Protein 5LUG (pdb70)

Organism: Homo sapiens (NCBI:txid9606)

Radius of gyration: 32.94 Å; Cα contacts (8 Å, |Δi|>4): 1977; chains: 8; bounding box: 82×52×96 Å

Foldseek 3Di:
DDDDQALFKKKWWFDDDPPDIGIWIWHWQDQQPLHRLWTWIDTPPDWFIFIDSQVPDPRTGDMDTDDPDRQADAAPDVVVVVVQAQFWKFAWDADPVGDIHGFTKHFFAQTGRHRCKTWMATPVGQWTTIDSCVVCVVVVRIGTDPQADPPQAFPKKWFADPVGDTFIWGFRDAGPSQRQKTWIDTPPGTTTGIDRNVDPVCVRMDD/DDDDQALFKKKWWFDDDPPDIDIWIWHWQDQQPLHRLWTWIDTPPDWFIFIDSQVPDPRTGDMDTDDPDRQADAAPDVVVVVVQAQFWKFAWDADPVGDIHGFTKHFFAQTGRHRCKTWMATPVGQWTTIDSCVVCVVVVRIGTDPQADPPQAFDKKWFQDPVGHIWIWGWRAAGPSQRQKTWIDTPPGTTTGIDRNVDPVCVRMDD/DVADQALFKKKWWFDDDDDPIDIWIWHWQDQQPLHRLWTWTDTPPDWFIFIDSQVPDPRTHPMDTPGHHDDAPDVVVVVVQAQFWKWAWDADPPRDTDTFIWHWFAQTGNHRCKTWIATPVGQWTTIDSCVVCVVVVRIGTDPQADPPQAFWKKWFQDPVRDIFIWGWGDAGPSQRQKTWIDTPPDTTTGIDRNVDPVNVRMDTD/DDDQAQFKKKWWFDDDPDDIDMWIWHWFDQQPLHRLWTWTDTPPDFFIFIDSQVPDPRTHDMDTPGDHDDAPDVPVVVVQAQFWKWAWDADPPRHTDTFTWHWFAQTGSNRLKTWIATPVGQWTTIDSCVVCVVVVRIGTDPQADPPQAQWKKWFQDPVGDIFIWGFGAAGPSQRQKTWIDTPPDTTTGIDRRVDPVCVRMDTD/DDDDDD/DDDDDD/DDDDDD/DDDDDD

Sequence (847 aa):
PRRNIVGCRISHGWKEGDEPITQWKGTVLDQVPINPSSLYLVKYDGIDCVYGLELHRDERVLSLKILSDRVASSHISDANLANTIIGKAVEHMFEGEHGSKDEWRGMMVLAQAPIMKAWFYITYEKDPVLYMYQLLDDYKEGDLRIMPGVVDGLIGKHVEYTKEDGSKRIGMVIHQVEAKPSVYFIKFDDDFHIYVYDLVKKSAENLYFPRRNIVGCRISHGWKEGDEPITQWKGTVLDQVPINPSSLYLVKYDGIDCVYGLELHRDERVLSLKILSDRVASSHISDANLANTIIGKAVEHMFEGEHGSKDEWRGMMVLAQAPIMKAWFYITYEKDPVLYMYQLLDDYKEGDLRIMPGVVDGLIGKHVEYTKEDGSKRIGMVIHQVEAKPSVYFIKFDDDFHIYVYDLVKKSAENLYFPRRNIVGCRISHGWKEGDEPITQWKGTVLDQVPINPSLYLVKYDGIDCVYGLELHRDERVLSLKILSDRVASSDANLANTIIGKAVEHMFEGEHGSKDEWRGMVLAQAPIMKAWFYITYEKDPVLYMYQLLDDYKEGDLRIMPGVVDGLIGKHVEYTKEDGSKRIGMVIHQVEAKPSVYFIKFDDDFHIYVYDLVKKSAENLYFQRRNIVGCRISHGWKEGDEPITQWKGTVLDQVPINPSLYLVKYDGIDCVYGLELHRDERVLSLKILSDRVAISDANLANTIIGKAVEHMFEGEHGSKDEWRGMVLAQAPIMKAWFYITYEKDPVLYMYQLLDDYKEGDLRIMPGVVDGLIGKHVEYTKEDGSKRIGMVIHQVEAKPSVYFIKFDDDFHIYVYDLVKKSAENLYFQARTQTAARTQTAARTQTAARTQTA

B-factor: mean 23.92, std 13.35, range [10.2, 111.32]

Secondary structure (DSSP, 8-state):
-----TT-EEEEEE--TTSPPEEEEEEEEEE-TTSTT-EEEEETT--BPEEE-TTT-TTEEEEEEE-SS---B--S-HHHHHHHTT-EEEEEEE-BTBSEEEEEEEEEEEPSSBTTSEEEEETTEEEEEEE-HHHHHHTT-EEE-----TT-TT-EEEEE-TTSSEEEEEEEEE-TTSTTEEEEEETT-SBPEEEETTSGGGTTEE-/-----TT-EEEEEE--TTSPPEEEEEEEEEE-TTSTT-EEEEETT--BPEEE-TTT-TTEEEEEE--SS---B--S-HHHHHHHTT-EEEEEEE-BTBSEEEEEEEEEEEPSSBTTSEEEEETTEEEEEEE-HHHHHHTT-EEE-----TT-TT-EEEEE-TTSPEEEEEEEEE-TTSTTEEEEEETT-SSEEEEETTSGGGTT-B-/--S--TT-EEEEEE--TTSPPEEEEEEEEEE-TTSTT-EEEEETT--BPEEE-TTT-TTEEEEEEEE-------HHHHHHHTT-EEEEEEE-GGG-EEEEEEEEEEEPSS-TT-EEEEETTEEEEEEE-HHHHHHHT-EEEP----TT-TT-EEEEE-TTSSEEEEEEEEE-SSSTTEEEEEETT-SBPEEEETTSGGGTT-EE-/----TT-EEEEEE--TTSPPEEEEEEEEEE-TTSTT-EEEEETT--BPEEE-TTT-TTEEEEEEEE-------HHHHHHHTT-EEEEEEE-GGG-EEEEEEEEEEEPSS-TT-EEEEETTEEEEEEE-HHHHHHTT-EEE-----TT-TT-EEEEE-TTSSEEEEEEEEE-SSSTTEEEEEETT-SSPEEEETTSGGGTT-EE-/-B----/-B----/-B----/-B----

InterPro domains:
  IPR003671 Spindlin/spermiogenesis-specific protein [PF02513] (50-99)
  IPR003671 Spindlin/spermiogenesis-specific protein [PF02513] (129-178)
  IPR003671 Spindlin/spermiogenesis-specific protein [PF02513] (210-255)
  IPR003671 Spindlin/spermiogenesis-specific protein [PTHR10405] (19-258)
  IPR042567 Spindlin/spermiogenesis-specific domain superfamily [G3DSA:2.80.10.70] (43-258)

GO terms:
  GO:0140002 histone H3K4me3 reader activity (F, IDA)
  GO:0005515 protein binding (F, IPI)

Structure (mmCIF, N/CA/C/O backbone):
data_5LUG
#
_entry.id   5LUG
#
_cell.length_a   66.533
_cell.length_b   81.225
_cell.length_c   93.967
_cell.angle_alpha   90.000
_cell.angle_beta   99.860
_cell.angle_gamma   90.000
#
_symmetry.space_group_name_H-M   'P 1 21 1'
#
loop_
_entity.id
_entity.type
_entity.pdbx_description
1 polymer 'Spindlin-like protein 2, isoform CRA_a'
2 polymer ALA-ARG-THR-M3L-GLN-THR-ALA-2MR-LYS-SER
3 non-polymer 1,2-ETHANEDIOL
4 non-polymer 'N3, N4-DIMETHYLARGININE'
5 water water
#
loop_
_atom_site.group_PDB
_atom_site.id
_atom_site.type_symbol
_atom_site.label_atom_id
_atom_site.label_alt_id
_atom_site.label_comp_id
_atom_site.label_asym_id
_atom_site.label_entity_id
_atom_site.label_seq_id
_atom_site.pdbx_PDB_ins_code
_atom_site.Cartn_x
_atom_site.Cartn_y
_atom_site.Cartn_z
_atom_site.occupancy
_atom_site.B_iso_or_equiv
_atom_site.auth_seq_id
_atom_site.auth_comp_id
_atom_site.auth_asym_id
_atom_site.auth_atom_id
_atom_site.pdbx_PDB_model_num
ATOM 1 N N . PRO A 1 2 ? 27.435 -21.036 9.726 1.00 24.16 45 PRO A N 1
ATOM 2 C CA . PRO A 1 2 ? 26.951 -19.866 8.982 1.00 24.08 45 PRO A CA 1
ATOM 3 C C . PRO A 1 2 ? 25.554 -20.080 8.395 1.00 21.55 45 PRO A C 1
ATOM 4 O O . PRO A 1 2 ? 25.031 -21.191 8.400 1.00 22.67 45 PRO A O 1
ATOM 8 N N . ARG A 1 3 ? 24.967 -19.013 7.876 1.00 19.88 46 ARG A N 1
ATOM 9 C CA . ARG A 1 3 ? 23.724 -19.117 7.127 1.00 19.22 46 ARG A CA 1
ATOM 10 C C . ARG A 1 3 ? 23.778 -18.207 5.912 1.00 20.27 46 ARG A C 1
ATOM 11 O O . ARG A 1 3 ? 24.490 -17.197 5.914 1.00 21.64 46 ARG A O 1
ATOM 19 N N . ARG A 1 4 ? 23.043 -18.578 4.866 1.00 19.00 47 ARG A N 1
ATOM 20 C CA . ARG A 1 4 ? 23.045 -17.800 3.631 1.00 16.15 47 ARG A CA 1
ATOM 21 C C . ARG A 1 4 ? 22.387 -16.451 3.830 1.00 16.26 47 ARG A C 1
ATOM 22 O O . ARG A 1 4 ? 21.403 -16.332 4.568 1.00 20.83 47 ARG A O 1
ATOM 30 N N . ASN A 1 5 ? 22.937 -15.434 3.177 1.00 13.08 48 ASN A N 1
ATOM 31 C CA . ASN A 1 5 ? 22.257 -14.143 3.119 1.00 16.64 48 ASN A CA 1
ATOM 32 C C . ASN A 1 5 ? 20.891 -14.272 2.453 1.00 17.85 48 ASN A C 1
ATOM 33 O O . ASN A 1 5 ? 20.706 -15.054 1.512 1.00 19.32 48 ASN A O 1
ATOM 38 N N . ILE A 1 6 ? 19.926 -13.504 2.942 1.00 13.19 49 ILE A N 1
ATOM 39 C CA . ILE A 1 6 ? 18.624 -13.457 2.302 1.00 13.93 49 ILE A CA 1
ATOM 40 C C . ILE A 1 6 ? 18.247 -12.014 1.997 1.00 13.13 49 ILE A C 1
ATOM 41 O O . ILE A 1 6 ? 17.217 -11.776 1.370 1.00 13.22 49 ILE A O 1
ATOM 46 N N . VAL A 1 7 ? 19.058 -11.055 2.455 1.00 11.48 50 VAL A N 1
ATOM 47 C CA . VAL A 1 7 ? 18.726 -9.642 2.177 1.00 11.36 50 VAL A CA 1
ATOM 48 C C . VAL A 1 7 ? 18.840 -9.397 0.674 1.00 11.90 50 VAL A C 1
ATOM 49 O O . VAL A 1 7 ? 19.813 -9.795 0.037 1.00 13.76 50 VAL A O 1
ATOM 53 N N . GLY A 1 8 ? 17.818 -8.763 0.104 1.00 11.15 51 GLY A N 1
ATOM 54 C CA . GLY A 1 8 ? 17.802 -8.519 -1.320 1.00 12.92 51 GLY A CA 1
ATOM 55 C C . GLY A 1 8 ? 17.280 -9.701 -2.123 1.00 16.88 51 GLY A C 1
ATOM 56 O O . GLY A 1 8 ? 17.218 -9.627 -3.353 1.00 18.47 51 GLY A O 1
ATOM 57 N N . CYS A 1 9 ? 16.922 -10.788 -1.439 1.00 12.75 52 CYS A N 1
ATOM 58 C CA . CYS A 1 9 ? 16.327 -11.944 -2.108 1.00 11.86 52 CYS A CA 1
ATOM 59 C C . CYS A 1 9 ? 14.809 -11.928 -2.073 1.00 13.91 52 CYS A C 1
ATOM 60 O O . CYS A 1 9 ? 14.196 -11.371 -1.152 1.00 13.24 52 CYS A O 1
ATOM 63 N N . ARG A 1 10 ? 14.207 -12.566 -3.076 1.00 12.61 53 ARG A N 1
ATOM 64 C CA . ARG A 1 10 ? 12.782 -12.929 -3.025 1.00 13.20 53 ARG A CA 1
ATOM 65 C C . ARG A 1 10 ? 12.659 -14.155 -2.137 1.00 16.34 53 ARG A C 1
ATOM 66 O O . ARG A 1 10 ? 13.530 -15.041 -2.166 1.00 15.62 53 ARG A O 1
ATOM 74 N N . ILE A 1 11 ? 11.609 -14.201 -1.328 1.00 12.87 54 ILE A N 1
ATOM 75 C CA . ILE A 1 11 ? 11.423 -15.333 -0.434 1.00 11.54 54 ILE A CA 1
ATOM 76 C C . ILE A 1 11 ? 10.002 -15.848 -0.458 1.00 13.63 54 ILE A C 1
ATOM 77 O O . ILE A 1 11 ? 9.065 -15.152 -0.876 1.00 12.75 54 ILE A O 1
ATOM 82 N N . SER A 1 12 ? 9.845 -17.086 -0.010 1.00 11.73 55 SER A N 1
ATOM 83 C CA . SER A 1 12 ? 8.501 -17.607 0.172 1.00 13.38 55 SER A CA 1
ATOM 84 C C . SER A 1 12 ? 8.471 -18.450 1.424 1.00 12.65 55 SER A C 1
ATOM 85 O O . SER A 1 12 ? 9.468 -19.094 1.781 1.00 12.03 55 SER A O 1
ATOM 88 N N . HIS A 1 13 ? 7.335 -18.427 2.107 1.00 12.02 56 HIS A N 1
ATOM 89 C CA . HIS A 1 13 ? 7.149 -19.274 3.284 1.00 12.18 56 HIS A CA 1
ATOM 90 C C . HIS A 1 13 ? 5.681 -19.383 3.630 1.00 12.25 56 HIS A C 1
ATOM 91 O O . HIS A 1 13 ? 4.895 -18.509 3.306 1.00 12.17 56 HIS A O 1
ATOM 98 N N . GLY A 1 14 ? 5.323 -20.462 4.313 1.00 12.44 57 GLY A N 1
ATOM 99 C CA . GLY A 1 14 ? 3.988 -20.601 4.847 1.00 12.50 57 GLY A CA 1
ATOM 100 C C . GLY A 1 14 ? 3.849 -19.716 6.068 1.00 12.50 57 GLY A C 1
ATOM 101 O O . GLY A 1 14 ? 4.849 -19.218 6.597 1.00 12.45 57 GLY A O 1
ATOM 102 N N . TRP A 1 15 ? 2.611 -19.503 6.500 1.00 12.55 58 TRP A N 1
ATOM 103 C CA . TRP A 1 15 ? 2.326 -18.673 7.674 1.00 14.84 58 TRP A CA 1
ATOM 104 C C . TRP A 1 15 ? 1.202 -19.281 8.496 1.00 15.76 58 TRP A C 1
ATOM 105 O O . TRP A 1 15 ? 0.054 -19.353 8.043 1.00 15.11 58 TRP A O 1
ATOM 116 N N . LYS A 1 16 ? 1.533 -19.690 9.713 1.00 13.12 59 LYS A N 1
ATOM 117 C CA . LYS A 1 16 ? 0.556 -20.281 10.619 1.00 15.68 59 LYS A CA 1
ATOM 118 C C . LYS A 1 16 ? 0.466 -19.449 11.896 1.00 16.98 59 LYS A C 1
ATOM 119 O O . LYS A 1 16 ? 1.389 -19.436 12.708 1.00 18.71 59 LYS A O 1
ATOM 125 N N . GLU A 1 17 ? -0.640 -18.723 12.036 1.00 19.11 60 GLU A N 1
ATOM 126 C CA . GLU A 1 17 ? -0.898 -17.938 13.239 1.00 23.23 60 GLU A CA 1
ATOM 127 C C . GLU A 1 17 ? -2.258 -18.235 13.844 1.00 23.90 60 GLU A C 1
ATOM 128 O O . GLU A 1 17 ? -3.264 -18.138 13.149 1.00 22.69 60 GLU A O 1
ATOM 134 N N . GLY A 1 18 ? -2.280 -18.574 15.133 1.00 26.29 61 GLY A N 1
ATOM 135 C CA . GLY A 1 18 ? -3.527 -18.871 15.810 1.00 31.59 61 GLY A CA 1
ATOM 136 C C . GLY A 1 18 ? -4.339 -19.874 15.017 1.00 35.16 61 GLY A C 1
ATOM 137 O O . GLY A 1 18 ? -3.830 -20.927 14.614 1.00 35.36 61 GLY A O 1
ATOM 138 N N . ASP A 1 19 ? -5.599 -19.524 14.778 1.00 37.34 62 ASP A N 1
ATOM 139 C CA . ASP A 1 19 ? -6.500 -20.355 13.995 1.00 41.04 62 ASP A CA 1
ATOM 140 C C . ASP A 1 19 ? -6.764 -19.727 12.632 1.00 35.67 62 ASP A C 1
ATOM 141 O O . ASP A 1 19 ? -7.727 -20.085 11.961 1.00 37.43 62 ASP A O 1
ATOM 146 N N . GLU A 1 20 ? -5.916 -18.789 12.221 1.00 30.11 63 GLU A N 1
ATOM 147 C CA . GLU A 1 20 ? -6.089 -18.139 10.929 1.00 27.89 63 GLU A CA 1
ATOM 148 C C . GLU A 1 20 ? -5.761 -19.152 9.837 1.00 25.35 63 GLU A C 1
ATOM 149 O O . GLU A 1 20 ? -4.962 -20.074 10.074 1.00 23.62 63 GLU A O 1
ATOM 155 N N . PRO A 1 21 ? -6.375 -18.994 8.649 1.00 26.74 64 PRO A N 1
ATOM 156 C CA . PRO A 1 21 ? -6.092 -19.916 7.547 1.00 22.77 64 PRO A CA 1
ATOM 157 C C . PRO A 1 21 ? -4.610 -19.940 7.232 1.00 17.32 64 PRO A C 1
ATOM 158 O O . PRO A 1 21 ? -3.979 -18.890 7.183 1.00 19.15 64 PRO A O 1
ATOM 162 N N . ILE A 1 22 ? -4.057 -21.131 7.052 1.00 15.81 65 ILE A N 1
ATOM 163 C CA . ILE A 1 22 ? -2.625 -21.240 6.790 1.00 13.90 65 ILE A CA 1
ATOM 164 C C . ILE A 1 22 ? -2.364 -20.984 5.308 1.00 14.64 65 ILE A C 1
ATOM 165 O O . ILE A 1 22 ? -2.866 -21.709 4.446 1.00 12.97 65 ILE A O 1
ATOM 170 N N . THR A 1 23 ? -1.558 -19.968 5.015 1.00 13.39 66 THR A N 1
ATOM 171 C CA . THR A 1 23 ? -1.333 -19.548 3.638 1.00 12.60 66 THR A CA 1
ATOM 172 C C . THR A 1 23 ? 0.137 -19.494 3.253 1.00 13.83 66 THR A C 1
ATOM 173 O O . THR A 1 23 ? 1.016 -19.518 4.119 1.00 15.21 66 THR A O 1
ATOM 177 N N . GLN A 1 24 ? 0.393 -19.420 1.952 1.00 14.35 67 GLN A N 1
ATOM 178 C CA . GLN A 1 24 ? 1.760 -19.306 1.470 1.00 12.29 67 GLN A CA 1
ATOM 179 C C . GLN A 1 24 ? 1.990 -17.858 1.087 1.00 16.12 67 GLN A C 1
ATOM 180 O O . GLN A 1 24 ? 1.221 -17.296 0.298 1.00 15.07 67 GLN A O 1
ATOM 186 N N . TRP A 1 25 ? 3.048 -17.269 1.644 1.00 12.59 68 TRP A N 1
ATOM 187 C CA . TRP A 1 25 ? 3.398 -15.864 1.402 1.00 15.53 68 TRP A CA 1
ATOM 188 C C . TRP A 1 25 ? 4.615 -15.739 0.500 1.00 15.74 68 TRP A C 1
ATOM 189 O O . TRP A 1 25 ? 5.514 -16.584 0.539 1.00 14.16 68 TRP A O 1
ATOM 200 N N . LYS A 1 26 ? 4.652 -14.678 -0.302 1.00 13.54 69 LYS A N 1
ATOM 201 C CA . LYS A 1 26 ? 5.835 -14.362 -1.112 1.00 11.55 69 LYS A CA 1
ATOM 202 C C . LYS A 1 26 ? 6.238 -12.922 -0.872 1.00 11.45 69 LYS A C 1
ATOM 203 O O . LYS A 1 26 ? 5.379 -12.060 -0.734 1.00 13.20 69 LYS A O 1
ATOM 209 N N . GLY A 1 27 ? 7.531 -12.644 -0.827 1.00 12.56 70 GLY A N 1
ATOM 210 C CA . GLY A 1 27 ? 7.936 -11.267 -0.616 1.00 12.91 70 GLY A CA 1
ATOM 211 C C . GLY A 1 27 ? 9.399 -11.040 -0.902 1.00 11.87 70 GLY A C 1
ATOM 212 O O . GLY A 1 27 ? 10.083 -11.906 -1.461 1.00 12.50 70 GLY A O 1
ATOM 213 N N . THR A 1 28 ? 9.864 -9.852 -0.522 1.00 11.17 71 THR A N 1
ATOM 214 C CA . THR A 1 28 ? 11.244 -9.442 -0.729 1.00 11.12 71 THR A CA 1
ATOM 215 C C . THR A 1 28 ? 11.884 -8.972 0.573 1.00 11.16 71 THR A C 1
ATOM 216 O O . THR A 1 28 ? 11.324 -8.140 1.264 1.00 11.17 71 THR A O 1
ATOM 220 N N . VAL A 1 29 ? 13.059 -9.498 0.911 1.00 11.83 72 VAL A N 1
ATOM 221 C CA . VAL A 1 29 ? 13.714 -9.065 2.148 1.00 11.26 72 VAL A CA 1
ATOM 222 C C . VAL A 1 29 ? 14.475 -7.769 1.889 1.00 11.18 72 VAL A C 1
ATOM 223 O O . VAL A 1 29 ? 15.329 -7.708 1.004 1.00 12.43 72 VAL A O 1
ATOM 227 N N . LEU A 1 30 ? 14.122 -6.734 2.647 1.00 11.19 73 LEU A N 1
ATOM 228 C CA . LEU A 1 30 ? 14.674 -5.394 2.450 1.00 11.13 73 LEU A CA 1
ATOM 229 C C . LEU A 1 30 ? 15.935 -5.117 3.245 1.00 11.19 73 LEU A C 1
ATOM 230 O O . LEU A 1 30 ? 16.785 -4.347 2.820 1.00 11.45 73 LEU A O 1
ATOM 235 N N . ASP A 1 31 ? 16.047 -5.734 4.418 1.00 11.30 74 ASP A N 1
ATOM 236 C CA . ASP A 1 31 ? 16.953 -5.230 5.450 1.00 12.81 74 ASP A CA 1
ATOM 237 C C . ASP A 1 31 ? 17.157 -6.289 6.517 1.00 15.05 74 ASP A C 1
ATOM 238 O O . ASP A 1 31 ? 16.195 -6.919 6.958 1.00 14.26 74 ASP A O 1
ATOM 243 N N . GLN A 1 32 ? 18.402 -6.481 6.923 1.00 13.18 75 GLN A N 1
ATOM 244 C CA . GLN A 1 32 ? 18.716 -7.222 8.140 1.00 11.72 75 GLN A CA 1
ATOM 245 C C . GLN A 1 32 ? 19.177 -6.156 9.093 1.00 11.78 75 GLN A C 1
ATOM 246 O O . GLN A 1 32 ? 20.192 -5.502 8.838 1.00 12.98 75 GLN A O 1
ATOM 252 N N . VAL A 1 33 ? 18.410 -5.946 10.150 1.00 12.23 76 VAL A N 1
ATOM 253 C CA . VAL A 1 33 ? 18.626 -4.809 11.040 1.00 14.59 76 VAL A CA 1
ATOM 254 C C . VAL A 1 33 ? 19.957 -4.945 11.752 1.00 13.89 76 VAL A C 1
ATOM 255 O O . VAL A 1 33 ? 20.153 -5.873 12.519 1.00 13.79 76 VAL A O 1
ATOM 259 N N . PRO A 1 34 ? 20.889 -4.015 11.498 1.00 13.18 77 PRO A N 1
ATOM 260 C CA . PRO A 1 34 ? 22.240 -4.165 12.055 1.00 15.01 77 PRO A CA 1
ATOM 261 C C . PRO A 1 34 ? 22.247 -4.288 13.584 1.00 16.03 77 PRO A C 1
ATOM 262 O O . PRO A 1 34 ? 22.958 -5.128 14.137 1.00 15.16 77 PRO A O 1
ATOM 266 N N . ILE A 1 35 ? 21.420 -3.509 14.272 1.00 13.64 78 ILE A N 1
ATOM 267 C CA . ILE A 1 35 ? 21.451 -3.535 15.728 1.00 15.22 78 ILE A CA 1
ATOM 268 C C . ILE A 1 35 ? 20.747 -4.765 16.340 1.00 16.12 78 ILE A C 1
ATOM 269 O O . ILE A 1 35 ? 20.921 -5.058 17.523 1.00 19.42 78 ILE A O 1
ATOM 274 N N . ASN A 1 36 ? 19.978 -5.496 15.532 1.00 15.10 79 ASN A N 1
ATOM 275 C CA . ASN A 1 36 ? 19.334 -6.732 15.981 1.00 16.49 79 ASN A CA 1
ATOM 276 C C . ASN A 1 36 ? 19.170 -7.650 14.773 1.00 12.42 79 ASN A C 1
ATOM 277 O O . ASN A 1 36 ? 18.095 -7.691 14.166 1.00 13.15 79 ASN A O 1
ATOM 282 N N . PRO A 1 37 ? 20.247 -8.379 14.418 1.00 13.07 80 PRO A N 1
ATOM 283 C CA . PRO A 1 37 ? 20.340 -9.078 13.129 1.00 12.36 80 PRO A CA 1
ATOM 284 C C . PRO A 1 37 ? 19.408 -10.286 12.994 1.00 13.10 80 PRO A C 1
ATOM 285 O O . PRO A 1 37 ? 19.282 -10.808 11.890 1.00 13.74 80 PRO A O 1
ATOM 289 N N . SER A 1 38 ? 18.751 -10.696 14.074 1.00 13.94 81 SER A N 1
ATOM 290 C CA A SER A 1 38 ? 17.691 -11.694 13.980 0.50 15.91 81 SER A CA 1
ATOM 291 C CA B SER A 1 38 ? 17.695 -11.700 13.971 0.50 15.90 81 SER A CA 1
ATOM 292 C C . SER A 1 38 ? 16.457 -11.102 13.307 1.00 14.83 81 SER A C 1
ATOM 293 O O . SER A 1 38 ? 15.581 -11.832 12.833 1.00 12.33 81 SER A O 1
ATOM 298 N N . LEU A 1 39 ? 16.396 -9.773 13.259 1.00 12.27 82 LEU A N 1
ATOM 299 C CA . LEU A 1 39 ? 15.210 -9.084 12.725 1.00 12.16 82 LEU A CA 1
ATOM 300 C C . LEU A 1 39 ? 15.395 -8.681 11.266 1.00 12.16 82 LEU A C 1
ATOM 301 O O . LEU A 1 39 ? 16.376 -8.017 10.925 1.00 13.86 82 LEU A O 1
ATOM 306 N N . TYR A 1 40 ? 14.446 -9.076 10.415 1.00 11.93 83 TYR A N 1
ATOM 307 C CA . TYR A 1 40 ? 14.470 -8.703 9.002 1.00 11.78 83 TYR A CA 1
ATOM 308 C C . TYR A 1 40 ? 13.233 -7.884 8.664 1.00 12.68 83 TYR A C 1
ATOM 309 O O . TYR A 1 40 ? 12.142 -8.141 9.194 1.00 11.76 83 TYR A O 1
ATOM 318 N N . LEU A 1 41 ? 13.401 -6.898 7.787 1.00 11.59 84 LEU A N 1
ATOM 319 C CA . LEU A 1 41 ? 12.263 -6.149 7.249 1.00 11.52 84 LEU A CA 1
ATOM 320 C C . LEU A 1 41 ? 11.926 -6.707 5.882 1.00 13.03 84 LEU A C 1
ATOM 321 O O . LEU A 1 41 ? 12.816 -6.930 5.044 1.00 11.37 84 LEU A O 1
ATOM 326 N N . VAL A 1 42 ? 10.633 -6.949 5.664 1.00 11.44 85 VAL A N 1
ATOM 327 C CA . VAL A 1 42 ? 10.182 -7.635 4.480 1.00 11.38 85 VAL A CA 1
ATOM 328 C C . VAL A 1 42 ? 9.036 -6.861 3.866 1.00 11.33 85 VAL A C 1
ATOM 329 O O . VAL A 1 42 ? 8.164 -6.384 4.602 1.00 11.39 85 VAL A O 1
ATOM 333 N N . LYS A 1 43 ? 9.047 -6.748 2.540 1.00 11.24 86 LYS A N 1
ATOM 334 C CA . LYS A 1 43 ? 7.903 -6.247 1.778 1.00 11.20 86 LYS A CA 1
ATOM 335 C C . LYS A 1 43 ? 7.204 -7.439 1.158 1.00 11.23 86 LYS A C 1
ATOM 336 O O . LYS A 1 43 ? 7.760 -8.069 0.262 1.00 11.18 86 LYS A O 1
ATOM 342 N N . TYR A 1 44 ? 5.998 -7.764 1.618 1.00 12.19 87 TYR A N 1
ATOM 343 C CA . TYR A 1 44 ? 5.289 -8.894 1.020 1.00 12.27 87 TYR A CA 1
ATOM 344 C C . TYR A 1 44 ? 4.487 -8.458 -0.197 1.00 12.25 87 TYR A C 1
ATOM 345 O O . TYR A 1 44 ? 3.968 -7.345 -0.244 1.00 11.90 87 TYR A O 1
ATOM 354 N N . ASP A 1 45 ? 4.428 -9.334 -1.202 1.00 11.30 88 ASP A N 1
ATOM 355 C CA . ASP A 1 45 ? 3.671 -9.064 -2.427 1.00 15.35 88 ASP A CA 1
ATOM 356 C C . ASP A 1 45 ? 2.223 -8.719 -2.090 1.00 17.39 88 ASP A C 1
ATOM 357 O O . ASP A 1 45 ? 1.548 -9.469 -1.375 1.00 18.26 88 ASP A O 1
ATOM 362 N N . GLY A 1 46 ? 1.760 -7.574 -2.586 1.00 17.28 89 GLY A N 1
ATOM 363 C CA . GLY A 1 46 ? 0.369 -7.181 -2.427 1.00 20.72 89 GLY A CA 1
ATOM 364 C C . GLY A 1 46 ? -0.033 -6.698 -1.042 1.00 24.01 89 GLY A C 1
ATOM 365 O O . GLY A 1 46 ? -1.211 -6.459 -0.786 1.00 23.67 89 GLY A O 1
ATOM 366 N N . ILE A 1 47 ? 0.941 -6.536 -0.151 1.00 16.96 90 ILE A N 1
ATOM 367 C CA . ILE A 1 47 ? 0.675 -6.067 1.204 1.00 15.70 90 ILE A CA 1
ATOM 368 C C . ILE A 1 47 ? 1.421 -4.762 1.437 1.00 13.13 90 ILE A C 1
ATOM 369 O O . ILE A 1 47 ? 2.641 -4.724 1.316 1.00 11.82 90 ILE A O 1
ATOM 374 N N . ASP A 1 48 ? 0.689 -3.698 1.767 1.00 12.82 91 ASP A N 1
ATOM 375 C CA . ASP A 1 48 ? 1.273 -2.356 1.831 1.00 14.15 91 ASP A CA 1
ATOM 376 C C . ASP A 1 48 ? 2.213 -2.088 3.009 1.00 13.78 91 ASP A C 1
ATOM 377 O O . ASP A 1 48 ? 3.200 -1.354 2.865 1.00 11.39 91 ASP A O 1
ATOM 382 N N . CYS A 1 49 ? 1.923 -2.651 4.178 1.00 14.20 92 CYS A N 1
ATOM 383 C CA . CYS A 1 49 ? 2.743 -2.336 5.350 1.00 11.59 92 CYS A CA 1
ATOM 384 C C . CYS A 1 49 ? 3.983 -3.219 5.402 1.00 11.54 92 CYS A C 1
ATOM 385 O O . CYS A 1 49 ? 3.918 -4.398 5.085 1.00 13.80 92 CYS A O 1
ATOM 388 N N . VAL A 1 50 ? 5.109 -2.642 5.792 1.00 12.14 93 VAL A N 1
ATOM 389 C CA . VAL A 1 50 ? 6.347 -3.407 5.933 1.00 11.48 93 VAL A CA 1
ATOM 390 C C . VAL A 1 50 ? 6.261 -4.314 7.156 1.00 11.59 93 VAL A C 1
ATOM 391 O O . VAL A 1 50 ? 5.734 -3.921 8.189 1.00 12.44 93 VAL A O 1
ATOM 395 N N . TYR A 1 51 ? 6.766 -5.538 7.033 1.00 11.60 94 TYR A N 1
ATOM 396 C CA . TYR A 1 51 ? 6.815 -6.466 8.150 1.00 11.70 94 TYR A CA 1
ATOM 397 C C . TYR A 1 51 ? 8.213 -6.525 8.751 1.00 11.71 94 TYR A C 1
ATOM 398 O O . TYR A 1 51 ? 9.195 -6.577 8.011 1.00 11.88 94 TYR A O 1
ATOM 407 N N . GLY A 1 52 ? 8.295 -6.517 10.077 1.00 11.83 95 GLY A N 1
ATOM 408 C CA . GLY A 1 52 ? 9.522 -6.867 10.781 1.00 11.88 95 GLY A CA 1
ATOM 409 C C . GLY A 1 52 ? 9.338 -8.240 11.412 1.00 11.99 95 GLY A C 1
ATOM 410 O O . GLY A 1 52 ? 8.492 -8.419 12.294 1.00 12.09 95 GLY A O 1
ATOM 411 N N . LEU A 1 53 ? 10.116 -9.216 10.950 1.00 11.98 96 LEU A N 1
ATOM 412 C CA . LEU A 1 53 ? 9.994 -10.592 11.435 1.00 12.09 96 LEU A CA 1
ATOM 413 C C . LEU A 1 53 ? 11.355 -11.195 11.738 1.00 12.14 96 LEU A C 1
ATOM 414 O O . LEU A 1 53 ? 12.298 -10.957 11.005 1.00 12.06 96 LEU A O 1
ATOM 419 N N . GLU A 1 54 ? 11.445 -11.991 12.801 1.00 12.29 97 GLU A N 1
ATOM 420 C CA . GLU A 1 54 ? 12.639 -12.803 13.021 1.00 12.36 97 GLU A CA 1
ATOM 421 C C . GLU A 1 54 ? 12.456 -14.070 12.197 1.00 12.37 97 GLU A C 1
ATOM 422 O O . GLU A 1 54 ? 12.007 -15.099 12.706 1.00 13.67 97 GLU A O 1
ATOM 428 N N . LEU A 1 55 ? 12.793 -13.974 10.917 1.00 12.25 98 LEU A N 1
ATOM 429 C CA . LEU A 1 55 ? 12.429 -15.005 9.951 1.00 15.14 98 LEU A CA 1
ATOM 430 C C . LEU A 1 55 ? 12.972 -16.385 10.291 1.00 15.34 98 LEU A C 1
ATOM 431 O O . LEU A 1 55 ? 12.358 -17.379 9.920 1.00 15.04 98 LEU A O 1
ATOM 436 N N . HIS A 1 56 ? 14.110 -16.455 10.976 1.00 12.47 99 HIS A N 1
ATOM 437 C CA . HIS A 1 56 ? 14.695 -17.758 11.284 1.00 12.62 99 HIS A CA 1
ATOM 438 C C . HIS A 1 56 ? 14.307 -18.289 12.664 1.00 16.83 99 HIS A C 1
ATOM 439 O O . HIS A 1 56 ? 14.698 -19.396 13.032 1.00 20.93 99 HIS A O 1
ATOM 446 N N . ARG A 1 57 ? 13.548 -17.504 13.429 1.00 12.78 100 ARG A N 1
ATOM 447 C CA . ARG A 1 57 ? 13.194 -17.889 14.795 1.00 12.94 100 ARG A CA 1
ATOM 448 C C . ARG A 1 57 ? 11.683 -17.979 15.036 1.00 12.95 100 ARG A C 1
ATOM 449 O O . ARG A 1 57 ? 11.224 -18.715 15.921 1.00 16.86 100 ARG A O 1
ATOM 457 N N . ASP A 1 58 ? 10.923 -17.211 14.264 1.00 12.81 101 ASP A N 1
ATOM 458 C CA . ASP A 1 58 ? 9.480 -17.082 14.435 1.00 14.96 101 ASP A CA 1
ATOM 459 C C . ASP A 1 58 ? 8.777 -18.373 14.037 1.00 12.89 101 ASP A C 1
ATOM 460 O O . ASP A 1 58 ? 8.867 -18.800 12.883 1.00 13.12 101 ASP A O 1
ATOM 465 N N . GLU A 1 59 ? 8.062 -18.981 14.983 1.00 13.04 102 GLU A N 1
ATOM 466 C CA . GLU A 1 59 ? 7.408 -20.260 14.726 1.00 15.03 102 GLU A CA 1
ATOM 467 C C . GLU A 1 59 ? 6.257 -20.162 13.720 1.00 15.46 102 GLU A C 1
ATOM 468 O O . GLU A 1 59 ? 5.820 -21.177 13.172 1.00 14.45 102 GLU A O 1
ATOM 474 N N . ARG A 1 60 ? 5.767 -18.954 13.452 1.00 12.93 103 ARG A N 1
ATOM 475 C CA . ARG A 1 60 ? 4.720 -18.781 12.444 1.00 13.18 103 ARG A CA 1
ATOM 476 C C . ARG A 1 60 ? 5.243 -18.938 11.010 1.00 12.74 103 ARG A C 1
ATOM 477 O O . ARG A 1 60 ? 4.477 -19.176 10.086 1.00 13.79 103 ARG A O 1
ATOM 485 N N . VAL A 1 61 ? 6.556 -18.800 10.831 1.00 12.68 104 VAL A N 1
ATOM 486 C CA . VAL A 1 61 ? 7.169 -18.903 9.513 1.00 12.57 104 VAL A CA 1
ATOM 487 C C . VAL A 1 61 ? 7.391 -20.366 9.150 1.00 12.68 104 VAL A C 1
ATOM 488 O O . VAL A 1 61 ? 8.060 -21.073 9.896 1.00 12.81 104 VAL A O 1
ATOM 492 N N . LEU A 1 62 ? 6.816 -20.823 8.034 1.00 12.66 105 LEU A N 1
ATOM 493 C CA . LEU A 1 62 ? 6.940 -22.232 7.656 1.00 12.78 105 LEU A CA 1
ATOM 494 C C . LEU A 1 62 ? 7.850 -22.413 6.447 1.00 12.71 105 LEU A C 1
ATOM 495 O O . LEU A 1 62 ? 7.514 -22.015 5.331 1.00 13.16 105 LEU A O 1
ATOM 500 N N . SER A 1 63 ? 9.000 -23.047 6.671 1.00 12.78 106 SER A N 1
ATOM 501 C CA . SER A 1 63 ? 9.877 -23.450 5.580 1.00 12.75 106 SER A CA 1
ATOM 502 C C . SER A 1 63 ? 10.332 -22.296 4.691 1.00 12.55 106 SER A C 1
ATOM 503 O O . SER A 1 63 ? 9.991 -22.267 3.518 1.00 12.48 106 SER A O 1
ATOM 506 N N . LEU A 1 64 ? 11.085 -21.345 5.237 1.00 12.48 107 LEU A N 1
ATOM 507 C CA . LEU A 1 64 ? 11.601 -20.233 4.434 1.00 12.30 107 LEU A CA 1
ATOM 508 C C . LEU A 1 64 ? 12.404 -20.714 3.214 1.00 12.28 107 LEU A C 1
ATOM 509 O O . LEU A 1 64 ? 13.344 -21.507 3.339 1.00 14.09 107 LEU A O 1
ATOM 514 N N . LYS A 1 65 ? 12.045 -20.208 2.041 1.00 12.15 108 LYS A N 1
ATOM 515 C CA . LYS A 1 65 ? 12.738 -20.533 0.801 1.00 12.78 108 LYS A CA 1
ATOM 516 C C . LYS A 1 65 ? 13.191 -19.267 0.090 1.00 13.95 108 LYS A C 1
ATOM 517 O O . LYS A 1 65 ? 12.496 -18.255 0.121 1.00 12.75 108 LYS A O 1
ATOM 523 N N . ILE A 1 66 ? 14.368 -19.320 -0.522 1.00 14.09 109 ILE A N 1
ATOM 524 C CA . ILE A 1 66 ? 14.766 -18.267 -1.450 1.00 16.01 109 ILE A CA 1
ATOM 525 C C . ILE A 1 66 ? 14.189 -18.555 -2.842 1.00 20.53 109 ILE A C 1
ATOM 526 O O . ILE A 1 66 ? 14.324 -19.663 -3.364 1.00 21.12 109 ILE A O 1
ATOM 531 N N . LEU A 1 67 ? 13.493 -17.573 -3.407 1.00 18.71 110 LEU A N 1
ATOM 532 C CA . LEU A 1 67 ? 12.907 -17.692 -4.743 1.00 19.44 110 LEU A CA 1
ATOM 533 C C . LEU A 1 67 ? 13.826 -17.148 -5.832 1.00 27.75 110 LEU A C 1
ATOM 534 O O . LEU A 1 67 ? 14.777 -16.419 -5.550 1.00 28.23 110 LEU A O 1
ATOM 539 N N . SER A 1 68 ? 13.501 -17.466 -7.080 1.00 28.61 111 SER A N 1
ATOM 540 C CA . SER A 1 68 ? 14.187 -16.883 -8.232 1.00 35.69 111 SER A CA 1
ATOM 541 C C . SER A 1 68 ? 13.175 -16.652 -9.353 1.00 38.99 111 SER A C 1
ATOM 542 O O . SER A 1 68 ? 13.422 -16.974 -10.517 1.00 42.55 111 SER A O 1
ATOM 545 N N . ASP A 1 69 ? 12.022 -16.111 -8.972 1.00 35.54 112 ASP A N 1
ATOM 546 C CA . ASP A 1 69 ? 10.906 -15.900 -9.893 1.00 35.64 112 ASP A CA 1
ATOM 547 C C . ASP A 1 69 ? 10.959 -14.563 -10.645 1.00 38.22 112 ASP A C 1
ATOM 548 O O . ASP A 1 69 ? 10.439 -14.452 -11.760 1.00 40.96 112 ASP A O 1
ATOM 553 N N . ARG A 1 70 ? 11.567 -13.554 -10.024 1.00 34.75 113 ARG A N 1
ATOM 554 C CA . ARG A 1 70 ? 11.680 -12.204 -10.601 1.00 38.52 113 ARG A CA 1
ATOM 555 C C . ARG A 1 70 ? 12.874 -11.500 -10.002 1.00 37.74 113 ARG A C 1
ATOM 556 O O . ARG A 1 70 ? 13.344 -11.884 -8.931 1.00 33.08 113 ARG A O 1
ATOM 564 N N . VAL A 1 71 ? 13.384 -10.489 -10.700 1.00 37.50 114 VAL A N 1
ATOM 565 C CA . VAL A 1 71 ? 14.445 -9.671 -10.134 1.00 37.33 114 VAL A CA 1
ATOM 566 C C . VAL A 1 71 ? 13.853 -8.975 -8.914 1.00 32.75 114 VAL A C 1
ATOM 567 O O . VAL A 1 71 ? 12.719 -8.510 -8.958 1.00 32.96 114 VAL A O 1
ATOM 571 N N . ALA A 1 72 ? 14.620 -8.904 -7.831 1.00 28.97 115 ALA A N 1
ATOM 572 C CA . ALA A 1 72 ? 14.106 -8.383 -6.564 1.00 29.61 115 ALA A CA 1
ATOM 573 C C . ALA A 1 72 ? 14.176 -6.870 -6.522 1.00 29.84 115 ALA A C 1
ATOM 574 O O . ALA A 1 72 ? 13.247 -6.198 -6.062 1.00 25.44 115 ALA A O 1
ATOM 576 N N . SER A 1 73 ? 15.299 -6.344 -7.001 1.00 26.47 116 SER A N 1
ATOM 577 C CA . SER A 1 73 ? 15.604 -4.921 -6.894 1.00 27.09 116 SER A CA 1
ATOM 578 C C . SER A 1 73 ? 14.937 -4.046 -7.956 1.00 26.70 116 SER A C 1
ATOM 579 O O . SER A 1 73 ? 14.490 -4.530 -8.996 1.00 26.76 116 SER A O 1
ATOM 582 N N . SER A 1 74 ? 14.869 -2.746 -7.678 1.00 22.93 117 SER A N 1
ATOM 583 C CA . SER A 1 74 ? 14.420 -1.769 -8.666 1.00 27.60 117 SER A CA 1
ATOM 584 C C . SER A 1 74 ? 15.173 -0.468 -8.417 1.00 28.20 117 SER A C 1
ATOM 585 O O . SER A 1 74 ? 15.819 -0.331 -7.385 1.00 24.44 117 SER A O 1
ATOM 588 N N . HIS A 1 75 ? 15.107 0.481 -9.347 1.00 29.82 118 HIS A N 1
ATOM 589 C CA . HIS A 1 75 ? 15.755 1.778 -9.131 1.00 33.27 118 HIS A CA 1
ATOM 590 C C . HIS A 1 75 ? 14.840 2.922 -9.550 1.00 35.14 118 HIS A C 1
ATOM 591 O O . HIS A 1 75 ? 13.871 2.727 -10.287 1.00 31.30 118 HIS A O 1
ATOM 598 N N . ILE A 1 76 ? 15.149 4.118 -9.072 1.00 35.40 119 ILE A N 1
ATOM 599 C CA . ILE A 1 76 ? 14.266 5.242 -9.303 1.00 39.88 119 ILE A CA 1
ATOM 600 C C . ILE A 1 76 ? 14.518 5.849 -10.685 1.00 40.25 119 ILE A C 1
ATOM 601 O O . ILE A 1 76 ? 15.654 5.936 -11.154 1.00 34.30 119 ILE A O 1
ATOM 606 N N . SER A 1 77 ? 13.435 6.243 -11.343 1.00 46.35 120 SER A N 1
ATOM 607 C CA . SER A 1 77 ? 13.513 6.851 -12.663 1.00 48.39 120 SER A CA 1
ATOM 608 C C . SER A 1 77 ? 14.209 8.208 -12.612 1.00 47.72 120 SER A C 1
ATOM 609 O O . SER A 1 77 ? 15.179 8.463 -13.329 1.00 51.47 120 SER A O 1
ATOM 612 N N . ASP A 1 78 ? 13.709 9.061 -11.727 1.00 41.41 121 ASP A N 1
ATOM 613 C CA . ASP A 1 78 ? 14.163 10.435 -11.601 1.00 35.61 121 ASP A CA 1
ATOM 614 C C . ASP A 1 78 ? 14.571 10.693 -10.153 1.00 28.59 121 ASP A C 1
ATOM 615 O O . ASP A 1 78 ? 13.723 10.964 -9.314 1.00 23.06 121 ASP A O 1
ATOM 620 N N . ALA A 1 79 ? 15.864 10.602 -9.853 1.00 24.28 122 ALA A N 1
ATOM 621 C CA . ALA A 1 79 ? 16.325 10.783 -8.478 1.00 19.60 122 ALA A CA 1
ATOM 622 C C . ALA A 1 79 ? 16.106 12.206 -7.999 1.00 18.72 122 ALA A C 1
ATOM 623 O O . ALA A 1 79 ? 15.859 12.441 -6.816 1.00 21.75 122 ALA A O 1
ATOM 625 N N . ASN A 1 80 ? 16.184 13.161 -8.916 1.00 19.27 123 ASN A N 1
ATOM 626 C CA . ASN A 1 80 ? 15.917 14.543 -8.555 1.00 23.09 123 ASN A CA 1
ATOM 627 C C . ASN A 1 80 ? 14.460 14.701 -8.110 1.00 21.96 123 ASN A C 1
ATOM 628 O O . ASN A 1 80 ? 14.172 15.353 -7.103 1.00 19.38 123 ASN A O 1
ATOM 633 N N . LEU A 1 81 ? 13.548 14.074 -8.839 1.00 21.43 124 LEU A N 1
ATOM 634 C CA . LEU A 1 81 ? 12.140 14.108 -8.460 1.00 23.57 124 LEU A CA 1
ATOM 635 C C . LEU A 1 81 ? 11.923 13.384 -7.126 1.00 19.53 124 LEU A C 1
ATOM 636 O O . LEU A 1 81 ? 11.177 13.854 -6.272 1.00 20.47 124 LEU A O 1
ATOM 641 N N . ALA A 1 82 ? 12.583 12.245 -6.949 1.00 18.60 125 ALA A N 1
ATOM 642 C CA . ALA A 1 82 ? 12.517 11.536 -5.674 1.00 18.81 125 ALA A CA 1
ATOM 643 C C . ALA A 1 82 ? 12.983 12.436 -4.533 1.00 17.58 125 ALA A C 1
ATOM 644 O O . ALA A 1 82 ? 12.390 12.443 -3.458 1.00 18.20 125 ALA A O 1
ATOM 646 N N . ASN A 1 83 ? 14.033 13.224 -4.763 1.00 19.61 126 ASN A N 1
ATOM 647 C CA . ASN A 1 83 ? 14.528 14.091 -3.700 1.00 21.25 126 ASN A CA 1
ATOM 648 C C . ASN A 1 83 ? 13.602 15.247 -3.364 1.00 23.18 126 ASN A C 1
ATOM 649 O O . ASN A 1 83 ? 13.717 15.833 -2.287 1.00 28.29 126 ASN A O 1
ATOM 654 N N . THR A 1 84 ? 12.684 15.583 -4.265 1.00 23.66 127 THR A N 1
ATOM 655 C CA . THR A 1 84 ? 11.742 16.647 -3.950 1.00 23.09 127 THR A CA 1
ATOM 656 C C . THR A 1 84 ? 10.647 16.154 -2.997 1.00 23.38 127 THR A C 1
ATOM 657 O O . THR A 1 84 ? 10.024 16.964 -2.312 1.00 21.70 127 THR A O 1
ATOM 661 N N . ILE A 1 85 ? 10.409 14.842 -2.928 1.00 18.97 128 ILE A N 1
ATOM 662 C CA . ILE A 1 85 ? 9.377 14.359 -2.012 1.00 15.03 128 ILE A CA 1
ATOM 663 C C . ILE A 1 85 ? 9.939 13.715 -0.747 1.00 12.65 128 ILE A C 1
ATOM 664 O O . ILE A 1 85 ? 9.272 13.712 0.286 1.00 15.09 128 ILE A O 1
ATOM 669 N N . ILE A 1 86 ? 11.171 13.216 -0.792 1.00 12.80 129 ILE A N 1
ATOM 670 C CA . ILE A 1 86 ? 11.753 12.617 0.406 1.00 13.15 129 ILE A CA 1
ATOM 671 C C . ILE A 1 86 ? 11.953 13.660 1.508 1.00 17.54 129 ILE A C 1
ATOM 672 O O . ILE A 1 86 ? 12.539 14.718 1.274 1.00 17.98 129 ILE A O 1
ATOM 677 N N . GLY A 1 87 ? 11.456 13.356 2.705 1.00 14.46 130 GLY A N 1
ATOM 678 C CA . GLY A 1 87 ? 11.537 14.268 3.835 1.00 15.07 130 GLY A CA 1
ATOM 679 C C . GLY A 1 87 ? 10.383 15.254 3.939 1.00 15.33 130 GLY A C 1
ATOM 680 O O . GLY A 1 87 ? 10.337 16.059 4.868 1.00 19.29 130 GLY A O 1
ATOM 681 N N . LYS A 1 88 ? 9.448 15.193 2.998 1.00 17.28 131 LYS A N 1
ATOM 682 C CA . LYS A 1 88 ? 8.332 16.146 2.965 1.00 14.92 131 LYS A CA 1
ATOM 683 C C . LYS A 1 88 ? 7.058 15.617 3.622 1.00 16.99 131 LYS A C 1
ATOM 684 O O . LYS A 1 88 ? 6.729 14.434 3.475 1.00 15.78 131 LYS A O 1
ATOM 690 N N . ALA A 1 89 ? 6.345 16.492 4.331 1.00 15.03 132 ALA A N 1
ATOM 691 C CA . ALA A 1 89 ? 4.960 16.209 4.714 1.00 13.19 132 ALA A CA 1
ATOM 692 C C . ALA A 1 89 ? 4.117 16.243 3.448 1.00 12.65 132 ALA A C 1
ATOM 693 O O . ALA A 1 89 ? 4.328 17.108 2.594 1.00 13.70 132 ALA A O 1
ATOM 695 N N . VAL A 1 90 ? 3.174 15.308 3.329 1.00 12.11 133 VAL A N 1
ATOM 696 C CA . VAL A 1 90 ? 2.364 15.163 2.121 1.00 12.59 133 VAL A CA 1
ATOM 697 C C . VAL A 1 90 ? 0.911 14.884 2.450 1.00 13.21 133 VAL A C 1
ATOM 698 O O . VAL A 1 90 ? 0.587 14.458 3.570 1.00 12.25 133 VAL A O 1
ATOM 702 N N . GLU A 1 91 ? 0.041 15.143 1.473 1.00 12.54 134 GLU A N 1
ATOM 703 C CA . GLU A 1 91 ? -1.296 14.568 1.462 1.00 12.28 134 GLU A CA 1
ATOM 704 C C . GLU A 1 91 ? -1.236 13.415 0.470 1.00 15.36 134 GLU A C 1
ATOM 705 O O . GLU A 1 91 ? -0.918 13.625 -0.703 1.00 12.03 134 GLU A O 1
ATOM 711 N N . HIS A 1 92 ? -1.492 12.199 0.946 1.00 12.08 135 HIS A N 1
ATOM 712 C CA . HIS A 1 92 ? -1.456 11.025 0.092 1.00 11.95 135 HIS A CA 1
ATOM 713 C C . HIS A 1 92 ? -2.907 10.590 -0.109 1.00 12.04 135 HIS A C 1
ATOM 714 O O . HIS A 1 92 ? -3.603 10.260 0.858 1.00 12.15 135 HIS A O 1
ATOM 721 N N . MET A 1 93 ? -3.364 10.606 -1.353 1.00 12.02 136 MET A N 1
ATOM 722 C CA . MET A 1 93 ? -4.775 10.330 -1.648 1.00 12.14 136 MET A CA 1
ATOM 723 C C . MET A 1 93 ? -5.071 8.836 -1.713 1.00 12.08 136 MET A C 1
ATOM 724 O O . MET A 1 93 ? -4.325 8.088 -2.333 1.00 14.43 136 MET A O 1
ATOM 729 N N . PHE A 1 94 ? -6.141 8.414 -1.042 1.00 12.91 137 PHE A N 1
ATOM 730 C CA . PHE A 1 94 ? -6.680 7.072 -1.215 1.00 12.20 137 PHE A CA 1
ATOM 731 C C . PHE A 1 94 ? -8.171 7.202 -1.498 1.00 12.37 137 PHE A C 1
ATOM 732 O O . PHE A 1 94 ? -8.790 8.174 -1.097 1.00 13.94 137 PHE A O 1
ATOM 740 N N . GLU A 1 95 ? -8.766 6.162 -2.061 1.00 12.37 138 GLU A N 1
ATOM 741 C CA . GLU A 1 95 ? -10.193 6.194 -2.360 1.00 13.36 138 GLU A CA 1
ATOM 742 C C . GLU A 1 95 ? -10.946 6.203 -1.034 1.00 13.41 138 GLU A C 1
ATOM 743 O O . GLU A 1 95 ? -10.491 5.582 -0.069 1.00 15.09 138 GLU A O 1
ATOM 749 N N . GLY A 1 96 ? -12.060 6.923 -0.947 1.00 14.80 139 GLY A N 1
ATOM 750 C CA . GLY A 1 96 ? -12.796 6.933 0.309 1.00 17.94 139 GLY A CA 1
ATOM 751 C C . GLY A 1 96 ? -13.718 5.736 0.434 1.00 15.03 139 GLY A C 1
ATOM 752 O O . GLY A 1 96 ? -14.073 5.118 -0.563 1.00 17.52 139 GLY A O 1
ATOM 753 N N . GLU A 1 97 ? -14.129 5.438 1.662 1.00 14.81 140 GLU A N 1
ATOM 754 C CA . GLU A 1 97 ? -15.004 4.299 1.933 1.00 14.87 140 GLU A CA 1
ATOM 755 C C . GLU A 1 97 ? -16.377 4.478 1.293 1.00 17.81 140 GLU A C 1
ATOM 756 O O . GLU A 1 97 ? -17.068 3.510 0.954 1.00 18.37 140 GLU A O 1
ATOM 762 N N . HIS A 1 98 ? -16.762 5.730 1.116 1.00 14.36 141 HIS A N 1
ATOM 763 C CA . HIS A 1 98 ? -18.108 6.034 0.646 1.00 13.88 141 HIS A CA 1
ATOM 764 C C . HIS A 1 98 ? -18.060 7.017 -0.520 1.00 15.91 141 HIS A C 1
ATOM 765 O O . HIS A 1 98 ? -18.949 7.855 -0.679 1.00 18.60 141 HIS A O 1
ATOM 772 N N . GLY A 1 99 ? -17.036 6.871 -1.354 1.00 16.37 142 GLY A N 1
ATOM 773 C CA . GLY A 1 99 ? -16.856 7.716 -2.523 1.00 16.52 142 GLY A CA 1
ATOM 774 C C . GLY A 1 99 ? -15.837 8.814 -2.259 1.00 18.51 142 GLY A C 1
ATOM 775 O O . GLY A 1 99 ? -15.354 8.961 -1.134 1.00 17.68 142 GLY A O 1
ATOM 776 N N . SER A 1 100 ? -15.528 9.578 -3.303 1.00 16.76 143 SER A N 1
ATOM 777 C CA . SER A 1 100 ? -14.490 10.616 -3.245 1.00 13.47 143 SER A CA 1
ATOM 778 C C . SER A 1 100 ? -13.159 10.004 -2.792 1.00 16.02 143 SER A C 1
ATOM 779 O O . SER A 1 100 ? -12.968 8.782 -2.838 1.00 15.29 143 SER A O 1
ATOM 782 N N . LYS A 1 101 ? -12.199 10.875 -2.529 1.00 15.69 144 LYS A N 1
ATOM 783 C CA . LYS A 1 101 ? -10.856 10.503 -2.082 1.00 12.89 144 LYS A CA 1
ATOM 784 C C . LYS A 1 101 ? -10.537 11.164 -0.737 1.00 17.00 144 LYS A C 1
ATOM 785 O O . LYS A 1 101 ? -10.907 12.314 -0.513 1.00 16.11 144 LYS A O 1
ATOM 791 N N . ASP A 1 102 ? -9.783 10.476 0.114 1.00 15.38 145 ASP A N 1
ATOM 792 C CA . ASP A 1 102 ? -9.348 11.029 1.400 1.00 14.61 145 ASP A CA 1
ATOM 793 C C . ASP A 1 102 ? -7.893 11.458 1.353 1.00 14.41 145 ASP A C 1
ATOM 794 O O . ASP A 1 102 ? -7.039 10.726 0.840 1.00 13.08 145 ASP A O 1
ATOM 799 N N . GLU A 1 103 ? -7.620 12.660 1.855 1.00 14.19 146 GLU A N 1
ATOM 800 C CA . GLU A 1 103 ? -6.234 13.090 2.015 1.00 13.50 146 GLU A CA 1
ATOM 801 C C . GLU A 1 103 ? -5.692 12.446 3.283 1.00 12.68 146 GLU A C 1
ATOM 802 O O . GLU A 1 103 ? -6.094 12.806 4.389 1.00 13.12 146 GLU A O 1
ATOM 808 N N . TRP A 1 104 ? -4.727 11.543 3.140 1.00 15.13 147 TRP A N 1
ATOM 809 C CA . TRP A 1 104 ? -4.103 10.969 4.323 1.00 12.47 147 TRP A CA 1
ATOM 810 C C . TRP A 1 104 ? -2.806 11.725 4.547 1.00 13.16 147 TRP A C 1
ATOM 811 O O . TRP A 1 104 ? -1.893 11.646 3.739 1.00 13.05 147 TRP A O 1
ATOM 822 N N . ARG A 1 105 ? -2.735 12.438 5.666 1.00 12.54 148 ARG A N 1
ATOM 823 C CA . ARG A 1 105 ? -1.561 13.213 5.997 1.00 12.52 148 ARG A CA 1
ATOM 824 C C . ARG A 1 105 ? -0.418 12.277 6.340 1.00 12.38 148 ARG A C 1
ATOM 825 O O . ARG A 1 105 ? -0.591 11.350 7.125 1.00 12.98 148 ARG A O 1
ATOM 833 N N . GLY A 1 106 ? 0.745 12.528 5.762 1.00 12.26 149 GLY A N 1
ATOM 834 C CA . GLY A 1 106 ? 1.857 11.625 5.981 1.00 12.13 149 GLY A CA 1
ATOM 835 C C . GLY A 1 106 ? 3.193 12.295 5.810 1.00 12.20 149 GLY A C 1
ATOM 836 O O . GLY A 1 106 ? 3.289 13.501 5.661 1.00 12.14 149 GLY A O 1
ATOM 837 N N . MET A 1 107 ? 4.230 11.474 5.820 1.00 11.95 150 MET A N 1
ATOM 838 C CA A MET A 1 107 ? 5.581 11.951 5.627 0.42 14.66 150 MET A CA 1
ATOM 839 C CA B MET A 1 107 ? 5.594 11.937 5.663 0.58 14.98 150 MET A CA 1
ATOM 840 C C . MET A 1 107 ? 6.344 10.932 4.806 1.00 11.72 150 MET A C 1
ATOM 841 O O . MET A 1 107 ? 6.390 9.763 5.150 1.00 11.68 150 MET A O 1
ATOM 850 N N . VAL A 1 108 ? 6.917 11.384 3.701 1.00 11.64 151 VAL A N 1
ATOM 851 C CA . VAL A 1 108 ? 7.748 10.509 2.887 1.00 11.48 151 VAL A CA 1
ATOM 852 C C . VAL A 1 108 ? 9.116 10.422 3.559 1.00 11.48 151 VAL A C 1
ATOM 853 O O . VAL A 1 108 ? 9.744 11.440 3.824 1.00 13.28 151 VAL A O 1
ATOM 857 N N . LEU A 1 109 ? 9.567 9.206 3.854 1.00 11.42 152 LEU A N 1
ATOM 858 C CA . LEU A 1 109 ? 10.725 9.035 4.731 1.00 13.88 152 LEU A CA 1
ATOM 859 C C . LEU A 1 109 ? 12.051 8.792 3.993 1.00 15.43 152 LEU A C 1
ATOM 860 O O . LEU A 1 109 ? 13.083 9.353 4.372 1.00 13.50 152 LEU A O 1
ATOM 865 N N . ALA A 1 110 ? 12.015 7.957 2.955 1.00 11.23 153 ALA A N 1
ATOM 866 C CA . ALA A 1 110 ? 13.215 7.486 2.256 1.00 11.88 153 ALA A CA 1
ATOM 867 C C . ALA A 1 110 ? 12.799 6.655 1.062 1.00 11.46 153 ALA A C 1
ATOM 868 O O . ALA A 1 110 ? 11.655 6.200 0.997 1.00 13.77 153 ALA A O 1
ATOM 870 N N . GLN A 1 111 ? 13.728 6.427 0.135 1.00 15.13 154 GLN A N 1
ATOM 871 C CA . GLN A 1 111 ? 13.574 5.318 -0.799 1.00 17.16 154 GLN A CA 1
ATOM 872 C C . GLN A 1 111 ? 13.836 4.062 0.004 1.00 16.23 154 GLN A C 1
ATOM 873 O O . GLN A 1 111 ? 14.729 4.056 0.858 1.00 15.02 154 GLN A O 1
ATOM 879 N N . ALA A 1 112 ? 13.067 3.009 -0.256 1.00 10.86 155 ALA A N 1
ATOM 880 C CA . ALA A 1 112 ? 13.294 1.737 0.402 1.00 11.93 155 ALA A CA 1
ATOM 881 C C . ALA A 1 112 ? 14.617 1.132 -0.046 1.00 13.19 155 ALA A C 1
ATOM 882 O O . ALA A 1 112 ? 15.036 1.363 -1.181 1.00 13.15 155 ALA A O 1
ATOM 884 N N . PRO A 1 113 ? 15.276 0.350 0.838 1.00 10.91 156 PRO A N 1
ATOM 885 C CA . PRO A 1 113 ? 16.402 -0.494 0.408 1.00 13.81 156 PRO A CA 1
ATOM 886 C C . PRO A 1 113 ? 15.923 -1.545 -0.579 1.00 13.83 156 PRO A C 1
ATOM 887 O O . PRO A 1 113 ? 14.758 -1.944 -0.470 1.00 13.36 156 PRO A O 1
ATOM 891 N N . ILE A 1 114 ? 16.808 -1.990 -1.476 1.00 12.24 157 ILE A N 1
ATOM 892 C CA . ILE A 1 114 ? 16.559 -3.072 -2.444 1.00 11.61 157 ILE A CA 1
ATOM 893 C C . ILE A 1 114 ? 15.513 -2.683 -3.494 1.00 12.90 157 ILE A C 1
ATOM 894 O O . ILE A 1 114 ? 15.817 -2.652 -4.697 1.00 15.36 157 ILE A O 1
ATOM 899 N N . MET A 1 115 ? 14.290 -2.403 -3.045 1.00 12.60 158 MET A N 1
ATOM 900 C CA . MET A 1 115 ? 13.215 -2.032 -3.952 1.00 10.65 158 MET A CA 1
ATOM 901 C C . MET A 1 115 ? 13.223 -0.514 -4.108 1.00 14.11 158 MET A C 1
ATOM 902 O O . MET A 1 115 ? 12.343 0.164 -3.596 1.00 13.68 158 MET A O 1
ATOM 907 N N . LYS A 1 116 ? 14.237 0.010 -4.799 1.00 13.14 159 LYS A N 1
ATOM 908 C CA . LYS A 1 116 ? 14.518 1.449 -4.769 1.00 14.08 159 LYS A CA 1
ATOM 909 C C . LYS A 1 116 ? 13.487 2.309 -5.500 1.00 16.67 159 LYS A C 1
ATOM 910 O O . LYS A 1 116 ? 13.533 3.530 -5.376 1.00 17.17 159 LYS A O 1
ATOM 916 N N . ALA A 1 117 ? 12.596 1.698 -6.288 1.00 15.83 160 ALA A N 1
ATOM 917 C CA . ALA A 1 117 ? 11.501 2.447 -6.903 1.00 19.12 160 ALA A CA 1
ATOM 918 C C . ALA A 1 117 ? 10.369 2.705 -5.903 1.00 13.84 160 ALA A C 1
ATOM 919 O O . ALA A 1 117 ? 9.423 3.459 -6.183 1.00 15.49 160 ALA A O 1
ATOM 921 N N . TRP A 1 118 ? 10.468 2.076 -4.739 1.00 11.41 161 TRP A N 1
ATOM 922 C CA . TRP A 1 118 ? 9.464 2.201 -3.692 1.00 11.39 161 TRP A CA 1
ATOM 923 C C . TRP A 1 118 ? 9.958 3.136 -2.606 1.00 10.78 161 TRP A C 1
ATOM 924 O O . TRP A 1 118 ? 11.156 3.213 -2.333 1.00 14.42 161 TRP A O 1
ATOM 935 N N . PHE A 1 119 ? 9.028 3.823 -1.960 1.00 10.86 162 PHE A N 1
ATOM 936 C CA . PHE A 1 119 ? 9.351 4.767 -0.910 1.00 11.02 162 PHE A CA 1
ATOM 937 C C . PHE A 1 119 ? 8.763 4.309 0.403 1.00 11.87 162 PHE A C 1
ATOM 938 O O . PHE A 1 119 ? 7.630 3.821 0.450 1.00 11.83 162 PHE A O 1
ATOM 946 N N . TYR A 1 120 ? 9.535 4.478 1.465 1.00 12.23 163 TYR A N 1
ATOM 947 C CA . TYR A 1 120 ? 9.036 4.376 2.826 1.00 11.19 163 TYR A CA 1
ATOM 948 C C . TYR A 1 120 ? 8.172 5.584 3.128 1.00 11.27 163 TYR A C 1
ATOM 949 O O . TYR A 1 120 ? 8.598 6.705 2.884 1.00 11.27 163 TYR A O 1
ATOM 958 N N . ILE A 1 121 ? 6.980 5.365 3.662 1.00 11.35 164 ILE A N 1
ATOM 959 C CA . ILE A 1 121 ? 6.105 6.469 4.069 1.00 11.46 164 ILE A CA 1
ATOM 960 C C . ILE A 1 121 ? 5.296 6.070 5.310 1.00 11.58 164 ILE A C 1
ATOM 961 O O . ILE A 1 121 ? 4.988 4.879 5.516 1.00 12.69 164 ILE A O 1
ATOM 966 N N . THR A 1 122 ? 4.999 7.041 6.170 1.00 11.70 165 THR A N 1
ATOM 967 C CA . THR A 1 122 ? 4.146 6.793 7.325 1.00 11.83 165 THR A CA 1
ATOM 968 C C . THR A 1 122 ? 3.069 7.870 7.411 1.00 11.95 165 THR A C 1
ATOM 969 O O . THR A 1 122 ? 3.127 8.864 6.673 1.00 12.90 165 THR A O 1
ATOM 973 N N . TYR A 1 123 ? 2.095 7.676 8.300 1.00 12.07 166 TYR A N 1
ATOM 974 C CA . TYR A 1 123 ? 0.893 8.523 8.310 1.00 12.20 166 TYR A CA 1
ATOM 975 C C . TYR A 1 123 ? 0.532 9.004 9.717 1.00 15.64 166 TYR A C 1
ATOM 976 O O . TYR A 1 123 ? 0.658 8.252 10.682 1.00 14.76 166 TYR A O 1
ATOM 985 N N . GLU A 1 124 ? 0.053 10.244 9.832 1.00 12.50 167 GLU A N 1
ATOM 986 C CA . GLU A 1 124 ? -0.336 10.783 11.134 1.00 18.88 167 GLU A CA 1
ATOM 987 C C . GLU A 1 124 ? -1.365 9.902 11.820 1.00 17.75 167 GLU A C 1
ATOM 988 O O . GLU A 1 124 ? -1.270 9.656 13.021 1.00 18.25 167 GLU A O 1
ATOM 994 N N . LYS A 1 125 ? -2.337 9.411 11.051 1.00 14.59 168 LYS A N 1
ATOM 995 C CA . LYS A 1 125 ? -3.395 8.582 11.626 1.00 16.52 168 LYS A CA 1
ATOM 996 C C . LYS A 1 125 ? -3.065 7.094 11.666 1.00 19.50 168 LYS A C 1
ATOM 997 O O . LYS A 1 125 ? -3.860 6.286 12.162 1.00 21.02 168 LYS A O 1
ATOM 1003 N N . ASP A 1 126 ? -1.906 6.724 11.132 1.00 15.27 169 ASP A N 1
ATOM 1004 C CA . ASP A 1 126 ? -1.509 5.322 11.075 1.00 12.85 169 ASP A CA 1
ATOM 1005 C C . ASP A 1 126 ? 0.004 5.270 11.040 1.00 15.63 169 ASP A C 1
ATOM 1006 O O . ASP A 1 126 ? 0.606 5.075 9.978 1.00 13.82 169 ASP A O 1
ATOM 1011 N N . PRO A 1 127 ? 0.623 5.458 12.211 1.00 13.70 170 PRO A N 1
ATOM 1012 C CA . PRO A 1 127 ? 2.060 5.730 12.277 1.00 13.57 170 PRO A CA 1
ATOM 1013 C C . PRO A 1 127 ? 2.901 4.466 12.204 1.00 14.00 170 PRO A C 1
ATOM 1014 O O . PRO A 1 127 ? 3.775 4.245 13.047 1.00 16.07 170 PRO A O 1
ATOM 1018 N N . VAL A 1 128 ? 2.637 3.649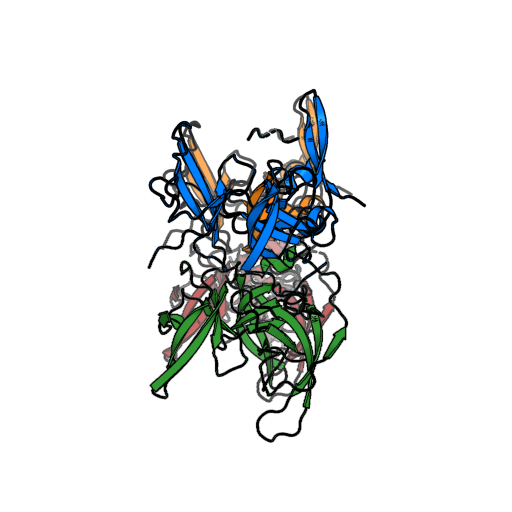 11.191 1.00 12.52 171 VAL A N 1
ATOM 1019 C CA . VAL A 1 128 ? 3.518 2.524 10.903 1.00 12.04 171 VAL A CA 1
ATOM 1020 C C . VAL A 1 128 ? 4.135 2.666 9.510 1.00 12.02 171 VAL A C 1
ATOM 1021 O O . VAL A 1 128 ? 3.820 3.591 8.738 1.00 12.05 171 VAL A O 1
ATOM 1025 N N . LEU A 1 129 ? 5.051 1.768 9.191 1.00 12.28 172 LEU A N 1
ATOM 1026 C CA . LEU A 1 129 ? 5.835 1.903 7.973 1.00 11.66 172 LEU A CA 1
ATOM 1027 C C . LEU A 1 129 ? 5.135 1.265 6.791 1.00 13.16 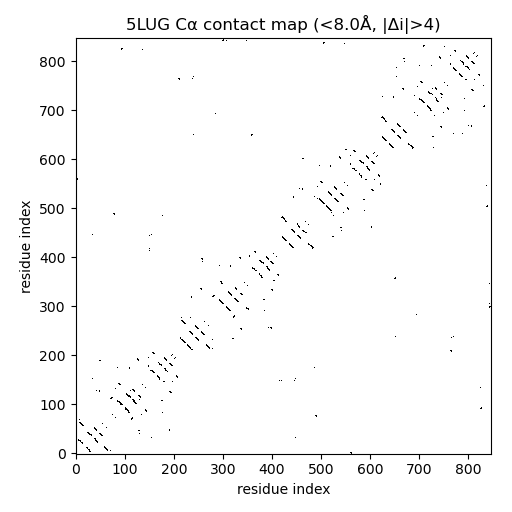172 LEU A C 1
ATOM 1028 O O . LEU A 1 129 ? 4.847 0.057 6.820 1.00 11.85 172 LEU A O 1
ATOM 1033 N N . TYR A 1 130 ? 4.862 2.073 5.763 1.00 11.53 173 TYR A N 1
ATOM 1034 C CA . TYR A 1 130 ? 4.300 1.599 4.503 1.00 11.46 173 TYR A CA 1
ATOM 1035 C C . TYR A 1 130 ? 5.274 1.778 3.331 1.00 12.55 173 TYR A C 1
ATOM 1036 O O . TYR A 1 130 ? 6.186 2.581 3.410 1.00 12.13 173 TYR A O 1
ATOM 1045 N N . MET A 1 131 ? 5.050 1.042 2.244 1.00 12.31 174 MET A N 1
ATOM 1046 C CA . MET A 1 131 ? 5.838 1.178 1.010 1.00 13.25 174 MET A CA 1
ATOM 1047 C C . MET A 1 131 ? 4.952 1.278 -0.228 1.00 11.11 174 MET A C 1
ATOM 1048 O O . MET A 1 131 ? 4.087 0.427 -0.434 1.00 11.51 174 MET A O 1
ATOM 1053 N N . TYR A 1 132 ? 5.163 2.319 -1.035 1.00 11.06 175 TYR A N 1
ATOM 1054 C CA . TYR A 1 132 ? 4.503 2.485 -2.329 1.00 13.44 175 TYR A CA 1
ATOM 1055 C C . TYR A 1 132 ? 5.472 3.030 -3.370 1.00 12.05 175 TYR A C 1
ATOM 1056 O O . TYR A 1 132 ? 6.425 3.726 -3.028 1.00 11.57 175 TYR A O 1
ATOM 1065 N N . GLN A 1 133 ? 5.187 2.759 -4.642 1.00 13.18 176 GLN A N 1
ATOM 1066 C CA . GLN A 1 133 ? 5.883 3.423 -5.744 1.00 12.64 176 GLN A CA 1
ATOM 1067 C C . GLN A 1 133 ? 5.304 4.822 -5.900 1.00 14.01 176 GLN A C 1
ATOM 1068 O O . GLN A 1 133 ? 4.491 5.075 -6.788 1.00 13.23 176 GLN A O 1
ATOM 1074 N N . LEU A 1 134 ? 5.728 5.726 -5.021 1.00 11.85 177 LEU A N 1
ATOM 1075 C CA . LEU A 1 134 ? 5.055 7.017 -4.873 1.00 10.98 177 LEU A CA 1
ATOM 1076 C C . LEU A 1 134 ? 5.197 7.952 -6.063 1.00 12.69 177 LEU A C 1
ATOM 1077 O O . LEU A 1 134 ? 4.438 8.912 -6.169 1.00 15.01 177 LEU A O 1
ATOM 1082 N N . LEU A 1 135 ? 6.159 7.709 -6.947 1.00 14.06 178 LEU A N 1
ATOM 1083 C CA . LEU A 1 135 ? 6.277 8.591 -8.111 1.00 14.81 178 LEU A CA 1
ATOM 1084 C C . LEU A 1 135 ? 5.108 8.342 -9.058 1.00 14.22 178 LEU A C 1
ATOM 1085 O O . LEU A 1 135 ? 4.744 9.219 -9.843 1.00 15.44 178 LEU A O 1
ATOM 1090 N N . ASP A 1 136 ? 4.526 7.144 -8.985 1.00 14.21 179 ASP A N 1
ATOM 1091 C CA . ASP A 1 136 ? 3.309 6.845 -9.735 1.00 14.62 179 ASP A CA 1
ATOM 1092 C C . ASP A 1 136 ? 2.166 7.677 -9.171 1.00 15.98 179 ASP A C 1
ATOM 1093 O O . ASP A 1 136 ? 1.427 8.333 -9.925 1.00 16.95 179 ASP A O 1
ATOM 1098 N N . ASP A 1 137 ? 2.007 7.666 -7.847 1.00 12.84 180 ASP A N 1
ATOM 1099 C CA . ASP A 1 137 ? 0.969 8.505 -7.218 1.00 12.04 180 ASP A CA 1
ATOM 1100 C C . ASP A 1 137 ? 1.159 9.960 -7.609 1.00 13.28 180 ASP A C 1
ATOM 1101 O O . ASP A 1 137 ? 0.208 10.662 -7.952 1.00 12.29 180 ASP A O 1
ATOM 1106 N N . TYR A 1 138 ? 2.409 10.400 -7.552 1.00 11.89 181 TYR A N 1
ATOM 1107 C CA . TYR A 1 138 ? 2.746 11.789 -7.826 1.00 12.49 181 TYR A CA 1
ATOM 1108 C C . TYR A 1 138 ? 2.338 12.195 -9.243 1.00 12.91 181 TYR A C 1
ATOM 1109 O O . TYR A 1 138 ? 1.715 13.236 -9.445 1.00 13.70 181 TYR A O 1
ATOM 1118 N N . LYS A 1 139 ? 2.676 11.363 -10.221 1.00 17.06 182 LYS A N 1
ATOM 1119 C CA . LYS A 1 139 ? 2.331 11.635 -11.613 1.00 16.11 182 LYS A CA 1
ATOM 1120 C C . LYS A 1 139 ? 0.813 11.721 -11.809 1.00 13.89 182 LYS A C 1
ATOM 1121 O O . LYS A 1 139 ? 0.330 12.484 -12.646 1.00 17.83 182 LYS A O 1
ATOM 1127 N N . GLU A 1 140 ? 0.061 10.966 -11.015 1.00 14.01 183 GLU A N 1
ATOM 1128 C CA . GLU A 1 140 ? -1.396 10.921 -11.193 1.00 13.04 183 GLU A CA 1
ATOM 1129 C C . GLU A 1 140 ? -2.136 11.989 -10.405 1.00 12.99 183 GLU A C 1
ATOM 1130 O O . GLU A 1 140 ? -3.356 12.065 -10.475 1.00 14.94 183 GLU A O 1
ATOM 1136 N N . GLY A 1 141 ? -1.405 12.802 -9.658 1.00 12.15 184 GLY A N 1
ATOM 1137 C CA . GLY A 1 141 ? -2.023 13.842 -8.853 1.00 11.78 184 GLY A CA 1
ATOM 1138 C C . GLY A 1 141 ? -2.449 13.364 -7.466 1.00 11.84 184 GLY A C 1
ATOM 1139 O O . GLY A 1 141 ? -3.143 14.077 -6.749 1.00 14.70 184 GLY A O 1
ATOM 1140 N N . ASP A 1 142 ? -2.021 12.162 -7.079 1.00 11.72 185 ASP A N 1
ATOM 1141 C CA . ASP A 1 142 ? -2.430 11.561 -5.817 1.00 15.29 185 ASP A CA 1
ATOM 1142 C C . ASP A 1 142 ? -1.450 11.807 -4.668 1.00 14.82 185 ASP A C 1
ATOM 1143 O O . ASP A 1 142 ? -1.604 11.230 -3.584 1.00 12.38 185 ASP A O 1
ATOM 1148 N N . LEU A 1 143 ? -0.447 12.643 -4.895 1.00 11.70 186 LEU A N 1
ATOM 1149 C CA . LEU A 1 143 ? 0.507 12.949 -3.830 1.00 11.68 186 LEU A CA 1
ATOM 1150 C C . LEU A 1 143 ? 0.867 14.421 -3.856 1.00 13.53 186 LEU A C 1
ATOM 1151 O O . LEU A 1 143 ? 1.481 14.893 -4.815 1.00 15.03 186 LEU A O 1
ATOM 1156 N N . ARG A 1 144 ? 0.465 15.142 -2.816 1.00 12.23 187 ARG A N 1
ATOM 1157 C CA . ARG A 1 144 ? 0.670 16.585 -2.783 1.00 12.02 187 ARG A CA 1
ATOM 1158 C C . ARG A 1 144 ? 1.581 16.986 -1.636 1.00 13.83 187 ARG A C 1
ATOM 1159 O O . ARG A 1 144 ? 1.390 16.550 -0.511 1.00 13.44 187 ARG A O 1
ATOM 1167 N N . ILE A 1 145 ? 2.583 17.808 -1.931 1.00 13.71 188 ILE A N 1
ATOM 1168 C CA . ILE A 1 145 ? 3.495 18.316 -0.919 1.00 14.91 188 ILE A CA 1
ATOM 1169 C C . ILE A 1 145 ? 2.843 19.433 -0.110 1.00 17.21 188 ILE A C 1
ATOM 1170 O O . ILE A 1 145 ? 2.213 20.335 -0.673 1.00 16.75 188 ILE A O 1
ATOM 1175 N N . MET A 1 146 ? 2.949 19.347 1.216 1.00 15.93 189 MET A N 1
ATOM 1176 C CA . MET A 1 146 ? 2.440 20.407 2.090 1.00 17.71 189 MET A CA 1
ATOM 1177 C C . MET A 1 146 ? 3.409 21.589 2.048 1.00 21.26 189 MET A C 1
ATOM 1178 O O . MET A 1 146 ? 4.623 21.400 2.129 1.00 22.29 189 MET A O 1
ATOM 1183 N N . PRO A 1 147 ? 2.878 22.811 1.928 1.00 29.29 190 PRO A N 1
ATOM 1184 C CA . PRO A 1 147 ? 3.720 24.016 1.938 1.00 33.16 190 PRO A CA 1
ATOM 1185 C C . PRO A 1 147 ? 4.335 24.285 3.309 1.00 33.78 190 PRO A C 1
ATOM 1186 O O . PRO A 1 147 ? 3.902 23.674 4.288 1.00 31.89 190 PRO A O 1
ATOM 1190 N N . GLY A 1 161 ? 14.505 17.813 17.740 1.00 35.69 204 GLY A N 1
ATOM 1191 C CA . GLY A 1 161 ? 14.231 16.598 18.482 1.00 29.89 204 GLY A CA 1
ATOM 1192 C C . GLY A 1 161 ? 15.151 15.454 18.087 1.00 24.60 204 GLY A C 1
ATOM 1193 O O . GLY A 1 161 ? 14.872 14.291 18.369 1.00 25.15 204 GLY A O 1
ATOM 1194 N N . VAL A 1 162 ? 16.255 15.787 17.432 1.00 25.51 205 VAL A N 1
ATOM 1195 C CA . VAL A 1 162 ? 17.255 14.784 17.094 1.00 19.83 205 VAL A CA 1
ATOM 1196 C C . VAL A 1 162 ? 17.986 14.344 18.349 1.00 19.20 205 VAL A C 1
ATOM 1197 O O . VAL A 1 162 ? 18.414 15.178 19.151 1.00 18.49 205 VAL A O 1
ATOM 1201 N N . VAL A 1 163 ? 18.103 13.035 18.540 1.00 17.34 206 VAL A N 1
ATOM 1202 C CA . VAL A 1 163 ? 18.865 12.518 19.667 1.00 20.53 206 VAL A CA 1
ATOM 1203 C C . VAL A 1 163 ? 19.925 11.532 19.168 1.00 18.76 206 VAL A C 1
ATOM 1204 O O . VAL A 1 163 ? 19.607 10.538 18.526 1.00 21.04 206 VAL A O 1
ATOM 1208 N N . ASP A 1 164 ? 21.188 11.822 19.444 1.00 17.57 207 ASP A N 1
ATOM 1209 C CA . ASP A 1 164 ? 22.280 10.905 19.109 1.00 16.01 207 ASP A CA 1
ATOM 1210 C C . ASP A 1 164 ? 22.238 9.619 19.949 1.00 17.03 207 ASP A C 1
ATOM 1211 O O . ASP A 1 164 ? 21.780 9.629 21.091 1.00 17.43 207 ASP A O 1
ATOM 1216 N N . GLY A 1 165 ? 22.702 8.511 19.369 1.00 17.28 208 GLY A N 1
ATOM 1217 C CA . GLY A 1 165 ? 22.935 7.282 20.118 1.00 18.35 208 GLY A CA 1
ATOM 1218 C C . GLY A 1 165 ? 21.707 6.472 20.501 1.00 19.34 208 GLY A C 1
ATOM 1219 O O . GLY A 1 165 ? 21.739 5.665 21.433 1.00 18.92 208 GLY A O 1
ATOM 1220 N N . LEU A 1 166 ? 20.623 6.664 19.769 1.00 15.05 209 LEU A N 1
ATOM 1221 C CA . LEU A 1 166 ? 19.371 6.008 20.112 1.00 14.06 209 LEU A CA 1
ATO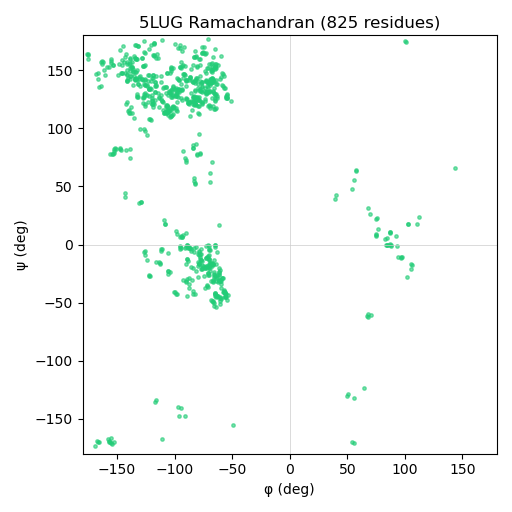M 1222 C C . LEU A 1 166 ? 19.236 4.596 19.544 1.00 16.83 209 LEU A C 1
ATOM 1223 O O . LEU A 1 166 ? 18.398 3.820 20.010 1.00 15.45 209 LEU A O 1
ATOM 1228 N N . ILE A 1 167 ? 20.023 4.265 18.521 1.00 19.21 210 ILE A N 1
ATOM 1229 C CA . ILE A 1 167 ? 19.828 2.978 17.841 1.00 13.76 210 ILE A CA 1
ATOM 1230 C C . ILE A 1 167 ? 20.127 1.833 18.809 1.00 13.20 210 ILE A C 1
ATOM 1231 O O . ILE A 1 167 ? 21.194 1.765 19.404 1.00 16.04 210 ILE A O 1
ATOM 1236 N N . GLY A 1 168 ? 19.152 0.946 18.979 1.00 13.95 211 GLY A N 1
ATOM 1237 C CA . GLY A 1 168 ? 19.303 -0.165 19.900 1.00 15.86 211 GLY A CA 1
ATOM 1238 C C . GLY A 1 168 ? 18.706 0.079 21.271 1.00 16.03 211 GLY A C 1
ATOM 1239 O O . GLY A 1 168 ? 18.588 -0.847 22.065 1.00 19.14 211 GLY A O 1
ATOM 1240 N N . LYS A 1 169 ? 18.324 1.320 21.553 1.00 14.82 212 LYS A N 1
ATOM 1241 C CA . LYS A 1 169 ? 17.756 1.658 22.853 1.00 14.52 212 LYS A CA 1
ATOM 1242 C C . LYS A 1 169 ? 16.397 1.019 23.062 1.00 18.53 212 LYS A C 1
ATOM 1243 O O . LYS A 1 169 ? 15.576 0.959 22.145 1.00 19.37 212 LYS A O 1
ATOM 1249 N N . HIS A 1 170 ? 16.157 0.544 24.277 1.00 19.15 213 HIS A N 1
ATOM 1250 C CA . HIS A 1 170 ? 14.853 -0.002 24.607 1.00 20.23 213 HIS A CA 1
ATOM 1251 C C . HIS A 1 170 ? 13.878 1.117 24.935 1.00 21.52 213 HIS A C 1
ATOM 1252 O O . HIS A 1 170 ? 14.226 2.130 25.543 1.00 22.31 213 HIS A O 1
ATOM 1259 N N . VAL A 1 171 ? 12.638 0.925 24.520 1.00 17.05 214 VAL A N 1
ATOM 1260 C CA . VAL A 1 171 ? 11.639 1.969 24.652 1.00 16.87 214 VAL A CA 1
ATOM 1261 C C . VAL A 1 171 ? 10.361 1.316 25.141 1.00 21.19 214 VAL A C 1
ATOM 1262 O O . VAL A 1 171 ? 10.143 0.124 24.919 1.00 23.69 214 VAL A O 1
ATOM 1266 N N . GLU A 1 172 ? 9.534 2.072 25.847 1.00 19.29 215 GLU A N 1
ATOM 1267 C CA . GLU A 1 172 ? 8.225 1.549 26.191 1.00 26.42 215 GLU A CA 1
ATOM 1268 C C . GLU A 1 172 ? 7.195 2.614 25.870 1.00 27.25 215 GLU A C 1
ATOM 1269 O O . GLU A 1 172 ? 7.461 3.810 25.967 1.00 26.82 215 GLU A O 1
ATOM 1275 N N . TYR A 1 173 ? 6.001 2.150 25.529 1.00 29.77 216 TYR A N 1
ATOM 1276 C CA . TYR A 1 173 ? 4.921 3.015 25.101 1.00 40.62 216 TYR A CA 1
ATOM 1277 C C . TYR A 1 173 ? 3.736 2.750 26.002 1.00 48.50 216 TYR A C 1
ATOM 1278 O O . TYR A 1 173 ? 3.427 1.598 26.310 1.00 50.25 216 TYR A O 1
ATOM 1287 N N . THR A 1 174 ? 3.083 3.820 26.441 1.00 55.17 217 THR A N 1
ATOM 1288 C CA . THR A 1 174 ? 1.973 3.688 27.379 1.00 63.50 217 THR A CA 1
ATOM 1289 C C . THR A 1 174 ? 0.677 3.251 26.702 1.00 73.61 217 THR A C 1
ATOM 1290 O O . THR A 1 174 ? 0.159 3.941 25.823 1.00 71.66 217 THR A O 1
ATOM 1294 N N . LYS A 1 175 ? 0.158 2.100 27.116 1.00 87.12 218 LYS A N 1
ATOM 1295 C CA . LYS A 1 175 ? -1.101 1.599 26.585 1.00 92.81 218 LYS A CA 1
ATOM 1296 C C . LYS A 1 175 ? -2.294 2.209 27.316 1.00 94.91 218 LYS A C 1
ATOM 1297 O O . LYS A 1 175 ? -2.185 2.611 28.480 1.00 96.84 218 LYS A O 1
ATOM 1299 N N . GLU A 1 176 ? -3.434 2.263 26.632 1.00 90.77 219 GLU A N 1
ATOM 1300 C CA . GLU A 1 176 ? -4.670 2.749 27.232 1.00 86.43 219 GLU A CA 1
ATOM 1301 C C . GLU A 1 176 ? -5.112 1.800 28.341 1.00 85.14 219 GLU A C 1
ATOM 1302 O O . GLU A 1 176 ? -5.841 2.187 29.253 1.00 82.34 219 GLU A O 1
ATOM 1304 N N . ASP A 1 177 ? -4.653 0.552 28.253 1.00 88.60 220 ASP A N 1
ATOM 1305 C CA . ASP A 1 177 ? -4.961 -0.463 29.254 1.00 91.57 220 ASP A CA 1
ATOM 1306 C C . ASP A 1 177 ? -4.105 -0.289 30.511 1.00 95.54 220 ASP A C 1
ATOM 1307 O O . ASP A 1 177 ? -4.360 -0.920 31.539 1.00 96.03 220 ASP A O 1
ATOM 1309 N N . GLY A 1 178 ? -3.095 0.573 30.421 1.00 98.40 221 GLY A N 1
ATOM 1310 C CA . GLY A 1 178 ? -2.301 0.970 31.573 1.00 100.32 221 GLY A CA 1
ATOM 1311 C C . GLY A 1 178 ? -0.901 0.404 31.730 1.00 101.07 221 GLY A C 1
ATOM 1312 O O . GLY A 1 178 ? -0.073 0.992 32.427 1.00 101.72 221 GLY A O 1
ATOM 1313 N N . SER A 1 179 ? -0.622 -0.723 31.084 1.00 100.35 222 SER A N 1
ATOM 1314 C CA . SER A 1 179 ? 0.701 -1.328 31.180 1.00 99.24 222 SER A CA 1
ATOM 1315 C C . SER A 1 179 ? 1.512 -0.956 29.934 1.00 96.63 222 SER A C 1
ATOM 1316 O O . SER A 1 179 ? 0.980 -0.365 28.991 1.00 96.45 222 SER A O 1
ATOM 1319 N N . LYS A 1 180 ? 2.794 -1.304 29.931 1.00 92.22 223 LYS A N 1
ATOM 1320 C CA . LYS A 1 180 ? 3.722 -0.808 28.918 1.00 86.14 223 LYS A CA 1
ATOM 1321 C C . LYS A 1 180 ? 3.908 -1.738 27.717 1.00 79.52 223 LYS A C 1
ATOM 1322 O O . LYS A 1 180 ? 4.009 -2.957 27.861 1.00 82.30 223 LYS A O 1
ATOM 1324 N N . ARG A 1 181 ? 3.941 -1.132 26.533 1.00 58.54 224 ARG A N 1
ATOM 1325 C CA . ARG A 1 181 ? 4.310 -1.811 25.297 1.00 40.67 224 ARG A CA 1
ATOM 1326 C C . ARG A 1 181 ? 5.817 -1.686 25.109 1.00 31.07 224 ARG A C 1
ATOM 1327 O O . ARG A 1 181 ? 6.341 -0.584 25.105 1.00 30.96 224 ARG A O 1
ATOM 1335 N N . ILE A 1 182 ? 6.504 -2.809 24.931 1.00 24.89 225 ILE A N 1
ATOM 1336 C CA . ILE A 1 182 ? 7.967 -2.828 24.973 1.00 26.44 225 ILE A CA 1
ATOM 1337 C C . ILE A 1 182 ? 8.596 -3.013 23.592 1.00 20.72 225 ILE A C 1
ATOM 1338 O O . ILE A 1 182 ? 8.158 -3.847 22.799 1.00 18.16 225 ILE A O 1
ATOM 1343 N N . GLY A 1 183 ? 9.621 -2.222 23.297 1.00 21.03 226 GLY A N 1
ATOM 1344 C CA . GLY A 1 183 ? 10.227 -2.286 21.985 1.00 18.94 226 GLY A CA 1
ATOM 1345 C C . GLY A 1 183 ? 11.656 -1.794 21.932 1.00 17.76 226 GLY A C 1
ATOM 1346 O O . GLY A 1 183 ? 12.304 -1.568 22.970 1.00 17.46 226 GLY A O 1
ATOM 1347 N N . MET A 1 184 ? 12.147 -1.634 20.708 1.00 14.58 227 MET A N 1
ATOM 1348 C CA . MET A 1 184 ? 13.522 -1.204 20.473 1.00 15.24 227 MET A CA 1
ATOM 1349 C C . MET A 1 184 ? 13.600 -0.245 19.296 1.00 14.91 227 MET A C 1
ATOM 1350 O O . MET A 1 184 ? 12.913 -0.430 18.294 1.00 12.74 227 MET A O 1
ATOM 1355 N N . VAL A 1 185 ? 14.444 0.774 19.427 1.00 12.72 228 VAL A N 1
ATOM 1356 C CA . VAL A 1 185 ? 14.733 1.656 18.306 1.00 14.68 228 VAL A CA 1
ATOM 1357 C C . VAL A 1 185 ? 15.676 0.942 17.340 1.00 12.48 228 VAL A C 1
ATOM 1358 O O . VAL A 1 185 ? 16.761 0.510 17.738 1.00 14.61 228 VAL A O 1
ATOM 1362 N N . ILE A 1 186 ? 15.266 0.798 16.082 1.00 13.85 229 ILE A N 1
ATOM 1363 C CA . ILE A 1 186 ? 16.091 0.051 15.127 1.00 12.73 229 ILE A CA 1
ATOM 1364 C C . ILE A 1 186 ? 16.700 0.882 14.004 1.00 13.41 229 ILE A C 1
ATOM 1365 O O . ILE A 1 186 ? 17.608 0.418 13.332 1.00 15.47 229 ILE A O 1
ATOM 1370 N N . HIS A 1 187 ? 16.205 2.096 13.780 1.00 12.42 230 HIS A N 1
ATOM 1371 C CA . HIS A 1 187 ? 16.727 2.927 12.687 1.00 11.99 230 HIS A CA 1
ATOM 1372 C C . HIS A 1 187 ? 16.415 4.377 12.943 1.00 12.04 230 HIS A C 1
ATOM 1373 O O . HIS A 1 187 ? 15.422 4.705 13.593 1.00 14.02 230 HIS A O 1
ATOM 1380 N N . GLN A 1 188 ? 17.270 5.234 12.397 1.00 12.78 231 GLN A N 1
ATOM 1381 C CA . GLN A 1 188 ? 17.049 6.674 12.373 1.00 13.93 231 GLN A CA 1
ATOM 1382 C C . GLN A 1 188 ? 16.930 7.114 10.911 1.00 13.78 231 GLN A C 1
ATOM 1383 O O . GLN A 1 188 ? 17.710 6.679 10.062 1.00 13.72 231 GLN A O 1
ATOM 1389 N N . VAL A 1 189 ? 15.963 7.974 10.603 1.00 11.91 232 VAL A N 1
ATOM 1390 C CA . VAL A 1 189 ? 15.715 8.354 9.218 1.00 13.35 232 VAL A CA 1
ATOM 1391 C C . VAL A 1 189 ? 16.691 9.447 8.778 1.00 15.91 232 VAL A C 1
ATOM 1392 O O . VAL A 1 189 ? 16.763 10.488 9.410 1.00 20.31 232 VAL A O 1
ATOM 1396 N N . GLU A 1 190 ? 17.429 9.216 7.697 1.00 14.62 233 GLU A N 1
ATOM 1397 C CA . GLU A 1 190 ? 18.477 10.161 7.308 1.00 15.52 233 GLU A CA 1
ATOM 1398 C C . GLU A 1 190 ? 17.931 11.545 6.985 1.00 18.01 233 GLU A C 1
ATOM 1399 O O . GLU A 1 190 ? 18.459 12.562 7.446 1.00 18.20 233 GLU A O 1
ATOM 1405 N N . ALA A 1 191 ? 16.853 11.574 6.209 1.00 17.82 234 ALA A N 1
ATOM 1406 C CA . ALA A 1 191 ? 16.287 12.830 5.720 1.00 20.54 234 ALA A CA 1
ATOM 1407 C C . ALA A 1 191 ? 15.581 13.635 6.811 1.00 20.34 234 ALA A C 1
ATOM 1408 O O . ALA A 1 191 ? 15.329 14.821 6.643 1.00 19.49 234 ALA A O 1
ATOM 1410 N N . LYS A 1 192 ? 15.236 12.978 7.914 1.00 16.63 235 LYS A N 1
ATOM 1411 C CA . LYS A 1 192 ? 14.562 13.627 9.035 1.00 19.97 235 LYS A CA 1
ATOM 1412 C C . LYS A 1 192 ? 15.022 12.928 10.306 1.00 18.78 235 LYS A C 1
ATOM 1413 O O . LYS A 1 192 ? 14.379 11.995 10.780 1.00 16.11 235 LYS A O 1
ATOM 1419 N N . PRO A 1 193 ? 16.183 13.339 10.826 1.00 14.65 236 PRO A N 1
ATOM 1420 C CA . PRO A 1 193 ? 16.864 12.593 11.894 1.00 16.09 236 PRO A CA 1
ATOM 1421 C C . PRO A 1 193 ? 16.181 12.655 13.260 1.00 13.13 236 PRO A C 1
ATOM 1422 O O . PRO A 1 193 ? 16.717 12.064 14.205 1.00 16.03 236 PRO A O 1
ATOM 1426 N N . SER A 1 194 ? 15.060 13.371 13.384 1.00 13.17 237 SER A N 1
ATOM 1427 C CA . SER A 1 194 ? 14.254 13.291 14.601 1.00 13.01 237 SER A CA 1
ATOM 1428 C C . SER A 1 194 ? 13.241 12.151 14.509 1.00 12.56 237 SER A C 1
ATOM 1429 O O . SER A 1 194 ? 12.510 11.896 15.463 1.00 14.72 237 SER A O 1
ATOM 1432 N N . VAL A 1 195 ? 13.214 11.471 13.362 1.00 12.39 238 VAL A N 1
ATOM 1433 C CA . VAL A 1 195 ? 12.281 10.377 13.123 1.00 12.30 238 VAL A CA 1
ATOM 1434 C C . VAL A 1 195 ? 12.989 9.027 13.235 1.00 12.24 238 VAL A C 1
ATOM 1435 O O . VAL A 1 195 ? 14.054 8.817 12.650 1.00 13.38 238 VAL A O 1
ATOM 1439 N N . TYR A 1 196 ? 12.392 8.120 14.003 1.00 13.17 239 TYR A N 1
ATOM 1440 C CA . TYR A 1 196 ? 12.987 6.801 14.230 1.00 13.34 239 TYR A CA 1
ATOM 1441 C C . TYR A 1 196 ? 12.001 5.691 13.931 1.00 12.18 239 TYR A C 1
ATOM 1442 O O . TYR A 1 196 ? 10.807 5.904 14.009 1.00 12.21 239 TYR A O 1
ATOM 1451 N N . PHE A 1 197 ? 12.531 4.523 13.580 1.00 12.41 240 PHE A N 1
ATOM 1452 C CA . PHE A 1 197 ? 11.751 3.291 13.475 1.00 12.06 240 PHE A CA 1
ATOM 1453 C C . PHE A 1 197 ? 11.826 2.515 14.788 1.00 12.19 240 PHE A C 1
ATOM 1454 O O . PHE A 1 197 ? 12.916 2.303 15.325 1.00 12.24 240 PHE A O 1
ATOM 1462 N N . ILE A 1 198 ? 10.686 2.045 15.265 1.00 12.24 241 ILE A N 1
ATOM 1463 C CA . ILE A 1 198 ? 10.640 1.232 16.465 1.00 12.37 241 ILE A CA 1
ATOM 1464 C C . ILE A 1 198 ? 9.998 -0.116 16.173 1.00 12.33 241 ILE A C 1
ATOM 1465 O O . ILE A 1 198 ? 8.969 -0.193 15.516 1.00 14.18 241 ILE A O 1
ATOM 1470 N N . LYS A 1 199 ? 10.621 -1.186 16.663 1.00 12.37 242 LYS A N 1
ATOM 1471 C CA . LYS A 1 199 ? 9.998 -2.508 16.615 1.00 12.38 242 LYS A CA 1
ATOM 1472 C C . LYS A 1 199 ? 9.530 -2.901 18.013 1.00 17.10 242 LYS A C 1
ATOM 1473 O O . LYS A 1 199 ? 10.346 -2.976 18.936 1.00 14.12 242 LYS A O 1
ATOM 1479 N N . PHE A 1 200 ? 8.223 -3.136 18.167 1.00 14.91 243 PHE A N 1
ATOM 1480 C CA . PHE A 1 200 ? 7.666 -3.612 19.442 1.00 12.74 243 PHE A CA 1
ATOM 1481 C C . PHE A 1 200 ? 7.607 -5.139 19.476 1.00 17.15 243 PHE A C 1
ATOM 1482 O O . PHE A 1 200 ? 7.378 -5.788 18.448 1.00 18.31 243 PHE A O 1
ATOM 1490 N N . ASP A 1 201 ? 7.795 -5.708 20.661 1.00 18.28 244 ASP A N 1
ATOM 1491 C CA . ASP A 1 201 ? 7.851 -7.160 20.811 1.00 23.90 244 ASP A CA 1
ATOM 1492 C C . ASP A 1 201 ? 6.574 -7.866 20.364 1.00 25.30 244 ASP A C 1
ATOM 1493 O O . ASP A 1 201 ? 6.620 -9.003 19.887 1.00 26.89 244 ASP A O 1
ATOM 1498 N N . ASP A 1 202 ? 5.436 -7.202 20.513 1.00 21.91 245 ASP A N 1
ATOM 1499 C CA . ASP A 1 202 ? 4.166 -7.887 20.309 1.00 29.19 245 ASP A CA 1
ATOM 1500 C C . ASP A 1 202 ? 3.581 -7.774 18.900 1.00 25.91 245 ASP A C 1
ATOM 1501 O O . ASP A 1 202 ? 2.462 -8.217 18.664 1.00 23.56 245 ASP A O 1
ATOM 1506 N N . ASP A 1 203 ? 4.321 -7.187 17.964 1.00 21.68 246 ASP A N 1
ATOM 1507 C CA . ASP A 1 203 ? 3.734 -6.898 16.662 1.00 18.59 246 ASP A CA 1
ATOM 1508 C C . ASP A 1 203 ? 4.771 -6.847 15.541 1.00 16.85 246 ASP A C 1
ATOM 1509 O O . ASP A 1 203 ? 5.943 -6.546 15.769 1.00 19.76 246 ASP A O 1
ATOM 1514 N N . PHE A 1 204 ? 4.315 -7.123 14.325 1.00 15.82 247 PHE A N 1
ATOM 1515 C CA . PHE A 1 204 ? 5.199 -7.169 13.168 1.00 13.89 247 PHE A CA 1
ATOM 1516 C C . PHE A 1 204 ? 5.340 -5.813 12.480 1.00 13.96 247 PHE A C 1
ATOM 1517 O O . PHE A 1 204 ? 6.167 -5.674 11.590 1.00 14.95 247 PHE A O 1
ATOM 1525 N N . HIS A 1 205 ? 4.493 -4.841 12.820 1.00 15.03 248 HIS A N 1
ATOM 1526 C CA . HIS A 1 205 ? 4.600 -3.542 12.153 1.00 15.48 248 HIS A CA 1
ATOM 1527 C C . HIS A 1 205 ? 5.885 -2.845 12.570 1.00 16.00 248 HIS A C 1
ATOM 1528 O O . HIS A 1 205 ? 6.439 -3.133 13.633 1.00 13.28 248 HIS A O 1
ATOM 1535 N N . ILE A 1 206 ? 6.374 -1.945 11.719 1.00 11.95 249 ILE A N 1
ATOM 1536 C CA . ILE A 1 206 ? 7.460 -1.047 12.117 1.00 11.95 249 ILE A CA 1
ATOM 1537 C C . ILE A 1 206 ? 6.816 0.294 12.419 1.00 12.43 249 ILE A C 1
ATOM 1538 O O . ILE A 1 206 ? 6.195 0.899 11.544 1.00 11.95 249 ILE A O 1
ATOM 1543 N N . TYR A 1 207 ? 6.941 0.736 13.665 1.00 12.13 250 TYR A N 1
ATOM 1544 C CA . TYR A 1 207 ? 6.317 1.974 14.105 1.00 12.22 250 TYR A CA 1
ATOM 1545 C C . TYR A 1 207 ? 7.266 3.137 13.882 1.00 14.23 250 TYR A C 1
ATOM 1546 O O . TYR A 1 207 ? 8.471 3.007 14.047 1.00 13.97 250 TYR A O 1
ATOM 1555 N N . VAL A 1 208 ? 6.714 4.268 13.473 1.00 12.20 251 VAL A N 1
ATOM 1556 C CA . VAL A 1 208 ? 7.528 5.422 13.128 1.00 12.17 251 VAL A CA 1
ATOM 1557 C C . VAL A 1 208 ? 7.159 6.590 14.038 1.00 15.09 251 VAL A C 1
ATOM 1558 O O . VAL A 1 208 ? 5.995 6.971 14.111 1.00 18.43 251 VAL A O 1
ATOM 1562 N N . TYR A 1 209 ? 8.147 7.139 14.747 1.00 12.40 252 TYR A N 1
ATOM 1563 C CA . TYR A 1 209 ? 7.909 8.225 15.700 1.00 13.58 252 TYR A CA 1
ATOM 1564 C C . TYR A 1 209 ? 8.795 9.407 15.389 1.00 12.97 252 TYR A C 1
ATOM 1565 O O . TYR A 1 209 ? 9.978 9.237 15.114 1.00 12.74 252 TYR A O 1
ATOM 1574 N N . ASP A 1 210 ? 8.217 10.607 15.451 1.00 13.29 253 ASP A N 1
ATOM 1575 C CA . ASP A 1 210 ? 8.974 11.836 15.263 1.00 14.88 253 ASP A CA 1
ATOM 1576 C C . ASP A 1 210 ? 9.110 12.496 16.626 1.00 15.94 253 ASP A C 1
ATOM 1577 O O . ASP A 1 210 ? 8.117 12.904 17.211 1.00 18.40 253 ASP A O 1
ATOM 1582 N N . LEU A 1 211 ? 10.331 12.561 17.151 1.00 14.24 254 LEU A N 1
ATOM 1583 C CA . LEU A 1 211 ? 10.513 12.974 18.547 1.00 18.07 254 LEU A CA 1
ATOM 1584 C C . LEU A 1 211 ? 10.256 14.461 18.754 1.00 22.94 254 LEU A C 1
ATOM 1585 O O . LEU A 1 211 ? 10.150 14.923 19.891 1.00 25.78 254 LEU A O 1
ATOM 1590 N N . VAL A 1 212 ? 10.134 15.207 17.660 1.00 22.38 255 VAL A N 1
ATOM 1591 C CA . VAL A 1 212 ? 9.787 16.623 17.756 1.00 24.11 255 VAL A CA 1
ATOM 1592 C C . VAL A 1 212 ? 8.288 16.815 17.996 1.00 25.65 255 VAL A C 1
ATOM 1593 O O . VAL A 1 212 ? 7.866 17.896 18.414 1.00 31.52 255 VAL A O 1
ATOM 1597 N N . LYS A 1 213 ? 7.490 15.776 17.740 1.00 21.24 256 LYS A N 1
ATOM 1598 C CA . LYS A 1 213 ? 6.026 15.868 17.812 1.00 25.11 256 LYS A CA 1
ATOM 1599 C C . LYS A 1 213 ? 5.431 15.441 19.164 1.00 27.38 256 LYS A C 1
ATOM 1600 O O . LYS A 1 213 ? 5.986 14.584 19.859 1.00 26.01 256 LYS A O 1
ATOM 1606 N N . LYS A 1 214 ? 4.273 16.003 19.515 1.00 29.29 257 LYS A N 1
ATOM 1607 C CA . LYS A 1 214 ? 3.632 15.667 20.783 1.00 32.09 257 LYS A CA 1
ATOM 1608 C C . LYS A 1 214 ? 3.197 14.200 20.752 1.00 33.59 257 LYS A C 1
ATOM 1609 O O . LYS A 1 214 ? 3.126 13.540 21.782 1.00 37.06 257 LYS A O 1
ATOM 1615 N N . SER A 1 215 ? 2.961 13.672 19.555 1.00 36.66 258 SER A N 1
ATOM 1616 C CA . SER A 1 215 ? 2.585 12.268 19.402 1.00 39.46 258 SER A CA 1
ATOM 1617 C C . SER A 1 215 ? 3.693 11.298 19.839 1.00 42.24 258 SER A C 1
ATOM 1618 O O . SER A 1 215 ? 3.522 10.080 19.744 1.00 47.39 258 SER A O 1
ATOM 1621 N N . ALA A 1 216 ? 4.830 11.831 20.287 1.00 35.35 259 ALA A N 1
ATOM 1622 C CA . ALA A 1 216 ? 5.936 11.003 20.764 1.00 32.53 259 ALA A CA 1
ATOM 1623 C C . ALA A 1 216 ? 6.155 11.141 22.276 1.00 32.37 259 ALA A C 1
ATOM 1624 O O . ALA A 1 216 ? 6.966 10.420 22.846 1.00 28.93 259 ALA A O 1
ATOM 1626 N N . GLU A 1 217 ? 5.420 12.046 22.928 1.00 36.41 260 GLU A N 1
ATOM 1627 C CA . GLU A 1 217 ? 5.620 12.322 24.361 1.00 40.50 260 GLU A CA 1
ATOM 1628 C C . GLU A 1 217 ? 5.344 11.063 25.183 1.00 37.77 260 GLU A C 1
ATOM 1629 O O . GLU A 1 217 ? 5.750 10.936 26.328 1.00 40.21 260 GLU A O 1
ATOM 1635 N N . ASN A 1 218 ? 4.610 10.155 24.569 1.00 39.60 261 ASN A N 1
ATOM 1636 C CA . ASN A 1 218 ? 4.216 8.889 25.146 1.00 44.24 261 ASN A CA 1
ATOM 1637 C C . ASN A 1 218 ? 5.315 7.817 25.115 1.00 41.46 261 ASN A C 1
ATOM 1638 O O . ASN A 1 218 ? 5.146 6.729 25.667 1.00 42.48 261 ASN A O 1
ATOM 1643 N N . LEU A 1 219 ? 6.436 8.130 24.465 1.00 37.60 262 LEU A N 1
ATOM 1644 C CA . LEU A 1 219 ? 7.580 7.214 24.376 1.00 33.51 262 LEU A CA 1
ATOM 1645 C C . LEU A 1 219 ? 8.540 7.391 25.539 1.00 31.21 262 LEU A C 1
ATOM 1646 O O . LEU A 1 219 ? 9.046 8.484 25.766 1.00 32.78 262 LEU A O 1
ATOM 1651 N N . TYR A 1 220 ? 8.826 6.311 26.249 1.00 28.49 263 TYR A N 1
ATOM 1652 C CA . TYR A 1 220 ? 9.754 6.395 27.361 1.00 27.57 263 TYR A CA 1
ATOM 1653 C C . TYR A 1 220 ? 11.010 5.582 27.039 1.00 26.91 263 TYR A C 1
ATOM 1654 O O . TYR A 1 220 ? 10.921 4.412 26.667 1.00 27.58 263 TYR A O 1
ATOM 1663 N N . PHE A 1 221 ? 12.179 6.206 27.155 1.00 27.16 264 PHE A N 1
ATOM 1664 C CA . PHE A 1 221 ? 13.438 5.525 26.852 1.00 32.18 264 PHE A CA 1
ATOM 1665 C C . PHE A 1 221 ? 14.150 5.039 28.112 1.00 37.51 264 PHE A C 1
ATOM 1666 O O . PHE A 1 221 ? 14.136 5.710 29.142 1.00 39.61 264 PHE A O 1
ATOM 1674 N N . PRO B 1 2 ? 35.412 -17.786 -36.558 1.00 24.53 45 PRO B N 1
ATOM 1675 C CA . PRO B 1 2 ? 34.955 -16.592 -37.277 1.00 23.29 45 PRO B CA 1
ATOM 1676 C C . PRO B 1 2 ? 33.543 -16.773 -37.817 1.00 19.45 45 PRO B C 1
ATOM 1677 O O . PRO B 1 2 ? 33.003 -17.877 -37.761 1.00 21.03 45 PRO B O 1
ATOM 1681 N N . ARG B 1 3 ? 32.956 -15.703 -38.343 1.00 17.20 46 ARG B N 1
ATOM 1682 C CA . ARG B 1 3 ? 31.698 -15.828 -39.081 1.00 16.19 46 ARG B CA 1
ATOM 1683 C C . ARG B 1 3 ? 31.757 -14.953 -40.324 1.00 19.73 46 ARG B C 1
ATOM 1684 O O . ARG B 1 3 ? 32.500 -13.973 -40.367 1.00 21.08 46 ARG B O 1
ATOM 1692 N N . ARG B 1 4 ? 31.003 -15.333 -41.354 1.00 19.67 47 ARG B N 1
ATOM 1693 C CA . ARG B 1 4 ? 31.002 -14.583 -42.608 1.00 18.43 47 ARG B CA 1
ATOM 1694 C C . ARG B 1 4 ? 30.394 -13.215 -42.452 1.00 18.93 47 ARG B C 1
ATOM 1695 O O . ARG B 1 4 ? 29.435 -13.034 -41.700 1.00 20.62 47 ARG B O 1
ATOM 1703 N N . ASN B 1 5 ? 30.967 -12.245 -43.151 1.00 15.55 48 ASN B N 1
ATOM 1704 C CA . ASN B 1 5 ? 30.324 -10.948 -43.242 1.00 18.16 48 ASN B CA 1
ATOM 1705 C C . ASN B 1 5 ? 28.958 -11.070 -43.888 1.00 17.63 48 ASN B C 1
ATOM 1706 O O . ASN B 1 5 ? 28.776 -11.816 -44.850 1.00 19.26 48 ASN B O 1
ATOM 1711 N N . ILE B 1 6 ? 28.002 -10.295 -43.390 1.00 13.51 49 ILE B N 1
ATOM 1712 C CA . ILE B 1 6 ? 26.700 -10.232 -44.020 1.00 12.47 49 ILE B CA 1
ATOM 1713 C C . ILE B 1 6 ? 26.330 -8.788 -44.330 1.00 12.42 49 ILE B C 1
ATOM 1714 O O . ILE B 1 6 ? 25.285 -8.543 -44.930 1.00 15.01 49 ILE B O 1
ATOM 1719 N N . VAL B 1 7 ? 27.151 -7.830 -43.895 1.00 11.35 50 VAL B N 1
ATOM 1720 C CA . VAL B 1 7 ? 26.827 -6.421 -44.194 1.00 11.07 50 VAL B CA 1
ATOM 1721 C C . VAL B 1 7 ? 26.924 -6.177 -45.703 1.00 11.41 50 VAL B C 1
ATOM 1722 O O . VAL B 1 7 ? 27.900 -6.569 -46.354 1.00 12.70 50 VAL B O 1
ATOM 1726 N N . GLY B 1 8 ? 25.901 -5.542 -46.269 1.00 12.15 51 GLY B N 1
ATOM 1727 C CA . GLY B 1 8 ? 25.889 -5.290 -47.694 1.00 13.83 51 GLY B CA 1
ATOM 1728 C C . GLY B 1 8 ? 25.370 -6.476 -48.491 1.00 17.15 51 GLY B C 1
ATOM 1729 O O . GLY B 1 8 ? 25.328 -6.425 -49.720 1.00 20.04 51 GLY B O 1
ATOM 1730 N N . CYS B 1 9 ? 25.011 -7.553 -47.798 1.00 11.36 52 CYS B N 1
ATOM 1731 C CA . CYS B 1 9 ? 24.416 -8.715 -48.457 1.00 11.50 52 CYS B CA 1
ATOM 1732 C C . CYS B 1 9 ? 22.899 -8.695 -48.424 1.00 13.25 52 CYS B C 1
ATOM 1733 O O . CYS B 1 9 ? 22.293 -8.122 -47.511 1.00 13.57 52 CYS B O 1
ATOM 1736 N N . ARG B 1 10 ? 22.304 -9.350 -49.422 1.00 13.28 53 ARG B N 1
ATOM 1737 C CA . ARG B 1 10 ? 20.885 -9.725 -49.375 1.00 13.73 53 ARG B CA 1
ATOM 1738 C C . ARG B 1 10 ? 20.733 -10.932 -48.451 1.00 14.54 53 ARG B C 1
ATOM 1739 O O . ARG B 1 10 ? 21.581 -11.831 -48.464 1.00 15.21 53 ARG B O 1
ATOM 1747 N N . ILE B 1 11 ? 19.680 -10.956 -47.643 1.00 12.75 54 ILE B N 1
ATOM 1748 C CA . ILE B 1 11 ? 19.476 -12.080 -46.736 1.00 11.67 54 ILE B CA 1
ATOM 1749 C C . ILE B 1 11 ? 18.047 -12.568 -46.781 1.00 13.04 54 ILE B C 1
ATOM 1750 O O . ILE B 1 11 ? 17.139 -11.855 -47.219 1.00 12.98 54 ILE B O 1
ATOM 1755 N N . SER B 1 12 ? 17.862 -13.798 -46.333 1.00 11.84 55 SER B N 1
ATOM 1756 C CA . SER B 1 12 ? 16.516 -14.333 -46.171 1.00 11.91 55 SER B CA 1
ATOM 1757 C C . SER B 1 12 ? 16.483 -15.176 -44.911 1.00 13.00 55 SER B C 1
ATOM 1758 O O . SER B 1 12 ? 17.486 -15.815 -44.548 1.00 12.46 55 SER B O 1
ATOM 1761 N N . HIS B 1 13 ? 15.346 -15.159 -44.231 1.00 11.88 56 HIS B N 1
ATOM 1762 C CA . HIS B 1 13 ? 15.146 -16.002 -43.048 1.00 12.59 56 HIS B CA 1
ATOM 1763 C C . HIS B 1 13 ? 13.676 -16.087 -42.692 1.00 12.73 56 HIS B C 1
ATOM 1764 O O . HIS B 1 13 ? 12.890 -15.214 -43.054 1.00 11.87 56 HIS B O 1
ATOM 1771 N N . GLY B 1 14 ? 13.305 -17.148 -41.981 1.00 12.64 57 GLY B N 1
ATOM 1772 C CA . GLY B 1 14 ? 11.971 -17.253 -41.433 1.00 13.28 57 GLY B CA 1
ATOM 1773 C C . GLY B 1 14 ? 11.845 -16.363 -40.215 1.00 12.25 57 GLY B C 1
ATOM 1774 O O . GLY B 1 14 ? 12.845 -15.900 -39.662 1.00 11.72 57 GLY B O 1
ATOM 1775 N N . TRP B 1 15 ? 10.608 -16.126 -39.798 1.00 11.96 58 TRP B N 1
ATOM 1776 C CA . TRP B 1 15 ? 10.335 -15.302 -38.626 1.00 12.92 58 TRP B CA 1
ATOM 1777 C C . TRP B 1 15 ? 9.211 -15.904 -37.807 1.00 16.69 58 TRP B C 1
ATOM 1778 O O . TRP B 1 15 ? 8.076 -15.995 -38.264 1.00 17.74 58 TRP B O 1
ATOM 1789 N N . LYS B 1 16 ? 9.541 -16.307 -36.590 1.00 15.69 59 LYS B N 1
ATOM 1790 C CA . LYS B 1 16 ? 8.563 -16.897 -35.690 1.00 17.64 59 LYS B CA 1
ATOM 1791 C C . LYS B 1 16 ? 8.480 -16.082 -34.413 1.00 18.68 59 LYS B C 1
ATOM 1792 O O . LYS B 1 16 ? 9.396 -16.097 -33.601 1.00 20.32 59 LYS B O 1
ATOM 1798 N N . GLU B 1 17 ? 7.383 -15.351 -34.252 1.00 19.12 60 GLU B N 1
ATOM 1799 C CA . GLU B 1 17 ? 7.170 -14.584 -33.029 1.00 23.92 60 GLU B CA 1
ATOM 1800 C C . GLU B 1 17 ? 5.835 -14.902 -32.406 1.00 23.57 60 GLU B C 1
ATOM 1801 O O . GLU B 1 17 ? 4.818 -14.819 -33.084 1.00 20.53 60 GLU B O 1
ATOM 1807 N N . GLY B 1 18 ? 5.850 -15.263 -31.124 1.00 26.77 61 GLY B N 1
ATOM 1808 C CA . GLY B 1 18 ? 4.628 -15.607 -30.423 1.00 32.65 61 GLY B CA 1
ATOM 1809 C C . GLY B 1 18 ? 3.845 -16.603 -31.248 1.00 34.91 61 GLY B C 1
ATOM 1810 O O . GLY B 1 18 ? 4.391 -17.600 -31.723 1.00 33.57 61 GLY B O 1
ATOM 1811 N N . ASP B 1 19 ? 2.566 -16.307 -31.441 1.00 37.64 62 ASP B N 1
ATOM 1812 C CA . ASP B 1 19 ? 1.704 -17.145 -32.262 1.00 41.55 62 ASP B CA 1
ATOM 1813 C C . ASP B 1 19 ? 1.325 -16.464 -33.583 1.00 35.64 62 ASP B C 1
ATOM 1814 O O . ASP B 1 19 ? 0.345 -16.840 -34.225 1.00 34.93 62 ASP B O 1
ATOM 1819 N N . GLU B 1 20 ? 2.122 -15.474 -33.988 1.00 30.31 63 GLU B N 1
ATOM 1820 C CA . GLU B 1 20 ? 1.932 -14.793 -35.268 1.00 25.89 63 GLU B CA 1
ATOM 1821 C C . GLU B 1 20 ? 2.229 -15.784 -36.392 1.00 23.78 63 GLU B C 1
ATOM 1822 O O . GLU B 1 20 ? 3.019 -16.715 -36.193 1.00 23.96 63 GLU B O 1
ATOM 1828 N N . PRO B 1 21 ? 1.608 -15.594 -37.571 1.00 25.77 64 PRO B N 1
ATOM 1829 C CA . PRO B 1 21 ? 1.887 -16.497 -38.696 1.00 23.52 64 PRO B CA 1
ATOM 1830 C C . PRO B 1 21 ? 3.377 -16.535 -39.027 1.00 18.34 64 PRO B C 1
ATOM 1831 O O . PRO B 1 21 ? 4.018 -15.491 -39.061 1.00 17.49 64 PRO B O 1
ATOM 1835 N N . ILE B 1 22 ? 3.919 -17.729 -39.236 1.00 16.07 65 ILE B N 1
ATOM 1836 C CA . ILE B 1 22 ? 5.346 -17.861 -39.516 1.00 13.65 65 ILE B CA 1
ATOM 1837 C C . ILE B 1 22 ? 5.616 -17.616 -41.001 1.00 15.24 65 ILE B C 1
ATOM 1838 O O . ILE B 1 22 ? 5.106 -18.344 -41.860 1.00 12.83 65 ILE B O 1
ATOM 1843 N N . THR B 1 23 ? 6.441 -16.613 -41.298 1.00 16.12 66 THR B N 1
ATOM 1844 C CA . THR B 1 23 ? 6.678 -16.198 -42.682 1.00 13.77 66 THR B CA 1
ATOM 1845 C C . THR B 1 23 ? 8.155 -16.162 -43.058 1.00 14.74 66 THR B C 1
ATOM 1846 O O . THR B 1 23 ? 9.027 -16.214 -42.190 1.00 17.41 66 THR B O 1
ATOM 1850 N N . GLN B 1 24 ? 8.422 -16.079 -44.355 1.00 16.10 67 GLN B N 1
ATOM 1851 C CA . GLN B 1 24 ? 9.796 -15.984 -44.830 1.00 13.89 67 GLN B CA 1
ATOM 1852 C C . GLN B 1 24 ? 10.044 -14.534 -45.219 1.00 15.79 67 GLN B C 1
ATOM 1853 O O . GLN B 1 24 ? 9.278 -13.963 -46.006 1.00 15.18 67 GLN B O 1
ATOM 1859 N N . TRP B 1 25 ? 11.106 -13.949 -44.666 1.00 14.36 68 TRP B N 1
ATOM 1860 C CA . TRP B 1 25 ? 11.468 -12.549 -44.916 1.00 17.31 68 TRP B CA 1
ATOM 1861 C C . TRP B 1 25 ? 12.683 -12.429 -45.829 1.00 17.27 68 TRP B C 1
ATOM 1862 O O . TRP B 1 25 ? 13.577 -13.278 -45.793 1.00 14.84 68 TRP B O 1
ATOM 1873 N N . LYS B 1 26 ? 12.721 -11.377 -46.643 1.00 12.49 69 LYS B N 1
ATOM 1874 C CA . LYS B 1 26 ? 13.906 -11.085 -47.460 1.00 11.76 69 LYS B CA 1
ATOM 1875 C C . LYS B 1 26 ? 14.315 -9.654 -47.225 1.00 11.60 69 LYS B C 1
ATOM 1876 O O . LYS B 1 26 ? 13.456 -8.792 -47.124 1.00 13.41 69 LYS B O 1
ATOM 1882 N N . GLY B 1 27 ? 15.613 -9.383 -47.161 1.00 11.53 70 GLY B N 1
ATOM 1883 C CA . GLY B 1 27 ? 16.033 -8.003 -46.969 1.00 12.97 70 GLY B CA 1
ATOM 1884 C C . GLY B 1 27 ? 17.505 -7.767 -47.263 1.00 12.65 70 GLY B C 1
ATOM 1885 O O . GLY B 1 27 ? 18.192 -8.633 -47.813 1.00 13.75 70 GLY B O 1
ATOM 1886 N N . THR B 1 28 ? 17.974 -6.569 -46.905 1.00 12.40 71 THR B N 1
ATOM 1887 C CA . THR B 1 28 ? 19.352 -6.156 -47.123 1.00 12.19 71 THR B CA 1
ATOM 1888 C C . THR B 1 28 ? 19.993 -5.685 -45.827 1.00 12.27 71 THR B C 1
ATOM 1889 O O . THR B 1 28 ? 19.433 -4.841 -45.130 1.00 12.44 71 THR B O 1
ATOM 1893 N N . VAL B 1 29 ? 21.168 -6.223 -45.497 1.00 11.08 72 VAL B N 1
ATOM 1894 C CA . VAL B 1 29 ? 21.842 -5.797 -44.273 1.00 10.97 72 VAL B CA 1
ATOM 1895 C C . VAL B 1 29 ? 22.617 -4.501 -44.529 1.00 10.90 72 VAL B C 1
ATOM 1896 O O . VAL B 1 29 ? 23.459 -4.433 -45.425 1.00 12.90 72 VAL B O 1
ATOM 1900 N N . LEU B 1 30 ? 22.268 -3.471 -43.767 1.00 10.80 73 LEU B N 1
ATOM 1901 C CA . LEU B 1 30 ? 22.822 -2.128 -43.938 1.00 10.74 73 LEU B CA 1
ATOM 1902 C C . LEU B 1 30 ? 24.072 -1.856 -43.133 1.00 10.69 73 LEU B C 1
ATOM 1903 O O . LEU B 1 30 ? 24.935 -1.080 -43.540 1.00 10.68 73 LEU B O 1
ATOM 1908 N N . ASP B 1 31 ? 24.167 -2.482 -41.966 1.00 11.45 74 ASP B N 1
ATOM 1909 C CA . ASP B 1 31 ? 25.082 -1.991 -40.941 1.00 11.77 74 ASP B CA 1
ATOM 1910 C C . ASP B 1 31 ? 25.303 -3.054 -39.894 1.00 13.51 74 ASP B C 1
ATOM 1911 O O . ASP B 1 31 ? 24.360 -3.726 -39.487 1.00 14.16 74 ASP B O 1
ATOM 1916 N N . GLN B 1 32 ? 26.553 -3.232 -39.492 1.00 12.19 75 GLN B N 1
ATOM 1917 C CA . GLN B 1 32 ? 26.856 -3.971 -38.272 1.00 11.82 75 GLN B CA 1
ATOM 1918 C C . GLN B 1 32 ? 27.307 -2.904 -37.299 1.00 11.21 75 GLN B C 1
ATOM 1919 O O . GLN B 1 32 ? 28.329 -2.252 -37.537 1.00 12.22 75 GLN B O 1
ATOM 1925 N N . VAL B 1 33 ? 26.536 -2.692 -36.238 1.00 10.95 76 VAL B N 1
ATOM 1926 C CA . VAL B 1 33 ? 26.785 -1.568 -35.341 1.00 12.93 76 VAL B CA 1
ATOM 1927 C C . VAL B 1 33 ? 28.128 -1.711 -34.626 1.00 13.47 76 VAL B C 1
ATOM 1928 O O . VAL B 1 33 ? 28.326 -2.640 -33.855 1.00 13.50 76 VAL B O 1
ATOM 1932 N N . PRO B 1 34 ? 29.059 -0.781 -34.879 1.00 13.76 77 PRO B N 1
ATOM 1933 C CA . PRO B 1 34 ? 30.406 -0.941 -34.313 1.00 15.48 77 PRO B CA 1
ATOM 1934 C C . PRO B 1 34 ? 30.405 -1.051 -32.791 1.00 13.98 77 PRO B C 1
ATOM 1935 O O . PRO B 1 34 ? 31.119 -1.884 -32.235 1.00 17.62 77 PRO B O 1
ATOM 1939 N N . ILE B 1 35 ? 29.584 -0.255 -32.113 1.00 12.22 78 ILE B N 1
ATOM 1940 C CA . ILE B 1 35 ? 29.631 -0.269 -30.660 1.00 17.38 78 ILE B CA 1
ATOM 1941 C C . ILE B 1 35 ? 28.944 -1.505 -30.057 1.00 19.63 78 ILE B C 1
ATOM 1942 O O . ILE B 1 35 ? 29.149 -1.813 -28.886 1.00 21.18 78 ILE B O 1
ATOM 1947 N N . ASN B 1 36 ? 28.168 -2.232 -30.867 1.00 16.64 79 ASN B N 1
ATOM 1948 C CA . ASN B 1 36 ? 27.524 -3.477 -30.431 1.00 17.25 79 ASN B CA 1
ATOM 1949 C C . ASN B 1 36 ? 27.337 -4.398 -31.636 1.00 10.47 79 ASN B C 1
ATOM 1950 O O . ASN B 1 36 ? 26.245 -4.444 -32.228 1.00 13.46 79 ASN B O 1
ATOM 1955 N N . PRO B 1 37 ? 28.402 -5.149 -31.990 1.00 13.63 80 PRO B N 1
ATOM 1956 C CA . PRO B 1 37 ? 28.496 -5.865 -33.271 1.00 12.00 80 PRO B CA 1
ATOM 1957 C C . PRO B 1 37 ? 27.535 -7.059 -33.404 1.00 14.01 80 PRO B C 1
ATOM 1958 O O . PRO B 1 37 ? 27.388 -7.600 -34.489 1.00 12.68 80 PRO B O 1
ATOM 1962 N N A SER B 1 38 ? 26.863 -7.419 -32.318 0.55 13.39 81 SER B N 1
ATOM 1963 N N B SER B 1 38 ? 26.873 -7.448 -32.320 0.45 13.46 81 SER B N 1
ATOM 1964 C CA A SER B 1 38 ? 25.808 -8.422 -32.388 0.55 14.57 81 SER B CA 1
ATOM 1965 C CA B SER B 1 38 ? 25.815 -8.447 -32.435 0.45 14.33 81 SER B CA 1
ATOM 1966 C C A SER B 1 38 ? 24.568 -7.835 -33.053 0.55 14.52 81 SER B C 1
ATOM 1967 C C B SER B 1 38 ? 24.566 -7.836 -33.069 0.45 14.37 81 SER B C 1
ATOM 1968 O O A SER B 1 38 ? 23.679 -8.569 -33.491 0.55 12.19 81 SER B O 1
ATOM 1969 O O B SER B 1 38 ? 23.666 -8.559 -33.501 0.45 12.49 81 SER B O 1
ATOM 1974 N N . LEU B 1 39 ? 24.520 -6.508 -33.127 1.00 13.16 82 LEU B N 1
ATOM 1975 C CA . LEU B 1 39 ? 23.346 -5.794 -33.653 1.00 10.88 82 LEU B CA 1
ATOM 1976 C C . LEU B 1 39 ? 23.522 -5.397 -35.126 1.00 11.00 82 LEU B C 1
ATOM 1977 O O . LEU B 1 39 ? 24.502 -4.758 -35.486 1.00 12.19 82 LEU B O 1
ATOM 1982 N N . TYR B 1 40 ? 22.556 -5.773 -35.960 1.00 10.89 83 TYR B N 1
ATOM 1983 C CA . TYR B 1 40 ? 22.570 -5.414 -37.373 1.00 10.59 83 TYR B CA 1
ATOM 1984 C C . TYR B 1 40 ? 21.333 -4.596 -37.722 1.00 11.64 83 TYR B C 1
ATOM 1985 O O . TYR B 1 40 ? 20.248 -4.857 -37.193 1.00 10.54 83 TYR B O 1
ATOM 1994 N N . LEU B 1 41 ? 21.498 -3.614 -38.607 1.00 10.53 84 LEU B N 1
ATOM 1995 C CA . LEU B 1 41 ? 20.365 -2.874 -39.163 1.00 10.52 84 LEU B CA 1
ATOM 1996 C C . LEU B 1 41 ? 20.046 -3.442 -40.541 1.00 13.50 84 LEU B C 1
ATOM 1997 O O . LEU B 1 41 ? 20.946 -3.669 -41.377 1.00 10.67 84 LEU B O 1
ATOM 2002 N N . VAL B 1 42 ? 18.757 -3.677 -40.769 1.00 10.66 85 VAL B N 1
ATOM 2003 C CA . VAL B 1 42 ? 18.286 -4.369 -41.959 1.00 10.77 85 VAL B CA 1
ATOM 2004 C C . VAL B 1 42 ? 17.145 -3.593 -42.567 1.00 10.78 85 VAL B C 1
ATOM 2005 O O . VAL B 1 42 ? 16.284 -3.088 -41.831 1.00 11.09 85 VAL B O 1
ATOM 2009 N N . LYS B 1 43 ? 17.160 -3.485 -43.890 1.00 10.86 86 LYS B N 1
ATOM 2010 C CA . LYS B 1 43 ? 16.026 -2.976 -44.652 1.00 10.92 86 LYS B CA 1
ATOM 2011 C C . LYS B 1 43 ? 15.341 -4.171 -45.272 1.00 11.04 86 LYS B C 1
ATOM 2012 O O . LYS B 1 43 ? 15.902 -4.804 -46.169 1.00 11.57 86 LYS B O 1
ATOM 2018 N N . TYR B 1 44 ? 14.141 -4.501 -44.803 1.00 13.53 87 TYR B N 1
ATOM 2019 C CA . TYR B 1 44 ? 13.427 -5.622 -45.385 1.00 12.23 87 TYR B CA 1
ATOM 2020 C C . TYR B 1 44 ? 12.618 -5.168 -46.596 1.00 15.49 87 TYR B C 1
ATOM 2021 O O . TYR B 1 44 ? 12.097 -4.048 -46.630 1.00 13.82 87 TYR B O 1
ATOM 2030 N N . ASP B 1 45 ? 12.555 -6.036 -47.602 1.00 11.44 88 ASP B N 1
ATOM 2031 C CA . ASP B 1 45 ? 11.802 -5.760 -48.826 1.00 13.06 88 ASP B CA 1
ATOM 2032 C C . ASP B 1 45 ? 10.352 -5.398 -48.496 1.00 15.79 88 ASP B C 1
ATOM 2033 O O . ASP B 1 45 ? 9.674 -6.149 -47.792 1.00 18.34 88 ASP B O 1
ATOM 2038 N N . GLY B 1 46 ? 9.891 -4.252 -48.993 1.00 16.79 89 GLY B N 1
ATOM 2039 C CA . GLY B 1 46 ? 8.496 -3.857 -48.838 1.00 20.21 89 GLY B CA 1
ATOM 2040 C C . GLY B 1 46 ? 8.098 -3.366 -47.453 1.00 24.06 89 GLY B C 1
ATOM 2041 O O . GLY B 1 46 ? 6.913 -3.141 -47.182 1.00 23.80 89 GLY B O 1
ATOM 2042 N N . ILE B 1 47 ? 9.080 -3.190 -46.572 1.00 18.14 90 ILE B N 1
ATOM 2043 C CA . ILE B 1 47 ? 8.813 -2.724 -45.216 1.00 14.60 90 ILE B CA 1
ATOM 2044 C C . ILE B 1 47 ? 9.555 -1.411 -44.980 1.00 12.56 90 ILE B C 1
ATOM 2045 O O . ILE B 1 47 ? 10.774 -1.358 -45.105 1.00 12.06 90 ILE B O 1
ATOM 2050 N N . ASP B 1 48 ? 8.821 -0.343 -44.659 1.00 12.27 91 ASP B N 1
ATOM 2051 C CA . ASP B 1 48 ? 9.419 0.992 -44.595 1.00 12.27 91 ASP B CA 1
ATOM 2052 C C . ASP B 1 48 ? 10.362 1.245 -43.407 1.00 11.13 91 ASP B C 1
ATOM 2053 O O . ASP B 1 48 ? 11.338 2.000 -43.520 1.00 10.89 91 ASP B O 1
ATOM 2058 N N . CYS B 1 49 ? 10.066 0.671 -42.252 1.00 12.09 92 CYS B N 1
ATOM 2059 C CA . CYS B 1 49 ? 10.896 0.963 -41.086 1.00 11.13 92 CYS B CA 1
ATOM 2060 C C . CYS B 1 49 ? 12.147 0.076 -41.027 1.00 11.61 92 CYS B C 1
ATOM 2061 O O . CYS B 1 49 ? 12.100 -1.114 -41.325 1.00 14.06 92 CYS B O 1
ATOM 2064 N N . VAL B 1 50 ? 13.264 0.669 -40.641 1.00 11.83 93 VAL B N 1
ATOM 2065 C CA . VAL B 1 50 ? 14.509 -0.081 -40.500 1.00 10.60 93 VAL B CA 1
ATOM 2066 C C . VAL B 1 50 ? 14.416 -1.000 -39.282 1.00 12.52 93 VAL B C 1
ATOM 2067 O O . VAL B 1 50 ? 13.890 -0.610 -38.251 1.00 11.78 93 VAL B O 1
ATOM 2071 N N . TYR B 1 51 ? 14.920 -2.227 -39.408 1.00 11.16 94 TYR B N 1
ATOM 2072 C CA . TYR B 1 51 ? 14.952 -3.159 -38.295 1.00 10.59 94 TYR B CA 1
ATOM 2073 C C . TYR B 1 51 ? 16.331 -3.224 -37.671 1.00 14.78 94 TYR B C 1
ATOM 2074 O O . TYR B 1 51 ? 17.318 -3.299 -38.392 1.00 11.88 94 TYR B O 1
ATOM 2083 N N . GLY B 1 52 ? 16.390 -3.206 -36.344 1.00 10.46 95 GLY B N 1
ATOM 2084 C CA . GLY B 1 52 ? 17.605 -3.551 -35.614 1.00 10.43 95 GLY B CA 1
ATOM 2085 C C . GLY B 1 52 ? 17.421 -4.928 -34.994 1.00 14.55 95 GLY B C 1
ATOM 2086 O O . GLY B 1 52 ? 16.553 -5.112 -34.144 1.00 11.46 95 GLY B O 1
ATOM 2087 N N . LEU B 1 53 ? 18.213 -5.901 -35.436 1.00 12.75 96 LEU B N 1
ATOM 2088 C CA . LEU B 1 53 ? 18.094 -7.271 -34.938 1.00 10.61 96 LEU B CA 1
ATOM 2089 C C . LEU B 1 53 ? 19.442 -7.875 -34.616 1.00 10.63 96 LEU B C 1
ATOM 2090 O O . LEU B 1 53 ? 20.399 -7.652 -35.345 1.00 12.43 96 LEU B O 1
ATOM 2095 N N . GLU B 1 54 ? 19.505 -8.669 -33.544 1.00 11.55 97 GLU B N 1
ATOM 2096 C CA . GLU B 1 54 ? 20.686 -9.485 -33.315 1.00 12.64 97 GLU B CA 1
ATOM 2097 C C . GLU B 1 54 ? 20.508 -10.760 -34.125 1.00 13.57 97 GLU B C 1
ATOM 2098 O O . GLU B 1 54 ? 20.071 -11.788 -33.606 1.00 15.42 97 GLU B O 1
ATOM 2104 N N . LEU B 1 55 ? 20.848 -10.673 -35.403 1.00 10.88 98 LEU B N 1
ATOM 2105 C CA . LEU B 1 55 ? 20.485 -11.702 -36.371 1.00 12.95 98 LEU B CA 1
ATOM 2106 C C . LEU B 1 55 ? 21.014 -13.089 -36.016 1.00 15.01 98 LEU B C 1
ATOM 2107 O O . LEU B 1 55 ? 20.391 -14.082 -36.372 1.00 15.20 98 LEU B O 1
ATOM 2112 N N . HIS B 1 56 ? 22.144 -13.159 -35.318 1.00 13.96 99 HIS B N 1
ATOM 2113 C CA . HIS B 1 56 ? 22.713 -14.456 -34.978 1.00 13.95 99 HIS B CA 1
ATOM 2114 C C . HIS B 1 56 ? 22.323 -14.972 -33.587 1.00 14.59 99 HIS B C 1
ATOM 2115 O O . HIS B 1 56 ? 22.750 -16.056 -33.195 1.00 20.16 99 HIS B O 1
ATOM 2122 N N . ARG B 1 57 ? 21.558 -14.188 -32.829 1.00 12.25 100 ARG B N 1
ATOM 2123 C CA . ARG B 1 57 ? 21.202 -14.567 -31.461 1.00 11.89 100 ARG B CA 1
ATOM 2124 C C . ARG B 1 57 ? 19.690 -14.645 -31.236 1.00 16.10 100 ARG B C 1
ATOM 2125 O O . ARG B 1 57 ? 19.211 -15.377 -30.359 1.00 17.20 100 ARG B O 1
ATOM 2133 N N . ASP B 1 58 ? 18.950 -13.876 -32.027 1.00 14.02 101 ASP B N 1
ATOM 2134 C CA . ASP B 1 58 ? 17.508 -13.740 -31.876 1.00 15.49 101 ASP B CA 1
ATOM 2135 C C . ASP B 1 58 ? 16.798 -15.030 -32.262 1.00 14.03 101 ASP B C 1
ATOM 2136 O O . ASP B 1 58 ? 16.885 -15.473 -33.411 1.00 15.21 101 ASP B O 1
ATOM 2141 N N . GLU B 1 59 ? 16.073 -15.623 -31.312 1.00 13.69 102 GLU B N 1
ATOM 2142 C CA . GLU B 1 59 ? 15.411 -16.904 -31.572 1.00 14.16 102 GLU B CA 1
ATOM 2143 C C . GLU B 1 59 ? 14.257 -16.804 -32.584 1.00 15.27 102 GLU B C 1
ATOM 2144 O O . GLU B 1 59 ? 13.834 -17.815 -33.145 1.00 14.67 102 GLU B O 1
ATOM 2150 N N . ARG B 1 60 ? 13.766 -15.596 -32.857 1.00 12.91 103 ARG B N 1
ATOM 2151 C CA . ARG B 1 60 ? 12.711 -15.435 -33.862 1.00 12.45 103 ARG B CA 1
ATOM 2152 C C . ARG B 1 60 ? 13.229 -15.606 -35.297 1.00 13.91 103 ARG B C 1
ATOM 2153 O O . ARG B 1 60 ? 12.465 -15.872 -36.220 1.00 14.92 103 ARG B O 1
ATOM 2161 N N . VAL B 1 61 ? 14.542 -15.459 -35.473 1.00 11.43 104 VAL B N 1
ATOM 2162 C CA . VAL B 1 61 ? 15.165 -15.570 -36.787 1.00 11.46 104 VAL B CA 1
ATOM 2163 C C . VAL B 1 61 ? 15.395 -17.029 -37.147 1.00 11.64 104 VAL B C 1
ATOM 2164 O O . VAL B 1 61 ? 16.073 -17.734 -36.402 1.00 14.76 104 VAL B O 1
ATOM 2168 N N . LEU B 1 62 ? 14.819 -17.488 -38.264 1.00 11.77 105 LEU B N 1
ATOM 2169 C CA . LEU B 1 62 ? 14.943 -18.897 -38.635 1.00 11.97 105 LEU B CA 1
ATOM 2170 C C . LEU B 1 62 ? 15.845 -19.103 -39.854 1.00 12.30 105 LEU B C 1
ATOM 2171 O O . LEU B 1 62 ? 15.511 -18.705 -40.975 1.00 13.30 105 LEU B O 1
ATOM 2176 N N . SER B 1 63 ? 16.990 -19.748 -39.627 1.00 12.97 106 SER B N 1
ATOM 2177 C CA . SER B 1 63 ? 17.874 -20.184 -40.710 1.00 12.43 106 SER B CA 1
ATOM 2178 C C . SER B 1 63 ? 18.331 -19.040 -41.613 1.00 12.13 106 SER B C 1
ATOM 2179 O O . SER B 1 63 ? 17.979 -19.007 -42.788 1.00 12.99 106 SER B O 1
ATOM 2182 N N . LEU B 1 64 ? 19.076 -18.089 -41.068 1.00 11.97 107 LEU B N 1
ATOM 2183 C CA . LEU B 1 64 ? 19.602 -16.990 -41.874 1.00 11.88 107 LEU B CA 1
ATOM 2184 C C . LEU B 1 64 ? 20.406 -17.489 -43.085 1.00 15.81 107 LEU B C 1
ATOM 2185 O O . LEU B 1 64 ? 21.337 -18.303 -42.939 1.00 16.65 107 LEU B O 1
ATOM 2190 N N . LYS B 1 65 ? 20.061 -16.982 -44.267 1.00 12.04 108 LYS B N 1
ATOM 2191 C CA . LYS B 1 65 ? 20.764 -17.299 -45.508 1.00 16.06 108 LYS B CA 1
ATOM 2192 C C . LYS B 1 65 ? 21.226 -16.031 -46.223 1.00 14.60 108 LYS B C 1
ATOM 2193 O O . LYS B 1 65 ? 20.526 -15.021 -46.228 1.00 12.75 108 LYS B O 1
ATOM 2199 N N . ILE B 1 66 ? 22.409 -16.078 -46.818 1.00 15.56 109 ILE B N 1
ATOM 2200 C CA . ILE B 1 66 ? 22.814 -15.011 -47.728 1.00 14.64 109 ILE B CA 1
ATOM 2201 C C . ILE B 1 66 ? 22.247 -15.296 -49.123 1.00 19.52 109 ILE B C 1
ATOM 2202 O O . ILE B 1 66 ? 22.435 -16.385 -49.662 1.00 23.76 109 ILE B O 1
ATOM 2207 N N . LEU B 1 67 ? 21.535 -14.329 -49.696 1.00 20.37 110 LEU B N 1
ATOM 2208 C CA . LEU B 1 67 ? 20.963 -14.479 -51.034 1.00 22.91 110 LEU B CA 1
ATOM 2209 C C . LEU B 1 67 ? 21.889 -13.965 -52.131 1.00 32.51 110 LEU B C 1
ATOM 2210 O O . LEU B 1 67 ? 22.883 -13.285 -51.863 1.00 35.26 110 LEU B O 1
ATOM 2215 N N . SER B 1 68 ? 21.519 -14.258 -53.373 1.00 33.21 111 SER B N 1
ATOM 2216 C CA . SER B 1 68 ? 22.210 -13.728 -54.543 1.00 38.59 111 SER B CA 1
ATOM 2217 C C . SER B 1 68 ? 21.200 -13.421 -55.643 1.00 42.67 111 SER B C 1
ATOM 2218 O O . SER B 1 68 ? 21.454 -13.674 -56.820 1.00 43.46 111 SER B O 1
ATOM 2221 N N . ASP B 1 69 ? 20.056 -12.866 -55.254 1.00 42.75 112 ASP B N 1
ATOM 2222 C CA . ASP B 1 69 ? 18.963 -12.633 -56.194 1.00 41.95 112 ASP B CA 1
ATOM 2223 C C . ASP B 1 69 ? 19.120 -11.330 -56.980 1.00 45.63 112 ASP B C 1
ATOM 2224 O O . ASP B 1 69 ? 18.824 -11.276 -58.176 1.00 47.41 112 ASP B O 1
ATOM 2229 N N . ARG B 1 70 ? 19.577 -10.283 -56.302 1.00 44.73 113 ARG B N 1
ATOM 2230 C CA . ARG B 1 70 ? 19.733 -8.967 -56.912 1.00 48.66 113 ARG B CA 1
ATOM 2231 C C . ARG B 1 70 ? 20.952 -8.290 -56.301 1.00 49.09 113 ARG B C 1
ATOM 2232 O O . ARG B 1 70 ? 21.392 -8.679 -55.217 1.00 45.89 113 ARG B O 1
ATOM 2240 N N . VAL B 1 71 ? 21.522 -7.306 -56.991 1.00 48.13 114 VAL B N 1
ATOM 2241 C CA . VAL B 1 71 ? 22.621 -6.561 -56.397 1.00 47.52 114 VAL B CA 1
ATOM 2242 C C . VAL B 1 71 ? 22.031 -5.791 -55.218 1.00 41.65 114 VAL B C 1
ATOM 2243 O O . VAL B 1 71 ? 20.919 -5.272 -55.302 1.00 38.97 114 VAL B O 1
ATOM 2247 N N . ALA B 1 72 ? 22.773 -5.729 -54.117 1.00 36.61 115 ALA B N 1
ATOM 2248 C CA . ALA B 1 72 ? 22.248 -5.159 -52.877 1.00 36.37 115 ALA B CA 1
ATOM 2249 C C . ALA B 1 72 ? 22.345 -3.641 -52.851 1.00 35.28 115 ALA B C 1
ATOM 2250 O O . ALA B 1 72 ? 21.417 -2.955 -52.421 1.00 35.48 115 ALA B O 1
ATOM 2252 N N . SER B 1 73 ? 23.478 -3.123 -53.312 1.00 30.76 116 SER B N 1
ATOM 2253 C CA . SER B 1 73 ? 23.778 -1.700 -53.196 1.00 32.11 116 SER B CA 1
ATOM 2254 C C . SER B 1 73 ? 23.111 -0.846 -54.271 1.00 33.19 116 SER B C 1
ATOM 2255 O O . SER B 1 73 ? 22.659 -1.355 -55.295 1.00 35.42 116 SER B O 1
ATOM 2258 N N . SER B 1 74 ? 23.043 0.457 -54.019 1.00 29.82 117 SER B N 1
ATOM 2259 C CA . SER B 1 74 ? 22.591 1.415 -55.022 1.00 29.30 117 SER B CA 1
ATOM 2260 C C . SER B 1 74 ? 23.394 2.694 -54.827 1.00 30.68 117 SER B C 1
ATOM 2261 O O . SER B 1 74 ? 24.137 2.803 -53.858 1.00 28.99 117 SER B O 1
ATOM 2264 N N . HIS B 1 75 ? 23.283 3.638 -55.757 1.00 30.06 118 HIS B N 1
ATOM 2265 C CA . HIS B 1 75 ? 23.961 4.926 -55.617 1.00 32.44 118 HIS B CA 1
ATOM 2266 C C . HIS B 1 75 ? 22.979 6.051 -55.934 1.00 27.75 118 HIS B C 1
ATOM 2267 O O . HIS B 1 75 ? 21.982 5.831 -56.623 1.00 28.19 118 HIS B O 1
ATOM 2274 N N . ILE B 1 76 ? 23.276 7.258 -55.461 1.00 24.35 119 ILE B N 1
ATOM 2275 C CA . ILE B 1 76 ? 22.325 8.359 -55.583 1.00 24.26 119 ILE B CA 1
ATOM 2276 C C . ILE B 1 76 ? 22.405 9.000 -56.970 1.00 27.42 119 ILE B C 1
ATOM 2277 O O . ILE B 1 76 ? 23.479 9.127 -57.551 1.00 26.59 119 ILE B O 1
ATOM 2282 N N . SER B 1 77 ? 21.249 9.373 -57.511 1.00 25.61 120 SER B N 1
ATOM 2283 C CA . SER B 1 77 ? 21.189 9.972 -58.840 1.00 27.77 120 SER B CA 1
ATOM 2284 C C . SER B 1 77 ? 21.868 11.340 -58.879 1.00 30.08 120 SER B C 1
ATOM 2285 O O . SER B 1 77 ? 22.659 11.625 -59.781 1.00 34.81 120 SER B O 1
ATOM 2288 N N . ASP B 1 78 ? 21.495 12.204 -57.942 1.00 22.88 121 ASP B N 1
ATOM 2289 C CA . ASP B 1 78 ? 22.015 13.570 -57.872 1.00 23.70 121 ASP B CA 1
ATOM 2290 C C . ASP B 1 78 ? 22.500 13.863 -56.456 1.00 20.45 121 ASP B C 1
ATOM 2291 O O . ASP B 1 78 ? 21.694 14.172 -55.581 1.00 17.84 121 ASP B O 1
ATOM 2296 N N . ALA B 1 79 ? 23.807 13.762 -56.218 1.00 16.56 122 ALA B N 1
ATOM 2297 C CA . ALA B 1 79 ? 24.349 13.975 -54.877 1.00 14.67 122 ALA B CA 1
ATOM 2298 C C . ALA B 1 79 ? 24.199 15.420 -54.400 1.00 14.80 122 ALA B C 1
ATOM 2299 O O . ALA B 1 79 ? 24.056 15.675 -53.203 1.00 18.91 122 ALA B O 1
ATOM 2301 N N . ASN B 1 80 ? 24.249 16.373 -55.322 1.00 16.71 123 ASN B N 1
ATOM 2302 C CA . ASN B 1 80 ? 24.032 17.758 -54.935 1.00 21.34 123 ASN B CA 1
ATOM 2303 C C . ASN B 1 80 ? 22.601 17.963 -54.430 1.00 20.88 123 ASN B C 1
ATOM 2304 O O . ASN B 1 80 ? 22.374 18.635 -53.413 1.00 18.07 123 ASN B O 1
ATOM 2309 N N . LEU B 1 81 ? 21.645 17.367 -55.135 1.00 20.44 124 LEU B N 1
ATOM 2310 C CA . LEU B 1 81 ? 20.241 17.453 -54.744 1.00 20.23 124 LEU B CA 1
ATOM 2311 C C . LEU B 1 81 ? 20.019 16.745 -53.403 1.00 18.48 124 LEU B C 1
ATOM 2312 O O . LEU B 1 81 ? 19.321 17.255 -52.531 1.00 19.33 124 LEU B O 1
ATOM 2317 N N . ALA B 1 82 ? 20.640 15.581 -53.230 1.00 15.37 125 ALA B N 1
ATOM 2318 C CA . ALA B 1 82 ? 20.557 14.884 -51.952 1.00 19.15 125 ALA B CA 1
ATOM 2319 C C . ALA B 1 82 ? 21.065 15.770 -50.810 1.00 18.19 125 ALA B C 1
ATOM 2320 O O . ALA B 1 82 ? 20.489 15.782 -49.730 1.00 17.76 125 ALA B O 1
ATOM 2322 N N . ASN B 1 83 ? 22.131 16.536 -51.049 1.00 17.65 126 ASN B N 1
ATOM 2323 C CA . ASN B 1 83 ? 22.662 17.380 -49.989 1.00 18.95 126 ASN B CA 1
ATOM 2324 C C . ASN B 1 83 ? 21.758 18.553 -49.648 1.00 19.33 126 ASN B C 1
ATOM 2325 O O . ASN B 1 83 ? 21.864 19.114 -48.555 1.00 23.43 126 ASN B O 1
ATOM 2330 N N . THR B 1 84 ? 20.853 18.913 -50.552 1.00 18.68 127 THR B N 1
ATOM 2331 C CA . THR B 1 84 ? 19.943 20.004 -50.247 1.00 19.55 127 THR B CA 1
ATOM 2332 C C . THR B 1 84 ? 18.846 19.537 -49.291 1.00 21.06 127 THR B C 1
ATOM 2333 O O . THR B 1 84 ? 18.246 20.358 -48.600 1.00 21.22 127 THR B O 1
ATOM 2337 N N . ILE B 1 85 ? 18.589 18.231 -49.220 1.00 18.69 128 ILE B N 1
ATOM 2338 C CA . ILE B 1 85 ? 17.545 17.764 -48.309 1.00 15.51 128 ILE B CA 1
ATOM 2339 C C . ILE B 1 85 ? 18.087 17.091 -47.047 1.00 13.07 128 ILE B C 1
ATOM 2340 O O . ILE B 1 85 ? 17.409 17.057 -46.020 1.00 16.18 128 ILE B O 1
ATOM 2345 N N . ILE B 1 86 ? 19.317 16.585 -47.088 1.00 12.47 129 ILE B N 1
ATOM 2346 C CA . ILE B 1 86 ? 19.882 15.960 -45.904 1.00 13.11 129 ILE B CA 1
ATOM 2347 C C . ILE B 1 86 ? 20.077 16.981 -44.777 1.00 15.33 129 ILE B C 1
ATOM 2348 O O . ILE B 1 86 ? 20.664 18.036 -44.991 1.00 15.10 129 ILE B O 1
ATOM 2353 N N . GLY B 1 87 ? 19.576 16.653 -43.587 1.00 14.60 130 GLY B N 1
ATOM 2354 C CA . GLY B 1 87 ? 19.653 17.542 -42.438 1.00 16.29 130 GLY B CA 1
ATOM 2355 C C . GLY B 1 87 ? 18.503 18.525 -42.330 1.00 18.30 130 GLY B C 1
ATOM 2356 O O . GLY B 1 87 ? 18.442 19.310 -41.374 1.00 18.50 130 GLY B O 1
ATOM 2357 N N . LYS B 1 88 ? 17.580 18.487 -43.291 1.00 16.14 131 LYS B N 1
ATOM 2358 C CA . LYS B 1 88 ? 16.473 19.450 -43.325 1.00 14.88 131 LYS B CA 1
ATOM 2359 C C . LYS B 1 88 ? 15.190 18.927 -42.690 1.00 17.87 131 LYS B C 1
ATOM 2360 O O . LYS B 1 88 ? 14.851 17.752 -42.845 1.00 13.92 131 LYS B O 1
ATOM 2366 N N . ALA B 1 89 ? 14.476 19.801 -41.982 1.00 13.90 132 ALA B N 1
ATOM 2367 C CA . ALA B 1 89 ? 13.096 19.519 -41.589 1.00 14.83 132 ALA B CA 1
ATOM 2368 C C . ALA B 1 89 ? 12.252 19.557 -42.850 1.00 13.99 132 ALA B C 1
ATOM 2369 O O . ALA B 1 89 ? 12.465 20.413 -43.707 1.00 13.83 132 ALA B O 1
ATOM 2371 N N . VAL B 1 90 ? 11.308 18.622 -42.972 1.00 11.30 133 VAL B N 1
ATOM 2372 C CA . VAL B 1 90 ? 10.512 18.479 -44.177 1.00 11.41 133 VAL B CA 1
ATOM 2373 C C . VAL B 1 90 ? 9.062 18.194 -43.860 1.00 12.23 133 VAL B C 1
ATOM 2374 O O . VAL B 1 90 ? 8.742 17.744 -42.753 1.00 11.94 133 VAL B O 1
ATOM 2378 N N . GLU B 1 91 ? 8.197 18.462 -44.837 1.00 11.63 134 GLU B N 1
ATOM 2379 C CA . GLU B 1 91 ? 6.870 17.875 -44.860 1.00 11.71 134 GLU B CA 1
ATOM 2380 C C . GLU B 1 91 ? 6.940 16.728 -45.864 1.00 13.32 134 GLU B C 1
ATOM 2381 O O . GLU B 1 91 ? 7.224 16.953 -47.044 1.00 12.63 134 GLU B O 1
ATOM 2387 N N . HIS B 1 92 ? 6.694 15.507 -45.398 1.00 11.94 135 HIS B N 1
ATOM 2388 C CA . HIS B 1 92 ? 6.720 14.345 -46.273 1.00 11.61 135 HIS B CA 1
ATOM 2389 C C . HIS B 1 92 ? 5.267 13.907 -46.489 1.00 11.74 135 HIS B C 1
ATOM 2390 O O . HIS B 1 92 ? 4.580 13.582 -45.522 1.00 14.74 135 HIS B O 1
ATOM 2397 N N . MET B 1 93 ? 4.800 13.924 -47.734 1.00 11.88 136 MET B N 1
ATOM 2398 C CA . MET B 1 93 ? 3.387 13.644 -48.015 1.00 12.04 136 MET B CA 1
ATOM 2399 C C . MET B 1 93 ? 3.087 12.153 -48.082 1.00 14.24 136 MET B C 1
ATOM 2400 O O . MET B 1 93 ? 3.818 11.394 -48.727 1.00 13.00 136 MET B O 1
ATOM 2405 N N . PHE B 1 94 ? 2.025 11.738 -47.395 1.00 13.39 137 PHE B N 1
ATOM 2406 C CA . PHE B 1 94 ? 1.483 10.393 -47.567 1.00 12.09 137 PHE B CA 1
ATOM 2407 C C . PHE B 1 94 ? -0.006 10.508 -47.847 1.00 12.81 137 PHE B C 1
ATOM 2408 O O . PHE B 1 94 ? -0.643 11.474 -47.433 1.00 14.86 137 PHE B O 1
ATOM 2416 N N . GLU B 1 95 ? -0.587 9.464 -48.419 1.00 12.39 138 GLU B N 1
ATOM 2417 C CA . GLU B 1 95 ? -2.011 9.490 -48.741 1.00 13.57 138 GLU B CA 1
ATOM 2418 C C . GLU B 1 95 ? -2.803 9.496 -47.430 1.00 13.52 138 GLU B C 1
ATOM 2419 O O . GLU B 1 95 ? -2.388 8.876 -46.460 1.00 15.86 138 GLU B O 1
ATOM 2425 N N . GLY B 1 96 ? -3.921 10.220 -47.360 1.00 15.12 139 GLY B N 1
ATOM 2426 C CA . GLY B 1 96 ? -4.647 10.218 -46.098 1.00 14.88 139 GLY B CA 1
ATOM 2427 C C . GLY B 1 96 ? -5.560 9.012 -45.954 1.00 13.49 139 GLY B C 1
ATOM 2428 O O . GLY B 1 96 ? -5.909 8.381 -46.941 1.00 17.30 139 GLY B O 1
ATOM 2429 N N . GLU B 1 97 ? -5.967 8.715 -44.727 1.00 15.53 140 GLU B N 1
ATOM 2430 C CA . GLU B 1 97 ? -6.834 7.564 -44.483 1.00 18.47 140 GLU B CA 1
ATOM 2431 C C . GLU B 1 97 ? -8.203 7.764 -45.115 1.00 21.11 140 GLU B C 1
ATOM 2432 O O . GLU B 1 97 ? -8.898 6.808 -45.479 1.00 20.61 140 GLU B O 1
ATOM 2438 N N . HIS B 1 98 ? -8.586 9.021 -45.265 1.00 15.31 141 HIS B N 1
ATOM 2439 C CA . HIS B 1 98 ? -9.921 9.316 -45.749 1.00 14.43 141 HIS B CA 1
ATOM 2440 C C . HIS B 1 98 ? -9.885 10.290 -46.917 1.00 16.94 141 HIS B C 1
ATOM 2441 O O . HIS B 1 98 ? -10.793 11.103 -47.083 1.00 19.31 141 HIS B O 1
ATOM 2448 N N . GLY B 1 99 ? -8.867 10.152 -47.762 1.00 18.70 142 GLY B N 1
ATOM 2449 C CA . GLY B 1 99 ? -8.706 11.018 -48.920 1.00 17.56 142 GLY B CA 1
ATOM 2450 C C . GLY B 1 99 ? -7.667 12.102 -48.661 1.00 16.77 142 GLY B C 1
ATOM 2451 O O . GLY B 1 99 ? -7.156 12.238 -47.545 1.00 16.86 142 GLY B O 1
ATOM 2452 N N . SER B 1 100 ? -7.360 12.868 -49.705 1.00 18.61 143 SER B N 1
ATOM 2453 C CA . SER B 1 100 ? -6.309 13.888 -49.645 1.00 14.84 143 SER B CA 1
ATOM 2454 C C . SER B 1 100 ? -4.996 13.279 -49.159 1.00 16.83 143 SER B C 1
ATOM 2455 O O . SER B 1 100 ? -4.803 12.061 -49.182 1.00 15.69 143 SER B O 1
ATOM 2458 N N . LYS B 1 101 ? -4.051 14.158 -48.878 1.00 16.58 144 LYS B N 1
ATOM 2459 C CA . LYS B 1 101 ? -2.724 13.795 -48.410 1.00 14.65 144 LYS B CA 1
ATOM 2460 C C . LYS B 1 101 ? -2.421 14.463 -47.065 1.00 16.39 144 LYS B C 1
ATOM 2461 O O . LYS B 1 101 ? -2.812 15.608 -46.836 1.00 15.68 144 LYS B O 1
ATOM 2467 N N . ASP B 1 102 ? -1.673 13.773 -46.217 1.00 12.53 145 ASP B N 1
ATOM 2468 C CA . ASP B 1 102 ? -1.219 14.297 -44.924 1.00 15.67 145 ASP B CA 1
ATOM 2469 C C . ASP B 1 102 ? 0.235 14.738 -44.963 1.00 15.22 145 ASP B C 1
ATOM 2470 O O . ASP B 1 102 ? 1.101 14.005 -45.460 1.00 12.30 145 ASP B O 1
ATOM 2475 N N . GLU B 1 103 ? 0.504 15.941 -44.457 1.00 14.49 146 GLU B N 1
ATOM 2476 C CA . GLU B 1 103 ? 1.886 16.379 -44.295 1.00 13.99 146 GLU B CA 1
ATOM 2477 C C . GLU B 1 103 ? 2.457 15.734 -43.041 1.00 12.11 146 GLU B C 1
ATOM 2478 O O . GLU B 1 103 ? 2.070 16.085 -41.925 1.00 14.25 146 GLU B O 1
ATOM 2484 N N . TRP B 1 104 ? 3.427 14.830 -43.194 1.00 13.62 147 TRP B N 1
ATOM 2485 C CA . TRP B 1 104 ? 4.055 14.249 -42.018 1.00 11.59 147 TRP B CA 1
ATOM 2486 C C . TRP B 1 104 ? 5.350 14.999 -41.778 1.00 12.78 147 TRP B C 1
ATOM 2487 O O . TRP B 1 104 ? 6.285 14.923 -42.578 1.00 13.34 147 TRP B O 1
ATOM 2498 N N . ARG B 1 105 ? 5.403 15.700 -40.653 1.00 11.46 148 ARG B N 1
ATOM 2499 C CA . ARG B 1 105 ? 6.577 16.485 -40.306 1.00 12.50 148 ARG B CA 1
ATOM 2500 C C . ARG B 1 105 ? 7.724 15.559 -39.955 1.00 11.69 148 ARG B C 1
ATOM 2501 O O . ARG B 1 105 ? 7.559 14.640 -39.152 1.00 13.13 148 ARG B O 1
ATOM 2509 N N . GLY B 1 106 ? 8.883 15.818 -40.538 1.00 11.17 149 GLY B N 1
ATOM 2510 C CA . GLY B 1 106 ? 10.011 14.937 -40.315 1.00 11.67 149 GLY B CA 1
ATOM 2511 C C . GLY B 1 106 ? 11.346 15.597 -40.511 1.00 13.60 149 GLY B C 1
ATOM 2512 O O . GLY B 1 106 ? 11.447 16.803 -40.684 1.00 12.36 149 GLY B O 1
ATOM 2513 N N . MET B 1 107 ? 12.375 14.762 -40.502 1.00 11.15 150 MET B N 1
ATOM 2514 C CA A MET B 1 107 ? 13.747 15.220 -40.646 0.50 13.24 150 MET B CA 1
ATOM 2515 C CA B MET B 1 107 ? 13.728 15.240 -40.697 0.50 12.91 150 MET B CA 1
ATOM 2516 C C . MET B 1 107 ? 14.513 14.223 -41.502 1.00 10.77 150 MET B C 1
ATOM 2517 O O . MET B 1 107 ? 14.586 13.056 -41.154 1.00 12.41 150 MET B O 1
ATOM 2526 N N . VAL B 1 108 ? 15.077 14.681 -42.605 1.00 13.48 151 VAL B N 1
ATOM 2527 C CA . VAL B 1 108 ? 15.914 13.826 -43.425 1.00 12.16 151 VAL B CA 1
ATOM 2528 C C . VAL B 1 108 ? 17.261 13.750 -42.742 1.00 12.32 151 VAL B C 1
ATOM 2529 O O . VAL B 1 108 ? 17.884 14.778 -42.486 1.00 11.89 151 VAL B O 1
ATOM 2533 N N . LEU B 1 109 ? 17.712 12.535 -42.448 1.00 11.74 152 LEU B N 1
ATOM 2534 C CA . LEU B 1 109 ? 18.863 12.354 -41.571 1.00 14.22 152 LEU B CA 1
ATOM 2535 C C . LEU B 1 109 ? 20.188 12.124 -42.302 1.00 14.61 152 LEU B C 1
ATOM 2536 O O . LEU B 1 109 ? 21.226 12.682 -41.901 1.00 10.97 152 LEU B O 1
ATOM 2541 N N . ALA B 1 110 ? 20.150 11.303 -43.353 1.00 14.60 153 ALA B N 1
ATOM 2542 C CA . ALA B 1 110 ? 21.351 10.836 -44.049 1.00 11.83 153 ALA B CA 1
ATOM 2543 C C . ALA B 1 110 ? 20.956 10.006 -45.252 1.00 11.49 153 ALA B C 1
ATOM 2544 O O . ALA B 1 110 ? 19.817 9.547 -45.342 1.00 11.96 153 ALA B O 1
ATOM 2546 N N . GLN B 1 111 ? 21.899 9.785 -46.163 1.00 13.64 154 GLN B N 1
ATOM 2547 C CA . GLN B 1 111 ? 21.765 8.671 -47.098 1.00 16.02 154 GLN B CA 1
ATOM 2548 C C . GLN B 1 111 ? 22.019 7.404 -46.311 1.00 15.42 154 GLN B C 1
ATOM 2549 O O . GLN B 1 111 ? 22.866 7.386 -45.419 1.00 13.75 154 GLN B O 1
ATOM 2555 N N . ALA B 1 112 ? 21.266 6.354 -46.619 1.00 10.69 155 ALA B N 1
ATOM 2556 C CA . ALA B 1 112 ? 21.491 5.068 -45.992 1.00 11.63 155 ALA B CA 1
ATOM 2557 C C . ALA B 1 112 ? 22.826 4.463 -46.430 1.00 11.85 155 ALA B C 1
ATOM 2558 O O . ALA B 1 112 ? 23.295 4.735 -47.534 1.00 15.36 155 ALA B O 1
ATOM 2560 N N . PRO B 1 113 ? 23.457 3.656 -45.553 1.00 10.64 156 PRO B N 1
ATOM 2561 C CA . PRO B 1 113 ? 24.578 2.802 -45.969 1.00 14.39 156 PRO B CA 1
ATOM 2562 C C . PRO B 1 113 ? 24.088 1.767 -46.956 1.00 14.32 156 PRO B C 1
ATOM 2563 O O . PRO B 1 113 ? 22.924 1.388 -46.835 1.00 12.54 156 PRO B O 1
ATOM 2567 N N . ILE B 1 114 ? 24.968 1.297 -47.843 1.00 13.48 157 ILE B N 1
ATOM 2568 C CA . ILE B 1 114 ? 24.715 0.213 -48.806 1.00 11.93 157 ILE B CA 1
ATOM 2569 C C . ILE B 1 114 ? 23.701 0.606 -49.881 1.00 11.56 157 ILE B C 1
ATOM 2570 O O . ILE B 1 114 ? 24.027 0.636 -51.078 1.00 13.42 157 ILE B O 1
ATOM 2575 N N . MET B 1 115 ? 22.477 0.903 -49.456 1.00 12.45 158 MET B N 1
ATOM 2576 C CA . MET B 1 115 ? 21.425 1.283 -50.373 1.00 12.67 158 MET B CA 1
ATOM 2577 C C . MET B 1 115 ? 21.448 2.796 -50.544 1.00 13.81 158 MET B C 1
ATOM 2578 O O . MET B 1 115 ? 20.589 3.482 -50.005 1.00 13.85 158 MET B O 1
ATOM 2583 N N . LYS B 1 116 ? 22.453 3.311 -51.259 1.00 13.24 159 LYS B N 1
ATOM 2584 C CA . LYS B 1 116 ? 22.747 4.750 -51.252 1.00 12.98 159 LYS B CA 1
ATOM 2585 C C . LYS B 1 116 ? 21.707 5.631 -51.967 1.00 14.45 159 LYS B C 1
ATOM 2586 O O . LYS B 1 116 ? 21.728 6.851 -51.801 1.00 15.31 159 LYS B O 1
ATOM 2592 N N . ALA B 1 117 ? 20.815 5.027 -52.747 1.00 12.84 160 ALA B N 1
ATOM 2593 C CA . ALA B 1 117 ? 19.706 5.768 -53.348 1.00 16.06 160 ALA B CA 1
ATOM 2594 C C . ALA B 1 117 ? 18.594 6.019 -52.322 1.00 11.95 160 ALA B C 1
ATOM 2595 O O . ALA B 1 117 ? 17.652 6.764 -52.592 1.00 15.20 160 ALA B O 1
ATOM 2597 N N . TRP B 1 118 ? 18.714 5.401 -51.154 1.00 13.06 161 TRP B N 1
ATOM 2598 C CA . TRP B 1 118 ? 17.717 5.533 -50.091 1.00 12.84 161 TRP B CA 1
ATOM 2599 C C . TRP B 1 118 ? 18.187 6.466 -48.989 1.00 10.92 161 TRP B C 1
ATOM 2600 O O . TRP B 1 118 ? 19.386 6.591 -48.734 1.00 13.54 161 TRP B O 1
ATOM 2611 N N . PHE B 1 119 ? 17.231 7.105 -48.327 1.00 11.72 162 PHE B N 1
ATOM 2612 C CA . PHE B 1 119 ? 17.522 8.043 -47.256 1.00 11.78 162 PHE B CA 1
ATOM 2613 C C . PHE B 1 119 ? 16.955 7.584 -45.936 1.00 12.28 162 PHE B C 1
ATOM 2614 O O . PHE B 1 119 ? 15.832 7.081 -45.876 1.00 12.37 162 PHE B O 1
ATOM 2622 N N . TYR B 1 120 ? 17.730 7.782 -44.877 1.00 12.91 163 TYR B N 1
ATOM 2623 C CA . TYR B 1 120 ? 17.223 7.698 -43.518 1.00 10.60 163 TYR B CA 1
ATOM 2624 C C . TYR B 1 120 ? 16.349 8.913 -43.232 1.00 10.62 163 TYR B C 1
ATOM 2625 O O . TYR B 1 120 ? 16.768 10.032 -43.498 1.00 12.18 163 TYR B O 1
ATOM 2634 N N . ILE B 1 121 ? 15.152 8.694 -42.705 1.00 10.64 164 ILE B N 1
ATOM 2635 C CA . ILE B 1 121 ? 14.279 9.806 -42.310 1.00 13.91 164 ILE B CA 1
ATOM 2636 C C . ILE B 1 121 ? 13.474 9.406 -41.072 1.00 12.06 164 ILE B C 1
ATOM 2637 O O . ILE B 1 121 ? 13.170 8.222 -40.869 1.00 12.46 164 ILE B O 1
ATOM 2642 N N . THR B 1 122 ? 13.168 10.373 -40.210 1.00 10.64 165 THR B N 1
ATOM 2643 C CA . THR B 1 122 ? 12.309 10.117 -39.054 1.00 13.65 165 THR B CA 1
ATOM 2644 C C . THR B 1 122 ? 11.237 11.195 -38.968 1.00 12.00 165 THR B C 1
ATOM 2645 O O . THR B 1 122 ? 11.297 12.181 -39.710 1.00 10.99 165 THR B O 1
ATOM 2649 N N . TYR B 1 123 ? 10.259 11.000 -38.086 1.00 10.73 166 TYR B N 1
ATOM 2650 C CA . TYR B 1 123 ? 9.051 11.847 -38.061 1.00 10.84 166 TYR B CA 1
ATOM 2651 C C . TYR B 1 123 ? 8.688 12.314 -36.650 1.00 13.81 166 TYR B C 1
ATOM 2652 O O . TYR B 1 123 ? 8.819 11.561 -35.688 1.00 13.93 166 TYR B O 1
ATOM 2661 N N . GLU B 1 124 ? 8.193 13.547 -36.533 1.00 13.57 167 GLU B N 1
ATOM 2662 C CA . GLU B 1 124 ? 7.794 14.075 -35.235 1.00 16.59 167 GLU B CA 1
ATOM 2663 C C . GLU B 1 124 ? 6.781 13.183 -34.537 1.00 15.49 167 GLU B C 1
ATOM 2664 O O . GLU B 1 124 ? 6.917 12.909 -33.347 1.00 18.60 167 GLU B O 1
ATOM 2670 N N . LYS B 1 125 ? 5.800 12.691 -35.296 1.00 12.40 168 LYS B N 1
ATOM 2671 C CA . LYS B 1 125 ? 4.745 11.855 -34.738 1.00 15.46 168 LYS B CA 1
ATOM 2672 C C . LYS B 1 125 ? 5.089 10.368 -34.696 1.00 18.29 168 LYS B C 1
ATOM 2673 O O . LYS B 1 125 ? 4.305 9.556 -34.211 1.00 20.23 168 LYS B O 1
ATOM 2679 N N . ASP B 1 126 ? 6.257 10.006 -35.212 1.00 17.40 169 ASP B N 1
ATOM 2680 C CA . ASP B 1 126 ? 6.659 8.606 -35.256 1.00 13.76 169 ASP B CA 1
ATOM 2681 C C . ASP B 1 126 ? 8.176 8.550 -35.310 1.00 14.54 169 ASP B C 1
ATOM 2682 O O . ASP B 1 126 ? 8.747 8.345 -36.386 1.00 12.89 169 ASP B O 1
ATOM 2687 N N . PRO B 1 127 ? 8.829 8.762 -34.154 1.00 13.63 170 PRO B N 1
ATOM 2688 C CA . PRO B 1 127 ? 10.271 9.022 -34.104 1.00 14.20 170 PRO B CA 1
ATOM 2689 C C . PRO B 1 127 ? 11.114 7.750 -34.147 1.00 15.40 170 PRO B C 1
ATOM 2690 O O . PRO B 1 127 ? 11.987 7.532 -33.294 1.00 16.95 170 PRO B O 1
ATOM 2694 N N . VAL B 1 128 ? 10.846 6.920 -35.150 1.00 14.05 171 VAL B N 1
ATOM 2695 C CA . VAL B 1 128 ? 11.712 5.785 -35.446 1.00 11.42 171 VAL B CA 1
ATOM 2696 C C . VAL B 1 128 ? 12.298 5.946 -36.848 1.00 12.87 171 VAL B C 1
ATOM 2697 O O . VAL B 1 128 ? 11.951 6.874 -37.602 1.00 11.26 171 VAL B O 1
ATOM 2701 N N . LEU B 1 129 ? 13.206 5.047 -37.193 1.00 10.58 172 LEU B N 1
ATOM 2702 C CA . LEU B 1 129 ? 13.985 5.173 -38.414 1.00 10.66 172 LEU B CA 1
ATOM 2703 C C . LEU B 1 129 ? 13.297 4.545 -39.610 1.00 12.24 172 LEU B C 1
ATOM 2704 O O . LEU B 1 129 ? 12.966 3.366 -39.580 1.00 11.16 172 LEU B O 1
ATOM 2709 N N . TYR B 1 130 ? 13.052 5.349 -40.642 1.00 11.62 173 TYR B N 1
ATOM 2710 C CA . TYR B 1 130 ? 12.474 4.897 -41.906 1.00 10.93 173 TYR B CA 1
ATOM 2711 C C . TYR B 1 130 ? 13.453 5.084 -43.058 1.00 13.28 173 TYR B C 1
ATOM 2712 O O . TYR B 1 130 ? 14.402 5.856 -42.954 1.00 15.18 173 TYR B O 1
ATOM 2721 N N . MET B 1 131 ? 13.217 4.368 -44.154 1.00 13.25 174 MET B N 1
ATOM 2722 C CA . MET B 1 131 ? 14.020 4.497 -45.371 1.00 14.17 174 MET B CA 1
ATOM 2723 C C . MET B 1 131 ? 13.154 4.614 -46.619 1.00 10.96 174 MET B C 1
ATOM 2724 O O . MET B 1 131 ? 12.287 3.774 -46.845 1.00 11.44 174 MET B O 1
ATOM 2729 N N . TYR B 1 132 ? 13.388 5.653 -47.419 1.00 11.00 175 TYR B N 1
ATOM 2730 C CA . TYR B 1 132 ? 12.729 5.832 -48.712 1.00 11.96 175 TYR B CA 1
ATOM 2731 C C . TYR B 1 132 ? 13.693 6.391 -49.751 1.00 11.43 175 TYR B C 1
ATOM 2732 O O . TYR B 1 132 ? 14.647 7.096 -49.395 1.00 11.50 175 TYR B O 1
ATOM 2741 N N . GLN B 1 133 ? 13.402 6.133 -51.026 1.00 11.35 176 GLN B N 1
ATOM 2742 C CA . GLN B 1 133 ? 14.084 6.806 -52.133 1.00 12.61 176 GLN B CA 1
ATOM 2743 C C . GLN B 1 133 ? 13.495 8.200 -52.286 1.00 13.61 176 GLN B C 1
ATOM 2744 O O . GLN B 1 133 ? 12.651 8.439 -53.159 1.00 12.92 176 GLN B O 1
ATOM 2750 N N . LEU B 1 134 ? 13.931 9.107 -51.412 1.00 11.30 177 LEU B N 1
ATOM 2751 C CA . LEU B 1 134 ? 13.252 10.388 -51.252 1.00 11.35 177 LEU B CA 1
ATOM 2752 C C . LEU B 1 134 ? 13.392 11.318 -52.451 1.00 12.09 177 LEU B C 1
ATOM 2753 O O . LEU B 1 134 ? 12.648 12.282 -52.552 1.00 12.92 177 LEU B O 1
ATOM 2758 N N . LEU B 1 135 ? 14.346 11.064 -53.343 1.00 13.87 178 LEU B N 1
ATOM 2759 C CA . LEU B 1 135 ? 14.458 11.931 -54.519 1.00 15.26 178 LEU B CA 1
ATOM 2760 C C . LEU B 1 135 ? 13.290 11.669 -55.453 1.00 13.93 178 LEU B C 1
ATOM 2761 O O . LEU B 1 135 ? 12.901 12.543 -56.242 1.00 18.30 178 LEU B O 1
ATOM 2766 N N . ASP B 1 136 ? 12.716 10.470 -55.365 1.00 14.11 179 ASP B N 1
ATOM 2767 C CA . ASP B 1 136 ? 11.489 10.175 -56.099 1.00 15.09 179 ASP B CA 1
ATOM 2768 C C . ASP B 1 136 ? 10.345 11.023 -55.537 1.00 14.96 179 ASP B C 1
ATOM 2769 O O . ASP B 1 136 ? 9.631 11.695 -56.292 1.00 15.21 179 ASP B O 1
ATOM 2774 N N . ASP B 1 137 ? 10.178 11.017 -54.214 1.00 11.84 180 ASP B N 1
ATOM 2775 C CA . ASP B 1 137 ? 9.158 11.862 -53.586 1.00 12.18 180 ASP B CA 1
ATOM 2776 C C . ASP B 1 137 ? 9.359 13.320 -53.964 1.00 13.91 180 ASP B C 1
ATOM 2777 O O . ASP B 1 137 ? 8.404 14.029 -54.301 1.00 13.95 180 ASP B O 1
ATOM 2782 N N . TYR B 1 138 ? 10.610 13.759 -53.893 1.00 12.24 181 TYR B N 1
ATOM 2783 C CA . TYR B 1 138 ? 10.930 15.156 -54.150 1.00 14.56 181 TYR B CA 1
ATOM 2784 C C . TYR B 1 138 ? 10.511 15.565 -55.562 1.00 15.53 181 TYR B C 1
ATOM 2785 O O . TYR B 1 138 ? 9.899 16.613 -55.760 1.00 14.18 181 TYR B O 1
ATOM 2794 N N . LYS B 1 139 ? 10.841 14.729 -56.540 1.00 19.69 182 LYS B N 1
ATOM 2795 C CA . LYS B 1 139 ? 10.513 14.990 -57.936 1.00 18.25 182 LYS B CA 1
ATOM 2796 C C . LYS B 1 139 ? 9.000 15.085 -58.163 1.00 16.13 182 LYS B C 1
ATOM 2797 O O . LYS B 1 139 ? 8.534 15.830 -59.027 1.00 17.37 182 LYS B O 1
ATOM 2803 N N . GLU B 1 140 ? 8.237 14.337 -57.374 1.00 15.02 183 GLU B N 1
ATOM 2804 C CA . GLU B 1 140 ? 6.786 14.286 -57.547 1.00 15.41 183 GLU B CA 1
ATOM 2805 C C . GLU B 1 140 ? 6.038 15.357 -56.755 1.00 13.41 183 GLU B C 1
ATOM 2806 O O . GLU B 1 140 ? 4.810 15.420 -56.816 1.00 16.52 183 GLU B O 1
ATOM 2812 N N . GLY B 1 141 ? 6.762 16.179 -56.010 1.00 12.52 184 GLY B N 1
ATOM 2813 C CA . GLY B 1 141 ? 6.125 17.208 -55.200 1.00 12.56 184 GLY B CA 1
ATOM 2814 C C . GLY B 1 141 ? 5.712 16.708 -53.818 1.00 13.69 184 GLY B C 1
ATOM 2815 O O . GLY B 1 141 ? 5.015 17.404 -53.078 1.00 13.96 184 GLY B O 1
ATOM 2816 N N . ASP B 1 142 ? 6.161 15.509 -53.446 1.00 12.83 185 ASP B N 1
ATOM 2817 C CA . ASP B 1 142 ? 5.742 14.910 -52.189 1.00 13.81 185 ASP B CA 1
ATOM 2818 C C . ASP B 1 142 ? 6.699 15.142 -51.015 1.00 12.64 185 ASP B C 1
ATOM 2819 O O . ASP B 1 142 ? 6.494 14.577 -49.924 1.00 12.38 185 ASP B O 1
ATOM 2824 N N . LEU B 1 143 ? 7.729 15.963 -51.216 1.00 11.98 186 LEU B N 1
ATOM 2825 C CA . LEU B 1 143 ? 8.671 16.259 -50.141 1.00 11.83 186 LEU B CA 1
ATOM 2826 C C . LEU B 1 143 ? 9.020 17.733 -50.150 1.00 12.53 186 LEU B C 1
ATOM 2827 O O . LEU B 1 143 ? 9.613 18.210 -51.115 1.00 14.37 186 LEU B O 1
ATOM 2832 N N . ARG B 1 144 ? 8.611 18.459 -49.109 1.00 13.30 187 ARG B N 1
ATOM 2833 C CA . ARG B 1 144 ? 8.811 19.909 -49.085 1.00 12.86 187 ARG B CA 1
ATOM 2834 C C . ARG B 1 144 ? 9.724 20.334 -47.952 1.00 13.18 187 ARG B C 1
ATOM 2835 O O . ARG B 1 144 ? 9.532 19.923 -46.815 1.00 13.03 187 ARG B O 1
ATOM 2843 N N . ILE B 1 145 ? 10.720 21.158 -48.262 1.00 13.53 188 ILE B N 1
ATOM 2844 C CA . ILE B 1 145 ? 11.626 21.665 -47.250 1.00 16.63 188 ILE B CA 1
ATOM 2845 C C . ILE B 1 145 ? 10.957 22.764 -46.429 1.00 17.35 188 ILE B C 1
ATOM 2846 O O . ILE B 1 145 ? 10.353 23.681 -46.987 1.00 17.53 188 ILE B O 1
ATOM 2851 N N . MET B 1 146 ? 11.046 22.649 -45.106 1.00 15.34 189 MET B N 1
ATOM 2852 C CA . MET B 1 146 ? 10.524 23.677 -44.201 1.00 17.09 189 MET B CA 1
ATOM 2853 C C . MET B 1 146 ? 11.454 24.888 -44.164 1.00 24.84 189 MET B C 1
ATOM 2854 O O . MET B 1 146 ? 12.678 24.744 -44.144 1.00 23.29 189 MET B O 1
ATOM 2859 N N . PRO B 1 147 ? 10.871 26.091 -44.212 1.00 29.75 190 PRO B N 1
ATOM 2860 C CA . PRO B 1 147 ? 11.636 27.332 -44.050 1.00 35.90 190 PRO B CA 1
ATOM 2861 C C . PRO B 1 147 ? 12.139 27.484 -42.615 1.00 40.80 190 PRO B C 1
ATOM 2862 O O . PRO B 1 147 ? 13.257 27.963 -42.409 1.00 48.23 190 PRO B O 1
ATOM 2866 N N . GLY B 1 161 ? 22.690 20.886 -28.369 1.00 29.59 204 GLY B N 1
ATOM 2867 C CA . GLY B 1 161 ? 22.423 19.639 -27.677 1.00 26.70 204 GLY B CA 1
ATOM 2868 C C . GLY B 1 161 ? 23.359 18.532 -28.116 1.00 24.86 204 GLY B C 1
ATOM 2869 O O . GLY B 1 161 ? 23.087 17.349 -27.901 1.00 28.90 204 GLY B O 1
ATOM 2870 N N . VAL B 1 162 ? 24.461 18.913 -28.747 1.00 21.33 205 VAL B N 1
ATOM 2871 C CA . VAL B 1 162 ? 25.482 17.939 -29.108 1.00 20.04 205 VAL B CA 1
ATOM 2872 C C . VAL B 1 162 ? 26.230 17.480 -27.868 1.00 20.20 205 VAL B C 1
ATOM 2873 O O . VAL B 1 162 ? 26.656 18.301 -27.053 1.00 19.91 205 VAL B O 1
ATOM 2877 N N . VAL B 1 163 ? 26.369 16.168 -27.717 1.00 18.21 206 VAL B N 1
ATOM 2878 C CA . VAL B 1 163 ? 27.136 15.610 -26.616 1.00 22.97 206 VAL B CA 1
ATOM 2879 C C . VAL B 1 163 ? 28.201 14.658 -27.160 1.00 21.72 206 VAL B C 1
ATOM 2880 O O . VAL B 1 163 ? 27.880 13.656 -27.787 1.00 21.68 206 VAL B O 1
ATOM 2884 N N . ASP B 1 164 ? 29.467 14.966 -26.909 1.00 16.68 207 ASP B N 1
ATOM 2885 C CA . ASP B 1 164 ? 30.564 14.083 -27.300 1.00 16.10 207 ASP B CA 1
ATOM 2886 C C . ASP B 1 164 ? 30.533 12.796 -26.484 1.00 17.75 207 ASP B C 1
ATOM 2887 O O . ASP B 1 164 ? 30.095 12.788 -25.336 1.00 19.32 207 ASP B O 1
ATOM 2892 N N . GLY B 1 165 ? 30.980 11.702 -27.087 1.00 17.43 208 GLY B N 1
ATOM 2893 C CA . GLY B 1 165 ? 31.203 10.469 -26.350 1.00 19.89 208 GLY B CA 1
ATOM 2894 C C . GLY B 1 165 ? 29.971 9.672 -25.947 1.00 18.64 208 GLY B C 1
ATOM 2895 O O . GLY B 1 165 ? 30.042 8.853 -25.042 1.00 17.30 208 GLY B O 1
ATOM 2896 N N . LEU B 1 166 ? 28.856 9.872 -26.646 1.00 15.78 209 LEU B N 1
ATOM 2897 C CA . LEU B 1 166 ? 27.597 9.223 -26.291 1.00 16.80 209 LEU B CA 1
ATOM 2898 C C . LEU B 1 166 ? 27.424 7.814 -26.838 1.00 19.55 209 LEU B C 1
ATOM 2899 O O . LEU B 1 166 ? 26.572 7.061 -26.349 1.00 14.49 209 LEU B O 1
ATOM 2904 N N . ILE B 1 167 ? 28.188 7.470 -27.873 1.00 19.38 210 ILE B N 1
ATOM 2905 C CA . ILE B 1 167 ? 28.001 6.183 -28.547 1.00 16.32 210 ILE B CA 1
ATOM 2906 C C . ILE B 1 167 ? 28.328 5.041 -27.587 1.00 16.74 210 ILE B C 1
ATOM 2907 O O . ILE B 1 167 ? 29.425 4.969 -27.029 1.00 19.17 210 ILE B O 1
ATOM 2912 N N . GLY B 1 168 ? 27.363 4.147 -27.402 1.00 15.74 211 GLY B N 1
ATOM 2913 C CA . GLY B 1 168 ? 27.525 3.042 -26.476 1.00 15.98 211 GLY B CA 1
ATOM 2914 C C . GLY B 1 168 ? 26.912 3.302 -25.113 1.00 16.82 211 GLY B C 1
ATOM 2915 O O . GLY B 1 168 ? 26.795 2.384 -24.310 1.00 20.52 211 GLY B O 1
ATOM 2916 N N . LYS B 1 169 ? 26.511 4.541 -24.842 1.00 14.47 212 LYS B N 1
ATOM 2917 C CA . LYS B 1 169 ? 25.920 4.847 -23.540 1.00 17.40 212 LYS B CA 1
ATOM 2918 C C . LYS B 1 169 ? 24.567 4.182 -23.338 1.00 18.99 212 LYS B C 1
ATOM 2919 O O . LYS B 1 169 ? 23.732 4.131 -24.251 1.00 20.87 212 LYS B O 1
ATOM 2925 N N . HIS B 1 170 ? 24.346 3.680 -22.125 1.00 21.14 213 HIS B N 1
ATOM 2926 C CA . HIS B 1 170 ? 23.057 3.093 -21.777 1.00 19.73 213 HIS B CA 1
ATOM 2927 C C . HIS B 1 170 ? 22.062 4.186 -21.431 1.00 20.80 213 HIS B C 1
ATOM 2928 O O . HIS B 1 170 ? 22.413 5.203 -20.836 1.00 23.67 213 HIS B O 1
ATOM 2935 N N . VAL B 1 171 ? 20.811 3.975 -21.821 1.00 18.11 214 VAL B N 1
ATOM 2936 C CA . VAL B 1 171 ? 19.778 4.982 -21.660 1.00 17.39 214 VAL B CA 1
ATOM 2937 C C . VAL B 1 171 ? 18.518 4.322 -21.146 1.00 21.12 214 VAL B C 1
ATOM 2938 O O . VAL B 1 171 ? 18.298 3.135 -21.387 1.00 22.76 214 VAL B O 1
ATOM 2942 N N . GLU B 1 172 ? 17.732 5.072 -20.380 1.00 22.47 215 GLU B N 1
ATOM 2943 C CA . GLU B 1 172 ? 16.408 4.620 -19.971 1.00 23.12 215 GLU B CA 1
ATOM 2944 C C . GLU B 1 172 ? 15.414 5.773 -20.056 1.00 24.53 215 GLU B C 1
ATOM 2945 O O . GLU B 1 172 ? 15.805 6.924 -19.917 1.00 26.61 215 GLU B O 1
ATOM 2951 N N . TYR B 1 173 ? 14.151 5.482 -20.344 1.00 33.45 216 TYR B N 1
ATOM 2952 C CA . TYR B 1 173 ? 13.117 6.492 -20.129 1.00 45.78 216 TYR B CA 1
ATOM 2953 C C . TYR B 1 173 ? 11.894 5.804 -19.533 1.00 52.53 216 TYR B C 1
ATOM 2954 O O . TYR B 1 173 ? 11.569 4.673 -19.900 1.00 53.45 216 TYR B O 1
ATOM 2963 N N . THR B 1 174 ? 11.231 6.485 -18.604 1.00 55.21 217 THR B N 1
ATOM 2964 C CA . THR B 1 174 ? 10.075 5.926 -17.916 1.00 54.27 217 THR B CA 1
ATOM 2965 C C . THR B 1 174 ? 8.862 5.890 -18.841 1.00 53.56 217 THR B C 1
ATOM 2966 O O . THR B 1 174 ? 8.478 6.910 -19.418 1.00 51.83 217 THR B O 1
ATOM 2968 N N . LYS B 1 175 ? 8.276 4.706 -18.994 1.00 53.69 218 LYS B N 1
ATOM 2969 C CA . LYS B 1 175 ? 7.093 4.542 -19.832 1.00 56.47 218 LYS B CA 1
ATOM 2970 C C . LYS B 1 175 ? 5.840 5.020 -19.096 1.00 59.67 218 LYS B C 1
ATOM 2971 O O . LYS B 1 175 ? 5.827 5.114 -17.865 1.00 58.20 218 LYS B O 1
ATOM 2973 N N . GLU B 1 176 ? 4.792 5.320 -19.859 1.00 62.88 219 GLU B N 1
ATOM 2974 C CA . GLU B 1 176 ? 3.530 5.795 -19.297 1.00 66.21 219 GLU B CA 1
ATOM 2975 C C . GLU B 1 176 ? 2.917 4.773 -18.347 1.00 71.08 219 GLU B C 1
ATOM 2976 O O . GLU B 1 176 ? 2.116 5.121 -17.482 1.00 71.64 219 GLU B O 1
ATOM 2978 N N . ASP B 1 177 ? 3.312 3.514 -18.505 1.00 77.97 220 ASP B N 1
ATOM 2979 C CA . ASP B 1 177 ? 2.847 2.445 -17.631 1.00 78.15 220 ASP B CA 1
ATOM 2980 C C . ASP B 1 177 ? 3.578 2.479 -16.290 1.00 79.71 220 ASP B C 1
ATOM 2981 O O . ASP B 1 177 ? 3.220 1.756 -15.361 1.00 82.87 220 ASP B O 1
ATOM 2983 N N . GLY B 1 178 ? 4.604 3.319 -16.192 1.00 76.26 221 GLY B N 1
ATOM 2984 C CA . GLY B 1 178 ? 5.300 3.501 -14.934 1.00 72.13 221 GLY B CA 1
ATOM 2985 C C . GLY B 1 178 ? 6.650 2.811 -14.917 1.00 69.90 221 GLY B C 1
ATOM 2986 O O . GLY B 1 178 ? 7.491 3.102 -14.065 1.00 68.74 221 GLY B O 1
ATOM 2987 N N . SER B 1 179 ? 6.858 1.889 -15.854 1.00 68.95 222 SER B N 1
ATOM 2988 C CA . SER B 1 179 ? 8.102 1.123 -15.896 1.00 68.06 222 SER B CA 1
ATOM 2989 C C . SER B 1 179 ? 9.131 1.692 -16.875 1.00 65.67 222 SER B C 1
ATOM 2990 O O . SER B 1 179 ? 8.821 2.566 -17.690 1.00 64.69 222 SER B O 1
ATOM 2993 N N . LYS B 1 180 ? 10.355 1.176 -16.788 1.00 60.88 223 LYS B N 1
ATOM 2994 C CA . LYS B 1 180 ? 11.489 1.741 -17.514 1.00 54.03 223 LYS B CA 1
ATOM 2995 C C . LYS B 1 180 ? 11.783 1.006 -18.820 1.00 50.39 223 LYS B C 1
ATOM 2996 O O . LYS B 1 180 ? 11.828 -0.223 -18.859 1.00 53.25 223 LYS B O 1
ATOM 2998 N N . ARG B 1 181 ? 11.992 1.769 -19.887 1.00 41.27 224 ARG B N 1
ATOM 2999 C CA . ARG B 1 181 ? 12.463 1.215 -21.148 1.00 34.15 224 ARG B CA 1
ATOM 3000 C C . ARG B 1 181 ? 13.986 1.335 -21.232 1.00 26.79 224 ARG B C 1
ATOM 3001 O O . ARG B 1 181 ? 14.524 2.417 -21.040 1.00 28.31 224 ARG B O 1
ATOM 3009 N N . ILE B 1 182 ? 14.679 0.230 -21.486 1.00 24.51 225 ILE B N 1
ATOM 3010 C CA . ILE B 1 182 ? 16.144 0.215 -21.413 1.00 24.37 225 ILE B CA 1
ATOM 3011 C C . ILE B 1 182 ? 16.801 0.078 -22.794 1.00 21.80 225 ILE B C 1
ATOM 3012 O O . ILE B 1 182 ? 16.389 -0.758 -23.598 1.00 20.08 225 ILE B O 1
ATOM 3017 N N . GLY B 1 183 ? 17.829 0.881 -23.059 1.00 18.25 226 GLY B N 1
ATOM 3018 C CA . GLY B 1 183 ? 18.463 0.863 -24.364 1.00 18.60 226 GLY B CA 1
ATOM 3019 C C . GLY B 1 183 ? 19.887 1.373 -24.410 1.00 19.51 226 GLY B C 1
ATOM 3020 O O . GLY B 1 183 ? 20.525 1.598 -23.371 1.00 19.33 226 GLY B O 1
ATOM 3021 N N . MET B 1 184 ? 20.375 1.552 -25.636 1.00 14.05 227 MET B N 1
ATOM 3022 C CA . MET B 1 184 ? 21.740 1.990 -25.895 1.00 14.95 227 MET B CA 1
ATOM 3023 C C . MET B 1 184 ? 21.798 2.960 -27.074 1.00 13.28 227 MET B C 1
ATOM 3024 O O . MET B 1 184 ? 21.088 2.786 -28.064 1.00 13.71 227 MET B O 1
ATOM 3029 N N . VAL B 1 185 ? 22.641 3.981 -26.950 1.00 11.99 228 VAL B N 1
ATOM 3030 C CA . VAL B 1 185 ? 22.928 4.871 -28.062 1.00 14.27 228 VAL B CA 1
ATOM 3031 C C . VAL B 1 185 ? 23.866 4.177 -29.040 1.00 14.38 228 VAL B C 1
ATOM 3032 O O . VAL B 1 185 ? 24.979 3.788 -28.662 1.00 13.21 228 VAL B O 1
ATOM 3036 N N . ILE B 1 186 ? 23.445 4.044 -30.294 1.00 13.05 229 ILE B N 1
ATOM 3037 C CA . ILE B 1 186 ? 24.259 3.296 -31.252 1.00 11.97 229 ILE B CA 1
ATOM 3038 C C . ILE B 1 186 ? 24.860 4.133 -32.379 1.00 11.24 229 ILE B C 1
ATOM 3039 O O . ILE B 1 186 ? 25.781 3.686 -33.039 1.00 17.70 229 ILE B O 1
ATOM 3044 N N . HIS B 1 187 ? 24.345 5.341 -32.606 1.00 12.60 230 HIS B N 1
ATOM 3045 C CA . HIS B 1 187 ? 24.862 6.188 -33.695 1.00 10.92 230 HIS B CA 1
ATOM 3046 C C . HIS B 1 187 ? 24.563 7.635 -33.441 1.00 11.98 230 HIS B C 1
ATOM 3047 O O . HIS B 1 187 ? 23.575 7.967 -32.787 1.00 15.98 230 HIS B O 1
ATOM 3054 N N . GLN B 1 188 ? 25.419 8.488 -33.994 1.00 13.67 231 GLN B N 1
ATOM 3055 C CA . GLN B 1 188 ? 25.192 9.930 -34.011 1.00 12.23 231 GLN B CA 1
ATOM 3056 C C . GLN B 1 188 ? 25.055 10.383 -35.458 1.00 13.39 231 GLN B C 1
ATOM 3057 O O . GLN B 1 188 ? 25.807 9.936 -36.316 1.00 16.23 231 GLN B O 1
ATOM 3063 N N . VAL B 1 189 ? 24.091 11.249 -35.747 1.00 10.44 232 VAL B N 1
ATOM 3064 C CA . VAL B 1 189 ? 23.859 11.664 -37.123 1.00 13.98 232 VAL B CA 1
ATOM 3065 C C . VAL B 1 189 ? 24.828 12.770 -37.522 1.00 18.16 232 VAL B C 1
ATOM 3066 O O . VAL B 1 189 ? 24.892 13.808 -36.877 1.00 20.87 232 VAL B O 1
ATOM 3070 N N . GLU B 1 190 ? 25.570 12.541 -38.597 1.00 15.66 233 GLU B N 1
ATOM 3071 C CA . GLU B 1 190 ? 26.609 13.482 -39.007 1.00 17.61 233 GLU B CA 1
ATOM 3072 C C . GLU B 1 190 ? 26.040 14.858 -39.329 1.00 18.65 233 GLU B C 1
ATOM 3073 O O . GLU B 1 190 ? 26.582 15.884 -38.906 1.00 18.79 233 GLU B O 1
ATOM 3079 N N . ALA B 1 191 ? 24.942 14.887 -40.079 1.00 16.00 234 ALA B N 1
ATOM 3080 C CA . ALA B 1 191 ? 24.381 16.156 -40.532 1.00 17.83 234 ALA B CA 1
ATOM 3081 C C . ALA B 1 191 ? 23.702 16.944 -39.415 1.00 18.91 234 ALA B C 1
ATOM 3082 O O . ALA B 1 191 ? 23.481 18.142 -39.556 1.00 19.87 234 ALA B O 1
ATOM 3084 N N . LYS B 1 192 ? 23.359 16.273 -38.319 1.00 15.76 235 LYS B N 1
ATOM 3085 C CA . LYS B 1 192 ? 22.697 16.924 -37.190 1.00 18.06 235 LYS B CA 1
ATOM 3086 C C . LYS B 1 192 ? 23.167 16.223 -35.931 1.00 16.41 235 LYS B C 1
ATOM 3087 O O . LYS B 1 192 ? 22.504 15.322 -35.426 1.00 16.52 235 LYS B O 1
ATOM 3093 N N . PRO B 1 193 ? 24.348 16.609 -35.435 1.00 15.20 236 PRO B N 1
ATOM 3094 C CA . PRO B 1 193 ? 25.037 15.832 -34.397 1.00 15.92 236 PRO B CA 1
ATOM 3095 C C . PRO B 1 193 ? 24.384 15.869 -33.018 1.00 11.66 236 PRO B C 1
ATOM 3096 O O . PRO B 1 193 ? 24.912 15.235 -32.100 1.00 15.64 236 PRO B O 1
ATOM 3100 N N . SER B 1 194 ? 23.280 16.605 -32.866 1.00 14.72 237 SER B N 1
ATOM 3101 C CA . SER B 1 194 ? 22.487 16.523 -31.643 1.00 13.89 237 SER B CA 1
ATOM 3102 C C . SER B 1 194 ? 21.470 15.389 -31.748 1.00 13.34 237 SER B C 1
ATOM 3103 O O . SER B 1 194 ? 20.734 15.109 -30.799 1.00 14.71 237 SER B O 1
ATOM 3106 N N . VAL B 1 195 ? 21.436 14.741 -32.909 1.00 12.21 238 VAL B N 1
ATOM 3107 C CA . VAL B 1 195 ? 20.487 13.658 -33.144 1.00 10.87 238 VAL B CA 1
ATOM 3108 C C . VAL B 1 195 ? 21.181 12.308 -33.062 1.00 10.70 238 VAL B C 1
ATOM 3109 O O . VAL B 1 195 ? 22.217 12.091 -33.699 1.00 13.63 238 VAL B O 1
ATOM 3113 N N . TYR B 1 196 ? 20.598 11.394 -32.287 1.00 10.70 239 TYR B N 1
ATOM 3114 C CA . TYR B 1 196 ? 21.193 10.072 -32.082 1.00 11.60 239 TYR B CA 1
ATOM 3115 C C . TYR B 1 196 ? 20.208 8.967 -32.369 1.00 11.19 239 TYR B C 1
ATOM 3116 O O . TYR B 1 196 ? 18.992 9.171 -32.263 1.00 10.42 239 TYR B O 1
ATOM 3125 N N . PHE B 1 197 ? 20.738 7.805 -32.744 1.00 11.11 240 PHE B N 1
ATOM 3126 C CA . PHE B 1 197 ? 19.950 6.579 -32.853 1.00 13.70 240 PHE B CA 1
ATOM 3127 C C . PHE B 1 197 ? 20.024 5.788 -31.558 1.00 16.31 240 PHE B C 1
ATOM 3128 O O . PHE B 1 197 ? 21.115 5.561 -31.041 1.00 13.23 240 PHE B O 1
ATOM 3136 N N . ILE B 1 198 ? 18.877 5.333 -31.074 1.00 14.44 241 ILE B N 1
ATOM 3137 C CA . ILE B 1 198 ? 18.814 4.508 -29.871 1.00 13.80 241 ILE B CA 1
ATOM 3138 C C . ILE B 1 198 ? 18.150 3.177 -30.180 1.00 12.39 241 ILE B C 1
ATOM 3139 O O . ILE B 1 198 ? 17.141 3.130 -30.859 1.00 14.21 241 ILE B O 1
ATOM 3144 N N . LYS B 1 199 ? 18.757 2.087 -29.710 1.00 12.06 242 LYS B N 1
ATOM 3145 C CA . LYS B 1 199 ? 18.130 0.767 -29.783 1.00 12.34 242 LYS B CA 1
ATOM 3146 C C . LYS B 1 199 ? 17.670 0.339 -28.397 1.00 14.48 242 LYS B C 1
ATOM 3147 O O . LYS B 1 199 ? 18.497 0.224 -27.488 1.00 12.84 242 LYS B O 1
ATOM 3153 N N . PHE B 1 200 ? 16.366 0.100 -28.243 1.00 15.76 243 PHE B N 1
ATOM 3154 C CA . PHE B 1 200 ? 15.815 -0.399 -26.972 1.00 15.29 243 PHE B CA 1
ATOM 3155 C C . PHE B 1 200 ? 15.745 -1.920 -26.981 1.00 17.23 243 PHE B C 1
ATOM 3156 O O . PHE B 1 200 ? 15.511 -2.529 -28.028 1.00 18.91 243 PHE B O 1
ATOM 3164 N N . ASP B 1 201 ? 15.939 -2.524 -25.812 1.00 17.74 244 ASP B N 1
ATOM 3165 C CA . ASP B 1 201 ? 15.964 -3.981 -25.688 1.00 21.22 244 ASP B CA 1
ATOM 3166 C C . ASP B 1 201 ? 14.657 -4.645 -26.109 1.00 20.46 244 ASP B C 1
ATOM 3167 O O . ASP B 1 201 ? 14.664 -5.786 -26.567 1.00 24.39 244 ASP B O 1
ATOM 3172 N N . ASP B 1 202 ? 13.535 -3.961 -25.930 1.00 22.71 245 ASP B N 1
ATOM 3173 C CA . ASP B 1 202 ? 12.253 -4.633 -26.116 1.00 28.82 245 ASP B CA 1
ATOM 3174 C C . ASP B 1 202 ? 11.645 -4.497 -27.516 1.00 27.51 245 ASP B C 1
ATOM 3175 O O . ASP B 1 202 ? 10.517 -4.934 -27.738 1.00 26.48 245 ASP B O 1
ATOM 3180 N N . ASP B 1 203 ? 12.381 -3.905 -28.456 1.00 22.20 246 ASP B N 1
ATOM 3181 C CA . ASP B 1 203 ? 11.807 -3.601 -29.762 1.00 20.76 246 ASP B CA 1
ATOM 3182 C C . ASP B 1 203 ? 12.856 -3.541 -30.876 1.00 14.54 246 ASP B C 1
ATOM 3183 O O . ASP B 1 203 ? 14.034 -3.261 -30.632 1.00 17.14 246 ASP B O 1
ATOM 3188 N N . PHE B 1 204 ? 12.399 -3.794 -32.098 1.00 15.77 247 PHE B N 1
ATOM 3189 C CA . PHE B 1 204 ? 13.266 -3.849 -33.269 1.00 14.56 247 PHE B CA 1
ATOM 3190 C C . PHE B 1 204 ? 13.430 -2.501 -33.953 1.00 13.68 247 PHE B C 1
ATOM 3191 O O . PHE B 1 204 ? 14.235 -2.382 -34.865 1.00 12.50 247 PHE B O 1
ATOM 3199 N N . HIS B 1 205 ? 12.611 -1.516 -33.591 1.00 15.04 248 HIS B N 1
ATOM 3200 C CA . HIS B 1 205 ? 12.739 -0.211 -34.237 1.00 15.58 248 HIS B CA 1
ATOM 3201 C C . HIS B 1 205 ? 14.026 0.459 -33.795 1.00 15.26 248 HIS B C 1
ATOM 3202 O O . HIS B 1 205 ? 14.563 0.170 -32.715 1.00 12.66 248 HIS B O 1
ATOM 3209 N N . ILE B 1 206 ? 14.526 1.353 -34.641 1.00 11.51 249 ILE B N 1
ATOM 3210 C CA . ILE B 1 206 ? 15.615 2.242 -34.248 1.00 10.94 249 ILE B CA 1
ATOM 3211 C C . ILE B 1 206 ? 14.971 3.574 -33.936 1.00 13.46 249 ILE B C 1
ATOM 3212 O O . ILE B 1 206 ? 14.354 4.191 -34.807 1.00 12.37 249 ILE B O 1
ATOM 3217 N N . TYR B 1 207 ? 15.092 4.005 -32.687 1.00 12.56 250 TYR B N 1
ATOM 3218 C CA . TYR B 1 207 ? 14.463 5.246 -32.243 1.00 11.59 250 TYR B CA 1
ATOM 3219 C C . TYR B 1 207 ? 15.415 6.415 -32.464 1.00 11.68 250 TYR B C 1
ATOM 3220 O O . TYR B 1 207 ? 16.625 6.276 -32.321 1.00 13.92 250 TYR B O 1
ATOM 3229 N N . VAL B 1 208 ? 14.864 7.555 -32.869 1.00 10.23 251 VAL B N 1
ATOM 3230 C CA . VAL B 1 208 ? 15.673 8.703 -33.216 1.00 10.23 251 VAL B CA 1
ATOM 3231 C C . VAL B 1 208 ? 15.309 9.854 -32.292 1.00 14.64 251 VAL B C 1
ATOM 3232 O O . VAL B 1 208 ? 14.141 10.232 -32.204 1.00 16.95 251 VAL B O 1
ATOM 3236 N N . TYR B 1 209 ? 16.304 10.396 -31.597 1.00 11.71 252 TYR B N 1
ATOM 3237 C CA . TYR B 1 209 ? 16.093 11.476 -30.641 1.00 15.48 252 TYR B CA 1
ATOM 3238 C C . TYR B 1 209 ? 16.991 12.651 -30.951 1.00 15.53 252 TYR B C 1
ATOM 3239 O O . TYR B 1 209 ? 18.172 12.471 -31.260 1.00 14.69 252 TYR B O 1
ATOM 3248 N N . ASP B 1 210 ? 16.429 13.855 -30.867 1.00 14.50 253 ASP B N 1
ATOM 3249 C CA . ASP B 1 210 ? 17.199 15.075 -31.037 1.00 15.84 253 ASP B CA 1
ATOM 3250 C C . ASP B 1 210 ? 17.343 15.711 -29.661 1.00 18.97 253 ASP B C 1
ATOM 3251 O O . ASP B 1 210 ? 16.360 16.147 -29.083 1.00 19.82 253 ASP B O 1
ATOM 3256 N N . LEU B 1 211 ? 18.557 15.758 -29.126 1.00 17.43 254 LEU B N 1
ATOM 3257 C CA . LEU B 1 211 ? 18.729 16.159 -27.730 1.00 20.11 254 LEU B CA 1
ATOM 3258 C C . LEU B 1 211 ? 18.475 17.648 -27.497 1.00 23.53 254 LEU B C 1
ATOM 3259 O O . LEU B 1 211 ? 18.408 18.090 -26.349 1.00 25.11 254 LEU B O 1
ATOM 3264 N N . VAL B 1 212 ? 18.338 18.426 -28.567 1.00 22.15 255 VAL B N 1
ATOM 3265 C CA . VAL B 1 212 ? 17.978 19.837 -28.396 1.00 20.33 255 VAL B CA 1
ATOM 3266 C C . VAL B 1 212 ? 16.485 20.012 -28.129 1.00 24.85 255 VAL B C 1
ATOM 3267 O O . VAL B 1 212 ? 16.072 21.073 -27.661 1.00 29.08 255 VAL B O 1
ATOM 3271 N N . LYS B 1 213 ? 15.684 18.982 -28.417 1.00 22.08 256 LYS B N 1
ATOM 3272 C CA . LYS B 1 213 ? 14.221 19.071 -28.318 1.00 25.52 256 LYS B CA 1
ATOM 3273 C C . LYS B 1 213 ? 13.641 18.619 -26.977 1.00 27.89 256 LYS B C 1
ATOM 3274 O O . LYS B 1 213 ? 14.226 17.796 -26.275 1.00 26.16 256 LYS B O 1
ATOM 3280 N N . LYS B 1 214 ? 12.464 19.142 -26.635 1.00 32.64 257 LYS B N 1
ATOM 3281 C CA . LYS B 1 214 ? 11.812 18.773 -25.381 1.00 35.39 257 LYS B CA 1
ATOM 3282 C C . LYS B 1 214 ? 11.404 17.300 -25.374 1.00 36.37 257 LYS B C 1
ATOM 3283 O O . LYS B 1 214 ? 11.389 16.659 -24.329 1.00 35.85 257 LYS B O 1
ATOM 3289 N N . SER B 1 215 ? 11.135 16.744 -26.550 1.00 37.36 258 SER B N 1
ATOM 3290 C CA . SER B 1 215 ? 10.747 15.340 -26.665 1.00 41.76 258 SER B CA 1
ATOM 3291 C C . SER B 1 215 ? 11.859 14.371 -26.248 1.00 43.68 258 SER B C 1
ATOM 3292 O O . SER B 1 215 ? 11.681 13.151 -26.296 1.00 44.17 258 SER B O 1
ATOM 3295 N N . ALA B 1 216 ? 13.004 14.918 -25.848 1.00 41.79 259 ALA B N 1
ATOM 3296 C CA . ALA B 1 216 ? 14.141 14.112 -25.420 1.00 37.44 259 ALA B CA 1
ATOM 3297 C C . ALA B 1 216 ? 14.404 14.252 -23.921 1.00 35.91 259 ALA B C 1
ATOM 3298 O O . ALA B 1 216 ? 15.291 13.593 -23.385 1.00 33.22 259 ALA B O 1
ATOM 3300 N N . GLU B 1 217 ? 13.638 15.113 -23.251 1.00 36.64 260 GLU B N 1
ATOM 3301 C CA . GLU B 1 217 ? 13.877 15.418 -21.838 1.00 38.48 260 GLU B CA 1
ATOM 3302 C C . GLU B 1 217 ? 13.734 14.194 -20.930 1.00 37.13 260 GLU B C 1
ATOM 3303 O O . GLU B 1 217 ? 14.318 14.142 -19.850 1.00 42.04 260 GLU B O 1
ATOM 3309 N N . ASN B 1 218 ? 12.956 13.213 -21.373 1.00 36.80 261 ASN B N 1
ATOM 3310 C CA . ASN B 1 218 ? 12.699 12.013 -20.581 1.00 42.93 261 ASN B CA 1
ATOM 3311 C C . ASN B 1 218 ? 13.792 10.954 -20.694 1.00 40.47 261 ASN B C 1
ATOM 3312 O O . ASN B 1 218 ? 13.709 9.911 -20.054 1.00 41.05 261 ASN B O 1
ATOM 3317 N N . LEU B 1 219 ? 14.797 11.202 -21.528 1.00 36.18 262 LEU B N 1
ATOM 3318 C CA . LEU B 1 219 ? 15.857 10.221 -21.717 1.00 30.69 262 LEU B CA 1
ATOM 3319 C C . LEU B 1 219 ? 16.927 10.386 -20.658 1.00 30.43 262 LEU B C 1
ATOM 3320 O O . LEU B 1 219 ? 17.528 11.451 -20.548 1.00 33.43 262 LEU B O 1
ATOM 3325 N N . TYR B 1 220 ? 17.203 9.318 -19.921 1.00 30.94 263 TYR B N 1
ATOM 3326 C CA . TYR B 1 220 ? 18.218 9.365 -18.877 1.00 30.58 263 TYR B CA 1
ATOM 3327 C C . TYR B 1 220 ? 19.412 8.513 -19.269 1.00 29.65 263 TYR B C 1
ATOM 3328 O O . TYR B 1 220 ? 19.272 7.321 -19.546 1.00 29.77 263 TYR B O 1
ATOM 3337 N N . PHE B 1 221 ? 20.589 9.132 -19.260 1.00 27.63 264 PHE B N 1
ATOM 3338 C CA . PHE B 1 221 ? 21.823 8.465 -19.643 1.00 32.39 264 PHE B CA 1
ATOM 3339 C C . PHE B 1 221 ? 22.556 8.015 -18.388 1.00 40.11 264 PHE B C 1
ATOM 3340 O O . PHE B 1 221 ? 22.065 8.217 -17.275 1.00 41.64 264 PHE B O 1
ATOM 3348 N N . PRO C 1 2 ? 22.850 12.249 24.657 1.00 26.71 45 PRO C N 1
ATOM 3349 C CA . PRO C 1 2 ? 23.812 13.210 25.201 1.00 32.02 45 PRO C CA 1
ATOM 3350 C C . PRO C 1 2 ? 23.178 14.572 25.454 1.00 31.52 45 PRO C C 1
ATOM 3351 O O . PRO C 1 2 ? 22.149 14.887 24.851 1.00 32.17 45 PRO C O 1
ATOM 3355 N N . ARG C 1 3 ? 23.784 15.361 26.337 1.00 27.40 46 ARG C N 1
ATOM 3356 C CA . ARG C 1 3 ? 23.353 16.741 26.551 1.00 31.33 46 ARG C CA 1
ATOM 3357 C C . ARG C 1 3 ? 23.343 17.504 25.230 1.00 31.58 46 ARG C C 1
ATOM 3358 O O . ARG C 1 3 ? 22.367 18.185 24.904 1.00 29.57 46 ARG C O 1
ATOM 3366 N N . ARG C 1 4 ? 24.433 17.375 24.475 1.00 27.65 47 ARG C N 1
ATOM 3367 C CA . ARG C 1 4 ? 24.541 17.973 23.149 1.00 26.29 47 ARG C CA 1
ATOM 3368 C C . ARG C 1 4 ? 24.947 16.922 22.120 1.00 23.67 47 ARG C C 1
ATOM 3369 O O . ARG C 1 4 ? 25.951 16.226 22.290 1.00 22.66 47 ARG C O 1
ATOM 3377 N N . ASN C 1 5 ? 24.163 16.804 21.057 1.00 23.62 48 ASN C N 1
ATOM 3378 C CA . ASN C 1 5 ? 24.544 15.943 19.936 1.00 20.41 48 ASN C CA 1
ATOM 3379 C C . ASN C 1 5 ? 25.831 16.428 19.276 1.00 20.87 48 ASN C C 1
ATOM 3380 O O . ASN C 1 5 ? 26.143 17.621 19.335 1.00 21.21 48 ASN C O 1
ATOM 3385 N N . ILE C 1 6 ? 26.577 15.528 18.630 1.00 15.68 49 ILE C N 1
ATOM 3386 C CA . ILE C 1 6 ? 27.657 15.990 17.754 1.00 15.53 49 ILE C CA 1
ATOM 3387 C C . ILE C 1 6 ? 27.558 15.482 16.308 1.00 13.44 49 ILE C C 1
ATOM 3388 O O . ILE C 1 6 ? 28.226 16.015 15.438 1.00 15.53 49 ILE C O 1
ATOM 3393 N N . VAL C 1 7 ? 26.713 14.492 16.026 1.00 13.28 50 VAL C N 1
ATOM 3394 C CA . VAL C 1 7 ? 26.626 14.035 14.645 1.00 17.25 50 VAL C CA 1
ATOM 3395 C C . VAL C 1 7 ? 26.093 15.175 13.785 1.00 17.28 50 VAL C C 1
ATOM 3396 O O . VAL C 1 7 ? 25.111 15.818 14.140 1.00 16.95 50 VAL C O 1
ATOM 3400 N N . GLY C 1 8 ? 26.792 15.464 12.694 1.00 12.93 51 GLY C N 1
ATOM 3401 C CA . GLY C 1 8 ? 26.358 16.498 11.770 1.00 15.70 51 GLY C CA 1
ATOM 3402 C C . GLY C 1 8 ? 26.828 17.884 12.162 1.00 18.06 51 GLY C C 1
ATOM 3403 O O . GLY C 1 8 ? 26.543 18.860 11.465 1.00 19.59 51 GLY C O 1
ATOM 3404 N N . CYS C 1 9 ? 27.548 17.974 13.276 1.00 16.90 52 CYS C N 1
ATOM 3405 C CA . CYS C 1 9 ? 28.076 19.251 13.745 1.00 15.35 52 CYS C CA 1
ATOM 3406 C C . CYS C 1 9 ? 29.506 19.491 13.274 1.00 16.22 52 CYS C C 1
ATOM 3407 O O . CYS C 1 9 ? 30.243 18.556 12.982 1.00 16.94 52 CYS C O 1
ATOM 3410 N N . ARG C 1 10 ? 29.892 20.758 13.226 1.00 16.02 53 ARG C N 1
ATOM 3411 C CA . ARG C 1 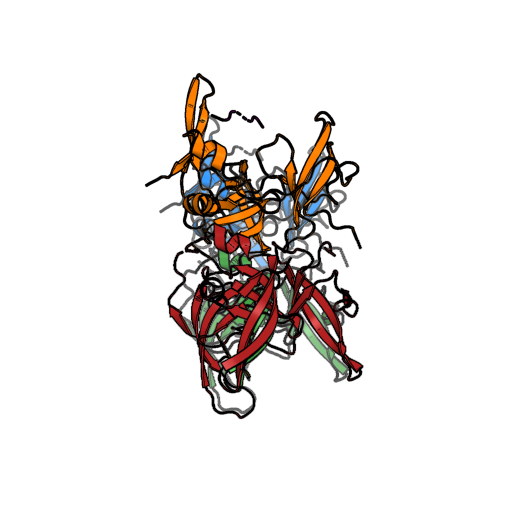10 ? 31.298 21.125 13.096 1.00 18.47 53 ARG C CA 1
ATOM 3412 C C . ARG C 1 10 ? 31.955 21.019 14.463 1.00 18.26 53 ARG C C 1
ATOM 3413 O O . ARG C 1 10 ? 31.365 21.421 15.463 1.00 21.94 53 ARG C O 1
ATOM 3421 N N . ILE C 1 11 ? 33.171 20.471 14.509 1.00 16.54 54 ILE C N 1
ATOM 3422 C CA . ILE C 1 11 ? 33.895 20.332 15.763 1.00 18.94 54 ILE C CA 1
ATOM 3423 C C . ILE C 1 11 ? 35.333 20.786 15.600 1.00 17.90 54 ILE C C 1
ATOM 3424 O O . ILE C 1 11 ? 35.852 20.865 14.478 1.00 15.57 54 ILE C O 1
ATOM 3429 N N . SER C 1 12 ? 35.950 21.098 16.729 1.00 18.90 55 SER C N 1
ATOM 3430 C CA . SER C 1 12 ? 37.391 21.312 16.796 1.00 16.60 55 SER C CA 1
ATOM 3431 C C . SER C 1 12 ? 37.936 20.635 18.040 1.00 19.08 55 SER C C 1
ATOM 3432 O O . SER C 1 12 ? 37.231 20.470 19.036 1.00 20.38 55 SER C O 1
ATOM 3435 N N . HIS C 1 13 ? 39.198 20.239 17.978 1.00 18.48 56 HIS C N 1
ATOM 3436 C CA . HIS C 1 13 ? 39.869 19.655 19.124 1.00 17.38 56 HIS C CA 1
ATOM 3437 C C . HIS C 1 13 ? 41.365 19.705 18.927 1.00 20.21 56 HIS C C 1
ATOM 3438 O O . HIS C 1 13 ? 41.854 19.805 17.796 1.00 21.56 56 HIS C O 1
ATOM 3445 N N . GLY C 1 14 ? 42.089 19.661 20.038 1.00 21.22 57 GLY C N 1
ATOM 3446 C CA . GLY C 1 14 ? 43.526 19.532 19.991 1.00 23.19 57 GLY C CA 1
ATOM 3447 C C . GLY C 1 14 ? 43.867 18.087 19.697 1.00 25.09 57 GLY C C 1
ATOM 3448 O O . GLY C 1 14 ? 43.079 17.174 19.978 1.00 21.66 57 GLY C O 1
ATOM 3449 N N . TRP C 1 15 ? 45.040 17.874 19.117 1.00 25.17 58 TRP C N 1
ATOM 3450 C CA . TRP C 1 15 ? 45.512 16.528 18.856 1.00 24.07 58 TRP C CA 1
ATOM 3451 C C . TRP C 1 15 ? 46.901 16.398 19.438 1.00 28.03 58 TRP C C 1
ATOM 3452 O O . TRP C 1 15 ? 47.804 17.167 19.095 1.00 29.95 58 TRP C O 1
ATOM 3463 N N . LYS C 1 16 ? 47.055 15.435 20.339 1.00 28.76 59 LYS C N 1
ATOM 3464 C CA . LYS C 1 16 ? 48.319 15.197 21.018 1.00 36.33 59 LYS C CA 1
ATOM 3465 C C . LYS C 1 16 ? 48.726 13.742 20.870 1.00 42.18 59 LYS C C 1
ATOM 3466 O O . LYS C 1 16 ? 48.234 12.878 21.597 1.00 43.10 59 LYS C O 1
ATOM 3468 N N . GLU C 1 17 ? 49.620 13.475 19.926 1.00 46.02 60 GLU C N 1
ATOM 3469 C CA . GLU C 1 17 ? 50.101 12.119 19.702 1.00 54.39 60 GLU C CA 1
ATOM 3470 C C . GLU C 1 17 ? 51.605 12.042 19.971 1.00 57.01 60 GLU C C 1
ATOM 3471 O O . GLU C 1 17 ? 52.395 12.802 19.401 1.00 54.78 60 GLU C O 1
ATOM 3477 N N . GLY C 1 18 ? 51.988 11.130 20.858 1.00 59.03 61 GLY C N 1
ATOM 3478 C CA . GLY C 1 18 ? 53.375 10.991 21.252 1.00 62.74 61 GLY C CA 1
ATOM 3479 C C . GLY C 1 18 ? 53.853 12.242 21.958 1.00 65.51 61 GLY C C 1
ATOM 3480 O O . GLY C 1 18 ? 53.262 12.668 22.951 1.00 65.86 61 GLY C O 1
ATOM 3481 N N . ASP C 1 19 ? 54.921 12.838 21.442 1.00 67.06 62 ASP C N 1
ATOM 3482 C CA . ASP C 1 19 ? 55.437 14.078 22.005 1.00 69.65 62 ASP C CA 1
ATOM 3483 C C . ASP C 1 19 ? 55.632 15.131 20.929 1.00 65.88 62 ASP C C 1
ATOM 3484 O O . ASP C 1 19 ? 56.585 15.908 20.967 1.00 66.28 62 ASP C O 1
ATOM 3489 N N . GLU C 1 20 ? 54.726 15.149 19.962 1.00 61.49 63 GLU C N 1
ATOM 3490 C CA . GLU C 1 20 ? 54.700 16.224 18.987 1.00 58.31 63 GLU C CA 1
ATOM 3491 C C . GLU C 1 20 ? 53.995 17.415 19.617 1.00 54.67 63 GLU C C 1
ATOM 3492 O O . GLU C 1 20 ? 53.192 17.245 20.538 1.00 55.47 63 GLU C O 1
ATOM 3494 N N . PRO C 1 21 ? 54.315 18.629 19.152 1.00 50.34 64 PRO C N 1
ATOM 3495 C CA . PRO C 1 21 ? 53.547 19.790 19.606 1.00 47.67 64 PRO C CA 1
ATOM 3496 C C . PRO C 1 21 ? 52.065 19.613 19.290 1.00 44.56 64 PRO C C 1
ATOM 3497 O O . PRO C 1 21 ? 51.730 19.152 18.203 1.00 45.24 64 PRO C O 1
ATOM 3501 N N . ILE C 1 22 ? 51.206 19.949 20.245 1.00 41.47 65 ILE C N 1
ATOM 3502 C CA . ILE C 1 22 ? 49.761 19.900 20.055 1.00 35.21 65 ILE C CA 1
ATOM 3503 C C . ILE C 1 22 ? 49.329 20.715 18.843 1.00 32.03 65 ILE C C 1
ATOM 3504 O O . ILE C 1 22 ? 49.715 21.873 18.703 1.00 32.15 65 ILE C O 1
ATOM 3509 N N . THR C 1 23 ? 48.539 20.106 17.960 1.00 29.91 66 THR C N 1
ATOM 3510 C CA . THR C 1 23 ? 47.973 20.826 16.823 1.00 33.30 66 THR C CA 1
ATOM 3511 C C . THR C 1 23 ? 46.450 20.887 16.942 1.00 31.94 66 THR C C 1
ATOM 3512 O O . THR C 1 23 ? 45.860 20.152 17.729 1.00 31.01 66 THR C O 1
ATOM 3516 N N . GLN C 1 24 ? 45.834 21.775 16.165 1.00 29.60 67 GLN C N 1
ATOM 3517 C CA . GLN C 1 24 ? 44.389 21.974 16.188 1.00 27.41 67 GLN C CA 1
ATOM 3518 C C . GLN C 1 24 ? 43.744 21.407 14.940 1.00 24.05 67 GLN C C 1
ATOM 3519 O O . GLN C 1 24 ? 44.185 21.690 13.825 1.00 23.03 67 GLN C O 1
ATOM 3525 N N . TRP C 1 25 ? 42.694 20.616 15.140 1.00 22.47 68 TRP C N 1
ATOM 3526 C CA . TRP C 1 25 ? 41.948 20.004 14.042 1.00 20.97 68 TRP C CA 1
ATOM 3527 C C . TRP C 1 25 ? 40.522 20.520 14.017 1.00 19.88 68 TRP C C 1
ATOM 3528 O O . TRP C 1 25 ? 39.929 20.761 15.068 1.00 22.41 68 TRP C O 1
ATOM 3539 N N . LYS C 1 26 ? 39.974 20.661 12.817 1.00 17.22 69 LYS C N 1
ATOM 3540 C CA . LYS C 1 26 ? 38.588 21.060 12.645 1.00 18.34 69 LYS C CA 1
ATOM 3541 C C . LYS C 1 26 ? 37.938 20.165 11.600 1.00 17.00 69 LYS C C 1
ATOM 3542 O O . LYS C 1 26 ? 38.571 19.783 10.603 1.00 15.30 69 LYS C O 1
ATOM 3546 N N . GLY C 1 27 ? 36.680 19.820 11.824 1.00 16.16 70 GLY C N 1
ATOM 3547 C CA . GLY C 1 27 ? 36.013 18.922 10.907 1.00 18.08 70 GLY C CA 1
ATOM 3548 C C . GLY C 1 27 ? 34.524 18.824 11.133 1.00 18.23 70 GLY C C 1
ATOM 3549 O O . GLY C 1 27 ? 33.959 19.547 11.962 1.00 19.16 70 GLY C O 1
ATOM 3550 N N . THR C 1 28 ? 33.904 17.900 10.401 1.00 15.28 71 THR C N 1
ATOM 3551 C CA . THR C 1 28 ? 32.470 17.668 10.455 1.00 15.58 71 THR C CA 1
ATOM 3552 C C . THR C 1 28 ? 32.243 16.219 10.844 1.00 16.59 71 THR C C 1
ATOM 3553 O O . THR C 1 28 ? 32.837 15.319 10.243 1.00 15.44 71 THR C O 1
ATOM 3557 N N . VAL C 1 29 ? 31.428 15.998 11.868 1.00 14.90 72 VAL C N 1
ATOM 3558 C CA . VAL C 1 29 ? 31.107 14.636 12.285 1.00 13.40 72 VAL C CA 1
ATOM 3559 C C . VAL C 1 29 ? 30.051 14.060 11.358 1.00 13.78 72 VAL C C 1
ATOM 3560 O O . VAL C 1 29 ? 28.945 14.588 11.255 1.00 15.01 72 VAL C O 1
ATOM 3564 N N . LEU C 1 30 ? 30.406 12.971 10.678 1.00 13.62 73 LEU C N 1
ATOM 3565 C CA . LEU C 1 30 ? 29.558 12.390 9.635 1.00 14.14 73 LEU C CA 1
ATOM 3566 C C . LEU C 1 30 ? 28.543 11.403 10.166 1.00 15.97 73 LEU C C 1
ATOM 3567 O O . LEU C 1 30 ? 27.425 11.299 9.650 1.00 16.19 73 LEU C O 1
ATOM 3572 N N . ASP C 1 31 ? 28.957 10.637 11.165 1.00 12.59 74 ASP C N 1
ATOM 3573 C CA . ASP C 1 31 ? 28.189 9.468 11.560 1.00 12.53 74 ASP C CA 1
ATOM 3574 C C . ASP C 1 31 ? 28.646 8.941 12.908 1.00 12.70 74 ASP C C 1
ATOM 3575 O O . ASP C 1 31 ? 29.817 9.056 13.281 1.00 15.78 74 ASP C O 1
ATOM 3580 N N . GLN C 1 32 ? 27.701 8.389 13.651 1.00 12.71 75 GLN C N 1
ATOM 3581 C CA . GLN C 1 32 ? 27.993 7.700 14.889 1.00 15.32 75 GLN C CA 1
ATOM 3582 C C . GLN C 1 32 ? 27.640 6.262 14.601 1.00 18.82 75 GLN C C 1
ATOM 3583 O O . GLN C 1 32 ? 26.502 5.972 14.254 1.00 15.56 75 GLN C O 1
ATOM 3589 N N . VAL C 1 33 ? 28.617 5.368 14.684 1.00 12.82 76 VAL C N 1
ATOM 3590 C CA . VAL C 1 33 ? 28.398 3.986 14.248 1.00 13.52 76 VAL C CA 1
ATOM 3591 C C . VAL C 1 33 ? 27.388 3.281 15.164 1.00 14.83 76 VAL C C 1
ATOM 3592 O O . VAL C 1 33 ? 27.628 3.158 16.366 1.00 15.77 76 VAL C O 1
ATOM 3596 N N . PRO C 1 34 ? 26.244 2.831 14.611 1.00 16.09 77 PRO C N 1
ATOM 3597 C CA . PRO C 1 34 ? 25.191 2.223 15.439 1.00 18.06 77 PRO C CA 1
ATOM 3598 C C . PRO C 1 34 ? 25.676 1.040 16.274 1.00 15.75 77 PRO C C 1
ATOM 3599 O O . PRO C 1 34 ? 25.342 0.928 17.453 1.00 18.50 77 PRO C O 1
ATOM 3603 N N . ILE C 1 35 ? 26.505 0.190 15.679 1.00 13.33 78 ILE C N 1
ATOM 3604 C CA . ILE C 1 35 ? 26.945 -1.027 16.357 1.00 14.90 78 ILE C CA 1
ATOM 3605 C C . ILE C 1 35 ? 28.049 -0.746 17.396 1.00 21.73 78 ILE C C 1
ATOM 3606 O O . ILE C 1 35 ? 28.371 -1.595 18.230 1.00 22.51 78 ILE C O 1
ATOM 3611 N N . ASN C 1 36 ? 28.618 0.452 17.352 1.00 19.68 79 ASN C N 1
ATOM 3612 C CA . ASN C 1 36 ? 29.614 0.868 18.334 1.00 19.14 79 ASN C CA 1
ATOM 3613 C C . ASN C 1 36 ? 29.572 2.385 18.459 1.00 17.38 79 ASN C C 1
ATOM 3614 O O . ASN C 1 36 ? 30.389 3.075 17.850 1.00 16.62 79 ASN C O 1
ATOM 3619 N N . PRO C 1 37 ? 28.606 2.899 19.239 1.00 20.21 80 PRO C N 1
ATOM 3620 C CA . PRO C 1 37 ? 28.279 4.332 19.250 1.00 19.24 80 PRO C CA 1
ATOM 3621 C C . PRO C 1 37 ? 29.322 5.205 19.941 1.00 20.47 80 PRO C C 1
ATOM 3622 O O . PRO C 1 37 ? 29.141 6.422 19.951 1.00 19.69 80 PRO C O 1
ATOM 3626 N N . SER C 1 38 ? 30.389 4.608 20.475 1.00 15.32 81 SER C N 1
ATOM 3627 C CA . SER C 1 38 ? 31.558 5.377 20.896 1.00 18.30 81 SER C CA 1
ATOM 3628 C C . SER C 1 38 ? 32.393 5.821 19.696 1.00 17.08 81 SER C C 1
ATOM 3629 O O . SER C 1 38 ? 33.241 6.703 19.808 1.00 18.02 81 SER C O 1
ATOM 3632 N N . LEU C 1 39 ? 32.182 5.168 18.559 1.00 15.13 82 LEU C N 1
ATOM 3633 C CA . LEU C 1 39 ? 32.982 5.422 17.365 1.00 14.65 82 LEU C CA 1
ATOM 3634 C C . LEU C 1 39 ? 32.265 6.357 16.400 1.00 15.28 82 LEU C C 1
ATOM 3635 O O . LEU C 1 39 ? 31.113 6.121 16.016 1.00 14.96 82 LEU C O 1
ATOM 3640 N N . TYR C 1 40 ? 32.965 7.410 16.000 1.00 15.03 83 TYR C N 1
ATOM 3641 C CA . TYR C 1 40 ? 32.436 8.395 15.069 1.00 16.84 83 TYR C CA 1
ATOM 3642 C C . TYR C 1 40 ? 33.286 8.437 13.803 1.00 14.86 83 TYR C C 1
ATOM 3643 O O . TYR C 1 40 ? 34.508 8.250 13.862 1.00 16.14 83 TYR C O 1
ATOM 3652 N N . LEU C 1 41 ? 32.645 8.685 12.662 1.00 14.56 84 LEU C N 1
ATOM 3653 C CA . LEU C 1 41 ? 33.378 8.950 11.430 1.00 14.53 84 LEU C CA 1
ATOM 3654 C C . LEU C 1 41 ? 33.442 10.463 11.210 1.00 13.38 84 LEU C C 1
ATOM 3655 O O . LEU C 1 41 ? 32.418 11.149 11.285 1.00 17.27 84 LEU C O 1
ATOM 3660 N N . VAL C 1 42 ? 34.645 10.978 10.954 1.00 14.01 85 VAL C N 1
ATOM 3661 C CA . VAL C 1 42 ? 34.845 12.421 10.819 1.00 16.23 85 VAL C CA 1
ATOM 3662 C C . VAL C 1 42 ? 35.534 12.798 9.509 1.00 15.95 85 VAL C C 1
ATOM 3663 O O . VAL C 1 42 ? 36.488 12.144 9.072 1.00 13.78 85 VAL C O 1
ATOM 3667 N N . LYS C 1 43 ? 35.052 13.863 8.878 1.00 14.23 86 LYS C N 1
ATOM 3668 C CA . LYS C 1 43 ? 35.742 14.463 7.747 1.00 13.23 86 LYS C CA 1
ATOM 3669 C C . LYS C 1 43 ? 36.454 15.727 8.222 1.00 16.41 86 LYS C C 1
ATOM 3670 O O . LYS C 1 43 ? 35.805 16.716 8.565 1.00 15.53 86 LYS C O 1
ATOM 3676 N N . TYR C 1 44 ? 37.781 15.696 8.267 1.00 14.10 87 TYR C N 1
ATOM 3677 C CA . TYR C 1 44 ? 38.543 16.871 8.696 1.00 13.89 87 TYR C CA 1
ATOM 3678 C C . TYR C 1 44 ? 38.836 17.796 7.527 1.00 15.85 87 TYR C C 1
ATOM 3679 O O . TYR C 1 44 ? 39.101 17.335 6.417 1.00 14.98 87 TYR C O 1
ATOM 3688 N N . ASP C 1 45 ? 38.773 19.103 7.788 1.00 14.13 88 ASP C N 1
ATOM 3689 C CA . ASP C 1 45 ? 39.051 20.108 6.772 1.00 18.57 88 ASP C CA 1
ATOM 3690 C C . ASP C 1 45 ? 40.388 19.844 6.078 1.00 19.28 88 ASP C C 1
ATOM 3691 O O . ASP C 1 45 ? 41.415 19.739 6.734 1.00 19.66 88 ASP C O 1
ATOM 3696 N N . GLY C 1 46 ? 40.353 19.724 4.755 1.00 19.76 89 GLY C N 1
ATOM 3697 C CA . GLY C 1 46 ? 41.563 19.620 3.961 1.00 23.37 89 GLY C CA 1
ATOM 3698 C C . GLY C 1 46 ? 42.225 18.257 4.018 1.00 23.19 89 GLY C C 1
ATOM 3699 O O . GLY C 1 46 ? 43.371 18.102 3.610 1.00 26.33 89 GLY C O 1
ATOM 3700 N N . ILE C 1 47 ? 41.513 17.265 4.538 1.00 17.77 90 ILE C N 1
ATOM 3701 C CA . ILE C 1 47 ? 42.087 15.929 4.683 1.00 13.43 90 ILE C CA 1
ATOM 3702 C C . ILE C 1 47 ? 41.195 14.953 3.936 1.00 13.17 90 ILE C C 1
ATOM 3703 O O . ILE C 1 47 ? 40.008 14.872 4.237 1.00 14.46 90 ILE C O 1
ATOM 3708 N N . ASP C 1 48 ? 41.761 14.225 2.970 1.00 13.10 91 ASP C N 1
ATOM 3709 C CA . ASP C 1 48 ? 40.934 13.404 2.077 1.00 12.87 91 ASP C CA 1
ATOM 3710 C C . ASP C 1 48 ? 40.378 12.150 2.749 1.00 12.81 91 ASP C C 1
ATOM 3711 O O . ASP C 1 48 ? 39.256 11.729 2.453 1.00 14.33 91 ASP C O 1
ATOM 3716 N N . CYS C 1 49 ? 41.166 11.523 3.612 1.00 14.05 92 CYS C N 1
ATOM 3717 C CA . CYS C 1 49 ? 40.729 10.258 4.178 1.00 14.98 92 CYS C CA 1
ATOM 3718 C C . CYS C 1 49 ? 39.797 10.482 5.356 1.00 13.17 92 CYS C C 1
ATOM 3719 O O . CYS C 1 49 ? 40.002 11.368 6.200 1.00 13.18 92 CYS C O 1
ATOM 3722 N N . VAL C 1 50 ? 38.755 9.668 5.404 1.00 12.81 93 VAL C N 1
ATOM 3723 C CA . VAL C 1 50 ? 37.818 9.707 6.512 1.00 13.34 93 VAL C CA 1
ATOM 3724 C C . VAL C 1 50 ? 38.475 9.146 7.779 1.00 14.15 93 VAL C C 1
ATOM 3725 O O . VAL C 1 50 ? 39.164 8.121 7.725 1.00 17.85 93 VAL C O 1
ATOM 3729 N N . TYR C 1 51 ? 38.289 9.833 8.903 1.00 13.16 94 TYR C N 1
ATOM 3730 C CA . TYR C 1 51 ? 38.769 9.365 10.211 1.00 17.36 94 TYR C CA 1
ATOM 3731 C C . TYR C 1 51 ? 37.718 8.638 11.036 1.00 15.07 94 TYR C C 1
ATOM 3732 O O . TYR C 1 51 ? 36.593 9.110 11.181 1.00 17.55 94 TYR C O 1
ATOM 3741 N N . GLY C 1 52 ? 38.092 7.492 11.600 1.00 13.84 95 GLY C N 1
ATOM 3742 C CA . GLY C 1 52 ? 37.261 6.863 12.604 1.00 14.04 95 GLY C CA 1
ATOM 3743 C C . GLY C 1 52 ? 37.911 7.091 13.961 1.00 16.41 95 GLY C C 1
ATOM 3744 O O . GLY C 1 52 ? 39.015 6.618 14.208 1.00 15.76 95 GLY C O 1
ATOM 3745 N N . LEU C 1 53 ? 37.241 7.837 14.834 1.00 13.83 96 LEU C N 1
ATOM 3746 C CA . LEU C 1 53 ? 37.784 8.165 16.146 1.00 17.23 96 LEU C CA 1
ATOM 3747 C C . LEU C 1 53 ? 36.724 8.002 17.228 1.00 18.26 96 LEU C C 1
ATOM 3748 O O . LEU C 1 53 ? 35.564 8.381 17.048 1.00 15.86 96 LEU C O 1
ATOM 3753 N N . GLU C 1 54 ? 37.117 7.415 18.346 1.00 14.97 97 GLU C N 1
ATOM 3754 C CA . GLU C 1 54 ? 36.263 7.430 19.519 1.00 16.21 97 GLU C CA 1
ATOM 3755 C C . GLU C 1 54 ? 36.464 8.774 20.194 1.00 17.77 97 GLU C C 1
ATOM 3756 O O . GLU C 1 54 ? 37.308 8.918 21.078 1.00 23.21 97 GLU C O 1
ATOM 3762 N N . LEU C 1 55 ? 35.694 9.767 19.740 1.00 14.31 98 LEU C N 1
ATOM 3763 C CA . LEU C 1 55 ? 35.951 11.167 20.091 1.00 15.35 98 LEU C CA 1
ATOM 3764 C C . LEU C 1 55 ? 35.873 11.470 21.583 1.00 20.49 98 LEU C C 1
ATOM 3765 O O . LEU C 1 55 ? 36.528 12.407 22.054 1.00 20.50 98 LEU C O 1
ATOM 3770 N N . HIS C 1 56 ? 35.100 10.688 22.334 1.00 19.13 99 HIS C N 1
ATOM 3771 C CA . HIS C 1 56 ? 35.019 10.908 23.782 1.00 23.01 99 HIS C CA 1
ATOM 3772 C C . HIS C 1 56 ? 36.021 10.070 24.581 1.00 24.67 99 HIS C C 1
ATOM 3773 O O . HIS C 1 56 ? 36.472 10.491 25.643 1.00 32.19 99 HIS C O 1
ATOM 3780 N N . ARG C 1 57 ? 36.373 8.892 24.078 1.00 19.82 100 ARG C N 1
ATOM 3781 C CA . ARG C 1 57 ? 37.280 8.006 24.802 1.00 23.17 100 ARG C CA 1
ATOM 3782 C C . ARG C 1 57 ? 38.765 8.234 24.490 1.00 25.97 100 ARG C C 1
ATOM 3783 O O . ARG C 1 57 ? 39.618 7.984 25.340 1.00 27.14 100 ARG C O 1
ATOM 3789 N N . ASP C 1 58 ? 39.070 8.693 23.279 1.00 21.71 101 ASP C N 1
ATOM 3790 C CA . ASP C 1 58 ? 40.449 8.745 22.787 1.00 20.28 101 ASP C CA 1
ATOM 3791 C C . ASP C 1 58 ? 41.252 9.834 23.501 1.00 22.96 101 ASP C C 1
ATOM 3792 O O . ASP C 1 58 ? 40.924 11.017 23.415 1.00 23.42 101 ASP C O 1
ATOM 3797 N N . GLU C 1 59 ? 42.318 9.435 24.187 1.00 26.12 102 GLU C N 1
ATOM 3798 C CA . GLU C 1 59 ? 43.095 10.373 24.997 1.00 29.19 102 GLU C CA 1
ATOM 3799 C C . GLU C 1 59 ? 43.831 11.433 24.180 1.00 28.41 102 GLU C C 1
ATOM 3800 O O . GLU C 1 59 ? 44.260 12.456 24.725 1.00 28.25 102 GLU C O 1
ATOM 3806 N N . ARG C 1 60 ? 43.985 11.182 22.885 1.00 22.61 103 ARG C N 1
ATOM 3807 C CA . ARG C 1 60 ? 44.691 12.098 21.993 1.00 23.15 103 ARG C CA 1
ATOM 3808 C C . ARG C 1 60 ? 43.811 13.274 21.592 1.00 19.81 103 ARG C C 1
ATOM 3809 O O . ARG C 1 60 ? 44.299 14.281 21.076 1.00 22.37 103 ARG C O 1
ATOM 3817 N N . VAL C 1 61 ? 42.507 13.128 21.812 1.00 19.17 104 VAL C N 1
ATOM 3818 C CA . VAL C 1 61 ? 41.541 14.173 21.466 1.00 20.72 104 VAL C CA 1
ATOM 3819 C C . VAL C 1 61 ? 41.408 15.171 22.616 1.00 21.21 104 VAL C C 1
ATOM 3820 O O . VAL C 1 61 ? 40.867 14.842 23.676 1.00 22.00 104 VAL C O 1
ATOM 3824 N N . LEU C 1 62 ? 41.907 16.385 22.394 1.00 23.04 105 LEU C N 1
ATOM 3825 C CA . LEU C 1 62 ? 41.976 17.397 23.446 1.00 22.94 105 LEU C CA 1
ATOM 3826 C C . LEU C 1 62 ? 40.929 18.498 23.302 1.00 22.71 105 LEU C C 1
ATOM 3827 O O . LEU C 1 62 ? 40.772 19.077 22.223 1.00 23.92 105 LEU C O 1
ATOM 3832 N N . SER C 1 63 ? 40.236 18.789 24.404 1.00 25.64 106 SER C N 1
ATOM 3833 C CA . SER C 1 63 ? 39.348 19.949 24.496 1.00 28.66 106 SER C CA 1
ATOM 3834 C C . SER C 1 63 ? 38.313 19.979 23.378 1.00 26.26 106 SER C C 1
ATOM 3835 O O . SER C 1 63 ? 38.125 21.003 22.727 1.00 25.21 106 SER C O 1
ATOM 3838 N N . LEU C 1 64 ? 37.660 18.846 23.147 1.00 24.97 107 LEU C N 1
ATOM 3839 C CA . LEU C 1 64 ? 36.649 18.739 22.096 1.00 23.15 107 LEU C CA 1
ATOM 3840 C C . LEU C 1 64 ? 35.561 19.797 22.266 1.00 21.43 107 LEU C C 1
ATOM 3841 O O . LEU C 1 64 ? 34.980 19.927 23.347 1.00 22.82 107 LEU C O 1
ATOM 3846 N N . LYS C 1 65 ? 35.310 20.548 21.198 1.00 19.43 108 LYS C N 1
ATOM 3847 C CA . LYS C 1 65 ? 34.295 21.607 21.180 1.00 24.01 108 LYS C CA 1
ATOM 3848 C C . LYS C 1 65 ? 33.374 21.486 19.974 1.00 25.18 108 LYS C C 1
ATOM 3849 O O . LYS C 1 65 ? 33.827 21.132 18.889 1.00 22.14 108 LYS C O 1
ATOM 3855 N N . ILE C 1 66 ? 32.095 21.819 20.147 1.00 22.26 109 ILE C N 1
ATOM 3856 C CA . ILE C 1 66 ? 31.198 21.995 19.005 1.00 25.33 109 ILE C CA 1
ATOM 3857 C C . ILE C 1 66 ? 31.280 23.418 18.464 1.00 28.49 109 ILE C C 1
ATOM 3858 O O . ILE C 1 66 ? 31.051 24.383 19.203 1.00 28.83 109 ILE C O 1
ATOM 3863 N N . LEU C 1 67 ? 31.613 23.555 17.183 1.00 24.43 110 LEU C N 1
ATOM 3864 C CA . LEU C 1 67 ? 31.747 24.878 16.578 1.00 27.50 110 LEU C CA 1
ATOM 3865 C C . LEU C 1 67 ? 30.398 25.409 16.109 1.00 28.88 110 LEU C C 1
ATOM 3866 O O . LEU C 1 67 ? 30.164 26.615 16.102 1.00 33.07 110 LEU C O 1
ATOM 3871 N N . SER C 1 68 ? 29.513 24.501 15.718 1.00 28.56 111 SER C N 1
ATOM 3872 C CA . SER C 1 68 ? 28.176 24.873 15.284 1.00 30.89 111 SER C CA 1
ATOM 3873 C C . SER C 1 68 ? 27.334 23.621 15.188 1.00 30.83 111 SER C C 1
ATOM 3874 O O . SER C 1 68 ? 27.840 22.549 14.855 1.00 30.59 111 SER C O 1
ATOM 3877 N N . ASP C 1 69 ? 26.048 23.770 15.476 1.00 29.91 112 ASP C N 1
ATOM 3878 C CA . ASP C 1 69 ? 25.128 22.645 15.529 1.00 31.11 112 ASP C CA 1
ATOM 3879 C C . ASP C 1 69 ? 24.754 22.103 14.155 1.00 27.52 112 ASP C C 1
ATOM 3880 O O . ASP C 1 69 ? 25.039 22.707 13.117 1.00 29.53 112 ASP C O 1
ATOM 3885 N N . ARG C 1 70 ? 24.094 20.955 14.172 1.00 24.12 113 ARG C N 1
ATOM 3886 C CA . ARG C 1 70 ? 23.618 20.312 12.962 1.00 26.47 113 ARG C CA 1
ATOM 3887 C C . ARG C 1 70 ? 22.580 21.203 12.298 1.00 30.90 113 ARG C C 1
ATOM 3888 O O . ARG C 1 70 ? 21.784 21.846 12.980 1.00 30.48 113 ARG C O 1
ATOM 3896 N N . VAL C 1 71 ? 22.607 21.260 10.972 1.00 32.68 114 VAL C N 1
ATOM 3897 C CA . VAL C 1 71 ? 21.630 22.043 10.229 1.00 38.73 114 VAL C CA 1
ATOM 3898 C C . VAL C 1 71 ? 20.960 21.170 9.180 1.00 44.99 114 VAL C C 1
ATOM 3899 O O . VAL C 1 71 ? 21.332 20.011 8.997 1.00 43.60 114 VAL C O 1
ATOM 3903 N N . ALA C 1 72 ? 19.967 21.726 8.496 1.00 51.34 115 ALA C N 1
ATOM 3904 C CA . ALA C 1 72 ? 19.259 20.992 7.455 1.00 57.08 115 ALA C CA 1
ATOM 3905 C C . ALA C 1 72 ? 20.175 20.690 6.269 1.00 61.00 115 ALA C C 1
ATOM 3906 O O . ALA C 1 72 ? 21.217 21.325 6.097 1.00 59.96 115 ALA C O 1
ATOM 3908 N N . SER C 1 73 ? 19.767 19.713 5.463 1.00 67.07 116 SER C N 1
ATOM 3909 C CA . SER C 1 73 ? 20.526 19.255 4.301 1.00 70.92 116 SER C CA 1
ATOM 3910 C C . SER C 1 73 ? 20.982 20.389 3.388 1.00 72.02 116 SER C C 1
ATOM 3911 O O . SER C 1 73 ? 21.265 20.171 2.210 1.00 71.70 116 SER C O 1
ATOM 3914 N N . SER C 1 77 ? 23.370 19.952 -7.124 1.00 57.80 120 SER C N 1
ATOM 3915 C CA . SER C 1 77 ? 23.021 18.677 -6.512 1.00 54.39 120 SER C CA 1
ATOM 3916 C C . SER C 1 77 ? 22.220 17.814 -7.481 1.00 52.13 120 SER C C 1
ATOM 3917 O O . SER C 1 77 ? 21.043 17.528 -7.254 1.00 55.97 120 SER C O 1
ATOM 3920 N N . ASP C 1 78 ? 22.869 17.411 -8.566 1.00 42.14 121 ASP C N 1
ATOM 3921 C CA . ASP C 1 78 ? 22.252 16.548 -9.562 1.00 34.39 121 ASP C CA 1
ATOM 3922 C C . ASP C 1 78 ? 22.252 15.103 -9.076 1.00 28.17 121 ASP C C 1
ATOM 3923 O O . ASP C 1 78 ? 23.239 14.387 -9.254 1.00 20.88 121 ASP C O 1
ATOM 3928 N N . ALA C 1 79 ? 21.144 14.680 -8.468 1.00 27.78 122 ALA C N 1
ATOM 3929 C CA . ALA C 1 79 ? 21.027 13.327 -7.932 1.00 24.89 122 ALA C CA 1
ATOM 3930 C C . ALA C 1 79 ? 21.026 12.293 -9.035 1.00 15.07 122 ALA C C 1
ATOM 3931 O O . ALA C 1 79 ? 21.476 11.165 -8.839 1.00 17.29 122 ALA C O 1
ATOM 3933 N N . ASN C 1 80 ? 20.513 12.667 -10.201 1.00 17.71 123 ASN C N 1
ATOM 3934 C CA . ASN C 1 80 ? 20.535 11.744 -11.319 1.00 20.02 123 ASN C CA 1
ATOM 3935 C C . ASN C 1 80 ? 21.971 11.446 -11.724 1.00 16.83 123 ASN C C 1
ATOM 3936 O O . ASN C 1 80 ? 22.331 10.288 -11.916 1.00 17.01 123 ASN C O 1
ATOM 3941 N N . LEU C 1 81 ? 22.798 12.485 -11.813 1.00 19.09 124 LEU C N 1
ATOM 3942 C CA . LEU C 1 81 ? 24.224 12.293 -12.109 1.00 21.29 124 LEU C CA 1
ATOM 3943 C C . LEU C 1 81 ? 24.916 11.495 -11.003 1.00 17.87 124 LEU C C 1
ATOM 3944 O O . LEU C 1 81 ? 25.686 10.571 -11.282 1.00 19.66 124 LEU C O 1
ATOM 3949 N N . ALA C 1 82 ? 24.631 11.836 -9.750 1.00 19.72 125 ALA C N 1
ATOM 3950 C CA . ALA C 1 82 ? 25.174 11.104 -8.611 1.00 23.59 125 ALA C CA 1
ATOM 3951 C C . ALA C 1 82 ? 24.882 9.614 -8.725 1.00 21.62 125 ALA C C 1
ATOM 3952 O O . ALA C 1 82 ? 25.751 8.772 -8.475 1.00 21.30 125 ALA C O 1
ATOM 3954 N N . ASN C 1 83 ? 23.657 9.281 -9.118 1.00 19.46 126 ASN C N 1
ATOM 3955 C CA . ASN C 1 83 ? 23.274 7.882 -9.215 1.00 20.26 126 ASN C CA 1
ATOM 3956 C C . ASN C 1 83 ? 23.965 7.117 -10.328 1.00 21.54 126 ASN C C 1
ATOM 3957 O O . ASN C 1 83 ? 24.018 5.890 -10.288 1.00 27.20 126 ASN C O 1
ATOM 3962 N N . THR C 1 84 ? 24.501 7.825 -11.316 1.00 18.63 127 THR C N 1
ATOM 3963 C CA . THR C 1 84 ? 25.222 7.146 -12.383 1.00 21.96 127 THR C CA 1
ATOM 3964 C C . THR C 1 84 ? 26.638 6.772 -11.955 1.00 20.73 127 THR C C 1
ATOM 3965 O O . THR C 1 84 ? 27.264 5.924 -12.595 1.00 23.07 127 THR C O 1
ATOM 3969 N N . ILE C 1 85 ? 27.160 7.394 -10.893 1.00 18.92 128 ILE C N 1
ATOM 3970 C CA . ILE C 1 85 ? 28.514 7.033 -10.468 1.00 17.50 128 ILE C CA 1
ATOM 3971 C C . ILE C 1 85 ? 28.527 6.172 -9.199 1.00 17.55 128 ILE C C 1
ATOM 3972 O O . ILE C 1 85 ? 29.481 5.426 -8.974 1.00 17.72 128 ILE C O 1
ATOM 3977 N N . ILE C 1 86 ? 27.467 6.243 -8.396 1.00 18.09 129 ILE C N 1
ATOM 3978 C CA . ILE C 1 86 ? 27.418 5.471 -7.154 1.00 17.03 129 ILE C CA 1
ATOM 3979 C C . ILE C 1 86 ? 27.395 3.983 -7.455 1.00 20.46 129 ILE C C 1
ATOM 3980 O O . ILE C 1 86 ? 26.556 3.506 -8.232 1.00 18.64 129 ILE C O 1
ATOM 3985 N N . GLY C 1 87 ? 28.333 3.257 -6.851 1.00 15.45 130 GLY C N 1
ATOM 3986 C CA . GLY C 1 87 ? 28.437 1.819 -7.024 1.00 17.06 130 GLY C CA 1
ATOM 3987 C C . GLY C 1 87 ? 29.224 1.391 -8.250 1.00 23.75 130 GLY C C 1
ATOM 3988 O O . GLY C 1 87 ? 29.298 0.202 -8.551 1.00 25.64 130 GLY C O 1
ATOM 3989 N N . LYS C 1 88 ? 29.821 2.350 -8.953 1.00 17.93 131 LYS C N 1
ATOM 3990 C CA . LYS C 1 88 ? 30.556 2.049 -10.181 1.00 16.97 131 LYS C CA 1
ATOM 3991 C C . LYS C 1 88 ? 32.064 1.939 -9.969 1.00 16.00 131 LYS C C 1
ATOM 3992 O O . LYS C 1 88 ? 32.652 2.684 -9.183 1.00 13.63 131 LYS C O 1
ATOM 3998 N N . ALA C 1 89 ? 32.691 1.010 -10.682 1.00 15.44 132 ALA C N 1
ATOM 3999 C CA . ALA C 1 89 ? 34.140 1.021 -10.785 1.00 16.55 132 ALA C CA 1
ATOM 4000 C C . ALA C 1 89 ? 34.520 2.284 -11.542 1.00 15.79 132 ALA C C 1
ATOM 4001 O O . ALA C 1 89 ? 33.822 2.676 -12.469 1.00 17.16 132 ALA C O 1
ATOM 4003 N N . VAL C 1 90 ? 35.607 2.942 -11.134 1.00 13.64 133 VAL C N 1
ATOM 4004 C CA . VAL C 1 90 ? 36.054 4.161 -11.800 1.00 11.09 133 VAL C CA 1
ATOM 4005 C C . VAL C 1 90 ? 37.578 4.206 -11.953 1.00 11.47 133 VAL C C 1
ATOM 4006 O O . VAL C 1 90 ? 38.309 3.532 -11.222 1.00 15.94 133 VAL C O 1
ATOM 4010 N N . GLU C 1 91 ? 38.036 4.980 -12.935 1.00 11.94 134 GLU C N 1
ATOM 4011 C CA . GLU C 1 91 ? 39.423 5.427 -12.981 1.00 13.17 134 GLU C CA 1
ATOM 4012 C C . GLU C 1 91 ? 39.417 6.899 -12.574 1.00 14.27 134 GLU C C 1
ATOM 4013 O O . GLU C 1 91 ? 38.816 7.752 -13.245 1.00 15.46 134 GLU C O 1
ATOM 4019 N N . HIS C 1 92 ? 40.050 7.178 -11.441 1.00 13.72 135 HIS C N 1
ATOM 4020 C CA . HIS C 1 92 ? 40.033 8.505 -10.836 1.00 14.48 135 HIS C CA 1
ATOM 4021 C C . HIS C 1 92 ? 41.377 9.176 -11.088 1.00 13.39 135 HIS C C 1
ATOM 4022 O O . HIS C 1 92 ? 42.400 8.695 -10.617 1.00 15.19 135 HIS C O 1
ATOM 4029 N N . MET C 1 93 ? 41.366 10.277 -11.830 1.00 13.40 136 MET C N 1
ATOM 4030 C CA . MET C 1 93 ? 42.607 10.931 -12.236 1.00 16.59 136 MET C CA 1
ATOM 4031 C C . MET C 1 93 ? 43.091 11.955 -11.216 1.00 17.33 136 MET C C 1
ATOM 4032 O O . MET C 1 93 ? 42.379 12.903 -10.891 1.00 17.31 136 MET C O 1
ATOM 4037 N N . PHE C 1 94 ? 44.308 11.751 -10.725 1.00 12.94 137 PHE C N 1
ATOM 4038 C CA . PHE C 1 94 ? 45.008 12.742 -9.930 1.00 12.32 137 PHE C CA 1
ATOM 4039 C C . PHE C 1 94 ? 46.185 13.244 -10.770 1.00 13.89 137 PHE C C 1
ATOM 4040 O O . PHE C 1 94 ? 46.407 12.764 -11.883 1.00 13.70 137 PHE C O 1
ATOM 4048 N N . GLU C 1 95 ? 46.907 14.233 -10.249 1.00 15.78 138 GLU C N 1
ATOM 4049 C CA . GLU C 1 95 ? 48.104 14.770 -10.904 1.00 16.65 138 GLU C CA 1
ATOM 4050 C C . GLU C 1 95 ? 49.379 14.312 -10.230 1.00 13.68 138 GLU C C 1
ATOM 4051 O O . GLU C 1 95 ? 49.493 14.398 -9.021 1.00 16.66 138 GLU C O 1
ATOM 4057 N N . GLY C 1 96 ? 50.341 13.845 -11.020 1.00 13.17 139 GLY C N 1
ATOM 4058 C CA . GLY C 1 96 ? 51.666 13.548 -10.504 1.00 13.82 139 GLY C CA 1
ATOM 4059 C C . GLY C 1 96 ? 52.578 14.738 -10.745 1.00 16.29 139 GLY C C 1
ATOM 4060 O O . GLY C 1 96 ? 52.121 15.885 -10.740 1.00 17.29 139 GLY C O 1
ATOM 4061 N N . GLU C 1 97 ? 53.861 14.472 -10.968 1.00 13.66 140 GLU C N 1
ATOM 4062 C CA . GLU C 1 97 ? 54.831 15.556 -11.211 1.00 13.86 140 GLU C CA 1
ATOM 4063 C C . GLU C 1 97 ? 54.423 16.391 -12.429 1.00 15.47 140 GLU C C 1
ATOM 4064 O O . GLU C 1 97 ? 54.035 15.834 -13.455 1.00 13.57 140 GLU C O 1
ATOM 4070 N N . HIS C 1 98 ? 54.540 17.714 -12.292 1.00 14.45 141 HIS C N 1
ATOM 4071 C CA . HIS C 1 98 ? 54.241 18.709 -13.341 1.00 17.09 141 HIS C CA 1
ATOM 4072 C C . HIS C 1 98 ? 52.994 18.389 -14.176 1.00 17.79 141 HIS C C 1
ATOM 4073 O O . HIS C 1 98 ? 52.995 18.524 -15.404 1.00 21.36 141 HIS C O 1
ATOM 4080 N N . GLY C 1 99 ? 51.941 17.946 -13.499 1.00 17.02 142 GLY C N 1
ATOM 4081 C CA . GLY C 1 99 ? 50.647 17.742 -14.121 1.00 17.69 142 GLY C CA 1
ATOM 4082 C C . GLY C 1 99 ? 50.480 16.419 -14.849 1.00 18.23 142 GLY C C 1
ATOM 4083 O O . GLY C 1 99 ? 49.455 16.184 -15.473 1.00 19.99 142 GLY C O 1
ATOM 4084 N N . SER C 1 100 ? 51.483 15.552 -14.760 1.00 16.86 143 SER C N 1
ATOM 4085 C CA . SER C 1 100 ? 51.411 14.218 -15.362 1.00 14.89 143 SER C CA 1
ATOM 4086 C C . SER C 1 100 ? 50.243 13.403 -14.787 1.00 18.14 143 SER C C 1
ATOM 4087 O O . SER C 1 100 ? 49.721 13.727 -13.727 1.00 18.00 143 SER C O 1
ATOM 4090 N N . LYS C 1 101 ? 49.843 12.343 -15.489 1.00 14.75 144 LYS C N 1
ATOM 4091 C CA . LYS C 1 101 ? 48.766 11.479 -15.012 1.00 16.87 144 LYS C CA 1
ATOM 4092 C C . LYS C 1 101 ? 49.182 10.679 -13.781 1.00 18.48 144 LYS C C 1
ATOM 4093 O O . LYS C 1 101 ? 50.305 10.156 -13.698 1.00 17.29 144 LYS C O 1
ATOM 4099 N N . ASP C 1 102 ? 48.265 10.601 -12.820 1.00 15.75 145 ASP C N 1
ATOM 4100 C CA . ASP C 1 102 ? 48.407 9.720 -11.666 1.00 13.73 145 ASP C CA 1
ATOM 4101 C C . ASP C 1 102 ? 47.035 9.111 -11.427 1.00 17.98 145 ASP C C 1
ATOM 4102 O O . ASP C 1 102 ? 46.262 9.590 -10.593 1.00 16.85 145 ASP C O 1
ATOM 4107 N N . GLU C 1 103 ? 46.733 8.066 -12.191 1.00 16.59 146 GLU C N 1
ATOM 4108 C CA . GLU C 1 103 ? 45.379 7.545 -12.287 1.00 14.29 146 GLU C CA 1
ATOM 4109 C C . GLU C 1 103 ? 45.167 6.344 -11.372 1.00 15.95 146 GLU C C 1
ATOM 4110 O O . GLU C 1 103 ? 45.956 5.398 -11.395 1.00 18.13 146 GLU C O 1
ATOM 4116 N N . TRP C 1 104 ? 44.090 6.384 -10.596 1.00 13.66 147 TRP C N 1
ATOM 4117 C CA . TRP C 1 104 ? 43.832 5.351 -9.597 1.00 13.89 147 TRP C CA 1
ATOM 4118 C C . TRP C 1 104 ? 42.521 4.620 -9.850 1.00 13.54 147 TRP C C 1
ATOM 4119 O O . TRP C 1 104 ? 41.470 5.238 -9.992 1.00 14.00 147 TRP C O 1
ATOM 4130 N N . ARG C 1 105 ? 42.586 3.292 -9.877 1.00 13.87 148 ARG C N 1
ATOM 4131 C CA . ARG C 1 105 ? 41.383 2.477 -10.028 1.00 14.43 148 ARG C CA 1
ATOM 4132 C C . ARG C 1 105 ? 40.637 2.408 -8.703 1.00 14.54 148 ARG C C 1
ATOM 4133 O O . ARG C 1 105 ? 41.223 2.162 -7.655 1.00 14.02 148 ARG C O 1
ATOM 4141 N N . GLY C 1 106 ? 39.332 2.635 -8.736 1.00 17.91 149 GLY C N 1
ATOM 4142 C CA . GLY C 1 106 ? 38.591 2.616 -7.494 1.00 17.79 149 GLY C CA 1
ATOM 4143 C C . GLY C 1 106 ? 37.129 2.301 -7.664 1.00 14.62 149 GLY C C 1
ATOM 4144 O O . GLY C 1 106 ? 36.687 1.870 -8.723 1.00 14.92 149 GLY C O 1
ATOM 4145 N N . MET C 1 107 ? 36.386 2.553 -6.603 1.00 12.87 150 MET C N 1
ATOM 4146 C CA . MET C 1 107 ? 34.962 2.249 -6.543 1.00 15.02 150 MET C CA 1
ATOM 4147 C C . MET C 1 107 ? 34.242 3.366 -5.798 1.00 13.33 150 MET C C 1
ATOM 4148 O O . MET C 1 107 ? 34.602 3.682 -4.672 1.00 13.91 150 MET C O 1
ATOM 4153 N N . VAL C 1 108 ? 33.253 3.990 -6.433 1.00 12.02 151 VAL C N 1
ATOM 4154 C CA . VAL C 1 108 ? 32.441 4.980 -5.742 1.00 12.16 151 VAL C CA 1
ATOM 4155 C C . VAL C 1 108 ? 31.396 4.244 -4.903 1.00 15.59 151 VAL C C 1
ATOM 4156 O O . VAL C 1 108 ? 30.671 3.403 -5.422 1.00 16.56 151 VAL C O 1
ATOM 4160 N N . LEU C 1 109 ? 31.320 4.549 -3.615 1.00 13.86 152 LEU C N 1
ATOM 4161 C CA . LEU C 1 109 ? 30.574 3.685 -2.703 1.00 11.38 152 LEU C CA 1
ATOM 4162 C C . LEU C 1 109 ? 29.187 4.217 -2.399 1.00 13.75 152 LEU C C 1
ATOM 4163 O O . LEU C 1 109 ? 28.221 3.451 -2.349 1.00 13.60 152 LEU C O 1
ATOM 4168 N N . ALA C 1 110 ? 29.094 5.529 -2.210 1.00 11.99 153 ALA C N 1
ATOM 4169 C CA . ALA C 1 110 ? 27.908 6.153 -1.644 1.00 12.27 153 ALA C CA 1
ATOM 4170 C C . ALA C 1 110 ? 28.063 7.658 -1.657 1.00 13.69 153 ALA C C 1
ATOM 4171 O O . ALA C 1 110 ? 29.177 8.167 -1.766 1.00 14.17 153 ALA C O 1
ATOM 4173 N N . GLN C 1 111 ? 26.946 8.374 -1.579 1.00 13.19 154 GLN C N 1
ATOM 4174 C CA . GLN C 1 111 ? 27.016 9.744 -1.093 1.00 14.91 154 GLN C CA 1
ATOM 4175 C C . GLN C 1 111 ? 27.334 9.722 0.395 1.00 15.50 154 GLN C C 1
ATOM 4176 O O . GLN C 1 111 ? 26.816 8.873 1.127 1.00 18.62 154 GLN C O 1
ATOM 4182 N N . ALA C 1 112 ? 28.184 10.641 0.852 1.00 17.75 155 ALA C N 1
ATOM 4183 C CA . ALA C 1 112 ? 28.503 10.709 2.273 1.00 14.33 155 ALA C CA 1
ATOM 4184 C C . ALA C 1 112 ? 27.290 11.174 3.069 1.00 16.42 155 ALA C C 1
ATOM 4185 O O . ALA C 1 112 ? 26.438 11.910 2.544 1.00 17.32 155 ALA C O 1
ATOM 4187 N N . PRO C 1 113 ? 27.198 10.744 4.335 1.00 17.59 156 PRO C N 1
ATOM 4188 C CA . PRO C 1 113 ? 26.227 11.349 5.255 1.00 18.85 156 PRO C CA 1
ATOM 4189 C C . PRO C 1 113 ? 26.580 12.805 5.505 1.00 19.74 156 PRO C C 1
ATOM 4190 O O . PRO C 1 113 ? 27.760 13.162 5.414 1.00 17.10 156 PRO C O 1
ATOM 4194 N N . ILE C 1 114 ? 25.567 13.620 5.795 1.00 16.71 157 ILE C N 1
ATOM 4195 C CA . ILE C 1 114 ? 25.713 15.014 6.234 1.00 19.09 157 ILE C CA 1
ATOM 4196 C C . ILE C 1 114 ? 26.193 15.937 5.115 1.00 21.42 157 ILE C C 1
ATOM 4197 O O . ILE C 1 114 ? 25.503 16.895 4.753 1.00 19.77 157 ILE C O 1
ATOM 4202 N N . MET C 1 115 ? 27.375 15.649 4.583 1.00 22.08 158 MET C N 1
ATOM 4203 C CA . MET C 1 115 ? 27.959 16.431 3.494 1.00 18.24 158 MET C CA 1
ATOM 4204 C C . MET C 1 115 ? 27.557 15.795 2.155 1.00 20.91 158 MET C C 1
ATOM 4205 O O . MET C 1 115 ? 28.323 15.050 1.545 1.00 18.75 158 MET C O 1
ATOM 4210 N N . LYS C 1 116 ? 26.338 16.081 1.706 1.00 22.87 159 LYS C N 1
ATOM 4211 C CA . LYS C 1 116 ? 25.721 15.284 0.638 1.00 24.35 159 LYS C CA 1
ATOM 4212 C C . LYS C 1 116 ? 26.324 15.492 -0.759 1.00 25.68 159 LYS C C 1
ATOM 4213 O O . LYS C 1 116 ? 26.175 14.632 -1.634 1.00 29.84 159 LYS C O 1
ATOM 4219 N N . ALA C 1 117 ? 27.010 16.610 -0.970 1.00 19.53 160 ALA C N 1
ATOM 4220 C CA . ALA C 1 117 ? 27.698 16.842 -2.236 1.00 20.57 160 ALA C CA 1
ATOM 4221 C C . ALA C 1 117 ? 29.000 16.041 -2.305 1.00 20.07 160 ALA C C 1
ATOM 4222 O O . ALA C 1 117 ? 29.698 16.054 -3.316 1.00 20.46 160 ALA C O 1
ATOM 4224 N N . TRP C 1 118 ? 29.323 15.358 -1.211 1.00 17.77 161 TRP C N 1
ATOM 4225 C CA . TRP C 1 118 ? 30.564 14.593 -1.101 1.00 14.00 161 TRP C CA 1
ATOM 4226 C C . TRP C 1 118 ? 30.281 13.108 -1.276 1.00 16.17 161 TRP C C 1
ATOM 4227 O O . TRP C 1 118 ? 29.190 12.653 -0.952 1.00 16.34 161 TRP C O 1
ATOM 4238 N N . PHE C 1 119 ? 31.260 12.360 -1.788 1.00 13.15 162 PHE C N 1
ATOM 4239 C CA . PHE C 1 119 ? 31.084 10.928 -2.042 1.00 12.14 162 PHE C CA 1
ATOM 4240 C C . PHE C 1 119 ? 32.128 10.105 -1.322 1.00 14.48 162 PHE C C 1
ATOM 4241 O O . PHE C 1 119 ? 33.281 10.502 -1.239 1.00 16.32 162 PHE C O 1
ATOM 4249 N N . TYR C 1 120 ? 31.699 8.965 -0.792 1.00 12.61 163 TYR C N 1
ATOM 4250 C CA . TYR C 1 120 ? 32.601 7.940 -0.305 1.00 14.84 163 TYR C CA 1
ATOM 4251 C C . TYR C 1 120 ? 33.224 7.205 -1.494 1.00 14.00 163 TYR C C 1
ATOM 4252 O O . TYR C 1 120 ? 32.506 6.777 -2.396 1.00 14.20 163 TYR C O 1
ATOM 4261 N N . ILE C 1 121 ? 34.546 7.029 -1.469 1.00 13.19 164 ILE C N 1
ATOM 4262 C CA . ILE C 1 121 ? 35.240 6.297 -2.532 1.00 11.63 164 ILE C CA 1
ATOM 4263 C C . ILE C 1 121 ? 36.473 5.586 -1.955 1.00 11.79 164 ILE C C 1
ATOM 4264 O O . ILE C 1 121 ? 37.087 6.065 -1.006 1.00 11.94 164 ILE C O 1
ATOM 4269 N N . THR C 1 122 ? 36.796 4.416 -2.500 1.00 12.35 165 THR C N 1
ATOM 4270 C CA . THR C 1 122 ? 38.002 3.698 -2.097 1.00 11.94 165 THR C CA 1
ATOM 4271 C C . THR C 1 122 ? 38.730 3.212 -3.348 1.00 11.92 165 THR C C 1
ATOM 4272 O O . THR C 1 122 ? 38.224 3.335 -4.461 1.00 11.78 165 THR C O 1
ATOM 4276 N N . TYR C 1 123 ? 39.945 2.691 -3.166 1.00 13.60 166 TYR C N 1
ATOM 4277 C CA . TYR C 1 123 ? 40.825 2.403 -4.301 1.00 13.53 166 TYR C CA 1
ATOM 4278 C C . TYR C 1 123 ? 41.386 1.011 -4.197 1.00 12.21 166 TYR C C 1
ATOM 4279 O O . TYR C 1 123 ? 41.682 0.547 -3.097 1.00 14.53 166 TYR C O 1
ATOM 4288 N N . GLU C 1 124 ? 41.550 0.351 -5.338 1.00 14.72 167 GLU C N 1
ATOM 4289 C CA . GLU C 1 124 ? 42.023 -1.033 -5.296 1.00 20.35 167 GLU C CA 1
ATOM 4290 C C . GLU C 1 124 ? 43.434 -1.132 -4.726 1.00 17.92 167 GLU C C 1
ATOM 4291 O O . GLU C 1 124 ? 43.762 -2.106 -4.061 1.00 18.19 167 GLU C O 1
ATOM 4297 N N . LYS C 1 125 ? 44.261 -0.115 -4.944 1.00 14.22 168 LYS C N 1
ATOM 4298 C CA . LYS C 1 125 ? 45.631 -0.145 -4.437 1.00 17.23 168 LYS C CA 1
ATOM 4299 C C . LYS C 1 125 ? 45.769 0.566 -3.090 1.00 17.63 168 LYS C C 1
ATOM 4300 O O . LYS C 1 125 ? 46.854 0.620 -2.509 1.00 21.50 168 LYS C O 1
ATOM 4306 N N . ASP C 1 126 ? 44.666 1.121 -2.609 1.00 17.02 169 ASP C N 1
ATOM 4307 C CA . ASP C 1 126 ? 44.647 1.802 -1.330 1.00 15.25 169 ASP C CA 1
ATOM 4308 C C . ASP C 1 126 ? 43.233 1.713 -0.743 1.00 13.49 169 ASP C C 1
ATOM 4309 O O . ASP C 1 126 ? 42.444 2.654 -0.850 1.00 16.01 169 ASP C O 1
ATOM 4314 N N . PRO C 1 127 ? 42.898 0.555 -0.155 1.00 15.76 170 PRO C N 1
ATOM 4315 C CA . PRO C 1 127 ? 41.507 0.253 0.210 1.00 16.03 170 PRO C CA 1
ATOM 4316 C C . PRO C 1 127 ? 41.089 0.843 1.552 1.00 14.75 170 PRO C C 1
ATOM 4317 O O . PRO C 1 127 ? 40.690 0.114 2.462 1.00 16.87 170 PRO C O 1
ATOM 4321 N N . VAL C 1 128 ? 41.216 2.161 1.680 1.00 13.08 171 VAL C N 1
ATOM 4322 C CA . VAL C 1 128 ? 40.663 2.883 2.822 1.00 13.06 171 VAL C CA 1
ATOM 4323 C C . VAL C 1 128 ? 39.677 3.920 2.318 1.00 14.57 171 VAL C C 1
ATOM 4324 O O . VAL C 1 128 ? 39.579 4.154 1.116 1.00 14.67 171 VAL C O 1
ATOM 4328 N N . LEU C 1 129 ? 38.952 4.544 3.240 1.00 12.53 172 LEU C N 1
ATOM 4329 C CA . LEU C 1 129 ? 37.788 5.366 2.864 1.00 12.36 172 LEU C CA 1
ATOM 4330 C C . LEU C 1 129 ? 38.202 6.811 2.619 1.00 12.40 172 LEU C C 1
ATOM 4331 O O . LEU C 1 129 ? 38.816 7.417 3.474 1.00 12.70 172 LEU C O 1
ATOM 4336 N N . TYR C 1 130 ? 37.873 7.342 1.443 1.00 12.26 173 TYR C N 1
ATOM 4337 C CA . TYR C 1 130 ? 38.131 8.739 1.116 1.00 12.28 173 TYR C CA 1
ATOM 4338 C C . TYR C 1 130 ? 36.832 9.469 0.834 1.00 14.66 173 TYR C C 1
ATOM 4339 O O . TYR C 1 130 ? 35.810 8.837 0.584 1.00 14.84 173 TYR C O 1
ATOM 4348 N N . MET C 1 131 ? 36.894 10.799 0.865 1.00 12.19 174 MET C N 1
ATOM 4349 C CA . MET C 1 131 ? 35.750 11.649 0.509 1.00 15.09 174 MET C CA 1
ATOM 4350 C C . MET C 1 131 ? 36.169 12.763 -0.439 1.00 12.08 174 MET C C 1
ATOM 4351 O O . MET C 1 131 ? 37.134 13.486 -0.164 1.00 14.06 174 MET C O 1
ATOM 4356 N N . TYR C 1 132 ? 35.427 12.908 -1.540 1.00 12.87 175 TYR C N 1
ATOM 4357 C CA . TYR C 1 132 ? 35.617 14.004 -2.485 1.00 11.90 175 TYR C CA 1
ATOM 4358 C C . TYR C 1 132 ? 34.271 14.453 -3.044 1.00 11.76 175 TYR C C 1
ATOM 4359 O O . TYR C 1 132 ? 33.301 13.679 -3.074 1.00 14.10 175 TYR C O 1
ATOM 4368 N N . GLN C 1 133 ? 34.229 15.692 -3.515 1.00 12.93 176 GLN C N 1
ATOM 4369 C CA . GLN C 1 133 ? 33.088 16.165 -4.299 1.00 15.45 176 GLN C CA 1
ATOM 4370 C C . GLN C 1 133 ? 33.266 15.677 -5.735 1.00 17.04 176 GLN C C 1
ATOM 4371 O O . GLN C 1 133 ? 33.685 16.426 -6.626 1.00 14.90 176 GLN C O 1
ATOM 4377 N N . LEU C 1 134 ? 32.962 14.400 -5.949 1.00 13.49 177 LEU C N 1
ATOM 4378 C CA . LEU C 1 134 ? 33.296 13.731 -7.200 1.00 16.44 177 LEU C CA 1
ATOM 4379 C C . LEU C 1 134 ? 32.549 14.234 -8.438 1.00 14.29 177 LEU C C 1
ATOM 4380 O O . LEU C 1 134 ? 32.971 13.954 -9.567 1.00 15.36 177 LEU C O 1
ATOM 4385 N N . LEU C 1 135 ? 31.452 14.963 -8.266 1.00 14.22 178 LEU C N 1
ATOM 4386 C CA . LEU C 1 135 ? 30.765 15.463 -9.451 1.00 19.63 178 LEU C CA 1
ATOM 4387 C C . LEU C 1 135 ? 31.605 16.561 -10.092 1.00 17.34 178 LEU C C 1
ATOM 4388 O O . LEU C 1 135 ? 31.531 16.772 -11.292 1.00 16.47 178 LEU C O 1
ATOM 4393 N N . ASP C 1 136 ? 32.424 17.240 -9.295 1.00 19.72 179 ASP C N 1
ATOM 4394 C CA . ASP C 1 136 ? 33.379 18.204 -9.843 1.00 17.56 179 ASP C CA 1
ATOM 4395 C C . ASP C 1 136 ? 34.454 17.498 -10.679 1.00 17.34 179 ASP C C 1
ATOM 4396 O O . ASP C 1 136 ? 34.761 17.929 -11.794 1.00 17.59 179 ASP C O 1
ATOM 4401 N N . ASP C 1 137 ? 35.043 16.432 -10.133 1.00 13.78 180 ASP C N 1
ATOM 4402 C CA . ASP C 1 137 ? 35.991 15.629 -10.905 1.00 11.41 180 ASP C CA 1
ATOM 4403 C C . ASP C 1 137 ? 35.356 15.134 -12.198 1.00 13.63 180 ASP C C 1
ATOM 4404 O O . ASP C 1 137 ? 35.965 15.192 -13.275 1.00 16.10 180 ASP C O 1
ATOM 4409 N N . TYR C 1 138 ? 34.125 14.643 -12.083 1.00 14.06 181 TYR C N 1
ATOM 4410 C CA . TYR C 1 138 ? 33.434 14.068 -13.218 1.00 19.51 181 TYR C CA 1
ATOM 4411 C C . TYR C 1 138 ? 33.254 15.100 -14.317 1.00 20.55 181 TYR C C 1
ATOM 4412 O O . TYR C 1 138 ? 33.617 14.859 -15.468 1.00 22.09 181 TYR C O 1
ATOM 4421 N N . LYS C 1 139 ? 32.716 16.259 -13.948 1.00 19.69 182 LYS C N 1
ATOM 4422 C CA . LYS C 1 139 ? 32.459 17.312 -14.923 1.00 24.53 182 LYS C CA 1
ATOM 4423 C C . LYS C 1 139 ? 33.743 17.820 -15.571 1.00 24.57 182 LYS C C 1
ATOM 4424 O O . LYS C 1 139 ? 33.720 18.291 -16.709 1.00 26.07 182 LYS C O 1
ATOM 4430 N N . GLU C 1 140 ? 34.867 17.699 -14.867 1.00 23.22 183 GLU C N 1
ATOM 4431 C CA . GLU C 1 140 ? 36.151 18.136 -15.411 1.00 22.15 183 GLU C CA 1
ATOM 4432 C C . GLU C 1 140 ? 36.829 17.056 -16.268 1.00 23.52 183 GLU C C 1
ATOM 4433 O O . GLU C 1 140 ? 37.864 17.310 -16.876 1.00 27.53 183 GLU C O 1
ATOM 4439 N N . GLY C 1 141 ? 36.254 15.856 -16.311 1.00 21.62 184 GLY C N 1
ATOM 4440 C CA . GLY C 1 141 ? 36.821 14.783 -17.110 1.00 20.80 184 GLY C CA 1
ATOM 4441 C C . GLY C 1 141 ? 37.787 13.881 -16.355 1.00 19.72 184 GLY C C 1
ATOM 4442 O O . GLY C 1 141 ? 38.428 13.005 -16.947 1.00 21.23 184 GLY C O 1
ATOM 4443 N N . ASP C 1 142 ? 37.883 14.078 -15.042 1.00 13.80 185 ASP C N 1
ATOM 4444 C CA . ASP C 1 142 ? 38.864 13.357 -14.235 1.00 16.48 185 ASP C CA 1
ATOM 4445 C C . ASP C 1 142 ? 38.288 12.149 -13.507 1.00 17.43 185 ASP C C 1
ATOM 4446 O O . ASP C 1 142 ? 38.943 11.592 -12.642 1.00 17.00 185 ASP C O 1
ATOM 4451 N N . LEU C 1 143 ? 37.071 11.736 -13.857 1.00 14.66 186 LEU C N 1
ATOM 4452 C CA . LEU C 1 143 ? 36.512 10.525 -13.272 1.00 17.06 186 LEU C CA 1
ATOM 4453 C C . LEU C 1 143 ? 35.887 9.711 -14.384 1.00 18.43 186 LEU C C 1
ATOM 4454 O O . LEU C 1 143 ? 34.870 10.107 -14.945 1.00 22.54 186 LEU C O 1
ATOM 4459 N N . ARG C 1 144 ? 36.502 8.591 -14.731 1.00 17.77 187 ARG C N 1
ATOM 4460 C CA . ARG C 1 144 ? 35.954 7.777 -15.810 1.00 18.09 187 ARG C CA 1
ATOM 4461 C C . ARG C 1 144 ? 35.213 6.593 -15.235 1.00 18.34 187 ARG C C 1
ATOM 4462 O O . ARG C 1 144 ? 35.746 5.866 -14.406 1.00 16.43 187 ARG C O 1
ATOM 4470 N N . ILE C 1 145 ? 33.973 6.393 -15.680 1.00 17.81 188 ILE C N 1
ATOM 4471 C CA . ILE C 1 145 ? 33.203 5.247 -15.233 1.00 21.01 188 ILE C CA 1
ATOM 4472 C C . ILE C 1 145 ? 33.595 4.012 -16.035 1.00 26.58 188 ILE C C 1
ATOM 4473 O O . ILE C 1 145 ? 33.572 4.039 -17.264 1.00 29.21 188 ILE C O 1
ATOM 4478 N N . MET C 1 146 ? 33.943 2.936 -15.333 1.00 29.55 189 MET C N 1
ATOM 4479 C CA . MET C 1 146 ? 34.393 1.685 -15.946 1.00 35.33 189 MET C CA 1
ATOM 4480 C C . MET C 1 146 ? 33.233 0.763 -16.322 1.00 42.85 189 MET C C 1
ATOM 4481 O O . MET C 1 146 ? 32.185 0.801 -15.681 1.00 44.57 189 MET C O 1
ATOM 4486 N N . PRO C 1 147 ? 33.424 -0.071 -17.363 1.00 46.76 190 PRO C N 1
ATOM 4487 C CA . PRO C 1 147 ? 32.391 -1.015 -17.816 1.00 49.67 190 PRO C CA 1
ATOM 4488 C C . PRO C 1 147 ? 32.000 -2.032 -16.743 1.00 50.79 190 PRO C C 1
ATOM 4489 O O . PRO C 1 147 ? 32.861 -2.476 -15.980 1.00 51.33 190 PRO C O 1
ATOM 4493 N N . GLY C 1 161 ? 28.776 -11.968 -2.464 1.00 46.14 204 GLY C N 1
ATOM 4494 C CA . GLY C 1 161 ? 29.689 -12.090 -1.339 1.00 43.57 204 GLY C CA 1
ATOM 4495 C C . GLY C 1 161 ? 29.115 -11.451 -0.093 1.00 39.52 204 GLY C C 1
ATOM 4496 O O . GLY C 1 161 ? 29.843 -11.047 0.810 1.00 40.69 204 GLY C O 1
ATOM 4497 N N . VAL C 1 162 ? 27.791 -11.354 -0.056 1.00 36.10 205 VAL C N 1
ATOM 4498 C CA . VAL C 1 162 ? 27.082 -10.815 1.093 1.00 32.54 205 VAL C CA 1
ATOM 4499 C C . VAL C 1 162 ? 27.002 -11.859 2.207 1.00 35.07 205 VAL C C 1
ATOM 4500 O O . VAL C 1 162 ? 26.682 -13.021 1.956 1.00 37.61 205 VAL C O 1
ATOM 4504 N N . VAL C 1 163 ? 27.304 -11.438 3.433 1.00 32.40 206 VAL C N 1
ATOM 4505 C CA . VAL C 1 163 ? 27.359 -12.336 4.587 1.00 30.83 206 VAL C CA 1
ATOM 4506 C C . VAL C 1 163 ? 26.267 -11.995 5.596 1.00 27.13 206 VAL C C 1
ATOM 4507 O O . VAL C 1 163 ? 26.131 -10.838 5.981 1.00 32.49 206 VAL C O 1
ATOM 4511 N N . ASP C 1 164 ? 25.498 -12.985 6.045 1.00 20.42 207 ASP C N 1
ATOM 4512 C CA . ASP C 1 164 ? 24.429 -12.700 7.006 1.00 17.94 207 ASP C CA 1
ATOM 4513 C C . ASP C 1 164 ? 25.011 -12.315 8.363 1.00 16.59 207 ASP C C 1
ATOM 4514 O O . ASP C 1 164 ? 25.918 -12.983 8.888 1.00 16.91 207 ASP C O 1
ATOM 4519 N N . GLY C 1 165 ? 24.492 -11.222 8.914 1.00 16.24 208 GLY C N 1
ATOM 4520 C CA . GLY C 1 165 ? 24.760 -10.822 10.284 1.00 12.41 208 GLY C CA 1
ATOM 4521 C C . GLY C 1 165 ? 26.180 -10.376 10.570 1.00 15.31 208 GLY C C 1
ATOM 4522 O O . GLY C 1 165 ? 26.658 -10.557 11.684 1.00 19.28 208 GLY C O 1
ATOM 4523 N N . LEU C 1 166 ? 26.840 -9.780 9.579 1.00 14.05 209 LEU C N 1
ATOM 4524 C CA . LEU C 1 166 ? 28.262 -9.450 9.714 1.00 17.75 209 LEU C CA 1
ATOM 4525 C C . LEU C 1 166 ? 28.523 -8.179 10.517 1.00 16.63 209 LEU C C 1
ATOM 4526 O O . LEU C 1 166 ? 29.575 -8.044 11.121 1.00 15.11 209 LEU C O 1
ATOM 4531 N N . ILE C 1 167 ? 27.584 -7.237 10.517 1.00 16.26 210 ILE C N 1
ATOM 4532 C CA . ILE C 1 167 ? 27.836 -5.971 11.204 1.00 15.46 210 ILE C CA 1
ATOM 4533 C C . ILE C 1 167 ? 28.037 -6.182 12.714 1.00 14.14 210 ILE C C 1
ATOM 4534 O O . ILE C 1 167 ? 27.236 -6.833 13.382 1.00 16.09 210 ILE C O 1
ATOM 4539 N N . GLY C 1 168 ? 29.137 -5.646 13.230 1.00 14.17 211 GLY C N 1
ATOM 4540 C CA . GLY C 1 168 ? 29.495 -5.798 14.627 1.00 14.38 211 GLY C CA 1
ATOM 4541 C C . GLY C 1 168 ? 30.431 -6.961 14.894 1.00 16.71 211 GLY C C 1
ATOM 4542 O O . GLY C 1 168 ? 30.954 -7.082 15.999 1.00 18.48 211 GLY C O 1
ATOM 4543 N N . LYS C 1 169 ? 30.646 -7.827 13.905 1.00 14.57 212 LYS C N 1
ATOM 4544 C CA . LYS C 1 169 ? 31.533 -8.976 14.130 1.00 18.58 212 LYS C CA 1
ATOM 4545 C C . LYS C 1 169 ? 32.976 -8.538 14.269 1.00 20.25 212 LYS C C 1
ATOM 4546 O O . LYS C 1 169 ? 33.434 -7.636 13.570 1.00 19.51 212 LYS C O 1
ATOM 4552 N N . HIS C 1 170 ? 33.696 -9.188 15.173 1.00 19.54 213 HIS C N 1
ATOM 4553 C CA . HIS C 1 170 ? 35.117 -8.939 15.281 1.00 23.94 213 HIS C CA 1
ATOM 4554 C C . HIS C 1 170 ? 35.805 -9.566 14.086 1.00 22.87 213 HIS C C 1
ATOM 4555 O O . HIS C 1 170 ? 35.357 -10.584 13.566 1.00 27.87 213 HIS C O 1
ATOM 4562 N N . VAL C 1 171 ? 36.890 -8.948 13.637 1.00 19.44 214 VAL C N 1
ATOM 4563 C CA . VAL C 1 171 ? 37.599 -9.446 12.470 1.00 19.95 214 VAL C CA 1
ATOM 4564 C C . VAL C 1 171 ? 39.091 -9.369 12.728 1.00 21.62 214 VAL C C 1
ATOM 4565 O O . VAL C 1 171 ? 39.571 -8.473 13.414 1.00 25.47 214 VAL C O 1
ATOM 4569 N N . GLU C 1 172 ? 39.829 -10.336 12.211 1.00 23.88 215 GLU C N 1
ATOM 4570 C CA . GLU C 1 172 ? 41.272 -10.244 12.276 1.00 27.19 215 GLU C CA 1
ATOM 4571 C C . GLU C 1 172 ? 41.894 -10.807 11.020 1.00 29.61 215 GLU C C 1
ATOM 4572 O O . GLU C 1 172 ? 41.251 -11.531 10.265 1.00 33.13 215 GLU C O 1
ATOM 4578 N N . TYR C 1 173 ? 43.145 -10.446 10.783 1.00 29.27 216 TYR C N 1
ATOM 4579 C CA . TYR C 1 173 ? 43.955 -11.196 9.841 1.00 31.85 216 TYR C CA 1
ATOM 4580 C C . TYR C 1 173 ? 45.366 -11.251 10.391 1.00 33.18 216 TYR C C 1
ATOM 4581 O O . TYR C 1 173 ? 45.708 -10.502 11.311 1.00 29.89 216 TYR C O 1
ATOM 4590 N N . THR C 1 174 ? 46.174 -12.154 9.851 1.00 36.22 217 THR C N 1
ATOM 4591 C CA . THR C 1 174 ? 47.555 -12.279 10.294 1.00 37.46 217 THR C CA 1
ATOM 4592 C C . THR C 1 174 ? 48.438 -11.333 9.499 1.00 36.31 217 THR C C 1
ATOM 4593 O O . THR C 1 174 ? 48.470 -11.389 8.270 1.00 35.56 217 THR C O 1
ATOM 4597 N N . LYS C 1 175 ? 49.137 -10.451 10.206 1.00 40.40 218 LYS C N 1
ATOM 4598 C CA . LYS C 1 175 ? 50.053 -9.515 9.572 1.00 44.99 218 LYS C CA 1
ATOM 4599 C C . LYS C 1 175 ? 51.341 -10.233 9.174 1.00 51.79 218 LYS C C 1
ATOM 4600 O O . LYS C 1 175 ? 51.559 -11.382 9.563 1.00 46.81 218 LYS C O 1
ATOM 4606 N N . GLU C 1 176 ? 52.187 -9.559 8.396 1.00 64.67 219 GLU C N 1
ATOM 4607 C CA . GLU C 1 176 ? 53.491 -10.109 8.029 1.00 67.52 219 GLU C CA 1
ATOM 4608 C C . GLU C 1 176 ? 54.332 -10.376 9.272 1.00 68.50 219 GLU C C 1
ATOM 4609 O O . GLU C 1 176 ? 55.106 -11.331 9.315 1.00 70.41 219 GLU C O 1
ATOM 4615 N N . ASP C 1 177 ? 54.161 -9.531 10.284 1.00 68.77 220 ASP C N 1
ATOM 4616 C CA . ASP C 1 177 ? 54.882 -9.665 11.546 1.00 67.84 220 ASP C CA 1
ATOM 4617 C C . ASP C 1 177 ? 54.521 -10.954 12.282 1.00 66.98 220 ASP C C 1
ATOM 4618 O O . ASP C 1 177 ? 55.229 -11.373 13.196 1.00 65.61 220 ASP C O 1
ATOM 4620 N N . GLY C 1 178 ? 53.413 -11.573 11.883 1.00 67.08 221 GLY C N 1
ATOM 4621 C CA . GLY C 1 178 ? 52.958 -12.807 12.498 1.00 65.02 221 GLY C CA 1
ATOM 4622 C C . GLY C 1 178 ? 51.822 -12.593 13.480 1.00 62.79 221 GLY C C 1
ATOM 4623 O O . GLY C 1 178 ? 51.003 -13.487 13.701 1.00 63.54 221 GLY C O 1
ATOM 4624 N N . SER C 1 179 ? 51.770 -11.403 14.072 1.00 58.11 222 SER C N 1
ATOM 4625 C CA . SER C 1 179 ? 50.727 -11.075 15.039 1.00 51.12 222 SER C CA 1
ATOM 4626 C C . SER C 1 179 ? 49.387 -10.821 14.356 1.00 47.34 222 SER C C 1
ATOM 4627 O O . SER C 1 179 ? 49.321 -10.630 13.137 1.00 47.67 222 SER C O 1
ATOM 4630 N N . LYS C 1 180 ? 48.323 -10.823 15.154 1.00 41.66 223 LYS C N 1
ATOM 4631 C CA . LYS C 1 180 ? 46.977 -10.607 14.645 1.00 37.97 223 LYS C CA 1
ATOM 4632 C C . LYS C 1 180 ? 46.623 -9.125 14.667 1.00 35.62 223 LYS C C 1
ATOM 4633 O O . LYS C 1 180 ? 46.912 -8.421 15.640 1.00 37.18 223 LYS C O 1
ATOM 4635 N N . ARG C 1 181 ? 46.015 -8.651 13.585 1.00 28.89 224 ARG C N 1
ATOM 4636 C CA . ARG C 1 181 ? 45.474 -7.300 13.556 1.00 28.65 224 ARG C CA 1
ATOM 4637 C C . ARG C 1 181 ? 43.988 -7.395 13.845 1.00 27.01 224 ARG C C 1
ATOM 4638 O O . ARG C 1 181 ? 43.273 -8.103 13.148 1.00 26.95 224 ARG C O 1
ATOM 4646 N N . ILE C 1 182 ? 43.537 -6.694 14.880 1.00 25.18 225 ILE C N 1
ATOM 4647 C CA . ILE C 1 182 ? 42.181 -6.863 15.395 1.00 23.52 225 ILE C CA 1
ATOM 4648 C C . ILE C 1 182 ? 41.292 -5.672 15.047 1.00 21.53 225 ILE C C 1
ATOM 4649 O O . ILE C 1 182 ? 41.702 -4.520 15.197 1.00 20.63 225 ILE C O 1
ATOM 4654 N N . GLY C 1 183 ? 40.074 -5.945 14.598 1.00 22.63 226 GLY C N 1
ATOM 4655 C CA . GLY C 1 183 ? 39.132 -4.874 14.331 1.00 18.83 226 GLY C CA 1
ATOM 4656 C C . GLY C 1 183 ? 37.694 -5.344 14.342 1.00 17.41 226 GLY C C 1
ATOM 4657 O O . GLY C 1 183 ? 37.390 -6.447 14.792 1.00 19.68 226 GLY C O 1
ATOM 4658 N N . MET C 1 184 ? 36.802 -4.488 13.854 1.00 14.61 227 MET C N 1
ATOM 4659 C CA . MET C 1 184 ? 35.380 -4.797 13.833 1.00 16.38 227 MET C CA 1
ATOM 4660 C C . MET C 1 184 ? 34.728 -4.323 12.541 1.00 14.87 227 MET C C 1
ATOM 4661 O O . MET C 1 184 ? 35.084 -3.284 11.989 1.00 15.99 227 MET C O 1
ATOM 4666 N N . VAL C 1 185 ? 33.778 -5.105 12.053 1.00 13.08 228 VAL C N 1
ATOM 4667 C CA . VAL C 1 185 ? 32.979 -4.707 10.910 1.00 13.89 228 VAL C CA 1
ATOM 4668 C C . VAL C 1 185 ? 31.929 -3.704 11.384 1.00 14.10 228 VAL C C 1
ATOM 4669 O O . VAL C 1 185 ? 31.152 -4.018 12.274 1.00 14.93 228 VAL C O 1
ATOM 4673 N N . ILE C 1 186 ? 31.899 -2.510 10.790 1.00 13.10 229 ILE C N 1
ATOM 4674 C CA . ILE C 1 186 ? 31.046 -1.441 11.309 1.00 12.90 229 ILE C CA 1
ATOM 4675 C C . ILE C 1 186 ? 29.934 -0.987 10.361 1.00 15.00 229 ILE C C 1
ATOM 4676 O O . ILE C 1 186 ? 28.998 -0.315 10.786 1.00 15.61 229 ILE C O 1
ATOM 4681 N N . HIS C 1 187 ? 30.025 -1.350 9.085 1.00 14.80 230 HIS C N 1
ATOM 4682 C CA . HIS C 1 187 ? 29.094 -0.819 8.088 1.00 15.86 230 HIS C CA 1
ATOM 4683 C C . HIS C 1 187 ? 29.085 -1.704 6.848 1.00 15.86 230 HIS C C 1
ATOM 4684 O O . HIS C 1 187 ? 30.104 -2.303 6.497 1.00 14.25 230 HIS C O 1
ATOM 4691 N N . GLN C 1 188 ? 27.917 -1.810 6.222 1.00 14.03 231 GLN C N 1
ATOM 4692 C CA . GLN C 1 188 ? 27.775 -2.405 4.897 1.00 13.85 231 GLN C CA 1
ATOM 4693 C C . GLN C 1 188 ? 27.390 -1.325 3.892 1.00 13.74 231 GLN C C 1
ATOM 4694 O O . GLN C 1 188 ? 26.571 -0.461 4.194 1.00 18.43 231 GLN C O 1
ATOM 4700 N N . VAL C 1 189 ? 27.966 -1.380 2.700 1.00 11.51 232 VAL C N 1
ATOM 4701 C CA . VAL C 1 189 ? 27.657 -0.408 1.655 1.00 13.67 232 VAL C CA 1
ATOM 4702 C C . VAL C 1 189 ? 26.408 -0.835 0.900 1.00 14.27 232 VAL C C 1
ATOM 4703 O O . VAL C 1 189 ? 26.381 -1.914 0.325 1.00 17.02 232 VAL C O 1
ATOM 4707 N N . GLU C 1 190 ? 25.379 0.011 0.891 1.00 14.33 233 GLU C N 1
ATOM 4708 C CA . GLU C 1 190 ? 24.111 -0.363 0.264 1.00 13.53 233 GLU C CA 1
ATOM 4709 C C . GLU C 1 190 ? 24.225 -0.632 -1.247 1.00 15.53 233 GLU C C 1
ATOM 4710 O O . GLU C 1 190 ? 23.689 -1.626 -1.744 1.00 16.86 233 GLU C O 1
ATOM 4716 N N . ALA C 1 191 ? 24.937 0.227 -1.974 1.00 13.35 234 ALA C N 1
ATOM 4717 C CA . ALA C 1 191 ? 25.015 0.116 -3.427 1.00 15.54 234 ALA C CA 1
ATOM 4718 C C . ALA C 1 191 ? 25.819 -1.109 -3.863 1.00 18.36 234 ALA C C 1
ATOM 4719 O O . ALA C 1 191 ? 25.665 -1.606 -4.981 1.00 19.67 234 ALA C O 1
ATOM 4721 N N . LYS C 1 192 ? 26.676 -1.586 -2.968 1.00 14.56 235 LYS C N 1
ATOM 4722 C CA . LYS C 1 192 ? 27.504 -2.765 -3.216 1.00 17.36 235 LYS C CA 1
ATOM 4723 C C . LYS C 1 192 ? 27.620 -3.602 -1.939 1.00 18.38 235 LYS C C 1
ATOM 4724 O O . LYS C 1 192 ? 28.612 -3.516 -1.218 1.00 20.04 235 LYS C O 1
ATOM 4730 N N . PRO C 1 193 ? 26.606 -4.431 -1.661 1.00 18.58 236 PRO C N 1
ATOM 4731 C CA . PRO C 1 193 ? 26.480 -5.079 -0.346 1.00 15.38 236 PRO C CA 1
ATOM 4732 C C . PRO C 1 193 ? 27.513 -6.151 -0.018 1.00 14.57 236 PRO C C 1
ATOM 4733 O O . PRO C 1 193 ? 27.495 -6.634 1.109 1.00 17.00 236 PRO C O 1
ATOM 4737 N N . SER C 1 194 ? 28.401 -6.505 -0.947 1.00 16.21 237 SER C N 1
ATOM 4738 C CA . SER C 1 194 ? 29.539 -7.362 -0.613 1.00 13.72 237 SER C CA 1
ATOM 4739 C C . SER C 1 194 ? 30.680 -6.535 -0.017 1.00 11.69 237 SER C C 1
ATOM 4740 O O . SER C 1 194 ? 31.675 -7.071 0.442 1.00 16.26 237 SER C O 1
ATOM 4743 N N . VAL C 1 195 ? 30.502 -5.223 -0.023 1.00 12.53 238 VAL C N 1
ATOM 4744 C CA . VAL C 1 195 ? 31.524 -4.310 0.450 1.00 15.95 238 VAL C CA 1
ATOM 4745 C C . VAL C 1 195 ? 31.215 -3.854 1.892 1.00 17.01 238 VAL C C 1
ATOM 4746 O O . VAL C 1 195 ? 30.124 -3.373 2.186 1.00 14.53 238 VAL C O 1
ATOM 4750 N N . TYR C 1 196 ? 32.195 -4.003 2.775 1.00 16.10 239 TYR C N 1
ATOM 4751 C CA . TYR C 1 196 ? 32.037 -3.624 4.170 1.00 12.03 239 TYR C CA 1
ATOM 4752 C C . TYR C 1 196 ? 33.133 -2.664 4.618 1.00 14.11 239 TYR C C 1
ATOM 4753 O O . TYR C 1 196 ? 34.242 -2.648 4.059 1.00 15.30 239 TYR C O 1
ATOM 4762 N N . PHE C 1 197 ? 32.805 -1.879 5.637 1.00 12.19 240 PHE C N 1
ATOM 4763 C CA . PHE C 1 197 ? 33.769 -1.028 6.339 1.00 12.34 240 PHE C CA 1
ATOM 4764 C C . PHE C 1 197 ? 34.275 -1.750 7.581 1.00 13.56 240 PHE C C 1
ATOM 4765 O O . PHE C 1 197 ? 33.472 -2.271 8.367 1.00 14.79 240 PHE C O 1
ATOM 4773 N N . ILE C 1 198 ? 35.597 -1.774 7.772 1.00 12.69 241 ILE C N 1
ATOM 4774 C CA . ILE C 1 198 ? 36.192 -2.341 8.972 1.00 13.34 241 ILE C CA 1
ATOM 4775 C C . ILE C 1 198 ? 37.007 -1.270 9.685 1.00 14.63 241 ILE C C 1
ATOM 4776 O O . ILE C 1 198 ? 37.744 -0.522 9.040 1.00 14.13 241 ILE C O 1
ATOM 4781 N N . LYS C 1 199 ? 36.837 -1.174 10.999 1.00 14.23 242 LYS C N 1
ATOM 4782 C CA . LYS C 1 199 ? 37.700 -0.335 11.822 1.00 14.27 242 LYS C CA 1
ATOM 4783 C C . LYS C 1 199 ? 38.655 -1.215 12.621 1.00 17.98 242 LYS C C 1
ATOM 4784 O O . LYS C 1 199 ? 38.216 -2.019 13.445 1.00 16.96 242 LYS C O 1
ATOM 4790 N N . PHE C 1 200 ? 39.954 -1.058 12.386 1.00 18.76 243 PHE C N 1
ATOM 4791 C CA . PHE C 1 200 ? 40.964 -1.786 13.154 1.00 17.52 243 PHE C CA 1
ATOM 4792 C C . PHE C 1 200 ? 41.387 -0.972 14.375 1.00 20.75 243 PHE C C 1
ATOM 4793 O O . PHE C 1 200 ? 41.437 0.253 14.312 1.00 18.44 243 PHE C O 1
ATOM 4801 N N . ASP C 1 201 ? 41.692 -1.655 15.479 1.00 19.98 244 ASP C N 1
ATOM 4802 C CA . ASP C 1 201 ? 41.982 -0.986 16.744 1.00 19.92 244 ASP C CA 1
ATOM 4803 C C . ASP C 1 201 ? 43.214 -0.076 16.662 1.00 23.35 244 ASP C C 1
ATOM 4804 O O . ASP C 1 201 ? 43.270 0.954 17.330 1.00 23.85 244 ASP C O 1
ATOM 4809 N N . ASP C 1 202 ? 44.185 -0.447 15.835 1.00 22.60 245 ASP C N 1
ATOM 4810 C CA . ASP C 1 202 ? 45.470 0.258 15.811 1.00 23.84 245 ASP C CA 1
ATOM 4811 C C . ASP C 1 202 ? 45.560 1.424 14.834 1.00 22.99 245 ASP C C 1
ATOM 4812 O O . ASP C 1 202 ? 46.648 1.945 14.603 1.00 20.06 245 ASP C O 1
ATOM 4817 N N . ASP C 1 203 ? 44.445 1.840 14.245 1.00 19.81 246 ASP C N 1
ATOM 4818 C CA . ASP C 1 203 ? 44.531 2.902 13.256 1.00 16.52 246 ASP C CA 1
ATOM 4819 C C . ASP C 1 203 ? 43.227 3.674 13.103 1.00 17.04 246 ASP C C 1
ATOM 4820 O O . ASP C 1 203 ? 42.154 3.176 13.462 1.00 16.78 246 ASP C O 1
ATOM 4825 N N . PHE C 1 204 ? 43.331 4.884 12.558 1.00 14.19 247 PHE C N 1
ATOM 4826 C CA . PHE C 1 204 ? 42.161 5.749 12.387 1.00 16.52 247 PHE C CA 1
ATOM 4827 C C . PHE C 1 204 ? 41.431 5.587 11.051 1.00 16.72 247 PHE C C 1
ATOM 4828 O O . PHE C 1 204 ? 40.299 6.058 10.923 1.00 14.88 247 PHE C O 1
ATOM 4836 N N . HIS C 1 205 ? 42.069 4.979 10.046 1.00 13.69 248 HIS C N 1
ATOM 4837 C CA . HIS C 1 205 ? 41.408 4.777 8.748 1.00 13.44 248 HIS C CA 1
ATOM 4838 C C . HIS C 1 205 ? 40.208 3.866 8.852 1.00 15.26 248 HIS C C 1
ATOM 4839 O O . HIS C 1 205 ? 40.122 3.038 9.755 1.00 17.25 248 HIS C O 1
ATOM 4846 N N . ILE C 1 206 ? 39.285 4.032 7.912 1.00 13.07 249 ILE C N 1
ATOM 4847 C CA . ILE C 1 206 ? 38.210 3.086 7.711 1.00 12.91 249 ILE C CA 1
ATOM 4848 C C . ILE C 1 206 ? 38.623 2.203 6.550 1.00 12.84 249 ILE C C 1
ATOM 4849 O O . ILE C 1 206 ? 38.835 2.691 5.439 1.00 12.84 249 ILE C O 1
ATOM 4854 N N . TYR C 1 207 ? 38.776 0.911 6.808 1.00 12.90 250 TYR C N 1
ATOM 4855 C CA . TYR C 1 207 ? 39.221 0.005 5.763 1.00 15.46 250 TYR C CA 1
ATOM 4856 C C . TYR C 1 207 ? 38.016 -0.542 5.031 1.00 16.09 250 TYR C C 1
ATOM 4857 O O . TYR C 1 207 ? 36.976 -0.793 5.640 1.00 19.35 250 TYR C O 1
ATOM 4866 N N . VAL C 1 208 ? 38.143 -0.666 3.717 1.00 12.54 251 VAL C N 1
ATOM 4867 C CA . VAL C 1 208 ? 37.016 -1.062 2.881 1.00 13.20 251 VAL C CA 1
ATOM 4868 C C . VAL C 1 208 ? 37.350 -2.367 2.176 1.00 17.47 251 VAL C C 1
ATOM 4869 O O . VAL C 1 208 ? 38.316 -2.434 1.419 1.00 20.18 251 VAL C O 1
ATOM 4873 N N . TYR C 1 209 ? 36.565 -3.411 2.443 1.00 15.51 252 TYR C N 1
ATOM 4874 C CA . TYR C 1 209 ? 36.834 -4.727 1.872 1.00 16.56 252 TYR C CA 1
ATOM 4875 C C . TYR C 1 209 ? 35.636 -5.185 1.063 1.00 15.42 252 TYR C C 1
ATOM 4876 O O . TYR C 1 209 ? 34.501 -5.045 1.503 1.00 15.86 252 TYR C O 1
ATOM 4885 N N . ASP C 1 210 ? 35.900 -5.709 -0.126 1.00 18.38 253 ASP C N 1
ATOM 4886 C CA . ASP C 1 210 ? 34.876 -6.350 -0.946 1.00 20.70 253 ASP C CA 1
ATOM 4887 C C . ASP C 1 210 ? 35.050 -7.854 -0.795 1.00 21.65 253 ASP C C 1
ATOM 4888 O O . ASP C 1 210 ? 36.042 -8.420 -1.256 1.00 23.56 253 ASP C O 1
ATOM 4893 N N . LEU C 1 211 ? 34.084 -8.506 -0.163 1.00 19.52 254 LEU C N 1
ATOM 4894 C CA . LEU C 1 211 ? 34.266 -9.900 0.226 1.00 20.64 254 LEU C CA 1
ATOM 4895 C C . LEU C 1 211 ? 34.223 -10.835 -0.977 1.00 23.07 254 LEU C C 1
ATOM 4896 O O . LEU C 1 211 ? 34.583 -12.002 -0.866 1.00 26.73 254 LEU C O 1
ATOM 4901 N N . VAL C 1 212 ? 33.809 -10.314 -2.128 1.00 21.82 255 VAL C N 1
ATOM 4902 C CA . VAL C 1 212 ? 33.818 -11.081 -3.377 1.00 26.62 255 VAL C CA 1
ATOM 4903 C C . VAL C 1 212 ? 35.240 -11.228 -3.917 1.00 29.24 255 VAL C C 1
ATOM 4904 O O . VAL C 1 212 ? 35.567 -12.209 -4.589 1.00 32.40 255 VAL C O 1
ATOM 4908 N N . LYS C 1 213 ? 36.092 -10.261 -3.581 1.00 26.08 256 LYS C N 1
ATOM 4909 C CA . LYS C 1 213 ? 37.464 -10.203 -4.080 1.00 29.33 256 LYS C CA 1
ATOM 4910 C C . LYS C 1 213 ? 38.438 -11.113 -3.339 1.00 32.99 256 LYS C C 1
ATOM 4911 O O . LYS C 1 213 ? 38.260 -11.411 -2.156 1.00 29.42 256 LYS C O 1
ATOM 4917 N N . LYS C 1 214 ? 39.490 -11.533 -4.037 1.00 37.08 257 LYS C N 1
ATOM 4918 C CA . LYS C 1 214 ? 40.497 -12.400 -3.437 1.00 40.57 257 LYS C CA 1
ATOM 4919 C C . LYS C 1 214 ? 41.224 -11.682 -2.304 1.00 39.20 257 LYS C C 1
ATOM 4920 O O . LYS C 1 214 ? 41.665 -12.311 -1.349 1.00 40.41 257 LYS C O 1
ATOM 4926 N N . SER C 1 215 ? 41.315 -10.359 -2.405 1.00 39.07 258 SER C N 1
ATOM 4927 C CA . SER C 1 215 ? 41.998 -9.537 -1.408 1.00 39.78 258 SER C CA 1
ATOM 4928 C C . SER C 1 215 ? 41.352 -9.575 -0.022 1.00 36.79 258 SER C C 1
ATOM 4929 O O . SER C 1 215 ? 41.891 -9.009 0.935 1.00 34.92 258 SER C O 1
ATOM 4932 N N . ALA C 1 216 ? 40.198 -10.228 0.085 1.00 32.03 259 ALA C N 1
ATOM 4933 C CA . ALA C 1 216 ? 39.482 -10.308 1.349 1.00 28.32 259 ALA C CA 1
ATOM 4934 C C . ALA C 1 216 ? 39.599 -11.683 2.005 1.00 30.22 259 ALA C C 1
ATOM 4935 O O . ALA C 1 216 ? 39.178 -11.861 3.144 1.00 30.30 259 ALA C O 1
ATOM 4937 N N . GLU C 1 217 ? 40.182 -12.648 1.297 1.00 33.43 260 GLU C N 1
ATOM 4938 C CA . GLU C 1 217 ? 40.126 -14.047 1.730 1.00 37.94 260 GLU C CA 1
ATOM 4939 C C . GLU C 1 217 ? 40.878 -14.331 3.032 1.00 39.53 260 GLU C C 1
ATOM 4940 O O . GLU C 1 217 ? 40.723 -15.403 3.618 1.00 40.51 260 GLU C O 1
ATOM 4946 N N . ASN C 1 218 ? 41.700 -13.387 3.477 1.00 40.47 261 ASN C N 1
ATOM 4947 C CA . ASN C 1 218 ? 42.495 -13.589 4.688 1.00 42.68 261 ASN C CA 1
ATOM 4948 C C . ASN C 1 218 ? 41.794 -13.120 5.966 1.00 38.50 261 ASN C C 1
ATOM 4949 O O . ASN C 1 218 ? 42.325 -13.284 7.065 1.00 36.84 261 ASN C O 1
ATOM 4954 N N . LEU C 1 219 ? 40.608 -12.537 5.826 1.00 35.10 262 LEU C N 1
ATOM 4955 C CA . LEU C 1 219 ? 39.877 -12.047 6.990 1.00 31.74 262 LEU C CA 1
ATOM 4956 C C . LEU C 1 219 ? 39.179 -13.184 7.730 1.00 30.89 262 LEU C C 1
ATOM 4957 O O . LEU C 1 219 ? 38.518 -14.014 7.110 1.00 33.65 262 LEU C O 1
ATOM 4962 N N . TYR C 1 220 ? 39.326 -13.220 9.051 1.00 28.33 263 TYR C N 1
ATOM 4963 C CA . TYR C 1 220 ? 38.584 -14.170 9.877 1.00 29.41 263 TYR C CA 1
ATOM 4964 C C . TYR C 1 220 ? 37.599 -13.436 10.787 1.00 32.54 263 TYR C C 1
ATOM 4965 O O . TYR C 1 220 ? 37.986 -12.538 11.540 1.00 34.88 263 TYR C O 1
ATOM 4967 N N . PHE C 1 221 ? 36.331 -13.826 10.721 1.00 27.47 264 PHE C N 1
ATOM 4968 C CA . PHE C 1 221 ? 35.285 -13.180 11.511 1.00 31.55 264 PHE C CA 1
ATOM 4969 C C . PHE C 1 221 ? 34.842 -14.014 12.711 1.00 37.75 264 PHE C C 1
ATOM 4970 O O . PHE C 1 221 ? 34.828 -15.247 12.655 1.00 39.63 264 PHE C O 1
ATOM 4978 N N . GLN C 1 222 ? 34.465 -13.333 13.789 1.00 39.51 265 GLN C N 1
ATOM 4979 C CA . GLN C 1 222 ? 33.987 -14.000 14.998 1.00 42.15 265 GLN C CA 1
ATOM 4980 C C . GLN C 1 222 ? 32.801 -13.257 15.617 1.00 41.71 265 GLN C C 1
ATOM 4981 O O . GLN C 1 222 ? 32.857 -12.042 15.844 1.00 41.07 265 GLN C O 1
ATOM 4983 N N . ARG D 1 3 ? 32.672 18.121 -19.148 1.00 60.82 46 ARG D N 1
ATOM 4984 C CA . ARG D 1 3 ? 33.764 18.745 -19.894 1.00 58.47 46 ARG D CA 1
ATOM 4985 C C . ARG D 1 3 ? 33.220 19.268 -21.222 1.00 49.88 46 ARG D C 1
ATOM 4986 O O . ARG D 1 3 ? 32.234 18.742 -21.738 1.00 51.48 46 ARG D O 1
ATOM 4994 N N . ARG D 1 4 ? 33.847 20.308 -21.767 1.00 42.75 47 ARG D N 1
ATOM 4995 C CA . ARG D 1 4 ? 33.402 20.877 -23.031 1.00 34.83 47 ARG D CA 1
ATOM 4996 C C . ARG D 1 4 ? 33.626 19.879 -24.165 1.00 24.27 47 ARG D C 1
ATOM 4997 O O . ARG D 1 4 ? 34.631 19.173 -24.182 1.00 24.82 47 ARG D O 1
ATOM 5005 N N . ASN D 1 5 ? 32.688 19.830 -25.107 1.00 22.57 48 ASN D N 1
ATOM 5006 C CA . ASN D 1 5 ? 32.884 19.068 -26.344 1.00 18.78 48 ASN D CA 1
ATOM 5007 C C . ASN D 1 5 ? 34.115 19.578 -27.076 1.00 18.55 48 ASN D C 1
ATOM 5008 O O . ASN D 1 5 ? 34.415 20.770 -26.999 1.00 20.54 48 ASN D O 1
ATOM 5013 N N . ILE D 1 6 ? 34.843 18.707 -27.772 1.00 16.17 49 ILE D N 1
ATOM 5014 C CA . ILE D 1 6 ? 35.901 19.213 -28.644 1.00 15.44 49 ILE D CA 1
ATOM 5015 C C . ILE D 1 6 ? 35.787 18.713 -30.091 1.00 11.42 49 ILE D C 1
ATOM 5016 O O . ILE D 1 6 ? 36.467 19.229 -30.970 1.00 15.44 49 ILE D O 1
ATOM 5021 N N . VAL D 1 7 ? 34.899 17.764 -30.368 1.00 15.43 50 VAL D N 1
ATOM 5022 C CA . VAL D 1 7 ? 34.794 17.294 -31.750 1.00 16.39 50 VAL D CA 1
ATOM 5023 C C . VAL D 1 7 ? 34.278 18.427 -32.620 1.00 15.94 50 VAL D C 1
ATOM 5024 O O . VAL D 1 7 ? 33.326 19.104 -32.253 1.00 16.18 50 VAL D O 1
ATOM 5028 N N . GLY D 1 8 ? 34.954 18.683 -33.730 1.00 13.68 51 GLY D N 1
ATOM 5029 C CA . GLY D 1 8 ? 34.522 19.735 -34.636 1.00 16.01 51 GLY D CA 1
ATOM 5030 C C . GLY D 1 8 ? 34.989 21.123 -34.245 1.00 18.79 51 GLY D C 1
ATOM 5031 O O . GLY D 1 8 ? 34.692 22.101 -34.939 1.00 19.63 51 GLY D O 1
ATOM 5032 N N . CYS D 1 9 ? 35.721 21.213 -33.141 1.00 15.82 52 CYS D N 1
ATOM 5033 C CA . CYS D 1 9 ? 36.263 22.492 -32.678 1.00 16.86 52 CYS D CA 1
ATOM 5034 C C . CYS D 1 9 ? 37.682 22.751 -33.176 1.00 17.07 52 CYS D C 1
ATOM 5035 O O . CYS D 1 9 ? 38.434 21.823 -33.465 1.00 15.55 52 CYS D O 1
ATOM 5038 N N . ARG D 1 10 ? 38.040 24.025 -33.280 1.00 18.36 53 ARG D N 1
ATOM 5039 C CA . ARG D 1 10 ? 39.444 24.401 -33.413 1.00 21.42 53 ARG D CA 1
ATOM 5040 C C . ARG D 1 10 ? 40.111 24.306 -32.047 1.00 20.34 53 ARG D C 1
ATOM 5041 O O . ARG D 1 10 ? 39.523 24.698 -31.042 1.00 20.84 53 ARG D O 1
ATOM 5049 N N . ILE D 1 11 ? 41.336 23.782 -32.011 1.00 18.51 54 ILE D N 1
ATOM 5050 C CA . ILE D 1 11 ? 42.060 23.635 -30.761 1.00 19.96 54 ILE D CA 1
ATOM 5051 C C . ILE D 1 11 ? 43.491 24.105 -30.924 1.00 19.61 54 ILE D C 1
ATOM 5052 O O . ILE D 1 11 ? 43.999 24.227 -32.040 1.00 15.76 54 ILE D O 1
ATOM 5057 N N . SER D 1 12 ? 44.119 24.394 -29.796 1.00 22.29 55 SER D N 1
ATOM 5058 C CA . SER D 1 12 ? 45.541 24.699 -29.759 1.00 16.54 55 SER D CA 1
ATOM 5059 C C . SER D 1 12 ? 46.102 24.055 -28.514 1.00 18.76 55 SER D C 1
ATOM 5060 O O . SER D 1 12 ? 45.393 23.862 -27.530 1.00 22.63 55 SER D O 1
ATOM 5063 N N . HIS D 1 13 ? 47.369 23.671 -28.578 1.00 21.01 56 HIS D N 1
ATOM 5064 C CA . HIS D 1 13 ? 48.050 23.120 -27.429 1.00 21.07 56 HIS D CA 1
ATOM 5065 C C . HIS D 1 13 ? 49.539 23.174 -27.655 1.00 22.23 56 HIS D C 1
ATOM 5066 O O . HIS D 1 13 ? 50.009 23.291 -28.793 1.00 21.76 56 HIS D O 1
ATOM 5073 N N . GLY D 1 14 ? 50.279 23.143 -26.557 1.00 22.81 57 GLY D N 1
ATOM 5074 C CA . GLY D 1 14 ? 51.711 22.999 -26.645 1.00 21.75 57 GLY D CA 1
ATOM 5075 C C . GLY D 1 14 ? 52.016 21.551 -26.956 1.00 21.83 57 GLY D C 1
ATOM 5076 O O . GLY D 1 14 ? 51.168 20.673 -26.805 1.00 23.11 57 GLY D O 1
ATOM 5077 N N . TRP D 1 15 ? 53.241 21.297 -27.378 1.00 22.30 58 TRP D N 1
ATOM 5078 C CA . TRP D 1 15 ? 53.674 19.946 -27.688 1.00 21.70 58 TRP D CA 1
ATOM 5079 C C . TRP D 1 15 ? 55.075 19.748 -27.137 1.00 23.65 58 TRP D C 1
ATOM 5080 O O . TRP D 1 15 ? 56.000 20.474 -27.505 1.00 22.22 58 TRP D O 1
ATOM 5091 N N . LYS D 1 16 ? 55.209 18.803 -26.211 1.00 21.32 59 LYS D N 1
ATOM 5092 C CA . LYS D 1 16 ? 56.501 18.494 -25.609 1.00 32.58 59 LYS D CA 1
ATOM 5093 C C . LYS D 1 16 ? 56.888 17.039 -25.793 1.00 36.89 59 LYS D C 1
ATOM 5094 O O . LYS D 1 16 ? 56.312 16.161 -25.158 1.00 37.97 59 LYS D O 1
ATOM 5098 N N . GLU D 1 17 ? 57.867 16.776 -26.647 1.00 40.26 60 GLU D N 1
ATOM 5099 C CA . GLU D 1 17 ? 58.381 15.415 -26.760 1.00 44.77 60 GLU D CA 1
ATOM 5100 C C . GLU D 1 17 ? 59.895 15.408 -26.565 1.00 45.03 60 GLU D C 1
ATOM 5101 O O . GLU D 1 17 ? 60.625 16.176 -27.194 1.00 44.88 60 GLU D O 1
ATOM 5107 N N . GLY D 1 18 ? 60.347 14.518 -25.689 1.00 49.35 61 GLY D N 1
ATOM 5108 C CA . GLY D 1 18 ? 61.739 14.430 -25.291 1.00 54.66 61 GLY D CA 1
ATOM 5109 C C . GLY D 1 18 ? 62.255 15.748 -24.755 1.00 59.75 61 GLY D C 1
ATOM 5110 O O . GLY D 1 18 ? 61.583 16.382 -23.940 1.00 60.80 61 GLY D O 1
ATOM 5111 N N . ASP D 1 19 ? 63.422 16.186 -25.218 1.00 63.19 62 ASP D N 1
ATOM 5112 C CA . ASP D 1 19 ? 63.986 17.439 -24.725 1.00 67.61 62 ASP D CA 1
ATOM 5113 C C . ASP D 1 19 ? 63.948 18.571 -25.738 1.00 65.15 62 ASP D C 1
ATOM 5114 O O . ASP D 1 19 ? 64.668 19.559 -25.598 1.00 65.34 62 ASP D O 1
ATOM 5119 N N . GLU D 1 20 ? 63.119 18.432 -26.764 1.00 61.74 63 GLU D N 1
ATOM 5120 C CA . GLU D 1 20 ? 62.981 19.507 -27.729 1.00 57.92 63 GLU D CA 1
ATOM 5121 C C . GLU D 1 20 ? 62.223 20.662 -27.077 1.00 54.32 63 GLU D C 1
ATOM 5122 O O . GLU D 1 20 ? 61.432 20.448 -26.157 1.00 55.25 63 GLU D O 1
ATOM 5124 N N . PRO D 1 21 ? 62.486 21.893 -27.534 1.00 50.16 64 PRO D N 1
ATOM 5125 C CA . PRO D 1 21 ? 61.757 23.083 -27.091 1.00 45.46 64 PRO D CA 1
ATOM 5126 C C . PRO D 1 21 ? 60.260 22.916 -27.339 1.00 42.45 64 PRO D C 1
ATOM 5127 O O . PRO D 1 21 ? 59.874 22.287 -28.322 1.00 40.42 64 PRO D O 1
ATOM 5131 N N . ILE D 1 22 ? 59.435 23.456 -26.451 1.00 39.43 65 ILE D N 1
ATOM 5132 C CA . ILE D 1 22 ? 57.993 23.309 -26.560 1.00 36.04 65 ILE D CA 1
ATOM 5133 C C . ILE D 1 22 ? 57.462 24.155 -27.701 1.00 34.94 65 ILE D C 1
ATOM 5134 O O . ILE D 1 22 ? 57.787 25.335 -27.816 1.00 37.23 65 ILE D O 1
ATOM 5139 N N . THR D 1 23 ? 56.671 23.536 -28.573 1.00 29.55 66 THR D N 1
ATOM 5140 C CA . THR D 1 23 ? 56.156 24.241 -29.733 1.00 31.99 66 THR D CA 1
ATOM 5141 C C . THR D 1 23 ? 54.635 24.264 -29.616 1.00 31.28 66 THR D C 1
ATOM 5142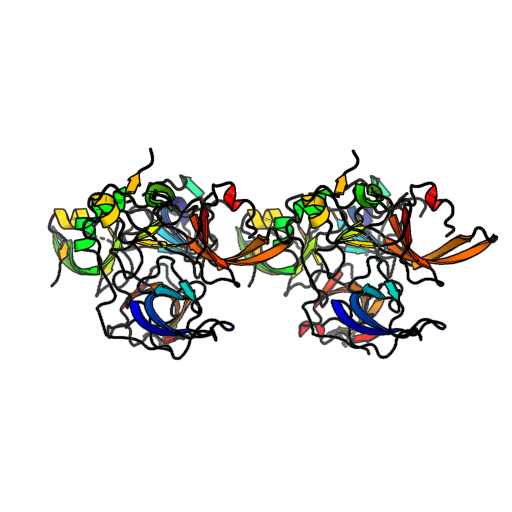 O O . THR D 1 23 ? 54.065 23.528 -28.812 1.00 25.20 66 THR D O 1
ATOM 5146 N N . GLN D 1 24 ? 54.000 25.150 -30.381 1.00 29.41 67 GLN D N 1
ATOM 5147 C CA . GLN D 1 24 ? 52.552 25.309 -30.371 1.00 29.05 67 GLN D CA 1
ATOM 5148 C C . GLN D 1 24 ? 51.876 24.733 -31.601 1.00 25.11 67 GLN D C 1
ATOM 5149 O O . GLN D 1 24 ? 52.278 25.010 -32.729 1.00 24.83 67 GLN D O 1
ATOM 5155 N N . TRP D 1 25 ? 50.865 23.900 -31.379 1.00 22.62 68 TRP D N 1
ATOM 5156 C CA . TRP D 1 25 ? 50.112 23.311 -32.484 1.00 22.16 68 TRP D CA 1
ATOM 5157 C C . TRP D 1 25 ? 48.693 23.861 -32.527 1.00 21.35 68 TRP D C 1
ATOM 5158 O O . TRP D 1 25 ? 48.098 24.107 -31.480 1.00 24.04 68 TRP D O 1
ATOM 5169 N N . LYS D 1 26 ? 48.152 24.030 -33.730 1.00 17.71 69 LYS D N 1
ATOM 5170 C CA . LYS D 1 26 ? 46.748 24.397 -33.906 1.00 21.15 69 LYS D CA 1
ATOM 5171 C C . LYS D 1 26 ? 46.100 23.466 -34.922 1.00 18.51 69 LYS D C 1
ATOM 5172 O O . LYS D 1 26 ? 46.730 23.079 -35.916 1.00 15.67 69 LYS D O 1
ATOM 5178 N N . GLY D 1 27 ? 44.844 23.110 -34.680 1.00 14.52 70 GLY D N 1
ATOM 5179 C CA . GLY D 1 27 ? 44.147 22.246 -35.616 1.00 15.26 70 GLY D CA 1
ATOM 5180 C C . GLY D 1 27 ? 42.658 22.158 -35.394 1.00 17.16 70 GLY D C 1
ATOM 5181 O O . GLY D 1 27 ? 42.091 22.896 -34.586 1.00 17.02 70 GLY D O 1
ATOM 5182 N N . THR D 1 28 ? 42.045 21.204 -36.091 1.00 15.86 71 THR D N 1
ATOM 5183 C CA . THR D 1 28 ? 40.618 20.943 -36.022 1.00 16.19 71 THR D CA 1
ATOM 5184 C C . THR D 1 28 ? 40.417 19.493 -35.636 1.00 15.90 71 THR D C 1
ATOM 5185 O O . THR D 1 28 ? 41.007 18.606 -36.248 1.00 17.06 71 THR D O 1
ATOM 5189 N N . VAL D 1 29 ? 39.596 19.260 -34.616 1.00 15.62 72 VAL D N 1
ATOM 5190 C CA . VAL D 1 29 ? 39.297 17.897 -34.199 1.00 11.55 72 VAL D CA 1
ATOM 5191 C C . VAL D 1 29 ? 38.221 17.326 -35.097 1.00 13.75 72 VAL D C 1
ATOM 5192 O O . VAL D 1 29 ? 37.104 17.844 -35.147 1.00 14.87 72 VAL D O 1
ATOM 5196 N N . LEU D 1 30 ? 38.561 16.238 -35.784 1.00 13.09 73 LEU D N 1
ATOM 5197 C CA . LEU D 1 30 ? 37.686 15.648 -36.794 1.00 14.94 73 LEU D CA 1
ATOM 5198 C C . LEU D 1 30 ? 36.686 14.638 -36.270 1.00 15.49 73 LEU D C 1
ATOM 5199 O O . LEU D 1 30 ? 35.580 14.497 -36.807 1.00 16.57 73 LEU D O 1
ATOM 5204 N N . ASP D 1 31 ? 37.087 13.900 -35.248 1.00 13.15 74 ASP D N 1
ATOM 5205 C CA . ASP D 1 31 ? 36.371 12.687 -34.924 1.00 12.07 74 ASP D CA 1
ATOM 5206 C C . ASP D 1 31 ? 36.805 12.200 -33.548 1.00 12.54 74 ASP D C 1
ATOM 5207 O O . ASP D 1 31 ? 37.960 12.356 -33.158 1.00 16.25 74 ASP D O 1
ATOM 5212 N N . GLN D 1 32 ? 35.852 11.679 -32.798 1.00 13.93 75 GLN D N 1
ATOM 5213 C CA . GLN D 1 32 ? 36.117 10.945 -31.572 1.00 14.04 75 GLN D CA 1
ATOM 5214 C C . GLN D 1 32 ? 35.790 9.490 -31.823 1.00 15.61 75 GLN D C 1
ATOM 5215 O O . GLN D 1 32 ? 34.640 9.161 -32.106 1.00 15.88 75 GLN D O 1
ATOM 5221 N N . VAL D 1 33 ? 36.792 8.619 -31.753 1.00 13.16 76 VAL D N 1
ATOM 5222 C CA . VAL D 1 33 ? 36.597 7.227 -32.172 1.00 14.35 76 VAL D CA 1
ATOM 5223 C C . VAL D 1 33 ? 35.576 6.505 -31.274 1.00 13.34 76 VAL D C 1
ATOM 5224 O O . VAL D 1 33 ? 35.796 6.367 -30.068 1.00 14.50 76 VAL D O 1
ATOM 5228 N N . PRO D 1 34 ? 34.442 6.052 -31.857 1.00 16.84 77 PRO D N 1
ATOM 5229 C CA . PRO D 1 34 ? 33.371 5.455 -31.044 1.00 17.15 77 PRO D CA 1
ATOM 5230 C C . PRO D 1 34 ? 33.853 4.264 -30.210 1.00 15.62 77 PRO D C 1
ATOM 5231 O O . PRO D 1 34 ? 33.505 4.167 -29.036 1.00 16.81 77 PRO D O 1
ATOM 5235 N N . ILE D 1 35 ? 34.694 3.407 -30.783 1.00 11.54 78 ILE D N 1
ATOM 5236 C CA . ILE D 1 35 ? 35.143 2.215 -30.065 1.00 14.72 78 ILE D CA 1
ATOM 5237 C C . ILE D 1 35 ? 36.228 2.527 -29.005 1.00 18.72 78 ILE D C 1
ATOM 5238 O O . ILE D 1 35 ? 36.562 1.689 -28.170 1.00 19.08 78 ILE D O 1
ATOM 5243 N N . ASN D 1 36 ? 36.794 3.725 -29.066 1.00 19.41 79 ASN D N 1
ATOM 5244 C CA . ASN D 1 36 ? 37.765 4.176 -28.072 1.00 18.10 79 ASN D CA 1
ATOM 5245 C C . ASN D 1 36 ? 37.718 5.689 -27.978 1.00 16.35 79 ASN D C 1
ATOM 5246 O O . ASN D 1 36 ? 38.528 6.371 -28.603 1.00 16.53 79 ASN D O 1
ATOM 5251 N N . PRO D 1 37 ? 36.751 6.211 -27.213 1.00 20.19 80 PRO D N 1
ATOM 5252 C CA . PRO D 1 37 ? 36.406 7.636 -27.211 1.00 17.94 80 PRO D CA 1
ATOM 5253 C C . PRO D 1 37 ? 37.476 8.524 -26.571 1.00 16.89 80 PRO D C 1
ATOM 5254 O O . PRO D 1 37 ? 37.302 9.732 -26.579 1.00 16.74 80 PRO D O 1
ATOM 5258 N N . SER D 1 38 ? 38.530 7.939 -26.008 1.00 15.57 81 SER D N 1
ATOM 5259 C CA . SER D 1 38 ? 39.684 8.720 -25.572 1.00 17.56 81 SER D CA 1
ATOM 5260 C C . SER D 1 38 ? 40.536 9.144 -26.773 1.00 13.91 81 SER D C 1
ATOM 5261 O O . SER D 1 38 ? 41.383 10.037 -26.672 1.00 16.36 81 SER D O 1
ATOM 5264 N N . LEU D 1 39 ? 40.330 8.475 -27.901 1.00 14.46 82 LEU D N 1
ATOM 5265 C CA . LEU D 1 39 ? 41.136 8.697 -29.095 1.00 16.16 82 LEU D CA 1
ATOM 5266 C C . LEU D 1 39 ? 40.429 9.634 -30.052 1.00 13.96 82 LEU D C 1
ATOM 5267 O O . LEU D 1 39 ? 39.267 9.406 -30.416 1.00 14.10 82 LEU D O 1
ATOM 5272 N N . TYR D 1 40 ? 41.135 10.680 -30.462 1.00 14.87 83 TYR D N 1
ATOM 5273 C CA . TYR D 1 40 ? 40.612 11.659 -31.414 1.00 14.86 83 TYR D CA 1
ATOM 5274 C C . TYR D 1 40 ? 41.459 11.705 -32.678 1.00 14.12 83 TYR D C 1
ATOM 5275 O O . TYR D 1 40 ? 42.682 11.514 -32.623 1.00 16.32 83 TYR D O 1
ATOM 5284 N N . LEU D 1 41 ? 40.804 11.946 -33.812 1.00 13.94 84 LEU D N 1
ATOM 5285 C CA . LEU D 1 41 ? 41.511 12.221 -35.053 1.00 13.83 84 LEU D CA 1
ATOM 5286 C C . LEU D 1 41 ? 41.561 13.732 -35.277 1.00 13.99 84 LEU D C 1
ATOM 5287 O O . LEU D 1 41 ? 40.543 14.419 -35.169 1.00 14.76 84 LEU D O 1
ATOM 5292 N N . VAL D 1 42 ? 42.750 14.234 -35.590 1.00 12.74 85 VAL D N 1
ATOM 5293 C CA . VAL D 1 42 ? 42.972 15.669 -35.681 1.00 14.17 85 VAL D CA 1
ATOM 5294 C C . VAL D 1 42 ? 43.666 16.063 -36.981 1.00 13.17 85 VAL D C 1
ATOM 5295 O O . VAL D 1 42 ? 44.619 15.422 -37.418 1.00 14.30 85 VAL D O 1
ATOM 5299 N N . LYS D 1 43 ? 43.186 17.130 -37.605 1.00 11.71 86 LYS D N 1
ATOM 5300 C CA . LYS D 1 43 ? 43.881 17.723 -38.729 1.00 14.19 86 LYS D CA 1
ATOM 5301 C C . LYS D 1 43 ? 44.578 18.991 -38.249 1.00 16.19 86 LYS D C 1
ATOM 5302 O O . LYS D 1 43 ? 43.916 19.980 -37.935 1.00 15.15 86 LYS D O 1
ATOM 5308 N N . TYR D 1 44 ? 45.902 18.964 -38.184 1.00 14.34 87 TYR D N 1
ATOM 5309 C CA . TYR D 1 44 ? 46.656 20.147 -37.759 1.00 13.61 87 TYR D CA 1
ATOM 5310 C C . TYR D 1 44 ? 46.945 21.064 -38.929 1.00 14.99 87 TYR D C 1
ATOM 5311 O O . TYR D 1 44 ? 47.188 20.599 -40.036 1.00 15.19 87 TYR D O 1
ATOM 5320 N N . ASP D 1 45 ? 46.915 22.377 -38.680 1.00 12.91 88 ASP D N 1
ATOM 5321 C CA . ASP D 1 45 ? 47.171 23.358 -39.724 1.00 20.30 88 ASP D CA 1
ATOM 5322 C C . ASP D 1 45 ? 48.513 23.103 -40.406 1.00 19.29 88 ASP D C 1
ATOM 5323 O O . ASP D 1 45 ? 49.543 22.987 -39.737 1.00 21.87 88 ASP D O 1
ATOM 5328 N N . GLY D 1 46 ? 48.492 22.998 -41.732 1.00 19.87 89 GLY D N 1
ATOM 5329 C CA . GLY D 1 46 ? 49.718 22.876 -42.499 1.00 23.09 89 GLY D CA 1
ATOM 5330 C C . GLY D 1 46 ? 50.375 21.511 -42.432 1.00 21.84 89 GLY D C 1
ATOM 5331 O O . GLY D 1 46 ? 51.504 21.346 -42.886 1.00 23.47 89 GLY D O 1
ATOM 5332 N N . ILE D 1 47 ? 49.684 20.538 -41.853 1.00 17.55 90 ILE D N 1
ATOM 5333 C CA . ILE D 1 47 ? 50.235 19.187 -41.731 1.00 12.41 90 ILE D CA 1
ATOM 5334 C C . ILE D 1 47 ? 49.351 18.213 -42.493 1.00 12.86 90 ILE D C 1
ATOM 5335 O O . ILE D 1 47 ? 48.170 18.102 -42.174 1.00 13.92 90 ILE D O 1
ATOM 5340 N N . ASP D 1 48 ? 49.915 17.514 -43.483 1.00 13.20 91 ASP D N 1
ATOM 5341 C CA . ASP D 1 48 ? 49.102 16.670 -44.378 1.00 14.86 91 ASP D CA 1
ATOM 5342 C C . ASP D 1 48 ? 48.549 15.401 -43.723 1.00 15.59 91 ASP D C 1
ATOM 5343 O O . ASP D 1 48 ? 47.446 14.961 -44.058 1.00 14.53 91 ASP D O 1
ATOM 5348 N N . CYS D 1 49 ? 49.321 14.783 -42.831 1.00 13.23 92 CYS D N 1
ATOM 5349 C CA . CYS D 1 49 ? 48.873 13.521 -42.259 1.00 12.66 92 CYS D CA 1
ATOM 5350 C C . CYS D 1 49 ? 47.937 13.731 -41.074 1.00 13.95 92 CYS D C 1
ATOM 5351 O O . CYS D 1 49 ? 48.126 14.624 -40.239 1.00 13.37 92 CYS D O 1
ATOM 5354 N N . VAL D 1 50 ? 46.907 12.902 -41.020 1.00 12.36 93 VAL D N 1
ATOM 5355 C CA . VAL D 1 50 ? 45.955 12.941 -39.924 1.00 13.02 93 VAL D CA 1
ATOM 5356 C C . VAL D 1 50 ? 46.608 12.394 -38.646 1.00 13.52 93 VAL D C 1
ATOM 5357 O O . VAL D 1 50 ? 47.301 11.372 -38.689 1.00 14.71 93 VAL D O 1
ATOM 5361 N N . TYR D 1 51 ? 46.384 13.069 -37.518 1.00 12.17 94 TYR D N 1
ATOM 5362 C CA . TYR D 1 51 ? 46.908 12.617 -36.222 1.00 14.60 94 TYR D CA 1
ATOM 5363 C C . TYR D 1 51 ? 45.877 11.879 -35.403 1.00 14.41 94 TYR D C 1
ATOM 5364 O O . TYR D 1 51 ? 44.754 12.337 -35.247 1.00 16.94 94 TYR D O 1
ATOM 5373 N N . GLY D 1 52 ? 46.271 10.749 -34.831 1.00 11.63 95 GLY D N 1
ATOM 5374 C CA . GLY D 1 52 ? 45.444 10.120 -33.823 1.00 13.00 95 GLY D CA 1
ATOM 5375 C C . GLY D 1 52 ? 46.086 10.354 -32.467 1.00 14.58 95 GLY D C 1
ATOM 5376 O O . GLY D 1 52 ? 47.193 9.881 -32.213 1.00 15.61 95 GLY D O 1
ATOM 5377 N N . LEU D 1 53 ? 45.414 11.113 -31.612 1.00 12.17 96 LEU D N 1
ATOM 5378 C CA . LEU D 1 53 ? 45.950 11.436 -30.291 1.00 16.08 96 LEU D CA 1
ATOM 5379 C C . LEU D 1 53 ? 44.886 11.270 -29.216 1.00 16.23 96 LEU D C 1
ATOM 5380 O O . LEU D 1 53 ? 43.720 11.607 -29.424 1.00 14.81 96 LEU D O 1
ATOM 5385 N N . GLU D 1 54 ? 45.282 10.761 -28.055 1.00 15.10 97 GLU D N 1
ATOM 5386 C CA . GLU D 1 54 ? 44.395 10.816 -26.906 1.00 18.80 97 GLU D CA 1
ATOM 5387 C C . GLU D 1 54 ? 44.581 12.181 -26.271 1.00 18.36 97 GLU D C 1
ATOM 5388 O O . GLU D 1 54 ? 45.392 12.362 -25.354 1.00 20.18 97 GLU D O 1
ATOM 5394 N N . LEU D 1 55 ? 43.840 13.150 -26.802 1.00 14.60 98 LEU D N 1
ATOM 5395 C CA . LEU D 1 55 ? 44.095 14.553 -26.513 1.00 17.40 98 LEU D CA 1
ATOM 5396 C C . LEU D 1 55 ? 44.015 14.918 -25.035 1.00 23.22 98 LEU D C 1
ATOM 5397 O O . LEU D 1 55 ? 44.685 15.853 -24.593 1.00 24.25 98 LEU D O 1
ATOM 5402 N N . HIS D 1 56 ? 43.207 14.194 -24.269 1.00 20.98 99 HIS D N 1
ATOM 5403 C CA . HIS D 1 56 ? 43.069 14.502 -22.850 1.00 22.58 99 HIS D CA 1
ATOM 5404 C C . HIS D 1 56 ? 43.993 13.663 -21.965 1.00 24.40 99 HIS D C 1
ATOM 5405 O O . HIS D 1 56 ? 44.049 13.886 -20.760 1.00 25.41 99 HIS D O 1
ATOM 5412 N N . ARG D 1 57 ? 44.730 12.723 -22.554 1.00 18.95 100 ARG D N 1
ATOM 5413 C CA . ARG D 1 57 ? 45.569 11.818 -21.765 1.00 20.24 100 ARG D CA 1
ATOM 5414 C C . ARG D 1 57 ? 47.057 11.854 -22.148 1.00 22.20 100 ARG D C 1
ATOM 5415 O O . ARG D 1 57 ? 47.927 11.535 -21.331 1.00 24.19 100 ARG D O 1
ATOM 5423 N N . ASP D 1 58 ? 47.348 12.223 -23.391 1.00 22.17 101 ASP D N 1
ATOM 5424 C CA . ASP D 1 58 ? 48.724 12.222 -23.887 1.00 18.22 101 ASP D CA 1
ATOM 5425 C C . ASP D 1 58 ? 49.524 13.329 -23.193 1.00 19.49 101 ASP D C 1
ATOM 5426 O O . ASP D 1 58 ? 49.227 14.510 -23.352 1.00 19.46 101 ASP D O 1
ATOM 5431 N N . GLU D 1 59 ? 50.555 12.955 -22.448 1.00 25.62 102 GLU D N 1
ATOM 5432 C CA . GLU D 1 59 ? 51.290 13.949 -21.665 1.00 25.57 102 GLU D CA 1
ATOM 5433 C C . GLU D 1 59 ? 52.123 14.917 -22.502 1.00 27.28 102 GLU D C 1
ATOM 5434 O O . GLU D 1 59 ? 52.616 15.926 -21.982 1.00 25.86 102 GLU D O 1
ATOM 5440 N N . ARG D 1 60 ? 52.296 14.611 -23.784 1.00 18.88 103 ARG D N 1
ATOM 5441 C CA . ARG D 1 60 ? 52.969 15.537 -24.689 1.00 20.10 103 ARG D CA 1
ATOM 5442 C C . ARG D 1 60 ? 52.053 16.721 -25.027 1.00 18.56 103 ARG D C 1
ATOM 5443 O O . ARG D 1 60 ? 52.510 17.775 -25.477 1.00 19.63 103 ARG D O 1
ATOM 5451 N N . VAL D 1 61 ? 50.751 16.544 -24.843 1.00 18.88 104 VAL D N 1
ATOM 5452 C CA . VAL D 1 61 ? 49.802 17.612 -25.165 1.00 20.34 104 VAL D CA 1
ATOM 5453 C C . VAL D 1 61 ? 49.686 18.579 -23.982 1.00 23.90 104 VAL D C 1
ATOM 5454 O O . VAL D 1 61 ? 49.193 18.209 -22.916 1.00 24.73 104 VAL D O 1
ATOM 5458 N N . LEU D 1 62 ? 50.096 19.826 -24.205 1.00 23.25 105 LEU D N 1
ATOM 5459 C CA . LEU D 1 62 ? 50.164 20.823 -23.132 1.00 23.84 105 LEU D CA 1
ATOM 5460 C C . LEU D 1 62 ? 49.150 21.950 -23.212 1.00 22.90 105 LEU D C 1
ATOM 5461 O O . LEU D 1 62 ? 49.044 22.641 -24.233 1.00 28.17 105 LEU D O 1
ATOM 5466 N N . SER D 1 63 ? 48.373 22.087 -22.142 1.00 26.71 106 SER D N 1
ATOM 5467 C CA . SER D 1 63 ? 47.461 23.214 -21.967 1.00 29.87 106 SER D CA 1
ATOM 5468 C C . SER D 1 63 ? 46.510 23.313 -23.142 1.00 25.21 106 SER D C 1
ATOM 5469 O O . SER D 1 63 ? 46.405 24.353 -23.798 1.00 26.29 106 SER D O 1
ATOM 5472 N N . LEU D 1 64 ? 45.808 22.216 -23.382 1.00 26.65 107 LEU D N 1
ATOM 5473 C CA . LEU D 1 64 ? 44.812 22.139 -24.440 1.00 23.56 107 LEU D CA 1
ATOM 5474 C C . LEU D 1 64 ? 43.755 23.235 -24.294 1.00 22.12 107 LEU D C 1
ATOM 5475 O O . LEU D 1 64 ? 43.140 23.378 -23.238 1.00 25.80 107 LEU D O 1
ATOM 5480 N N . LYS D 1 65 ? 43.550 24.006 -25.354 1.00 20.70 108 LYS D N 1
ATOM 5481 C CA . LYS D 1 65 ? 42.517 25.040 -25.352 1.00 22.57 108 LYS D CA 1
ATOM 5482 C C . LYS D 1 65 ? 41.597 24.921 -26.566 1.00 23.25 108 LYS D C 1
ATOM 5483 O O . LYS D 1 65 ? 42.057 24.616 -27.668 1.00 22.83 108 LYS D O 1
ATOM 5485 N N . ILE D 1 66 ? 40.307 25.188 -26.373 1.00 22.54 109 ILE D N 1
ATOM 5486 C CA . ILE D 1 66 ? 39.389 25.336 -27.503 1.00 22.75 109 ILE D CA 1
ATOM 5487 C C . ILE D 1 66 ? 39.473 26.748 -28.057 1.00 26.44 109 ILE D C 1
ATOM 5488 O O . ILE D 1 66 ? 39.318 27.725 -27.319 1.00 30.60 109 ILE D O 1
ATOM 5493 N N . LEU D 1 67 ? 39.701 26.862 -29.359 1.00 21.77 110 LEU D N 1
ATOM 5494 C CA . LEU D 1 67 ? 39.817 28.171 -29.984 1.00 25.90 110 LEU D CA 1
ATOM 5495 C C . LEU D 1 67 ? 38.453 28.655 -30.445 1.00 29.02 110 LEU D C 1
ATOM 5496 O O . LEU D 1 67 ? 38.109 29.821 -30.267 1.00 29.87 110 LEU D O 1
ATOM 5501 N N . SER D 1 68 ? 37.693 27.768 -31.074 1.00 30.75 111 SER D N 1
ATOM 5502 C CA . SER D 1 68 ? 36.313 28.072 -31.421 1.00 30.74 111 SER D CA 1
ATOM 5503 C C . SER D 1 68 ? 35.456 26.817 -31.379 1.00 30.38 111 SER D C 1
ATOM 5504 O O . SER D 1 68 ? 35.952 25.708 -31.588 1.00 28.89 111 SER D O 1
ATOM 5507 N N . ASP D 1 69 ? 34.159 27.006 -31.169 1.00 28.44 112 ASP D N 1
ATOM 5508 C CA . ASP D 1 69 ? 33.246 25.887 -31.002 1.00 30.99 112 ASP D CA 1
ATOM 5509 C C . ASP D 1 69 ? 32.817 25.312 -32.331 1.00 27.12 112 ASP D C 1
ATOM 5510 O O . ASP D 1 69 ? 33.025 25.920 -33.386 1.00 28.08 112 ASP D O 1
ATOM 5515 N N . ARG D 1 70 ? 32.218 24.128 -32.266 1.00 21.70 113 ARG D N 1
ATOM 5516 C CA . ARG D 1 70 ? 31.752 23.445 -33.453 1.00 22.12 113 ARG D CA 1
ATOM 5517 C C . ARG D 1 70 ? 30.745 24.356 -34.136 1.00 28.08 113 ARG D C 1
ATOM 5518 O O . ARG D 1 70 ? 29.988 25.064 -33.467 1.00 29.78 113 ARG D O 1
ATOM 5526 N N . VAL D 1 71 ? 30.692 24.292 -35.458 1.00 30.02 114 VAL D N 1
ATOM 5527 C CA . VAL D 1 71 ? 29.746 25.087 -36.234 1.00 37.07 114 VAL D CA 1
ATOM 5528 C C . VAL D 1 71 ? 29.096 24.211 -37.280 1.00 43.99 114 VAL D C 1
ATOM 5529 O O . VAL D 1 71 ? 29.703 23.252 -37.750 1.00 47.00 114 VAL D O 1
ATOM 5533 N N . ALA D 1 72 ? 27.851 24.513 -37.620 1.00 47.06 115 ALA D N 1
ATOM 5534 C CA . ALA D 1 72 ? 27.108 23.664 -38.537 1.00 51.20 115 ALA D CA 1
ATOM 5535 C C . ALA D 1 72 ? 27.527 23.954 -39.977 1.00 52.54 115 ALA D C 1
ATOM 5536 O O . ALA D 1 72 ? 28.682 23.738 -40.351 1.00 51.36 115 ALA D O 1
ATOM 5538 N N . ILE D 1 76 ? 30.212 20.100 -49.070 1.00 45.74 119 ILE D N 1
ATOM 5539 C CA . ILE D 1 76 ? 31.019 20.105 -50.288 1.00 49.54 119 ILE D CA 1
ATOM 5540 C C . ILE D 1 76 ? 30.328 20.884 -51.410 1.00 50.85 119 ILE D C 1
ATOM 5541 O O . ILE D 1 76 ? 29.102 20.849 -51.544 1.00 52.26 119 ILE D O 1
ATOM 5546 N N . SER D 1 77 ? 31.124 21.598 -52.201 1.00 49.53 120 SER D N 1
ATOM 5547 C CA . SER D 1 77 ? 30.604 22.386 -53.312 1.00 51.24 120 SER D CA 1
ATOM 5548 C C . SER D 1 77 ? 29.964 21.498 -54.379 1.00 45.09 120 SER D C 1
ATOM 5549 O O . SER D 1 77 ? 28.797 21.690 -54.733 1.00 46.61 120 SER D O 1
ATOM 5552 N N . ASP D 1 78 ? 30.707 20.511 -54.873 1.00 34.71 121 ASP D N 1
ATOM 5553 C CA . ASP D 1 78 ? 30.177 19.650 -55.923 1.00 30.81 121 ASP D CA 1
ATOM 5554 C C . ASP D 1 78 ? 30.263 18.212 -55.451 1.00 23.11 121 ASP D C 1
ATOM 5555 O O . ASP D 1 78 ? 31.284 17.548 -55.614 1.00 19.60 121 ASP D O 1
ATOM 5560 N N . ALA D 1 79 ? 29.163 17.735 -54.880 1.00 24.91 122 ALA D N 1
ATOM 5561 C CA . ALA D 1 79 ? 29.089 16.383 -54.343 1.00 21.92 122 ALA D CA 1
ATOM 5562 C C . ALA D 1 79 ? 29.128 15.344 -55.440 1.00 17.60 122 ALA D C 1
ATOM 5563 O O . ALA D 1 79 ? 29.629 14.238 -55.236 1.00 16.71 122 ALA D O 1
ATOM 5565 N N . ASN D 1 80 ? 28.591 15.680 -56.607 1.00 15.97 123 ASN D N 1
ATOM 5566 C CA . ASN D 1 80 ? 28.649 14.736 -57.707 1.00 18.75 123 ASN D CA 1
ATOM 5567 C C . ASN D 1 80 ? 30.081 14.489 -58.148 1.00 17.38 123 ASN D C 1
ATOM 5568 O O . ASN D 1 80 ? 30.483 13.349 -58.361 1.00 17.25 123 ASN D O 1
ATOM 5573 N N . LEU D 1 81 ? 30.857 15.561 -58.260 1.00 21.25 124 LEU D N 1
ATOM 5574 C CA . LEU D 1 81 ? 32.258 15.424 -58.646 1.00 21.40 124 LEU D CA 1
ATOM 5575 C C . LEU D 1 81 ? 33.017 14.660 -57.564 1.00 18.64 124 LEU D C 1
ATOM 5576 O O . LEU D 1 81 ? 33.804 13.763 -57.866 1.00 20.14 124 LEU D O 1
ATOM 5581 N N . ALA D 1 82 ? 32.740 14.990 -56.304 1.00 17.68 125 ALA D N 1
ATOM 5582 C CA . ALA D 1 82 ? 33.349 14.292 -55.180 1.00 18.78 125 ALA D CA 1
ATOM 5583 C C . ALA D 1 82 ? 33.081 12.803 -55.267 1.00 18.03 125 ALA D C 1
ATOM 5584 O O . ALA D 1 82 ? 33.969 11.992 -55.011 1.00 20.39 125 ALA D O 1
ATOM 5586 N N . ASN D 1 83 ? 31.864 12.428 -55.655 1.00 16.36 126 ASN D N 1
ATOM 5587 C CA . ASN D 1 83 ? 31.561 11.011 -55.741 1.00 14.68 126 ASN D CA 1
ATOM 5588 C C . ASN D 1 83 ? 32.271 10.307 -56.892 1.00 16.84 126 ASN D C 1
ATOM 5589 O O . ASN D 1 83 ? 32.365 9.085 -56.901 1.00 23.72 126 ASN D O 1
ATOM 5594 N N . THR D 1 84 ? 32.772 11.065 -57.860 1.00 16.66 127 THR D N 1
ATOM 5595 C CA . THR D 1 84 ? 33.493 10.428 -58.947 1.00 19.97 127 THR D CA 1
ATOM 5596 C C . THR D 1 84 ? 34.881 10.029 -58.460 1.00 19.24 127 THR D C 1
ATOM 5597 O O . THR D 1 84 ? 35.513 9.167 -59.063 1.00 20.94 127 THR D O 1
ATOM 5601 N N . ILE D 1 85 ? 35.371 10.640 -57.379 1.00 18.86 128 ILE D N 1
ATOM 5602 C CA . ILE D 1 85 ? 36.709 10.247 -56.925 1.00 20.06 128 ILE D CA 1
ATOM 5603 C C . ILE D 1 85 ? 36.708 9.381 -55.659 1.00 19.33 128 ILE D C 1
ATOM 5604 O O . ILE D 1 85 ? 37.636 8.595 -55.459 1.00 17.54 128 ILE D O 1
ATOM 5609 N N . ILE D 1 86 ? 35.668 9.484 -54.834 1.00 17.33 129 ILE D N 1
ATOM 5610 C CA . ILE D 1 86 ? 35.605 8.683 -53.606 1.00 16.02 129 ILE D CA 1
ATOM 5611 C C . ILE D 1 86 ? 35.551 7.197 -53.923 1.00 17.25 129 ILE D C 1
ATOM 5612 O O . ILE D 1 86 ? 34.703 6.736 -54.709 1.00 15.62 129 ILE D O 1
ATOM 5617 N N . GLY D 1 87 ? 36.473 6.447 -53.320 1.00 13.67 130 GLY D N 1
ATOM 5618 C CA . GLY D 1 87 ? 36.562 5.016 -53.540 1.00 17.02 130 GLY D CA 1
ATOM 5619 C C . GLY D 1 87 ? 37.407 4.607 -54.735 1.00 22.05 130 GLY D C 1
ATOM 5620 O O . GLY D 1 87 ? 37.543 3.419 -55.031 1.00 24.25 130 GLY D O 1
ATOM 5621 N N . LYS D 1 88 ? 37.969 5.587 -55.433 1.00 17.45 131 LYS D N 1
ATOM 5622 C CA . LYS D 1 88 ? 38.720 5.318 -56.654 1.00 17.84 131 LYS D CA 1
ATOM 5623 C C . LYS D 1 88 ? 40.218 5.238 -56.397 1.00 17.46 131 LYS D C 1
ATOM 5624 O O . LYS D 1 88 ? 40.765 5.996 -55.594 1.00 13.19 131 LYS D O 1
ATOM 5630 N N . ALA D 1 89 ? 40.879 4.324 -57.095 1.00 14.97 132 ALA D N 1
ATOM 5631 C CA . ALA D 1 89 ? 42.323 4.364 -57.180 1.00 16.15 132 ALA D CA 1
ATOM 5632 C C . ALA D 1 89 ? 42.724 5.586 -58.007 1.00 17.32 132 ALA D C 1
ATOM 5633 O O . ALA D 1 89 ? 42.080 5.912 -59.003 1.00 18.06 132 ALA D O 1
ATOM 5635 N N . VAL D 1 90 ? 43.776 6.282 -57.583 1.00 14.96 133 VAL D N 1
ATOM 5636 C CA . VAL D 1 90 ? 44.215 7.490 -58.276 1.00 12.40 133 VAL D CA 1
ATOM 5637 C C . VAL D 1 90 ? 45.740 7.546 -58.418 1.00 15.10 133 VAL D C 1
ATOM 5638 O O . VAL D 1 90 ? 46.466 6.882 -57.677 1.00 17.22 133 VAL D O 1
ATOM 5642 N N . GLU D 1 91 ? 46.203 8.319 -59.400 1.00 13.51 134 GLU D N 1
ATOM 5643 C CA . GLU D 1 91 ? 47.579 8.805 -59.444 1.00 16.73 134 GLU D CA 1
ATOM 5644 C C . GLU D 1 91 ? 47.559 10.256 -59.012 1.00 16.87 134 GLU D C 1
ATOM 5645 O O . GLU D 1 91 ? 46.976 11.116 -59.682 1.00 16.26 134 GLU D O 1
ATOM 5651 N N . HIS D 1 92 ? 48.215 10.520 -57.888 1.00 15.97 135 HIS D N 1
ATOM 5652 C CA . HIS D 1 92 ? 48.213 11.850 -57.285 1.00 15.40 135 HIS D CA 1
ATOM 5653 C C . HIS D 1 92 ? 49.564 12.512 -57.508 1.00 15.38 135 HIS D C 1
ATOM 5654 O O . HIS D 1 92 ? 50.572 12.032 -57.016 1.00 17.63 135 HIS D O 1
ATOM 5661 N N . MET D 1 93 ? 49.570 13.611 -58.259 1.00 12.91 136 MET D N 1
ATOM 5662 C CA . MET D 1 93 ? 50.814 14.267 -58.649 1.00 15.40 136 MET D CA 1
ATOM 5663 C C . MET D 1 93 ? 51.280 15.237 -57.580 1.00 17.36 136 MET D C 1
ATOM 5664 O O . MET D 1 93 ? 50.521 16.115 -57.148 1.00 16.01 136 MET D O 1
ATOM 5669 N N . PHE D 1 94 ? 52.552 15.107 -57.219 1.00 14.31 137 PHE D N 1
ATOM 5670 C CA . PHE D 1 94 ? 53.251 16.042 -56.347 1.00 14.41 137 PHE D CA 1
ATOM 5671 C C . PHE D 1 94 ? 54.448 16.534 -57.144 1.00 14.88 137 PHE D C 1
ATOM 5672 O O . PHE D 1 94 ? 54.693 16.042 -58.251 1.00 16.07 137 PHE D O 1
ATOM 5680 N N . GLU D 1 95 ? 55.115 17.579 -56.654 1.00 14.92 138 GLU D N 1
ATOM 5681 C CA . GLU D 1 95 ? 56.320 18.065 -57.311 1.00 15.99 138 GLU D CA 1
ATOM 5682 C C . GLU D 1 95 ? 57.581 17.627 -56.600 1.00 16.44 138 GLU D C 1
ATOM 5683 O O . GLU D 1 95 ? 57.676 17.717 -55.382 1.00 18.27 138 GLU D O 1
ATOM 5689 N N . GLY D 1 96 ? 58.532 17.138 -57.382 1.00 14.83 139 GLY D N 1
ATOM 5690 C CA . GLY D 1 96 ? 59.861 16.817 -56.901 1.00 17.31 139 GLY D CA 1
ATOM 5691 C C . GLY D 1 96 ? 60.756 18.030 -57.075 1.00 20.97 139 GLY D C 1
ATOM 5692 O O . GLY D 1 96 ? 60.297 19.179 -57.022 1.00 19.15 139 GLY D O 1
ATOM 5693 N N . GLU D 1 97 ? 62.032 17.776 -57.340 1.00 14.70 140 GLU D N 1
ATOM 5694 C CA . GLU D 1 97 ? 62.997 18.860 -57.538 1.00 14.91 140 GLU D CA 1
ATOM 5695 C C . GLU D 1 97 ? 62.615 19.695 -58.760 1.00 19.37 140 GLU D C 1
ATOM 5696 O O . GLU D 1 97 ? 62.221 19.149 -59.800 1.00 15.80 140 GLU D O 1
ATOM 5702 N N . HIS D 1 98 ? 62.741 21.014 -58.606 1.00 15.56 141 HIS D N 1
ATOM 5703 C CA . HIS D 1 98 ? 62.423 22.021 -59.628 1.00 18.30 141 HIS D CA 1
ATOM 5704 C C . HIS D 1 98 ? 61.173 21.744 -60.465 1.00 16.83 141 HIS D C 1
ATOM 5705 O O . HIS D 1 98 ? 61.194 21.907 -61.693 1.00 19.30 141 HIS D O 1
ATOM 5712 N N . GLY D 1 99 ? 60.134 21.226 -59.820 1.00 17.17 142 GLY D N 1
ATOM 5713 C CA . GLY D 1 99 ? 58.840 21.092 -60.461 1.00 18.70 142 GLY D CA 1
ATOM 5714 C C . GLY D 1 99 ? 58.625 19.747 -61.118 1.00 20.82 142 GLY D C 1
ATOM 5715 O O . GLY D 1 99 ? 57.570 19.503 -61.701 1.00 21.58 142 GLY D O 1
ATOM 5716 N N . SER D 1 100 ? 59.631 18.882 -61.047 1.00 16.89 143 SER D N 1
ATOM 5717 C CA . SER D 1 100 ? 59.556 17.606 -61.748 1.00 17.21 143 SER D CA 1
ATOM 5718 C C . SER D 1 100 ? 58.437 16.745 -61.171 1.00 18.81 143 SER D C 1
ATOM 5719 O O . SER D 1 100 ? 57.939 17.010 -60.078 1.00 18.13 143 SER D O 1
ATOM 5722 N N . LYS D 1 101 ? 58.094 15.658 -61.854 1.00 18.87 144 LYS D N 1
ATOM 5723 C CA . LYS D 1 101 ? 57.000 14.845 -61.357 1.00 19.48 144 LYS D CA 1
ATOM 5724 C C . LYS D 1 101 ? 57.417 13.997 -60.161 1.00 21.62 144 LYS D C 1
ATOM 5725 O O . LYS D 1 101 ? 58.532 13.458 -60.106 1.00 19.86 144 LYS D O 1
ATOM 5731 N N . ASP D 1 102 ? 56.504 13.912 -59.196 1.00 19.73 145 ASP D N 1
ATOM 5732 C CA . ASP D 1 102 ? 56.634 13.042 -58.030 1.00 17.70 145 ASP D CA 1
ATOM 5733 C C . ASP D 1 102 ? 55.241 12.459 -57.836 1.00 17.50 145 ASP D C 1
ATOM 5734 O O . ASP D 1 102 ? 54.477 12.897 -56.969 1.00 17.18 145 ASP D O 1
ATOM 5739 N N . GLU D 1 103 ? 54.906 11.516 -58.712 1.00 18.04 146 GLU D N 1
ATOM 5740 C CA . GLU D 1 103 ? 53.598 10.842 -58.740 1.00 17.03 146 GLU D CA 1
ATOM 5741 C C . GLU D 1 103 ? 53.417 9.651 -57.789 1.00 17.92 146 GLU D C 1
ATOM 5742 O O . GLU D 1 103 ? 54.231 8.729 -57.784 1.00 17.20 146 GLU D O 1
ATOM 5748 N N . TRP D 1 104 ? 52.397 9.737 -56.938 1.00 17.21 147 TRP D N 1
ATOM 5749 C CA . TRP D 1 104 ? 52.052 8.689 -55.976 1.00 13.09 147 TRP D CA 1
ATOM 5750 C C . TRP D 1 104 ? 50.749 7.930 -56.260 1.00 14.54 147 TRP D C 1
ATOM 5751 O O . TRP D 1 104 ? 49.689 8.543 -56.402 1.00 14.33 147 TRP D O 1
ATOM 5762 N N . ARG D 1 105 ? 50.827 6.610 -56.392 1.00 13.79 148 ARG D N 1
ATOM 5763 C CA . ARG D 1 105 ? 49.619 5.803 -56.538 1.00 14.81 148 ARG D CA 1
ATOM 5764 C C . ARG D 1 105 ? 48.863 5.729 -55.207 1.00 14.54 148 ARG D C 1
ATOM 5765 O O . ARG D 1 105 ? 49.454 5.469 -54.159 1.00 15.00 148 ARG D O 1
ATOM 5773 N N . GLY D 1 106 ? 47.554 5.957 -55.233 1.00 16.72 149 GLY D N 1
ATOM 5774 C CA . GLY D 1 106 ? 46.803 5.986 -53.995 1.00 16.39 149 GLY D CA 1
ATOM 5775 C C . GLY D 1 106 ? 45.343 5.612 -54.142 1.00 15.75 149 GLY D C 1
ATOM 5776 O O . GLY D 1 106 ? 44.914 5.136 -55.191 1.00 15.68 149 GLY D O 1
ATOM 5777 N N . MET D 1 107 ? 44.597 5.836 -53.074 1.00 12.11 150 MET D N 1
ATOM 5778 C CA . MET D 1 107 ? 43.177 5.503 -52.997 1.00 19.65 150 MET D CA 1
ATOM 5779 C C . MET D 1 107 ? 42.416 6.581 -52.230 1.00 16.41 150 MET D C 1
ATOM 5780 O O . MET D 1 107 ? 42.739 6.858 -51.082 1.00 14.82 150 MET D O 1
ATOM 5785 N N . VAL D 1 108 ? 41.425 7.203 -52.864 1.00 11.78 151 VAL D N 1
ATOM 5786 C CA . VAL D 1 108 ? 40.582 8.186 -52.184 1.00 11.65 151 VAL D CA 1
ATOM 5787 C C . VAL D 1 108 ? 39.555 7.429 -51.354 1.00 15.48 151 VAL D C 1
ATOM 5788 O O . VAL D 1 108 ? 38.870 6.556 -51.885 1.00 16.77 151 VAL D O 1
ATOM 5792 N N . LEU D 1 109 ? 39.480 7.732 -50.059 1.00 11.45 152 LEU D N 1
ATOM 5793 C CA . LEU D 1 109 ? 38.735 6.894 -49.117 1.00 12.02 152 LEU D CA 1
ATOM 5794 C C . LEU D 1 109 ? 37.351 7.446 -48.784 1.00 12.04 152 LEU D C 1
ATOM 5795 O O . LEU D 1 109 ? 36.386 6.689 -48.711 1.00 13.48 152 LEU D O 1
ATOM 5800 N N . ALA D 1 110 ? 37.257 8.758 -48.596 1.00 12.33 153 ALA D N 1
ATOM 5801 C CA . ALA D 1 110 ? 36.052 9.377 -48.067 1.00 12.30 153 ALA D CA 1
ATOM 5802 C C . ALA D 1 110 ? 36.204 10.881 -48.080 1.00 14.55 153 ALA D C 1
ATOM 5803 O O . ALA D 1 110 ? 37.319 11.384 -48.206 1.00 14.25 153 ALA D O 1
ATOM 5805 N N . GLN D 1 111 ? 35.091 11.599 -47.957 1.00 15.59 154 GLN D N 1
ATOM 5806 C CA . GLN D 1 111 ? 35.193 12.979 -47.495 1.00 14.57 154 GLN D CA 1
ATOM 5807 C C . GLN D 1 111 ? 35.520 12.931 -46.012 1.00 13.77 154 GLN D C 1
ATOM 5808 O O . GLN D 1 111 ? 35.021 12.061 -45.287 1.00 18.08 154 GLN D O 1
ATOM 5814 N N . ALA D 1 112 ? 36.382 13.834 -45.556 1.00 16.16 155 ALA D N 1
ATOM 5815 C CA . ALA D 1 112 ? 36.690 13.906 -44.136 1.00 15.65 155 ALA D CA 1
ATOM 5816 C C . ALA D 1 112 ? 35.458 14.355 -43.357 1.00 15.58 155 ALA D C 1
ATOM 5817 O O . ALA D 1 112 ? 34.611 15.071 -43.897 1.00 15.52 155 ALA D O 1
ATOM 5819 N N . PRO D 1 113 ? 35.345 13.923 -42.093 1.00 16.24 156 PRO D N 1
ATOM 5820 C CA . PRO D 1 113 ? 34.361 14.528 -41.181 1.00 17.97 156 PRO D CA 1
ATOM 5821 C C . PRO D 1 113 ? 34.699 15.994 -40.920 1.00 17.58 156 PRO D C 1
ATOM 5822 O O . PRO D 1 113 ? 35.882 16.372 -41.002 1.00 16.25 156 PRO D O 1
ATOM 5826 N N . ILE D 1 114 ? 33.678 16.794 -40.613 1.00 15.88 157 ILE D N 1
ATOM 5827 C CA . ILE D 1 114 ? 33.822 18.207 -40.212 1.00 18.60 157 ILE D CA 1
ATOM 5828 C C . ILE D 1 114 ? 34.314 19.115 -41.341 1.00 21.49 157 ILE D C 1
ATOM 5829 O O . ILE D 1 114 ? 33.655 20.093 -41.698 1.00 19.42 157 ILE D O 1
ATOM 5834 N N . MET D 1 115 ? 35.496 18.818 -41.862 1.00 18.46 158 MET D N 1
ATOM 5835 C CA . MET D 1 115 ? 36.095 19.596 -42.935 1.00 16.76 158 MET D CA 1
ATOM 5836 C C . MET D 1 115 ? 35.671 18.991 -44.272 1.00 17.91 158 MET D C 1
ATOM 5837 O O . MET D 1 115 ? 36.455 18.310 -44.930 1.00 17.74 158 MET D O 1
ATOM 5842 N N . LYS D 1 116 ? 34.417 19.213 -44.662 1.00 23.07 159 LYS D N 1
ATOM 5843 C CA . LYS D 1 116 ? 33.828 18.416 -45.745 1.00 24.07 159 LYS D CA 1
ATOM 5844 C C . LYS D 1 116 ? 34.388 18.661 -47.151 1.00 23.06 159 LYS D C 1
ATOM 5845 O O . LYS D 1 116 ? 34.194 17.831 -48.043 1.00 26.54 159 LYS D O 1
ATOM 5851 N N . ALA D 1 117 ? 35.100 19.765 -47.349 1.00 19.62 160 ALA D N 1
ATOM 5852 C CA . ALA D 1 117 ? 35.790 20.000 -48.612 1.00 21.23 160 ALA D CA 1
ATOM 5853 C C . ALA D 1 117 ? 37.105 19.203 -48.697 1.00 21.55 160 ALA D C 1
ATOM 5854 O O . ALA D 1 117 ? 37.792 19.205 -49.725 1.00 20.55 160 ALA D O 1
ATOM 5856 N N . TRP D 1 118 ? 37.467 18.548 -47.602 1.00 16.96 161 TRP D N 1
ATOM 5857 C CA . TRP D 1 118 ? 38.712 17.783 -47.564 1.00 13.72 161 TRP D CA 1
ATOM 5858 C C . TRP D 1 118 ? 38.425 16.298 -47.726 1.00 14.70 161 TRP D C 1
ATOM 5859 O O . TRP D 1 118 ? 37.346 15.841 -47.381 1.00 18.41 161 TRP D O 1
ATOM 5870 N N . PHE D 1 119 ? 39.388 15.559 -48.275 1.00 14.53 162 PHE D N 1
ATOM 5871 C CA . PHE D 1 119 ? 39.225 14.128 -48.496 1.00 11.38 162 PHE D CA 1
ATOM 5872 C C . PHE D 1 119 ? 40.274 13.324 -47.753 1.00 16.20 162 PHE D C 1
ATOM 5873 O O . PHE D 1 119 ? 41.418 13.747 -47.652 1.00 16.24 162 PHE D O 1
ATOM 5881 N N . TYR D 1 120 ? 39.853 12.189 -47.203 1.00 13.31 163 TYR D N 1
ATOM 5882 C CA . TYR D 1 120 ? 40.770 11.155 -46.740 1.00 16.36 163 TYR D CA 1
ATOM 5883 C C . TYR D 1 120 ? 41.406 10.437 -47.942 1.00 15.13 163 TYR D C 1
ATOM 5884 O O . TYR D 1 120 ? 40.696 10.015 -48.849 1.00 13.23 163 TYR D O 1
ATOM 5893 N N . ILE D 1 121 ? 42.728 10.280 -47.934 1.00 13.66 164 ILE D N 1
ATOM 5894 C CA . ILE D 1 121 ? 43.407 9.534 -48.990 1.00 11.70 164 ILE D CA 1
ATOM 5895 C C . ILE D 1 121 ? 44.619 8.810 -48.393 1.00 11.80 164 ILE D C 1
ATOM 5896 O O . ILE D 1 121 ? 45.231 9.280 -47.428 1.00 11.86 164 ILE D O 1
ATOM 5901 N N . THR D 1 122 ? 44.935 7.647 -48.943 1.00 11.87 165 THR D N 1
ATOM 5902 C CA . THR D 1 122 ? 46.140 6.918 -48.537 1.00 11.99 165 THR D CA 1
ATOM 5903 C C . THR D 1 122 ? 46.875 6.452 -49.796 1.0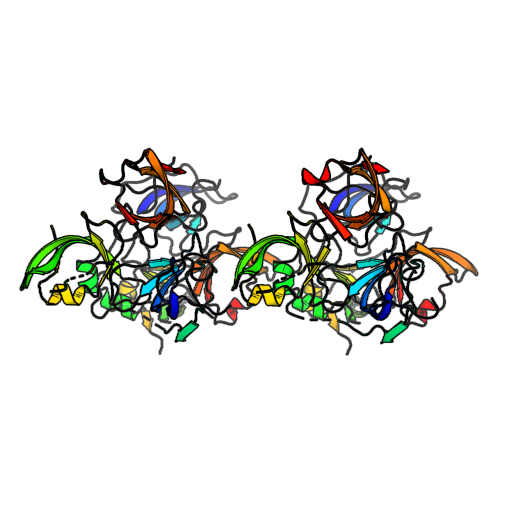0 12.15 165 THR D C 1
ATOM 5904 O O . THR D 1 122 ? 46.370 6.607 -50.907 1.00 12.38 165 THR D O 1
ATOM 5908 N N . TYR D 1 123 ? 48.085 5.914 -49.626 1.00 12.29 166 TYR D N 1
ATOM 5909 C CA . TYR D 1 123 ? 48.980 5.646 -50.747 1.00 14.77 166 TYR D CA 1
ATOM 5910 C C . TYR D 1 123 ? 49.546 4.252 -50.639 1.00 13.28 166 TYR D C 1
ATOM 5911 O O . TYR D 1 123 ? 49.840 3.795 -49.546 1.00 16.00 166 TYR D O 1
ATOM 5920 N N . GLU D 1 124 ? 49.676 3.576 -51.774 1.00 15.16 167 GLU D N 1
ATOM 5921 C CA . GLU D 1 124 ? 50.188 2.209 -51.748 1.00 20.35 167 GLU D CA 1
ATOM 5922 C C . GLU D 1 124 ? 51.598 2.139 -51.154 1.00 19.83 167 GLU D C 1
ATOM 5923 O O . GLU D 1 124 ? 51.924 1.180 -50.458 1.00 17.75 167 GLU D O 1
ATOM 5929 N N . LYS D 1 125 ? 52.439 3.135 -51.431 1.00 14.82 168 LYS D N 1
ATOM 5930 C CA . LYS D 1 125 ? 53.810 3.123 -50.910 1.00 16.95 168 LYS D CA 1
ATOM 5931 C C . LYS D 1 125 ? 53.948 3.806 -49.540 1.00 19.78 168 LYS D C 1
ATOM 5932 O O . LYS D 1 125 ? 55.042 3.862 -48.971 1.00 18.90 168 LYS D O 1
ATOM 5938 N N . ASP D 1 126 ? 52.842 4.342 -49.036 1.00 12.95 169 ASP D N 1
ATOM 5939 C CA . ASP D 1 126 ? 52.801 5.043 -47.761 1.00 15.92 169 ASP D CA 1
ATOM 5940 C C . ASP D 1 126 ? 51.387 4.943 -47.182 1.00 15.52 169 ASP D C 1
ATOM 5941 O O . ASP D 1 126 ? 50.581 5.881 -47.273 1.00 14.88 169 ASP D O 1
ATOM 5946 N N . PRO D 1 127 ? 51.064 3.784 -46.601 1.00 14.22 170 PRO D N 1
ATOM 5947 C CA . PRO D 1 127 ? 49.672 3.487 -46.255 1.00 15.63 170 PRO D CA 1
ATOM 5948 C C . PRO D 1 127 ? 49.241 4.091 -44.924 1.00 16.22 170 PRO D C 1
ATOM 5949 O O . PRO D 1 127 ? 48.810 3.361 -44.025 1.00 14.21 170 PRO D O 1
ATOM 5953 N N . VAL D 1 128 ? 49.406 5.411 -44.776 1.00 13.36 171 VAL D N 1
ATOM 5954 C CA . VAL D 1 128 ? 48.815 6.122 -43.644 1.00 12.92 171 VAL D CA 1
ATOM 5955 C C . VAL D 1 128 ? 47.817 7.147 -44.160 1.00 12.64 171 VAL D C 1
ATOM 5956 O O . VAL D 1 128 ? 47.723 7.360 -45.376 1.00 12.86 171 VAL D O 1
ATOM 5960 N N . LEU D 1 129 ? 47.083 7.768 -43.237 1.00 11.88 172 LEU D N 1
ATOM 5961 C CA . LEU D 1 129 ? 45.931 8.613 -43.589 1.00 11.75 172 LEU D CA 1
ATOM 5962 C C . LEU D 1 129 ? 46.347 10.060 -43.848 1.00 11.80 172 LEU D C 1
ATOM 5963 O O . LEU D 1 129 ? 46.961 10.666 -43.000 1.00 12.71 172 LEU D O 1
ATOM 5968 N N . TYR D 1 130 ? 46.042 10.585 -45.039 1.00 11.80 173 TYR D N 1
ATOM 5969 C CA . TYR D 1 130 ? 46.298 11.980 -45.361 1.00 11.85 173 TYR D CA 1
ATOM 5970 C C . TYR D 1 130 ? 44.987 12.692 -45.650 1.00 12.92 173 TYR D C 1
ATOM 5971 O O . TYR D 1 130 ? 43.962 12.049 -45.882 1.00 13.89 173 TYR D O 1
ATOM 5980 N N . MET D 1 131 ? 45.030 14.020 -45.602 1.00 12.59 174 MET D N 1
ATOM 5981 C CA . MET D 1 131 ? 43.888 14.872 -45.945 1.00 13.24 174 MET D CA 1
ATOM 5982 C C . MET D 1 131 ? 44.301 16.002 -46.886 1.00 13.00 174 MET D C 1
ATOM 5983 O O . MET D 1 131 ? 45.236 16.757 -46.581 1.00 14.15 174 MET D O 1
ATOM 5988 N N . TYR D 1 132 ? 43.584 16.128 -48.007 1.00 13.61 175 TYR D N 1
ATOM 5989 C CA . TYR D 1 132 ? 43.772 17.232 -48.951 1.00 11.85 175 TYR D CA 1
ATOM 5990 C C . TYR D 1 132 ? 42.429 17.694 -49.500 1.00 13.58 175 TYR D C 1
ATOM 5991 O O . TYR D 1 132 ? 41.451 16.939 -49.497 1.00 15.43 175 TYR D O 1
ATOM 6000 N N . GLN D 1 133 ? 42.380 18.936 -49.967 1.00 13.71 176 GLN D N 1
ATOM 6001 C CA . GLN D 1 133 ? 41.234 19.386 -50.757 1.00 15.19 176 GLN D CA 1
ATOM 6002 C C . GLN D 1 133 ? 41.406 18.902 -52.202 1.00 17.51 176 GLN D C 1
ATOM 6003 O O . GLN D 1 133 ? 41.771 19.668 -53.099 1.00 14.33 176 GLN D O 1
ATOM 6009 N N . LEU D 1 134 ? 41.133 17.619 -52.418 1.00 14.50 177 LEU D N 1
ATOM 6010 C CA . LEU D 1 134 ? 41.488 16.944 -53.660 1.00 14.89 177 LEU D CA 1
ATOM 6011 C C . LEU D 1 134 ? 40.728 17.442 -54.889 1.00 11.95 177 LEU D C 1
ATOM 6012 O O . LEU D 1 134 ? 41.143 17.182 -56.017 1.00 16.52 177 LEU D O 1
ATOM 6017 N N . LEU D 1 135 ? 39.624 18.149 -54.698 1.00 13.53 178 LEU D N 1
ATOM 6018 C CA . LEU D 1 135 ? 38.918 18.656 -55.861 1.00 17.12 178 LEU D CA 1
ATOM 6019 C C . LEU D 1 135 ? 39.750 19.764 -56.493 1.00 16.68 178 LEU D C 1
ATOM 6020 O O . LEU D 1 135 ? 39.677 19.984 -57.697 1.00 15.71 178 LEU D O 1
ATOM 6025 N N . ASP D 1 136 ? 40.582 20.420 -55.686 1.00 17.78 179 ASP D N 1
ATOM 6026 C CA . ASP D 1 136 ? 41.507 21.409 -56.216 1.00 16.82 179 ASP D CA 1
ATOM 6027 C C . ASP D 1 136 ? 42.564 20.702 -57.069 1.00 15.80 179 ASP D C 1
ATOM 6028 O O . ASP D 1 136 ? 42.859 21.141 -58.179 1.00 15.77 179 ASP D O 1
ATOM 6033 N N . ASP D 1 137 ? 43.153 19.624 -56.539 1.00 12.32 180 ASP D N 1
ATOM 6034 C CA . ASP D 1 137 ? 44.105 18.823 -57.309 1.00 12.42 180 ASP D CA 1
ATOM 6035 C C . ASP D 1 137 ? 43.480 18.332 -58.604 1.00 17.73 180 ASP D C 1
ATOM 6036 O O . ASP D 1 137 ? 44.097 18.396 -59.674 1.00 16.41 180 ASP D O 1
ATOM 6041 N N . TYR D 1 138 ? 42.255 17.834 -58.493 1.00 15.02 181 TYR D N 1
ATOM 6042 C CA . TYR D 1 138 ? 41.551 17.308 -59.646 1.00 15.94 181 TYR D CA 1
ATOM 6043 C C . TYR D 1 138 ? 41.343 18.370 -60.719 1.00 17.07 181 TYR D C 1
ATOM 6044 O O . TYR D 1 138 ? 41.640 18.136 -61.888 1.00 18.97 181 TYR D O 1
ATOM 6053 N N . LYS D 1 139 ? 40.855 19.537 -60.305 1.00 15.77 182 LYS D N 1
ATOM 6054 C CA . LYS D 1 139 ? 40.609 20.633 -61.233 1.00 21.54 182 LYS D CA 1
ATOM 6055 C C . LYS D 1 139 ? 41.878 21.101 -61.932 1.00 20.70 182 LYS D C 1
ATOM 6056 O O . LYS D 1 139 ? 41.823 21.539 -63.080 1.00 19.35 182 LYS D O 1
ATOM 6062 N N . GLU D 1 140 ? 43.019 20.989 -61.253 1.00 20.62 183 GLU D N 1
ATOM 6063 C CA . GLU D 1 140 ? 44.282 21.457 -61.811 1.00 20.59 183 GLU D CA 1
ATOM 6064 C C . GLU D 1 140 ? 44.992 20.392 -62.649 1.00 21.00 183 GLU D C 1
ATOM 6065 O O . GLU D 1 140 ? 46.060 20.644 -63.200 1.00 25.46 183 GLU D O 1
ATOM 6071 N N . GLY D 1 141 ? 44.396 19.204 -62.746 1.00 17.96 184 GLY D N 1
ATOM 6072 C CA . GLY D 1 141 ? 44.974 18.123 -63.521 1.00 16.79 184 GLY D CA 1
ATOM 6073 C C . GLY D 1 141 ? 45.974 17.252 -62.770 1.00 19.69 184 GLY D C 1
ATOM 6074 O O . GLY D 1 141 ? 46.638 16.403 -63.368 1.00 20.77 184 GLY D O 1
ATOM 6075 N N . ASP D 1 142 ? 46.066 17.439 -61.459 1.00 17.66 185 ASP D N 1
ATOM 6076 C CA . ASP D 1 142 ? 47.068 16.727 -60.661 1.00 16.30 185 ASP D CA 1
ATOM 6077 C C . ASP D 1 142 ? 46.519 15.482 -59.962 1.00 17.94 185 ASP D C 1
ATOM 6078 O O . ASP D 1 142 ? 47.205 14.877 -59.143 1.00 16.26 185 ASP D O 1
ATOM 6083 N N . LEU D 1 143 ? 45.291 15.088 -60.284 1.00 15.14 186 LEU D N 1
ATOM 6084 C CA . LEU D 1 143 ? 44.727 13.876 -59.704 1.00 15.56 186 LEU D CA 1
ATOM 6085 C C . LEU D 1 143 ? 44.031 13.119 -60.814 1.00 20.25 186 LEU D C 1
ATOM 6086 O O . LEU D 1 143 ? 43.013 13.575 -61.339 1.00 22.80 186 LEU D O 1
ATOM 6091 N N . ARG D 1 144 ? 44.566 11.957 -61.165 1.00 18.72 187 ARG D N 1
ATOM 6092 C CA . ARG D 1 144 ? 44.008 11.210 -62.288 1.00 18.41 187 ARG D CA 1
ATOM 6093 C C . ARG D 1 144 ? 43.359 9.953 -61.765 1.00 18.16 187 ARG D C 1
ATOM 6094 O O . ARG D 1 144 ? 43.957 9.202 -61.003 1.00 17.34 187 ARG D O 1
ATOM 6102 N N . ILE D 1 145 ? 42.110 9.742 -62.169 1.00 17.90 188 ILE D N 1
ATOM 6103 C CA . ILE D 1 145 ? 41.375 8.575 -61.724 1.00 20.06 188 ILE D CA 1
ATOM 6104 C C . ILE D 1 145 ? 41.805 7.348 -62.528 1.00 26.68 188 ILE D C 1
ATOM 6105 O O . ILE D 1 145 ? 41.795 7.368 -63.763 1.00 27.61 188 ILE D O 1
ATOM 6110 N N . MET D 1 146 ? 42.195 6.292 -61.818 1.00 25.74 189 MET D N 1
ATOM 6111 C CA . MET D 1 146 ? 42.585 5.012 -62.415 1.00 30.88 189 MET D CA 1
ATOM 6112 C C . MET D 1 146 ? 41.411 4.109 -62.783 1.00 38.52 189 MET D C 1
ATOM 6113 O O . MET D 1 146 ? 40.419 4.059 -62.060 1.00 37.02 189 MET D O 1
ATOM 6118 N N . PRO D 1 147 ? 41.525 3.406 -63.923 1.00 46.13 190 PRO D N 1
ATOM 6119 C CA . PRO D 1 147 ? 40.519 2.429 -64.362 1.00 50.74 190 PRO D CA 1
ATOM 6120 C C . PRO D 1 147 ? 40.451 1.197 -63.457 1.00 51.20 190 PRO D C 1
ATOM 6121 O O . PRO D 1 147 ? 41.316 1.008 -62.596 1.00 50.38 190 PRO D O 1
ATOM 6125 N N . GLY D 1 161 ? 37.055 -8.979 -48.772 1.00 47.80 204 GLY D N 1
ATOM 6126 C CA . GLY D 1 161 ? 37.952 -8.945 -47.629 1.00 45.42 204 GLY D CA 1
ATOM 6127 C C . GLY D 1 161 ? 37.314 -8.278 -46.428 1.00 40.84 204 GLY D C 1
ATOM 6128 O O . GLY D 1 161 ? 38.001 -7.854 -45.499 1.00 42.67 204 GLY D O 1
ATOM 6129 N N . VAL D 1 162 ? 35.991 -8.172 -46.464 1.00 37.51 205 VAL D N 1
ATOM 6130 C CA . VAL D 1 162 ? 35.213 -7.642 -45.353 1.00 33.40 205 VAL D CA 1
ATOM 6131 C C . VAL D 1 162 ? 35.166 -8.681 -44.218 1.00 35.29 205 VAL D C 1
ATOM 6132 O O . VAL D 1 162 ? 34.917 -9.858 -44.460 1.00 35.45 205 VAL D O 1
ATOM 6136 N N . VAL D 1 163 ? 35.382 -8.231 -42.985 1.00 32.58 206 VAL D N 1
ATOM 6137 C CA . VAL D 1 163 ? 35.439 -9.105 -41.809 1.00 29.89 206 VAL D CA 1
ATOM 6138 C C . VAL D 1 163 ? 34.372 -8.756 -40.775 1.00 28.10 206 VAL D C 1
ATOM 6139 O O . VAL D 1 163 ? 34.270 -7.605 -40.351 1.00 32.74 206 VAL D O 1
ATOM 6143 N N . ASP D 1 164 ? 33.568 -9.735 -40.366 1.00 19.81 207 ASP D N 1
ATOM 6144 C CA . ASP D 1 164 ? 32.528 -9.439 -39.379 1.00 18.08 207 ASP D CA 1
ATOM 6145 C C . ASP D 1 164 ? 33.138 -9.053 -38.025 1.00 18.41 207 ASP D C 1
ATOM 6146 O O . ASP D 1 164 ? 34.073 -9.698 -37.534 1.00 18.33 207 ASP D O 1
ATOM 6151 N N . GLY D 1 165 ? 32.609 -7.986 -37.426 1.00 17.22 208 GLY D N 1
ATOM 6152 C CA . GLY D 1 165 ? 32.929 -7.648 -36.053 1.00 14.01 208 GLY D CA 1
ATOM 6153 C C . GLY D 1 165 ? 34.343 -7.152 -35.786 1.00 16.37 208 GLY D C 1
ATOM 6154 O O . GLY D 1 165 ? 34.831 -7.301 -34.672 1.00 17.41 208 GLY D O 1
ATOM 6155 N N . LEU D 1 166 ? 34.999 -6.559 -36.781 1.00 12.66 209 LEU D N 1
ATOM 6156 C CA . LEU D 1 166 ? 36.411 -6.226 -36.625 1.00 16.54 209 LEU D CA 1
ATOM 6157 C C . LEU D 1 166 ? 36.666 -4.935 -35.854 1.00 16.40 209 LEU D C 1
ATOM 6158 O O . LEU D 1 166 ? 37.738 -4.762 -35.295 1.00 16.43 209 LEU D O 1
ATOM 6163 N N . ILE D 1 167 ? 35.697 -4.026 -35.805 1.00 16.03 210 ILE D N 1
ATOM 6164 C CA . ILE D 1 167 ? 35.965 -2.745 -35.150 1.00 14.95 210 ILE D CA 1
ATOM 6165 C C . ILE D 1 167 ? 36.172 -2.940 -33.635 1.00 16.40 210 ILE D C 1
ATOM 6166 O O . ILE D 1 167 ? 35.343 -3.540 -32.946 1.00 16.11 210 ILE D O 1
ATOM 6171 N N . GLY D 1 168 ? 37.296 -2.439 -33.131 1.00 15.34 211 GLY D N 1
ATOM 6172 C CA . GLY D 1 168 ? 37.647 -2.593 -31.729 1.00 16.13 211 GLY D CA 1
ATOM 6173 C C . GLY D 1 168 ? 38.592 -3.747 -31.464 1.00 19.61 211 GLY D C 1
ATOM 6174 O O . GLY D 1 168 ? 39.148 -3.858 -30.365 1.00 21.01 211 GLY D O 1
ATOM 6175 N N . LYS D 1 169 ? 38.791 -4.604 -32.459 1.00 17.39 212 LYS D N 1
ATOM 6176 C CA . LYS D 1 169 ? 39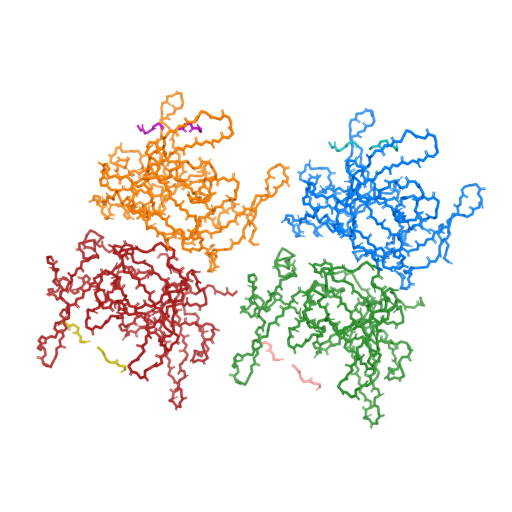.680 -5.757 -32.285 1.00 19.62 212 LYS D CA 1
ATOM 6177 C C . LYS D 1 169 ? 41.128 -5.313 -32.161 1.00 18.02 212 LYS D C 1
ATOM 6178 O O . LYS D 1 169 ? 41.559 -4.366 -32.824 1.00 18.03 212 LYS D O 1
ATOM 6184 N N . HIS D 1 170 ? 41.875 -5.997 -31.303 1.00 20.37 213 HIS D N 1
ATOM 6185 C CA . HIS D 1 170 ? 43.302 -5.746 -31.193 1.00 23.75 213 HIS D CA 1
ATOM 6186 C C . HIS D 1 170 ? 44.021 -6.419 -32.347 1.00 26.00 213 HIS D C 1
ATOM 6187 O O . HIS D 1 170 ? 43.601 -7.467 -32.832 1.00 28.71 213 HIS D O 1
ATOM 6194 N N . VAL D 1 171 ? 45.084 -5.787 -32.822 1.00 20.25 214 VAL D N 1
ATOM 6195 C CA . VAL D 1 171 ? 45.795 -6.308 -33.971 1.00 17.75 214 VAL D CA 1
ATOM 6196 C C . VAL D 1 171 ? 47.286 -6.231 -33.678 1.00 24.24 214 VAL D C 1
ATOM 6197 O O . VAL D 1 171 ? 47.754 -5.315 -33.004 1.00 26.89 214 VAL D O 1
ATOM 6201 N N . GLU D 1 172 ? 48.018 -7.216 -34.180 1.00 27.44 215 GLU D N 1
ATOM 6202 C CA . GLU D 1 172 ? 49.470 -7.262 -34.098 1.00 30.02 215 GLU D CA 1
ATOM 6203 C C . GLU D 1 172 ? 50.058 -7.695 -35.420 1.00 30.36 215 GLU D C 1
ATOM 6204 O O . GLU D 1 172 ? 49.401 -8.371 -36.204 1.00 31.02 215 GLU D O 1
ATOM 6210 N N . TYR D 1 173 ? 51.268 -7.241 -35.700 1.00 33.15 216 TYR D N 1
ATOM 6211 C CA . TYR D 1 173 ? 52.069 -7.852 -36.753 1.00 34.25 216 TYR D CA 1
ATOM 6212 C C . TYR D 1 173 ? 53.503 -7.936 -36.245 1.00 36.43 216 TYR D C 1
ATOM 6213 O O . TYR D 1 173 ? 53.934 -7.093 -35.455 1.00 33.70 216 TYR D O 1
ATOM 6222 N N . THR D 1 174 ? 54.210 -8.992 -36.630 1.00 36.33 217 THR D N 1
ATOM 6223 C CA . THR D 1 174 ? 55.587 -9.173 -36.191 1.00 39.23 217 THR D CA 1
ATOM 6224 C C . THR D 1 174 ? 56.498 -8.186 -36.925 1.00 36.85 217 THR D C 1
ATOM 6225 O O . THR D 1 174 ? 56.533 -8.154 -38.155 1.00 36.34 217 THR D O 1
ATOM 6227 N N . LYS D 1 175 ? 57.231 -7.382 -36.160 1.00 37.07 218 LYS D N 1
ATOM 6228 C CA . LYS D 1 175 ? 58.155 -6.410 -36.731 1.00 40.38 218 LYS D CA 1
ATOM 6229 C C . LYS D 1 175 ? 59.440 -7.110 -37.182 1.00 46.10 218 LYS D C 1
ATOM 6230 O O . LYS D 1 175 ? 59.742 -8.217 -36.729 1.00 44.95 218 LYS D O 1
ATOM 6234 N N . GLU D 1 176 ? 60.182 -6.464 -38.081 1.00 51.98 219 GLU D N 1
ATOM 6235 C CA . GLU D 1 176 ? 61.430 -7.018 -38.606 1.00 57.48 219 GLU D CA 1
ATOM 6236 C C . GLU D 1 176 ? 62.474 -7.240 -37.513 1.00 62.99 219 GLU D C 1
ATOM 6237 O O . GLU D 1 176 ? 63.381 -8.057 -37.671 1.00 66.29 219 GLU D O 1
ATOM 6239 N N . ASP D 1 177 ? 62.348 -6.506 -36.412 1.00 64.30 220 ASP D N 1
ATOM 6240 C CA . ASP D 1 177 ? 63.239 -6.676 -35.269 1.00 65.11 220 ASP D CA 1
ATOM 6241 C C . ASP D 1 177 ? 62.830 -7.880 -34.414 1.00 64.84 220 ASP D C 1
ATOM 6242 O O . ASP D 1 177 ? 63.542 -8.256 -33.482 1.00 65.00 220 ASP D O 1
ATOM 6244 N N . GLY D 1 178 ? 61.673 -8.467 -34.723 1.00 63.63 221 GLY D N 1
ATOM 6245 C CA . GLY D 1 178 ? 61.228 -9.687 -34.067 1.00 60.23 221 GLY D CA 1
ATOM 6246 C C . GLY D 1 178 ? 60.106 -9.529 -33.054 1.00 57.74 221 GLY D C 1
ATOM 6247 O O . GLY D 1 178 ? 59.436 -10.498 -32.702 1.00 57.84 221 GLY D O 1
ATOM 6248 N N . SER D 1 179 ? 59.880 -8.305 -32.593 1.00 55.36 222 SER D N 1
ATOM 6249 C CA . SER D 1 179 ? 58.853 -8.062 -31.586 1.00 51.23 222 SER D CA 1
ATOM 6250 C C . SER D 1 179 ? 57.538 -7.622 -32.219 1.00 48.91 222 SER D C 1
ATOM 6251 O O . SER D 1 179 ? 57.463 -7.393 -33.429 1.00 48.72 222 SER D O 1
ATOM 6254 N N . LYS D 1 180 ? 56.497 -7.538 -31.398 1.00 46.09 223 LYS D N 1
ATOM 6255 C CA . LYS D 1 180 ? 55.149 -7.319 -31.900 1.00 44.05 223 LYS D CA 1
ATOM 6256 C C . LYS D 1 180 ? 54.766 -5.844 -31.863 1.00 39.31 223 LYS D C 1
ATOM 6257 O O . LYS D 1 180 ? 54.996 -5.158 -30.866 1.00 39.29 223 LYS D O 1
ATOM 6263 N N . ARG D 1 181 ? 54.183 -5.358 -32.954 1.00 34.70 224 ARG D N 1
ATOM 6264 C CA . ARG D 1 181 ? 53.588 -4.034 -32.953 1.00 29.02 224 ARG D CA 1
ATOM 6265 C C . ARG D 1 181 ? 52.116 -4.180 -32.610 1.00 29.52 224 ARG D C 1
ATOM 6266 O O . ARG D 1 181 ? 51.399 -4.928 -33.265 1.00 30.25 224 ARG D O 1
ATOM 6274 N N . ILE D 1 182 ? 51.671 -3.478 -31.576 1.00 26.14 225 ILE D N 1
ATOM 6275 C CA . ILE D 1 182 ? 50.323 -3.680 -31.052 1.00 22.30 225 ILE D CA 1
ATOM 6276 C C . ILE D 1 182 ? 49.440 -2.478 -31.367 1.00 20.44 225 ILE D C 1
ATOM 6277 O O . ILE D 1 182 ? 49.864 -1.331 -31.204 1.00 18.20 225 ILE D O 1
ATOM 6282 N N . GLY D 1 183 ? 48.219 -2.744 -31.816 1.00 19.56 226 GLY D N 1
ATOM 6283 C CA . GLY D 1 183 ? 47.296 -1.678 -32.172 1.00 17.08 226 GLY D CA 1
ATOM 6284 C C . GLY D 1 183 ? 45.850 -2.127 -32.090 1.00 16.35 226 GLY D C 1
ATOM 6285 O O . GLY D 1 183 ? 45.547 -3.198 -31.567 1.00 16.97 226 GLY D O 1
ATOM 6286 N N . MET D 1 184 ? 44.950 -1.290 -32.596 1.00 15.15 227 MET D N 1
ATOM 6287 C CA . MET D 1 184 ? 43.527 -1.581 -32.567 1.00 15.15 227 MET D CA 1
ATOM 6288 C C . MET D 1 184 ? 42.885 -1.115 -33.867 1.00 14.88 227 MET D C 1
ATOM 6289 O O . MET D 1 184 ? 43.260 -0.087 -34.421 1.00 14.55 227 MET D O 1
ATOM 6294 N N . VAL D 1 185 ? 41.940 -1.900 -34.366 1.00 12.26 228 VAL D N 1
ATOM 6295 C CA . VAL D 1 185 ? 41.132 -1.498 -35.517 1.00 13.77 228 VAL D CA 1
ATOM 6296 C C . VAL D 1 185 ? 40.097 -0.475 -35.060 1.00 15.40 228 VAL D C 1
ATOM 6297 O O . VAL D 1 185 ? 39.280 -0.769 -34.185 1.00 13.96 228 VAL D O 1
ATOM 6301 N N . ILE D 1 186 ? 40.111 0.725 -35.645 1.00 11.14 229 ILE D N 1
ATOM 6302 C CA . ILE D 1 186 ? 39.251 1.789 -35.147 1.00 13.18 229 ILE D CA 1
ATOM 6303 C C . ILE D 1 186 ? 38.150 2.240 -36.090 1.00 13.90 229 ILE D C 1
ATOM 6304 O O . ILE D 1 186 ? 37.234 2.943 -35.667 1.00 12.94 229 ILE D O 1
ATOM 6309 N N . HIS D 1 187 ? 38.247 1.874 -37.363 1.00 15.43 230 HIS D N 1
ATOM 6310 C CA . HIS D 1 187 ? 37.279 2.373 -38.331 1.00 16.47 230 HIS D CA 1
ATOM 6311 C C . HIS D 1 187 ? 37.270 1.507 -39.579 1.00 14.31 230 HIS D C 1
ATOM 6312 O O . HIS D 1 187 ? 38.303 0.942 -39.943 1.00 13.22 230 HIS D O 1
ATOM 6319 N N . GLN D 1 188 ? 36.108 1.428 -40.227 1.00 12.49 231 GLN D N 1
ATOM 6320 C CA . GLN D 1 188 ? 35.957 0.796 -41.540 1.00 10.97 231 GLN D CA 1
ATOM 6321 C C . GLN D 1 188 ? 35.537 1.853 -42.556 1.00 11.82 231 GLN D C 1
ATOM 6322 O O . GLN D 1 188 ? 34.721 2.719 -42.243 1.00 17.41 231 GLN D O 1
ATOM 6328 N N . VAL D 1 189 ? 36.124 1.815 -43.744 1.00 11.88 232 VAL D N 1
ATOM 6329 C CA . VAL D 1 189 ? 35.825 2.812 -44.773 1.00 12.95 232 VAL D CA 1
ATOM 6330 C C . VAL D 1 189 ? 34.559 2.406 -45.528 1.00 12.13 232 VAL D C 1
ATOM 6331 O O . VAL D 1 189 ? 34.493 1.313 -46.061 1.00 15.77 232 VAL D O 1
ATOM 6335 N N . GLU D 1 190 ? 33.545 3.272 -45.557 1.00 13.96 233 GLU D N 1
ATOM 6336 C CA . GLU D 1 190 ? 32.271 2.893 -46.180 1.00 16.21 233 GLU D CA 1
ATOM 6337 C C . GLU D 1 190 ? 32.387 2.597 -47.684 1.00 14.93 233 GLU D C 1
ATOM 6338 O O . GLU D 1 190 ? 31.858 1.588 -48.167 1.00 14.36 233 GLU D O 1
ATOM 6344 N N . ALA D 1 191 ? 33.104 3.451 -48.415 1.00 14.81 234 ALA D N 1
ATOM 6345 C CA . ALA D 1 191 ? 33.182 3.335 -49.872 1.00 18.27 234 ALA D CA 1
ATOM 6346 C C . ALA D 1 191 ? 33.979 2.115 -50.310 1.00 16.54 234 ALA D C 1
ATOM 6347 O O . ALA D 1 191 ? 33.833 1.637 -51.430 1.00 16.81 234 ALA D O 1
ATOM 6349 N N . LYS D 1 192 ? 34.799 1.598 -49.401 1.00 15.02 235 LYS D N 1
ATOM 6350 C CA . LYS D 1 192 ? 35.628 0.430 -49.663 1.00 15.94 235 LYS D CA 1
ATOM 6351 C C . LYS D 1 192 ? 35.770 -0.394 -48.385 1.00 16.08 235 LYS D C 1
ATOM 6352 O O . LYS D 1 192 ? 36.786 -0.303 -47.689 1.00 19.22 235 LYS D O 1
ATOM 6358 N N . PRO D 1 193 ? 34.755 -1.228 -48.090 1.00 18.47 236 PRO D N 1
ATOM 6359 C CA . PRO D 1 193 ? 34.602 -1.858 -46.771 1.00 17.44 236 PRO D CA 1
ATOM 6360 C C . PRO D 1 193 ? 35.634 -2.935 -46.427 1.00 17.34 236 PRO D C 1
ATOM 6361 O O . PRO D 1 193 ? 35.630 -3.399 -45.292 1.00 14.91 236 PRO D O 1
ATOM 6365 N N . SER D 1 194 ? 36.532 -3.278 -47.344 1.00 16.06 237 SER D N 1
ATOM 6366 C CA . SER D 1 194 ? 37.663 -4.142 -46.990 1.00 13.20 237 SER D CA 1
ATOM 6367 C C . SER D 1 194 ? 38.812 -3.305 -46.426 1.00 11.96 237 SER D C 1
ATOM 6368 O O . SER D 1 194 ? 39.811 -3.831 -45.968 1.00 15.91 237 SER D O 1
ATOM 6371 N N . VAL D 1 195 ? 38.631 -1.990 -46.423 1.00 13.03 238 VAL D N 1
ATOM 6372 C CA . VAL D 1 195 ? 39.664 -1.101 -45.943 1.00 15.92 238 VAL D CA 1
ATOM 6373 C C . VAL D 1 195 ? 39.344 -0.622 -44.518 1.00 15.14 238 VAL D C 1
ATOM 6374 O O . VAL D 1 195 ? 38.248 -0.130 -44.242 1.00 14.33 238 VAL D O 1
ATOM 6378 N N . TYR D 1 196 ? 40.324 -0.762 -43.629 1.00 15.76 239 TYR D N 1
ATOM 6379 C CA . TYR D 1 196 ? 40.176 -0.385 -42.236 1.00 11.39 239 TYR D CA 1
ATOM 6380 C C . TYR D 1 196 ? 41.283 0.553 -41.795 1.00 11.43 239 TYR D C 1
ATOM 6381 O O . TYR D 1 196 ? 42.385 0.532 -42.346 1.00 16.28 239 TYR D O 1
ATOM 6390 N N . PHE D 1 197 ? 40.963 1.362 -40.796 1.00 11.33 240 PHE D N 1
ATOM 6391 C CA . PHE D 1 197 ? 41.938 2.191 -40.090 1.00 13.07 240 PHE D CA 1
ATOM 6392 C C . PHE D 1 197 ? 42.441 1.465 -38.843 1.00 14.53 240 PHE D C 1
ATOM 6393 O O . PHE D 1 197 ? 41.635 0.952 -38.053 1.00 14.37 240 PHE D O 1
ATOM 6401 N N . ILE D 1 198 ? 43.761 1.457 -38.648 1.00 11.55 241 ILE D N 1
ATOM 6402 C CA . ILE D 1 198 ? 44.361 0.875 -37.462 1.00 14.46 241 ILE D CA 1
ATOM 6403 C C . ILE D 1 198 ? 45.184 1.944 -36.755 1.00 13.93 241 ILE D C 1
ATOM 6404 O O . ILE D 1 198 ? 45.920 2.683 -37.404 1.00 14.21 241 ILE D O 1
ATOM 6409 N N . LYS D 1 199 ? 45.029 2.041 -35.442 1.00 15.42 242 LYS D N 1
ATOM 6410 C CA . LYS D 1 199 ? 45.892 2.898 -34.631 1.00 13.37 242 LYS D CA 1
ATOM 6411 C C . LYS D 1 199 ? 46.839 2.018 -33.845 1.00 17.65 242 LYS D C 1
ATOM 6412 O O . LYS D 1 199 ? 46.396 1.204 -33.030 1.00 15.80 242 LYS D O 1
ATOM 6418 N N . PHE D 1 200 ? 48.139 2.191 -34.068 1.00 16.23 243 PHE D N 1
ATOM 6419 C CA . PHE D 1 200 ? 49.139 1.463 -33.285 1.00 14.71 243 PHE D CA 1
ATOM 6420 C C . PHE D 1 200 ? 49.544 2.287 -32.065 1.00 19.17 243 PHE D C 1
ATOM 6421 O O . PHE D 1 200 ? 49.572 3.514 -32.119 1.00 16.32 243 PHE D O 1
ATOM 6429 N N . ASP D 1 201 ? 49.849 1.604 -30.966 1.00 21.62 244 ASP D N 1
ATOM 6430 C CA . ASP D 1 201 ? 50.168 2.267 -29.703 1.00 23.33 244 ASP D CA 1
ATOM 6431 C C . ASP D 1 201 ? 51.398 3.168 -29.829 1.00 22.67 244 ASP D C 1
ATOM 6432 O O . ASP D 1 201 ? 51.499 4.185 -29.143 1.00 25.81 244 ASP D O 1
ATOM 6437 N N . ASP D 1 202 ? 52.326 2.812 -30.711 1.00 20.27 245 ASP D N 1
ATOM 6438 C CA . ASP D 1 202 ? 53.624 3.489 -30.715 1.00 22.08 245 ASP D CA 1
ATOM 6439 C C . ASP D 1 202 ? 53.710 4.686 -31.660 1.00 22.55 245 ASP D C 1
ATOM 6440 O O . ASP D 1 202 ? 54.800 5.221 -31.888 1.00 22.58 245 ASP D O 1
ATOM 6445 N N . ASP D 1 203 ? 52.589 5.096 -32.244 1.00 19.21 246 ASP D N 1
ATOM 6446 C CA . ASP D 1 203 ? 52.666 6.145 -33.246 1.00 15.96 246 ASP D CA 1
ATOM 6447 C C . ASP D 1 203 ? 51.376 6.927 -33.389 1.00 14.15 246 ASP D C 1
ATOM 6448 O O . ASP D 1 203 ? 50.305 6.421 -33.054 1.00 16.79 246 ASP D O 1
ATOM 6453 N N . PHE D 1 204 ? 51.485 8.161 -33.885 1.00 12.63 247 PHE D N 1
ATOM 6454 C CA . PHE D 1 204 ? 50.316 9.022 -34.041 1.00 13.55 247 PHE D CA 1
ATOM 6455 C C . PHE D 1 204 ? 49.598 8.849 -35.389 1.00 13.55 247 PHE D C 1
ATOM 6456 O O . PHE D 1 204 ? 48.470 9.344 -35.544 1.00 14.20 247 PHE D O 1
ATOM 6464 N N . HIS D 1 205 ? 50.230 8.195 -36.367 1.00 13.38 248 HIS D N 1
ATOM 6465 C CA . HIS D 1 205 ? 49.584 8.022 -37.684 1.00 14.71 248 HIS D CA 1
ATOM 6466 C C . HIS D 1 205 ? 48.381 7.107 -37.593 1.00 13.08 248 HIS D C 1
ATOM 6467 O O . HIS D 1 205 ? 48.268 6.298 -36.674 1.00 16.24 248 HIS D O 1
ATOM 6474 N N . ILE D 1 206 ? 47.468 7.272 -38.544 1.00 11.82 249 ILE D N 1
ATOM 6475 C CA . ILE D 1 206 ? 46.389 6.332 -38.734 1.00 11.71 249 ILE D CA 1
ATOM 6476 C C . ILE D 1 206 ? 46.787 5.448 -39.901 1.00 11.80 249 ILE D C 1
ATOM 6477 O O . ILE D 1 206 ? 47.001 5.929 -41.024 1.00 11.84 249 ILE D O 1
ATOM 6482 N N . TYR D 1 207 ? 46.925 4.155 -39.635 1.00 11.85 250 TYR D N 1
ATOM 6483 C CA . TYR D 1 207 ? 47.386 3.252 -40.669 1.00 13.87 250 TYR D CA 1
ATOM 6484 C C . TYR D 1 207 ? 46.192 2.710 -41.424 1.00 14.20 250 TYR D C 1
ATOM 6485 O O . TYR D 1 207 ? 45.140 2.466 -40.842 1.00 17.97 250 TYR D O 1
ATOM 6494 N N . VAL D 1 208 ? 46.348 2.571 -42.732 1.00 13.08 251 VAL D N 1
ATOM 6495 C CA . VAL D 1 208 ? 45.232 2.160 -43.571 1.00 14.23 251 VAL D CA 1
ATOM 6496 C C . VAL D 1 208 ? 45.587 0.838 -44.250 1.00 16.24 251 VAL D C 1
ATOM 6497 O O . VAL D 1 208 ? 46.594 0.728 -44.956 1.00 18.67 251 VAL D O 1
ATOM 6501 N N . TYR D 1 209 ? 44.761 -0.178 -44.024 1.00 14.47 252 TYR D N 1
ATOM 6502 C CA . TYR D 1 209 ? 45.032 -1.495 -44.592 1.00 14.67 252 TYR D CA 1
ATOM 6503 C C . TYR D 1 209 ? 43.849 -1.964 -45.411 1.00 12.99 252 TYR D C 1
ATOM 6504 O O . TYR D 1 209 ? 42.713 -1.804 -44.991 1.00 14.87 252 TYR D O 1
ATOM 6513 N N . ASP D 1 210 ? 44.133 -2.541 -46.575 1.00 15.66 253 ASP D N 1
ATOM 6514 C CA . ASP D 1 210 ? 43.092 -3.142 -47.404 1.00 20.02 253 ASP D CA 1
ATOM 6515 C C . ASP D 1 210 ? 43.243 -4.648 -47.273 1.00 20.70 253 ASP D C 1
ATOM 6516 O O . ASP D 1 210 ? 44.217 -5.231 -47.748 1.00 21.97 253 ASP D O 1
ATOM 6521 N N . LEU D 1 211 ? 42.271 -5.280 -46.628 1.00 19.39 254 LEU D N 1
ATOM 6522 C CA . LEU D 1 211 ? 42.432 -6.674 -46.224 1.00 21.62 254 LEU D CA 1
ATOM 6523 C C . LEU D 1 211 ? 42.358 -7.647 -47.395 1.00 24.69 254 LEU D C 1
ATOM 6524 O O . LEU D 1 211 ? 42.674 -8.825 -47.235 1.00 26.06 254 LEU D O 1
ATOM 6529 N N . VAL D 1 212 ? 41.940 -7.178 -48.568 1.00 22.57 255 VAL D N 1
ATOM 6530 C CA . VAL D 1 212 ? 41.973 -8.040 -49.760 1.00 25.88 255 VAL D CA 1
ATOM 6531 C C . VAL D 1 212 ? 43.375 -8.098 -50.344 1.00 27.96 255 VAL D C 1
ATOM 6532 O O . VAL D 1 212 ? 43.670 -8.957 -51.173 1.00 28.45 255 VAL D O 1
ATOM 6536 N N . LYS D 1 213 ? 44.235 -7.173 -49.926 1.00 25.04 256 LYS D N 1
ATOM 6537 C CA . LYS D 1 213 ? 45.571 -7.095 -50.499 1.00 27.90 256 LYS D CA 1
ATOM 6538 C C . LYS D 1 213 ? 46.578 -7.934 -49.731 1.00 31.66 256 LYS D C 1
ATOM 6539 O O . LYS D 1 213 ? 46.442 -8.174 -48.535 1.00 28.99 256 LYS D O 1
ATOM 6545 N N . LYS D 1 214 ? 47.610 -8.362 -50.442 1.00 36.02 257 LYS D N 1
ATOM 6546 C CA . LYS D 1 214 ? 48.649 -9.197 -49.869 1.00 37.97 257 LYS D CA 1
ATOM 6547 C C . LYS D 1 214 ? 49.399 -8.463 -48.762 1.00 38.56 257 LYS D C 1
ATOM 6548 O O . LYS D 1 214 ? 49.835 -9.082 -47.794 1.00 39.70 257 LYS D O 1
ATOM 6554 N N . SER D 1 215 ? 49.460 -7.140 -48.851 1.00 39.48 258 SER D N 1
ATOM 6555 C CA . SER D 1 215 ? 50.148 -6.330 -47.845 1.00 38.48 258 SER D CA 1
ATOM 6556 C C . SER D 1 215 ? 49.526 -6.355 -46.443 1.00 36.85 258 SER D C 1
ATOM 6557 O O . SER D 1 215 ? 50.051 -5.734 -45.514 1.00 36.60 258 SER D O 1
ATOM 6560 N N . ALA D 1 216 ? 48.416 -7.068 -46.285 1.00 35.35 259 ALA D N 1
ATOM 6561 C CA . ALA D 1 216 ? 47.750 -7.135 -44.992 1.00 31.37 259 ALA D CA 1
ATOM 6562 C C . ALA D 1 216 ? 47.813 -8.519 -44.345 1.00 31.50 259 ALA D C 1
ATOM 6563 O O . ALA D 1 216 ? 47.348 -8.689 -43.218 1.00 27.82 259 ALA D O 1
ATOM 6565 N N . GLU D 1 217 ? 48.388 -9.497 -45.045 1.00 38.37 260 GLU D N 1
ATOM 6566 C CA . GLU D 1 217 ? 48.351 -10.893 -44.590 1.00 43.51 260 GLU D CA 1
ATOM 6567 C C . GLU D 1 217 ? 49.037 -11.132 -43.245 1.00 45.39 260 GLU D C 1
ATOM 6568 O O . GLU D 1 217 ? 48.750 -12.120 -42.565 1.00 45.49 260 GLU D O 1
ATOM 6574 N N . ASN D 1 218 ? 49.961 -10.247 -42.882 1.00 45.67 261 ASN D N 1
ATOM 6575 C CA . ASN D 1 218 ? 50.744 -10.402 -41.655 1.00 49.66 261 ASN D CA 1
ATOM 6576 C C . ASN D 1 218 ? 50.013 -9.930 -40.401 1.00 44.07 261 ASN D C 1
ATOM 6577 O O . ASN D 1 218 ? 50.536 -10.041 -39.292 1.00 38.94 261 ASN D O 1
ATOM 6582 N N . LEU D 1 219 ? 48.802 -9.413 -40.581 1.00 39.77 262 LEU D N 1
ATOM 6583 C CA . LEU D 1 219 ? 48.032 -8.867 -39.477 1.00 36.21 262 LEU D CA 1
ATOM 6584 C C . LEU D 1 219 ? 47.287 -9.964 -38.713 1.00 34.94 262 LEU D C 1
ATOM 6585 O O . LEU D 1 219 ? 46.594 -10.784 -39.310 1.00 36.96 262 LEU D O 1
ATOM 6590 N N . TYR D 1 220 ? 47.465 -9.985 -37.395 1.00 33.06 263 TYR D N 1
ATOM 6591 C CA . TYR D 1 220 ? 46.787 -10.934 -36.519 1.00 37.86 263 TYR D CA 1
ATOM 6592 C C . TYR D 1 220 ? 45.771 -10.218 -35.638 1.00 37.22 263 TYR D C 1
ATOM 6593 O O . TYR D 1 220 ? 46.119 -9.298 -34.900 1.00 37.14 263 TYR D O 1
ATOM 6602 N N . PHE D 1 221 ? 44.519 -10.655 -35.709 1.00 34.07 264 PHE D N 1
ATOM 6603 C CA . PHE D 1 221 ? 43.440 -10.036 -34.948 1.00 37.37 264 PHE D CA 1
ATOM 6604 C C . PHE D 1 221 ? 43.020 -10.847 -33.726 1.00 44.62 264 PHE D C 1
ATOM 6605 O O . PHE D 1 221 ? 43.153 -12.072 -33.707 1.00 47.82 264 PHE D O 1
ATOM 6613 N N . GLN D 1 222 ? 42.495 -10.158 -32.716 1.00 49.18 265 GLN D N 1
ATOM 6614 C CA . GLN D 1 222 ? 41.898 -10.822 -31.560 1.00 53.73 265 GLN D CA 1
ATOM 6615 C C . GLN D 1 222 ? 40.968 -9.892 -30.778 1.00 51.07 265 GLN D C 1
ATOM 6616 O O . GLN D 1 222 ? 41.203 -8.683 -30.683 1.00 46.96 265 GLN D O 1
ATOM 6622 N N . ALA E 2 1 ? -7.315 6.858 -7.228 1.00 16.59 1 ALA F N 1
ATOM 6623 C CA . ALA E 2 1 ? -6.223 6.713 -6.264 1.00 17.19 1 ALA F CA 1
ATOM 6624 C C . ALA E 2 1 ? -6.220 5.286 -5.746 1.00 15.40 1 ALA F C 1
ATOM 6625 O O . ALA E 2 1 ? -7.103 4.492 -6.095 1.00 13.51 1 ALA F O 1
ATOM 6627 N N . ARG E 2 2 ? -5.224 4.954 -4.935 1.00 13.79 2 ARG F N 1
ATOM 6628 C CA . ARG E 2 2 ? -5.120 3.624 -4.345 1.00 14.90 2 ARG F CA 1
ATOM 6629 C C . ARG E 2 2 ? -6.263 3.361 -3.398 0.87 12.30 2 ARG F C 1
ATOM 6630 O O . ARG E 2 2 ? -6.850 4.280 -2.849 0.92 12.03 2 ARG F O 1
ATOM 6638 N N . THR E 2 3 ? -6.577 2.085 -3.207 1.00 13.70 3 THR F N 1
ATOM 6639 C CA . THR E 2 3 ? -7.543 1.675 -2.201 1.00 16.66 3 THR F CA 1
ATOM 6640 C C . THR E 2 3 ? -6.822 1.236 -0.927 1.00 14.66 3 THR F C 1
ATOM 6641 O O . THR E 2 3 ? -5.868 0.460 -0.996 1.00 18.61 3 THR F O 1
ATOM 6657 N N . GLN E 2 5 ? -6.011 -0.838 2.217 1.00 16.65 5 GLN F N 1
ATOM 6658 C CA . GLN E 2 5 ? -6.188 -2.250 2.504 1.00 24.42 5 GLN F CA 1
ATOM 6659 C C . GLN E 2 5 ? -6.817 -2.473 3.873 1.00 35.99 5 GLN F C 1
ATOM 6660 O O . GLN E 2 5 ? -6.611 -1.694 4.803 1.00 38.63 5 GLN F O 1
ATOM 6666 N N . THR E 2 6 ? -7.593 -3.543 3.978 1.00 49.43 6 THR F N 1
ATOM 6667 C CA . THR E 2 6 ? -8.093 -4.000 5.263 1.00 59.48 6 THR F CA 1
ATOM 6668 C C . THR E 2 6 ? -6.920 -4.644 5.996 1.00 67.06 6 THR F C 1
ATOM 6669 O O . THR E 2 6 ? -6.009 -5.174 5.357 1.00 70.36 6 THR F O 1
ATOM 6673 N N . ALA E 2 7 ? -6.918 -4.579 7.324 1.00 67.55 7 ALA F N 1
ATOM 6674 C CA . ALA E 2 7 ? -5.947 -5.341 8.103 1.00 64.17 7 ALA F CA 1
ATOM 6675 C C . ALA E 2 7 ? -6.125 -6.827 7.804 1.00 56.91 7 ALA F C 1
ATOM 6676 O O . ALA E 2 7 ? -7.186 -7.254 7.354 1.00 55.81 7 ALA F O 1
ATOM 6704 N N . ALA F 2 1 ? 51.682 21.727 -58.570 1.00 19.05 1 ALA G N 1
ATOM 6705 C CA . ALA F 2 1 ? 51.237 20.641 -57.701 1.00 17.54 1 A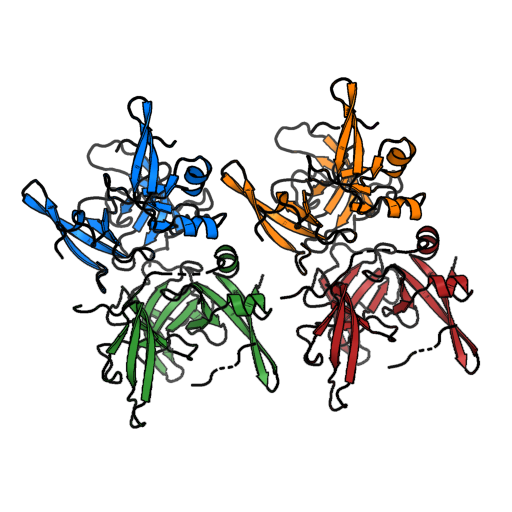LA G CA 1
ATOM 6706 C C . ALA F 2 1 ? 51.813 20.818 -56.302 1.00 18.68 1 ALA G C 1
ATOM 6707 O O . ALA F 2 1 ? 52.725 21.626 -56.093 1.00 16.96 1 ALA G O 1
ATOM 6709 N N . ARG F 2 2 ? 51.290 20.048 -55.352 1.00 18.27 2 ARG G N 1
ATOM 6710 C CA . ARG F 2 2 ? 51.774 20.070 -53.975 1.00 16.56 2 ARG G CA 1
ATOM 6711 C C . ARG F 2 2 ? 53.136 19.399 -53.864 0.84 16.54 2 ARG G C 1
ATOM 6712 O O . ARG F 2 2 ? 53.569 18.679 -54.763 1.00 17.09 2 ARG G O 1
ATOM 6720 N N . THR F 2 3 ? 53.804 19.639 -52.746 1.00 18.82 3 THR G N 1
ATOM 6721 C CA . THR F 2 3 ? 55.096 19.021 -52.472 1.00 17.25 3 THR G CA 1
ATOM 6722 C C . THR F 2 3 ? 54.965 18.146 -51.242 1.00 18.42 3 THR G C 1
ATOM 6723 O O . THR F 2 3 ? 54.378 18.574 -50.252 1.00 17.10 3 THR G O 1
ATOM 6739 N N . GLN F 2 5 ? 55.672 16.424 -47.786 0.85 13.22 5 GLN G N 1
ATOM 6740 C CA . GLN F 2 5 ? 56.225 16.934 -46.532 0.85 13.28 5 GLN G CA 1
ATOM 6741 C C . GLN F 2 5 ? 57.044 15.870 -45.839 0.85 16.53 5 GLN G C 1
ATOM 6742 O O . GLN F 2 5 ? 56.774 14.685 -46.007 0.85 17.94 5 GLN G O 1
ATOM 6748 N N . THR F 2 6 ? 58.004 16.271 -45.016 1.00 22.35 6 THR G N 1
ATOM 6749 C CA . THR F 2 6 ? 58.524 15.299 -44.072 1.00 27.88 6 THR G CA 1
ATOM 6750 C C . THR F 2 6 ? 58.103 15.689 -42.659 1.00 32.26 6 THR G C 1
ATOM 6751 O O . THR F 2 6 ? 57.224 16.534 -42.474 1.00 29.17 6 THR G O 1
ATOM 6755 N N . ALA F 2 7 ? 58.714 15.054 -41.664 1.00 31.69 7 ALA G N 1
ATOM 6756 C CA . ALA F 2 7 ? 58.467 15.409 -40.282 1.00 35.43 7 ALA G CA 1
ATOM 6757 C C . ALA F 2 7 ? 58.929 16.841 -40.058 1.00 32.68 7 ALA G C 1
ATOM 6758 O O . ALA F 2 7 ? 59.789 17.350 -40.783 1.00 36.50 7 ALA G O 1
ATOM 6786 N N . ALA G 2 1 ? 43.508 18.489 -12.139 1.00 20.81 1 ALA H N 1
ATOM 6787 C CA . ALA G 2 1 ? 43.025 17.408 -11.285 1.00 19.54 1 ALA H CA 1
ATOM 6788 C C . ALA G 2 1 ? 43.626 17.552 -9.889 1.00 16.81 1 ALA H C 1
ATOM 6789 O O . ALA G 2 1 ? 44.535 18.359 -9.690 1.00 16.07 1 ALA H O 1
ATOM 6791 N N . ARG G 2 2 ? 43.125 16.764 -8.938 1.00 16.16 2 ARG H N 1
ATOM 6792 C CA . ARG G 2 2 ? 43.608 16.793 -7.555 1.00 12.50 2 ARG H CA 1
ATOM 6793 C C . ARG G 2 2 ? 44.973 16.138 -7.460 0.96 13.85 2 ARG H C 1
ATOM 6794 O O . ARG G 2 2 ? 45.373 15.415 -8.362 0.82 13.42 2 ARG H O 1
ATOM 6802 N N . THR G 2 3 ? 45.662 16.377 -6.352 0.92 19.88 3 THR H N 1
ATOM 6803 C CA . THR G 2 3 ? 46.954 15.750 -6.082 0.92 16.25 3 THR H CA 1
ATOM 6804 C C . THR G 2 3 ? 46.814 14.869 -4.856 0.92 14.73 3 THR H C 1
ATOM 6805 O O . THR G 2 3 ? 46.239 15.296 -3.864 0.92 13.08 3 THR H O 1
ATOM 6821 N N . GLN G 2 5 ? 47.479 13.138 -1.395 0.89 13.65 5 GLN H N 1
ATOM 6822 C CA . GLN G 2 5 ? 47.999 13.677 -0.140 0.89 13.63 5 GLN H CA 1
ATOM 6823 C C . GLN G 2 5 ? 48.890 12.682 0.566 0.89 15.23 5 GLN H C 1
ATOM 6824 O O . GLN G 2 5 ? 48.661 11.477 0.518 0.89 18.66 5 GLN H O 1
ATOM 6830 N N . THR G 2 6 ? 49.869 13.221 1.261 1.00 19.06 6 THR H N 1
ATOM 6831 C CA . THR G 2 6 ? 50.728 12.466 2.128 1.00 26.24 6 THR H CA 1
ATOM 6832 C C . THR G 2 6 ? 50.131 12.580 3.543 0.56 27.47 6 THR H C 1
ATOM 6833 O O . THR G 2 6 ? 49.189 13.349 3.755 0.95 26.73 6 THR H O 1
ATOM 6837 N N . ALA G 2 7 ? 50.608 11.785 4.496 1.00 30.46 7 ALA H N 1
ATOM 6838 C CA . ALA G 2 7 ? 50.281 12.037 5.892 1.00 33.63 7 ALA H CA 1
ATOM 6839 C C . ALA G 2 7 ? 50.752 13.438 6.306 1.00 32.05 7 ALA H C 1
ATOM 6840 O O . ALA G 2 7 ? 51.635 14.023 5.685 1.00 39.81 7 ALA H O 1
ATOM 6868 N N . ALA H 2 1 ? 0.978 10.282 -53.699 1.00 18.79 1 ALA E N 1
ATOM 6869 C CA . ALA H 2 1 ? 2.001 10.055 -52.669 1.00 14.98 1 ALA E CA 1
ATOM 6870 C C . ALA H 2 1 ? 1.991 8.606 -52.179 1.00 16.39 1 ALA E C 1
ATOM 6871 O O . ALA H 2 1 ? 1.107 7.818 -52.540 1.00 13.76 1 ALA E O 1
ATOM 6873 N N . ARG H 2 2 ? 2.978 8.267 -51.359 1.00 15.61 2 ARG E N 1
ATOM 6874 C CA . ARG H 2 2 ? 3.060 6.945 -50.749 1.00 13.30 2 ARG E CA 1
ATOM 6875 C C . ARG H 2 2 ? 1.909 6.678 -49.801 0.81 12.73 2 ARG E C 1
ATOM 6876 O O . ARG H 2 2 ? 1.314 7.599 -49.221 0.89 13.44 2 ARG E O 1
ATOM 6884 N N . THR H 2 3 ? 1.606 5.397 -49.644 1.00 14.52 3 THR E N 1
ATOM 6885 C CA . THR H 2 3 ? 0.643 4.945 -48.655 1.00 17.12 3 THR E CA 1
ATOM 6886 C C . THR H 2 3 ? 1.372 4.558 -47.380 1.00 16.98 3 THR E C 1
ATOM 6887 O O . THR H 2 3 ? 2.335 3.791 -47.434 1.00 18.69 3 THR E O 1
ATOM 6903 N N . GLN H 2 5 ? 2.199 2.538 -44.212 0.97 20.53 5 GLN E N 1
ATOM 6904 C CA . GLN H 2 5 ? 2.023 1.134 -43.880 0.97 26.14 5 GLN E CA 1
ATOM 6905 C C . GLN H 2 5 ? 1.480 0.966 -42.477 0.97 35.67 5 GLN E C 1
ATOM 6906 O O . GLN H 2 5 ? 1.765 1.764 -41.586 0.97 39.01 5 GLN E O 1
ATOM 6912 N N . THR H 2 6 ? 0.708 -0.095 -42.292 1.00 45.60 6 THR E N 1
ATOM 6913 C CA . THR H 2 6 ? 0.212 -0.457 -40.979 1.00 57.31 6 THR E CA 1
ATOM 6914 C C . THR H 2 6 ? 1.353 -0.989 -40.127 1.00 64.50 6 THR E C 1
ATOM 6915 O O . THR H 2 6 ? 2.490 -1.114 -40.592 1.00 65.59 6 THR E O 1
ATOM 6919 N N . ALA H 2 7 ? 1.050 -1.298 -38.874 1.00 67.25 7 ALA E N 1
ATOM 6920 C CA . ALA H 2 7 ? 1.984 -2.041 -38.044 1.00 66.70 7 ALA E CA 1
ATOM 6921 C C . ALA H 2 7 ? 1.751 -3.533 -38.254 1.00 63.00 7 ALA E C 1
ATOM 6922 O O . ALA H 2 7 ? 1.121 -3.941 -39.234 1.00 60.25 7 ALA E O 1
#

Solvent-accessible surface area: 42816 Å² total

Nearest PDB structures (foldseek):
  5lug-assembly2_B  TM=1.005E+00  e=7.155E-42  Homo sapiens
  4mzg-assembly1_B  TM=9.561E-01  e=2.858E-33  Homo sapiens
  4mzf-assembly1_B  TM=9.681E-01  e=3.801E-32  Homo sapiens
  4mzh-assembly1_A  TM=9.619E-01  e=1.582E-31  Homo sapiens
  4mzg-assembly2_D  TM=9.552E-01  e=1.308E-30  Homo sapiens